Protein 6DHV (pdb70)

InterPro domains:
  IPR000120 Amidase [PTHR11895] (124-597)
  IPR020556 Amidase, conserved site [PS00571] (279-310)
  IPR023631 Amidase signature domain [PF01425] (170-581)
  IPR036928 Amidase signature (AS) superfamily [G3DSA:3.90.1300.10] (131-592)
  IPR036928 Amidase signature (AS) superfamily [SSF75304] (126-596)

GO terms:
  GO:0005789 endoplasmic reticulum membrane (C, EXP)
  GO:0017064 fatty acid amide hydrolase activity (F, EXP)
  GO:0005886 plasma membrane (C, IDA)
  GO:0000325 plant-type vacuole (C, HDA)
  GO:0005783 endoplasmic reticulum (C, HDA)
  GO:0005794 Golgi apparatus (C, HDA)
  GO:0042742 defense response to bacterium (P, IMP)
  GO:0009536 plastid (C, HDA)
  GO:0070291 N-acylethanolamine metabolic process (P, IMP)
  GO:0047412 N-(long-chain-acyl)ethanolamine deacylase activity (F, IMP)

Radius of gyration: 32.44 Å; Cα contacts (8 Å, |Δi|>4): 2747; chains: 2; bounding box: 83×67×99 Å

Secondary structure (DSSP, 8-state):
--EE--STT--GGG-----PPP----EEHHHHHHHHHHHTSTTHHHHHHHHHHHHTTHHHHHHSEE--SPP-SS--PPPPPPPSSEEEPPTT--HHHHHHHHHTTSPPP-TT-------HHHHHHHHHTTSS-HHHHHHHHHHHHHHHTTTSTTS-SEEE--HHHHHHHHHHHHHHHHTT--SSTTTT-EEEEETTB--TTS---TT-SSHHHHS---S--HHHHHHHHTT-EEEEEEP-SGGG--SS---TTT---EETTEEEEE--SSSHHHHHHHHTTSSSEEEEEESSSTTHHHHHHHTSEEEEPPTTSB---SBTTTT-SS-EEEEEESSHHHHHHHHHHH-B--HHHHHHH-PPPPEEE-TT-SS-SHHHHT-EEEE-HHHHT-SS-HHHHHHHHHHHHHHHHHH-PEEEE-----HHHHHHHHHHHHHHHHHHHHHHHHHTTGGGGS-HHHHHHHHHHTT-BHHHHHHHHHHHHHHHHHHHHHHHH-SEEEEES-SS--PBPPGGGGTT-EE-HHHHHHHTTTTHHHHHH---EEEEEEEE-TTS-EEEEEEEESTT-HHHHHHHHHHHHHHS---PPPSS------/--SSSEE--STT--GGGPPPPP-------EEHHHHHHHHHHHTSTTHHHHHHHHHHHHTTHHHHHHSEE--SPP-SS--PPPPPPPSSEEE--TT--HHHHHHHHHTTSPPP-GGG------HHHHHHHHHTTSS-HHHHHHHHHHHHHHHTTTSTTS-SEEE--HHHHHHHHHHHHHHHHTT--SSTTTT-EEEEETTB--TTS---TT-SSHHHH----S--HHHHHHHHTT-EEEEEEP-SGGG--SS---TTT---EETTEEEEE--SSSHHHHHHHHTTSSSEEEEEESSSTTHHHHHHTT-EEEEPPTTSB---SBTTTT-SS-EEEEEESSHHHHHHHHHHH-B--HHHHHHH-PPPPEEE--S-SSSHHHHHT-EEEE-HHHHH--SSHHHHHHHHHHHHHHHHHH-PEEEE-----HHHHHHHHHHHHHHHHHHHHHHHHHTTGGGGS-HHHHHHHHHHHH-BHHHHHHHHHHHHHHHHHHHHHHHH-SEEEEES-SS-PPBPPGGGTTT-EE-HHHHHHHTTTTHHHHHS---EEEEEEEE-TTS-EEEEEEEESTT-HHHHHHHHHHHHHHS---PPPSS------

Solvent-accessible surface area: 41518 Å² total; per-residue (Å²): 215,19,78,106,48,113,5,92,135,50,83,88,104,76,36,156,44,124,70,143,40,63,164,43,95,80,39,23,4,124,62,0,65,95,41,0,73,72,9,63,25,134,90,78,1,63,109,42,4,76,132,58,14,146,100,55,14,19,36,101,7,11,71,41,15,32,30,48,13,57,14,7,7,39,3,38,10,56,108,50,109,112,41,138,61,28,42,128,3,31,43,121,67,48,19,60,76,6,2,94,31,0,54,154,2,7,64,172,50,94,71,88,142,74,84,71,14,38,65,0,30,2,10,6,84,7,8,106,38,184,127,30,34,0,41,87,0,0,96,67,1,15,57,21,0,112,126,105,18,19,46,126,97,99,43,1,6,0,19,117,38,62,26,120,24,1,55,128,20,0,78,33,0,12,137,54,28,138,120,58,81,42,56,7,10,0,0,0,1,4,0,0,0,0,1,7,0,9,0,62,76,9,35,0,9,0,0,0,67,1,3,80,96,31,56,74,24,134,146,29,0,21,0,0,57,40,0,76,50,0,4,4,2,2,0,0,0,0,0,0,5,3,18,17,20,16,12,9,0,7,3,41,50,46,16,2,0,49,0,2,27,26,56,118,32,3,0,0,0,1,0,0,0,0,0,0,0,1,0,0,12,0,5,9,0,0,0,0,8,0,4,7,0,8,0,0,0,0,0,2,1,0,6,1,1,0,0,0,0,0,6,7,5,3,21,25,60,11,2,43,22,63,16,5,2,1,10,3,0,0,0,0,0,12,5,1,15,0,0,0,0,0,0,0,0,0,2,11,20,24,85,49,22,74,177,48,15,81,17,54,62,2,18,0,5,90,25,77,48,158,136,26,37,102,20,19,14,73,23,84,0,0,21,6,41,110,6,0,73,39,25,74,40,75,20,2,12,80,67,0,42,78,4,0,119,60,1,38,113,92,44,49,5,141,55,39,102,18,31,2,4,35,19,35,31,4,73,6,0,9,43,0,0,19,0,2,18,22,4,17,65,10,10,6,14,8,92,16,53,36,25,78,101,5,12,53,27,1,19,15,24,0,12,42,12,92,32,1,9,0,7,1,0,7,6,0,0,11,1,0,35,2,0,1,57,9,1,38,78,16,7,150,88,0,14,0,2,0,0,0,0,6,0,38,18,1,13,72,13,34,110,58,0,66,143,17,1,12,17,30,50,86,18,32,17,15,0,48,37,2,0,5,1,0,0,0,0,0,0,0,0,0,0,0,11,4,20,30,24,182,126,24,5,1,3,2,0,4,0,4,0,27,3,14,7,1,2,23,0,0,11,0,0,23,10,0,46,126,46,17,83,36,86,102,118,2,73,51,32,31,67,1,27,142,156,70,186,181,29,47,69,44,110,6,85,133,50,83,81,110,88,39,177,57,122,77,50,51,50,176,46,103,75,45,28,6,131,60,0,70,98,40,0,82,70,8,64,27,140,92,83,1,64,105,38,3,72,120,53,13,142,67,26,13,12,38,86,7,13,71,47,14,28,30,44,17,62,15,6,6,37,2,41,33,72,120,53,150,106,38,134,63,23,39,110,2,30,44,124,65,46,20,69,73,6,2,105,31,0,60,149,5,8,56,174,61,85,59,73,148,88,94,111,13,43,62,0,30,14,11,6,84,10,4,98,54,134,128,24,33,0,41,107,3,0,110,107,1,11,57,6,0,98,123,102,14,18,43,92,96,99,40,1,6,1,16,110,38,61,25,114,26,1,39,126,24,0,87,40,0,15,144,56,14,119,120,58,86,42,56,15,12,0,0,0,0,4,0,0,0,0,0,8,0,8,0,62,77,7,28,0,9,0,0,0,67,1,3,78,98,27,56,80,24,140,155,34,0,20,0,0,58,41,0,76,52,0,5,5,1,2,0,0,0,0,0,0,4,3,18,18,22,17,8,10,0,7,4,38,52,46,16,2,0,51,0,1,15,22,56,117,35,4,0,0,0,1,0,0,0,0,0,0,0,0,0,0,11,0,5,10,0,0,0,0,7,0,5,3,0,7,0,0,0,0,0,3,1,0,3,2,1,0,0,0,0,0,5,6,5,4,22,22,64,12,2,42,23,62,14,4,2,1,10,3,0,0,0,0,0,14,5,2,16,1,0,0,0,0,0,0,0,0,2,10,15,24,100,45,19,71,74,45,18,111,15,54,62,1,14,0,5,90,23,97,42,132,103,22,23,110,27,24,15,78,15,83,0,0,21,13,45,144,6,0,71,42,23,75,35,74,33,2,12,82,67,0,43,69,4,2,132,68,0,41,132,90,38,50,5,132,53,34,111,17,27,2,3,36,32,18,32,5,43,6,0,4,41,0,0,21,0,1,18,26,3,15,66,10,10,5,15,7,95,41,52,40,25,77,103,6,12,48,27,0,19,15,22,0,12,40,11,92,31,1,9,0,8,1,0,7,5,0,0,12,0,0,36,2,0,1,57,10,1,36,64,12,9,152,88,0,6,0,2,0,1,0,0,7,0,26,17,1,20,72,8,34,113,83,0,67,163,11,3,12,18,32,57,76,26,37,12,16,0,44,22,3,0,9,2,0,0,0,0,0,0,0,0,0,0,1,12,4,19,42,20,183,128,20,6,2,3,3,0,4,0,4,0,46,3,17,7,1,2,25,0,0,10,0,0,23,8,0,44,106,43,15,81,32,88,67,106,0,70,49,27,31,62,0,38,143

Nearest PDB structures (foldseek):
  6dhv-assembly1_A  TM=1.002E+00  e=0.000E+00  Arabidopsis thaliana
  8eww-assembly2_B  TM=9.978E-01  e=0.000E+00  Arabidopsis thaliana
  6dii-assembly6_K  TM=9.986E-01  e=0.000E+00  Arabidopsis thaliana
  8ey9-assembly3_C  TM=9.989E-01  e=0.000E+00  Arabidopsis thaliana
  2df4-assembly1_A  TM=8.694E-01  e=1.254E-34  Staphylococcus aureus

Organism: Arabidopsis thaliana (NCBI:txid3702)

Foldseek 3Di:
DAAEDEFVPDDQVPFDDDQDFLDDDWDFDPRLVVVLVLLPDPPSNLVVLVVSCVRLCLCNLLPRYHFPFFFDLFFAADDDDDAPAWFFDDQPDALLVLLVVLVQLAADDDPPVCVPFQALLVVLVCLLVVVDALLQLLVVLVVVCVVVVLCADAAHLAVWFDSVLLNVLRVVLRVCSVVPHQLHSQASFEEEEALQFADPPDFRQQLFPPVCVPDGHDDGWLLNVLSVSNNHGYGHHGQFDRNFLDFFQQRLPGHRHAQLQGRQFTLTAGSRSQLRCQLQNSGFKYKDKQQLCRFQLSCQQNFWKKKDAFVQFFARGRGLQPPARFMDMAMIGRDLSRRLSSCSRGTHGDPVCCVVRVFDGAIAHNQSAVVDDQSLQPFEEEEQPVLQCSFDDVQQSVLQVVLVVVSCVPRNYHYHYDDQHDLVLLVSLSLLRRLQVSCVVCVVVVVVPCLVSDFSSVSVSSSSNVSQDPSSNRSSSSVLVSNLVRVVVVCVPGFKYKHWQFRDHTGGDDPSCNNGHMDDSSRVCRSSSPRRCCRSNRWMKMWHWRFAGPVRGTTTMMITGGHSVPNSRSSNSSVSCVVGPDDDRRNNHDDRSD/DVPDFAEDEFPPDDQVPFDDDDQQQDDDWDFDPRLVVVLCLLPDPPSNLVVLVVNCVRSCLCNLLPRYHFPFAFDLFFAADDDDDAPAWAFDDQPDALLVLLVVLVQLAADDDCPVCVPFAALLNVLCCLQVVVDALLQLLVVLVVVCVVVVLCADAAHLAVWFDSVLQNVLRVVLRVCSVVPHQQHSQASFEEEEALQFADPPDFRQQLFDPVCVPDPHPDGFLLNVLSVSNNHGYGHHGQFDRLFLDFFQFRQPGHRHAQLQGRQFTLTAGRRSQQRCQLQNSGFKYKDKPQLCRFPLSLQQNFWKKKAAFVQFFARGRGLCPPARQMDMAMIGRALSRRLSSCSRGTHGDPVCCVPRVFDGAIAHRNNPVVVLQSVLPFEEEEAPVLQCLFPDNLQSVLLVVLVVCSCVVRNYHYDYGGQHDLVLLVSLSLLRRLQVSCVSCVVVVVVPCLVSDFSSVSVSSSSNVSQDPSSNRSSSSVLVSNLVRVVVVCVVGFKYKHWQFRDHTGGDDVSCNNGHMDDVVRRCRSSSPRRCCRSNRWMKMWHWRFAGPVRGTTTMMITGGHSVSNSRSSNSNVSCVVGPDDDRRNNHDDRSD

Structure (mmCIF, N/CA/C/O backbone):
data_6DHV
#
_entry.id   6DHV
#
_cell.length_a   72.083
_cell.length_b   79.660
_cell.length_c   132.592
_cell.angle_alpha   90.00
_cell.angle_beta   104.44
_cell.angle_gamma   90.00
#
_symmetry.space_group_name_H-M   'P 1 21 1'
#
loop_
_entity.id
_entity.type
_entity.pdbx_description
1 polymer 'Fatty acid amide hydrolase'
2 water water
#
loop_
_atom_site.group_PDB
_atom_site.id
_atom_site.type_symbol
_atom_site.label_atom_id
_atom_site.label_alt_id
_atom_site.label_comp_id
_atom_site.label_asym_id
_atom_site.label_entity_id
_atom_site.label_seq_id
_atom_site.pdbx_PDB_ins_code
_atom_site.Cartn_x
_atom_site.Cartn_y
_atom_site.Cartn_z
_atom_site.occupancy
_atom_site.B_iso_or_equiv
_atom_site.auth_seq_id
_atom_site.auth_comp_id
_atom_site.auth_asym_id
_atom_site.auth_atom_id
_atom_site.pdbx_PDB_model_num
ATOM 1 N N . TYR A 1 4 ? 78.900 57.300 17.931 1.00 69.81 4 TYR A N 1
ATOM 2 C CA . TYR A 1 4 ? 77.618 57.950 17.672 1.00 70.96 4 TYR A CA 1
ATOM 3 C C . TYR A 1 4 ? 76.660 57.744 18.847 1.00 63.82 4 TYR A C 1
ATOM 4 O O . TYR A 1 4 ? 76.166 58.716 19.418 1.00 53.67 4 TYR A O 1
ATOM 13 N N . GLN A 1 5 ? 76.408 56.486 19.211 1.00 67.99 5 GLN A N 1
ATOM 14 C CA . GLN A 1 5 ? 75.629 56.164 20.400 1.00 70.00 5 GLN A CA 1
ATOM 15 C C . GLN A 1 5 ? 76.092 54.812 20.922 1.00 68.53 5 GLN A C 1
ATOM 16 O O . GLN A 1 5 ? 76.619 53.991 20.167 1.00 74.62 5 GLN A O 1
ATOM 22 N N . VAL A 1 6 ? 75.901 54.591 22.223 1.00 64.32 6 VAL A N 1
ATOM 23 C CA . VAL A 1 6 ? 76.280 53.345 22.880 1.00 65.39 6 VAL A CA 1
ATOM 24 C C . VAL A 1 6 ? 75.024 52.667 23.418 1.00 61.45 6 VAL A C 1
ATOM 25 O O . VAL A 1 6 ? 73.978 53.298 23.590 1.00 58.97 6 VAL A O 1
ATOM 29 N N . MET A 1 7 ? 75.131 51.356 23.669 1.00 60.27 7 MET A N 1
ATOM 30 C CA . MET A 1 7 ? 74.008 50.547 24.146 1.00 59.49 7 MET A CA 1
ATOM 31 C C . MET A 1 7 ? 74.466 49.625 25.272 1.00 59.99 7 MET A C 1
ATOM 32 O O . MET A 1 7 ? 75.653 49.298 25.381 1.00 58.94 7 MET A O 1
ATOM 37 N N . LYS A 1 8 ? 73.502 49.172 26.085 1.00 59.20 8 LYS A N 1
ATOM 38 C CA . LYS A 1 8 ? 73.753 48.332 27.263 1.00 56.85 8 LYS A CA 1
ATOM 39 C C . LYS A 1 8 ? 72.721 47.198 27.307 1.00 64.04 8 LYS A C 1
ATOM 40 O O . LYS A 1 8 ? 71.930 47.034 26.371 1.00 68.24 8 LYS A O 1
ATOM 46 N N . ARG A 1 9 ? 72.745 46.407 28.412 1.00 61.08 9 ARG A N 1
ATOM 47 C CA . ARG A 1 9 ? 71.656 45.527 28.879 1.00 56.51 9 ARG A CA 1
ATOM 48 C C . ARG A 1 9 ? 72.160 44.883 30.177 1.00 69.51 9 ARG A C 1
ATOM 49 O O . ARG A 1 9 ? 73.340 44.540 30.267 1.00 62.74 9 ARG A O 1
ATOM 57 N N . ALA A 1 10 ? 71.282 44.638 31.164 1.00 53.25 10 ALA A N 1
ATOM 58 C CA . ALA A 1 10 ? 71.766 44.430 32.535 1.00 49.81 10 ALA A CA 1
ATOM 59 C C . ALA A 1 10 ? 71.763 42.922 32.775 1.00 53.88 10 ALA A C 1
ATOM 60 O O . ALA A 1 10 ? 72.768 42.357 33.222 1.00 49.06 10 ALA A O 1
ATOM 62 N N . SER A 1 11 ? 70.639 42.254 32.522 1.00 51.40 11 SER A N 1
ATOM 63 C CA . SER A 1 11 ? 70.530 40.835 32.838 1.00 56.32 11 SER A CA 1
ATOM 64 C C . SER A 1 11 ? 71.469 39.955 32.015 1.00 57.23 11 SER A C 1
ATOM 65 O O . SER A 1 11 ? 71.645 38.783 32.360 1.00 55.55 11 SER A O 1
ATOM 68 N N . GLU A 1 12 ? 72.086 40.480 30.957 1.00 58.87 12 GLU A N 1
ATOM 69 C CA . GLU A 1 12 ? 72.990 39.706 30.115 1.00 56.30 12 GLU A CA 1
ATOM 70 C C . GLU A 1 12 ? 74.446 40.124 30.269 1.00 57.21 12 GLU A C 1
ATOM 71 O O . GLU A 1 12 ? 75.307 39.619 29.540 1.00 62.39 12 GLU A O 1
ATOM 77 N N . VAL A 1 13 ? 74.744 41.033 31.197 1.00 60.44 13 VAL A N 1
ATOM 78 C CA . VAL A 1 13 ? 76.108 41.522 31.358 1.00 54.78 13 VAL A CA 1
ATOM 79 C C . VAL A 1 13 ? 76.995 40.409 31.893 1.00 55.00 13 VAL A C 1
ATOM 80 O O . VAL A 1 13 ? 76.629 39.697 32.837 1.00 53.29 13 VAL A O 1
ATOM 84 N N . ASP A 1 14 ? 78.166 40.252 31.281 1.00 61.20 14 ASP A N 1
ATOM 85 C CA . ASP A 1 14 ? 79.183 39.321 31.754 1.00 64.26 14 ASP A CA 1
ATOM 86 C C . ASP A 1 14 ? 79.868 39.932 32.973 1.00 56.73 14 ASP A C 1
ATOM 87 O O . ASP A 1 14 ? 80.633 40.895 32.844 1.00 56.36 14 ASP A O 1
ATOM 92 N N . LEU A 1 15 ? 79.596 39.376 34.159 1.00 51.54 15 LEU A N 1
ATOM 93 C CA . LEU A 1 15 ? 80.133 39.946 35.392 1.00 56.83 15 LEU A CA 1
ATOM 94 C C . LEU A 1 15 ? 81.645 39.810 35.483 1.00 65.77 15 LEU A C 1
ATOM 95 O O . LEU A 1 15 ? 82.283 40.589 36.199 1.00 68.69 15 LEU A O 1
ATOM 100 N N . SER A 1 16 ? 82.233 38.846 34.773 1.00 65.02 16 SER A N 1
ATOM 101 C CA . SER A 1 16 ? 83.683 38.700 34.774 1.00 71.20 16 SER A CA 1
ATOM 102 C C . SER A 1 16 ? 84.372 39.784 33.958 1.00 65.57 16 SER A C 1
ATOM 103 O O . SER A 1 16 ? 85.585 39.970 34.097 1.00 74.52 16 SER A O 1
ATOM 106 N N . THR A 1 17 ? 83.632 40.505 33.117 1.00 61.69 17 THR A N 1
ATOM 107 C CA . THR A 1 17 ? 84.195 41.576 32.308 1.00 65.63 17 THR A CA 1
ATOM 108 C C . THR A 1 17 ? 84.013 42.955 32.928 1.00 67.96 17 THR A C 1
ATOM 109 O O . THR A 1 17 ? 84.521 43.935 32.373 1.00 63.63 17 THR A O 1
ATOM 113 N N . VAL A 1 18 ? 83.297 43.056 34.050 1.00 60.28 18 VAL A N 1
ATOM 114 C CA . VAL A 1 18 ? 83.047 44.349 34.678 1.00 56.11 18 VAL A CA 1
ATOM 115 C C . VAL A 1 18 ? 84.345 44.896 35.257 1.00 57.37 18 VAL A C 1
ATOM 116 O O . VAL A 1 18 ? 85.064 44.200 35.987 1.00 56.05 18 VAL A O 1
ATOM 120 N N . LYS A 1 19 ? 84.646 46.149 34.939 1.00 56.69 19 LYS A N 1
ATOM 121 C CA . LYS A 1 19 ? 85.863 46.810 35.384 1.00 58.81 19 LYS A CA 1
ATOM 122 C C . LYS A 1 19 ? 85.529 47.898 36.395 1.00 55.96 19 LYS A C 1
ATOM 123 O O . LYS A 1 19 ? 84.505 48.577 36.276 1.00 56.56 19 LYS A O 1
ATOM 129 N N . TYR A 1 20 ? 86.394 48.063 37.391 1.00 53.05 20 TYR A N 1
ATOM 130 C CA . TYR A 1 20 ? 86.207 49.121 38.374 1.00 51.16 20 TYR A CA 1
ATOM 131 C C . TYR A 1 20 ? 86.637 50.459 37.782 1.00 54.35 20 TYR A C 1
ATOM 132 O O . TYR A 1 20 ? 87.758 50.592 37.288 1.00 57.46 20 TYR A O 1
ATOM 141 N N . LYS A 1 21 ? 85.748 51.451 37.829 1.00 51.01 21 LYS A N 1
ATOM 142 C CA . LYS A 1 21 ? 86.013 52.769 37.253 1.00 51.34 21 LYS A CA 1
ATOM 143 C C . LYS A 1 21 ? 86.479 53.713 38.359 1.00 60.96 21 LYS A C 1
ATOM 144 O O . LYS A 1 21 ? 85.676 54.158 39.184 1.00 54.13 21 LYS A O 1
ATOM 150 N N . ALA A 1 22 ? 87.773 54.043 38.356 1.00 59.36 22 ALA A N 1
ATOM 151 C CA . ALA A 1 22 ? 88.400 54.712 39.488 1.00 61.15 22 ALA A CA 1
ATOM 152 C C . ALA A 1 22 ? 88.573 56.218 39.318 1.00 71.32 22 ALA A C 1
ATOM 153 O O . ALA A 1 22 ? 88.945 56.887 40.289 1.00 77.07 22 ALA A O 1
ATOM 155 N N . GLU A 1 23 ? 88.320 56.771 38.131 1.00 65.24 23 GLU A N 1
ATOM 156 C CA . GLU A 1 23 ? 88.600 58.185 37.902 1.00 88.02 23 GLU A CA 1
ATOM 157 C C . GLU A 1 23 ? 87.721 59.069 38.783 1.00 88.31 23 GLU A C 1
ATOM 158 O O . GLU A 1 23 ? 86.502 58.890 38.852 1.00 75.54 23 GLU A O 1
ATOM 164 N N . THR A 1 24 ? 88.353 60.026 39.460 1.00 91.72 24 THR A N 1
ATOM 165 C CA . THR A 1 24 ? 87.639 60.962 40.314 1.00 100.28 24 THR A CA 1
ATOM 166 C C . THR A 1 24 ? 87.066 62.111 39.492 1.00 109.27 24 THR A C 1
ATOM 167 O O . THR A 1 24 ? 87.648 62.539 38.490 1.00 106.49 24 THR A O 1
ATOM 171 N N . MET A 1 25 ? 85.938 62.629 39.930 1.00 106.09 25 MET A N 1
ATOM 172 C CA . MET A 1 25 ? 85.363 63.757 39.248 1.00 106.02 25 MET A CA 1
ATOM 173 C C . MET A 1 25 ? 86.352 64.847 39.579 1.00 103.77 25 MET A C 1
ATOM 174 O O . MET A 1 25 ? 86.702 65.009 40.736 1.00 108.68 25 MET A O 1
ATOM 179 N N . LYS A 1 26 ? 86.825 65.583 38.590 1.00 100.11 26 LYS A N 1
ATOM 180 C CA . LYS A 1 26 ? 87.794 66.624 38.874 1.00 102.68 26 LYS A CA 1
ATOM 181 C C . LYS A 1 26 ? 87.312 68.034 38.565 1.00 101.61 26 LYS A C 1
ATOM 182 O O . LYS A 1 26 ? 86.772 68.318 37.506 1.00 91.02 26 LYS A O 1
ATOM 188 N N . ALA A 1 27 ? 87.525 68.906 39.535 1.00 100.54 27 ALA A N 1
ATOM 189 C CA . ALA A 1 27 ? 87.140 70.285 39.438 1.00 90.44 27 ALA A CA 1
ATOM 190 C C . ALA A 1 27 ? 88.002 71.066 40.396 1.00 98.69 27 ALA A C 1
ATOM 191 O O . ALA A 1 27 ? 88.567 70.529 41.331 1.00 104.41 27 ALA A O 1
ATOM 193 N N . PRO A 1 28 ? 88.109 72.348 40.154 1.00 97.15 28 PRO A N 1
ATOM 194 C CA . PRO A 1 28 ? 88.924 73.212 41.015 1.00 89.79 28 PRO A CA 1
ATOM 195 C C . PRO A 1 28 ? 88.208 73.559 42.312 1.00 72.32 28 PRO A C 1
ATOM 196 O O . PRO A 1 28 ? 86.985 73.718 42.355 1.00 69.39 28 PRO A O 1
ATOM 200 N N . HIS A 1 29 ? 88.994 73.656 43.381 1.00 70.09 29 HIS A N 1
ATOM 201 C CA . HIS A 1 29 ? 88.481 74.025 44.695 1.00 72.04 29 HIS A CA 1
ATOM 202 C C . HIS A 1 29 ? 88.364 75.543 44.774 1.00 68.09 29 HIS A C 1
ATOM 203 O O . HIS A 1 29 ? 89.347 76.254 44.545 1.00 75.65 29 HIS A O 1
ATOM 210 N N . LEU A 1 30 ? 87.169 76.041 45.087 1.00 68.26 30 LEU A N 1
ATOM 211 C CA . LEU A 1 30 ? 86.917 77.475 45.132 1.00 70.21 30 LEU A CA 1
ATOM 212 C C . LEU A 1 30 ? 86.319 77.858 46.475 1.00 71.35 30 LEU A C 1
ATOM 213 O O . LEU A 1 30 ? 85.428 77.173 46.986 1.00 82.38 30 LEU A O 1
ATOM 218 N N . THR A 1 31 ? 86.814 78.954 47.041 1.00 69.28 31 THR A N 1
ATOM 219 C CA . THR A 1 31 ? 86.306 79.494 48.291 1.00 66.29 31 THR A CA 1
ATOM 220 C C . THR A 1 31 ? 86.136 80.999 48.146 1.00 64.90 31 THR A C 1
ATOM 221 O O . THR A 1 31 ? 86.681 81.619 47.229 1.00 65.96 31 THR A O 1
ATOM 225 N N . GLY A 1 32 ? 85.359 81.578 49.057 1.00 62.60 32 GLY A N 1
ATOM 226 C CA . GLY A 1 32 ? 85.355 83.029 49.203 1.00 71.85 32 GLY A CA 1
ATOM 227 C C . GLY A 1 32 ? 84.891 83.764 47.959 1.00 76.37 32 GLY A C 1
ATOM 228 O O . GLY A 1 32 ? 83.863 83.436 47.357 1.00 77.64 32 GLY A O 1
ATOM 229 N N . LEU A 1 33 ? 85.665 84.781 47.567 1.00 78.63 33 LEU A N 1
ATOM 230 C CA . LEU A 1 33 ? 85.252 85.662 46.477 1.00 70.26 33 LEU A CA 1
ATOM 231 C C . LEU A 1 33 ? 85.250 84.933 45.140 1.00 68.47 33 LEU A C 1
ATOM 232 O O . LEU A 1 33 ? 84.365 85.159 44.306 1.00 68.32 33 LEU A O 1
ATOM 237 N N . SER A 1 34 ? 86.248 84.079 44.904 1.00 71.96 34 SER A N 1
ATOM 238 C CA . SER A 1 34 ? 86.277 83.317 43.662 1.00 72.57 34 SER A CA 1
ATOM 239 C C . SER A 1 34 ? 85.066 82.398 43.563 1.00 73.77 34 SER A C 1
ATOM 240 O O . SER A 1 34 ? 84.514 82.198 42.475 1.00 68.89 34 SER A O 1
ATOM 243 N N . PHE A 1 35 ? 84.626 81.848 44.698 1.00 71.66 35 PHE A N 1
ATOM 244 C CA . PHE A 1 35 ? 83.431 81.010 44.707 1.00 70.14 35 PHE A CA 1
ATOM 245 C C . PHE A 1 35 ? 82.188 81.820 44.363 1.00 66.91 35 PHE A C 1
ATOM 246 O O . PHE A 1 35 ? 81.354 81.379 43.564 1.00 69.34 35 PHE A O 1
ATOM 254 N N . LYS A 1 36 ? 82.051 83.011 44.957 1.00 66.37 36 LYS A N 1
ATOM 255 C CA . LYS A 1 36 ? 80.866 83.829 44.716 1.00 67.55 36 LYS A CA 1
ATOM 256 C C . LYS A 1 36 ? 80.791 84.282 43.264 1.00 65.57 36 LYS A C 1
ATOM 257 O O . LYS A 1 36 ? 79.708 84.288 42.666 1.00 70.29 36 LYS A O 1
ATOM 263 N N . LEU A 1 37 ? 81.930 84.653 42.677 1.00 66.48 37 LEU A N 1
ATOM 264 C CA . LEU A 1 37 ? 81.943 85.022 41.265 1.00 70.71 37 LEU A CA 1
ATOM 265 C C . LEU A 1 37 ? 81.547 83.844 40.387 1.00 66.83 37 LEU A C 1
ATOM 266 O O . LEU A 1 37 ? 80.837 84.014 39.388 1.00 62.56 37 LEU A O 1
ATOM 271 N N . PHE A 1 38 ? 82.004 82.641 40.743 1.00 75.49 38 PHE A N 1
ATOM 272 C CA . PHE A 1 38 ? 81.662 81.454 39.970 1.00 67.12 38 PHE A CA 1
ATOM 273 C C . PHE A 1 38 ? 80.163 81.191 40.007 1.00 61.22 38 PHE A C 1
ATOM 274 O O . PHE A 1 38 ? 79.566 80.811 38.992 1.00 67.47 38 PHE A O 1
ATOM 282 N N . VAL A 1 39 ? 79.534 81.400 41.167 1.00 56.40 39 VAL A N 1
ATOM 283 C CA . VAL A 1 39 ? 78.091 81.204 41.267 1.00 61.71 39 VAL A CA 1
ATOM 284 C C . VAL A 1 39 ? 77.356 82.251 40.441 1.00 67.86 39 VAL A C 1
ATOM 285 O O . VAL A 1 39 ? 76.366 81.946 39.764 1.00 64.52 39 VAL A O 1
ATOM 289 N N . ASN A 1 40 ? 77.834 83.498 40.474 1.00 72.73 40 ASN A N 1
ATOM 290 C CA . ASN A 1 40 ? 77.237 84.545 39.651 1.00 64.71 40 ASN A CA 1
ATOM 291 C C . ASN A 1 40 ? 77.361 84.218 38.169 1.00 58.57 40 ASN A C 1
ATOM 292 O O . ASN A 1 40 ? 76.457 84.522 37.382 1.00 54.64 40 ASN A O 1
ATOM 297 N N . LEU A 1 41 ? 78.480 83.610 37.766 1.00 64.33 41 LEU A N 1
ATOM 298 C CA . LEU A 1 41 ? 78.598 83.116 36.397 1.00 65.58 41 LEU A CA 1
ATOM 299 C C . LEU A 1 41 ? 77.597 81.997 36.127 1.00 68.02 41 LEU A C 1
ATOM 300 O O . LEU A 1 41 ? 76.951 81.980 35.073 1.00 65.49 41 LEU A O 1
ATOM 305 N N . LEU A 1 42 ? 77.454 81.055 37.067 1.00 64.66 42 LEU A N 1
ATOM 306 C CA . LEU A 1 42 ? 76.516 79.952 36.872 1.00 66.44 42 LEU A CA 1
ATOM 307 C C . LEU A 1 42 ? 75.089 80.460 36.735 1.00 63.57 42 LEU A C 1
ATOM 308 O O . LEU A 1 42 ? 74.294 79.901 35.970 1.00 62.93 42 LEU A O 1
ATOM 313 N N . GLU A 1 43 ? 74.743 81.511 37.470 1.00 60.98 43 GLU A N 1
ATOM 314 C CA . GLU A 1 43 ? 73.401 82.068 37.421 1.00 58.03 43 GLU A CA 1
ATOM 315 C C . GLU A 1 43 ? 73.242 83.126 36.339 1.00 66.13 43 GLU A C 1
ATOM 316 O O . GLU A 1 43 ? 72.152 83.691 36.203 1.00 69.90 43 GLU A O 1
ATOM 322 N N . ALA A 1 44 ? 74.290 83.401 35.567 1.00 72.05 44 ALA A N 1
ATOM 323 C CA . ALA A 1 44 ? 74.188 84.390 34.504 1.00 74.68 44 ALA A CA 1
ATOM 324 C C . ALA A 1 44 ? 73.286 83.865 33.389 1.00 73.46 44 ALA A C 1
ATOM 325 O O . ALA A 1 44 ? 73.314 82.668 33.079 1.00 66.80 44 ALA A O 1
ATOM 327 N N . PRO A 1 45 ? 72.481 84.735 32.769 1.00 75.75 45 PRO A N 1
ATOM 328 C CA . PRO A 1 45 ? 71.458 84.254 31.818 1.00 78.37 45 PRO A CA 1
ATOM 329 C C . PRO A 1 45 ? 71.972 83.352 30.703 1.00 80.94 45 PRO A C 1
ATOM 330 O O . PRO A 1 45 ? 71.369 82.303 30.445 1.00 99.15 45 PRO A O 1
ATOM 334 N N . LEU A 1 46 ? 73.066 83.718 30.034 1.00 74.72 46 LEU A N 1
ATOM 335 C CA . LEU A 1 46 ? 73.532 82.956 28.879 1.00 81.33 46 LEU A CA 1
ATOM 336 C C . LEU A 1 46 ? 74.701 82.039 29.222 1.00 77.67 46 LEU A C 1
ATOM 337 O O . LEU A 1 46 ? 74.633 80.828 28.988 1.00 78.74 46 LEU A O 1
ATOM 342 N N . ILE A 1 47 ? 75.779 82.593 29.781 1.00 77.88 47 ILE A N 1
ATOM 343 C CA . ILE A 1 47 ? 76.985 81.803 29.985 1.00 75.57 47 ILE A CA 1
ATOM 344 C C . ILE A 1 47 ? 76.811 80.766 31.084 1.00 68.94 47 ILE A C 1
ATOM 345 O O . ILE A 1 47 ? 77.587 79.806 31.145 1.00 64.16 47 ILE A O 1
ATOM 350 N N . GLY A 1 48 ? 75.812 80.931 31.955 1.00 69.12 48 GLY A N 1
ATOM 351 C CA . GLY A 1 48 ? 75.622 79.975 33.034 1.00 67.16 48 GLY A CA 1
ATOM 352 C C . GLY A 1 48 ? 75.293 78.586 32.527 1.00 70.54 48 GLY A C 1
ATOM 353 O O . GLY A 1 48 ? 75.891 77.595 32.954 1.00 71.13 48 GLY A O 1
ATOM 354 N N . SER A 1 49 ? 74.406 78.504 31.558 1.00 64.94 49 SER A N 1
ATOM 355 C CA . SER A 1 49 ? 74.047 77.234 30.982 1.00 73.65 49 SER A CA 1
ATOM 356 C C . SER A 1 49 ? 75.180 76.671 30.202 1.00 76.50 49 SER A C 1
ATOM 357 O O . SER A 1 49 ? 75.336 75.477 30.116 1.00 67.27 49 SER A O 1
ATOM 360 N N . LEU A 1 50 ? 75.979 77.541 29.622 1.00 72.07 50 LEU A N 1
ATOM 361 C CA . LEU A 1 50 ? 77.104 77.087 28.854 1.00 72.47 50 LEU A CA 1
ATOM 362 C C . LEU A 1 50 ? 78.069 76.378 29.767 1.00 66.69 50 LEU A C 1
ATOM 363 O O . LEU A 1 50 ? 78.564 75.329 29.436 1.00 68.13 50 LEU A O 1
ATOM 368 N N . ILE A 1 51 ? 78.330 76.950 30.921 1.00 62.77 51 ILE A N 1
ATOM 369 C CA . ILE A 1 51 ? 79.239 76.334 31.845 1.00 64.24 51 ILE A CA 1
ATOM 370 C C . ILE A 1 51 ? 78.722 74.983 32.312 1.00 73.88 51 ILE A C 1
ATOM 371 O O . ILE A 1 51 ? 79.408 73.980 32.219 1.00 61.75 51 ILE A O 1
ATOM 376 N N . VAL A 1 52 ? 77.499 74.961 32.816 1.00 71.80 52 VAL A N 1
ATOM 377 C CA . VAL A 1 52 ? 76.913 73.720 33.317 1.00 63.64 52 VAL A CA 1
ATOM 378 C C . VAL A 1 52 ? 76.964 72.635 32.249 1.00 60.71 52 VAL A C 1
ATOM 379 O O . VAL A 1 52 ? 77.320 71.485 32.528 1.00 54.09 52 VAL A O 1
ATOM 383 N N . ASP A 1 53 ? 76.615 72.982 31.008 1.00 53.81 53 ASP A N 1
ATOM 384 C CA . ASP A 1 53 ? 76.667 72.004 29.926 1.00 64.37 53 ASP A CA 1
ATOM 385 C C . ASP A 1 53 ? 78.084 71.489 29.711 1.00 71.41 53 ASP A C 1
ATOM 386 O O . ASP A 1 53 ? 78.281 70.312 29.385 1.00 73.03 53 ASP A O 1
ATOM 391 N N . TYR A 1 54 ? 79.088 72.351 29.891 1.00 69.44 54 TYR A N 1
ATOM 392 C CA . TYR A 1 54 ? 80.468 71.889 29.785 1.00 70.49 54 TYR A CA 1
ATOM 393 C C . TYR A 1 54 ?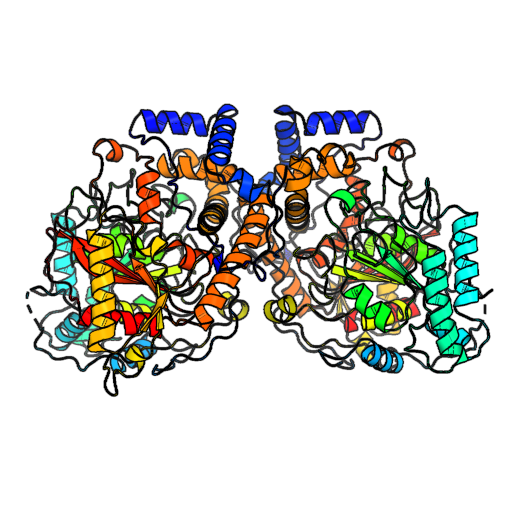 80.837 70.987 30.956 1.00 65.38 54 TYR A C 1
ATOM 394 O O . TYR A 1 54 ? 81.542 69.987 30.777 1.00 62.47 54 TYR A O 1
ATOM 403 N N . LEU A 1 55 ? 80.377 71.330 32.163 1.00 61.87 55 LEU A N 1
ATOM 404 C CA . LEU A 1 55 ? 80.651 70.486 33.323 1.00 65.50 55 LEU A CA 1
ATOM 405 C C . LEU A 1 55 ? 80.029 69.105 33.160 1.00 64.91 55 LEU A C 1
ATOM 406 O O . LEU A 1 55 ? 80.670 68.089 33.449 1.00 70.83 55 LEU A O 1
ATOM 411 N N . LYS A 1 56 ? 78.781 69.048 32.688 1.00 68.81 56 LYS A N 1
ATOM 412 C CA . LYS A 1 56 ? 78.117 67.760 32.517 1.00 66.74 56 LYS A CA 1
ATOM 413 C C . LYS A 1 56 ? 78.719 66.965 31.365 1.00 67.65 56 LYS A C 1
ATOM 414 O O . LYS A 1 56 ? 78.743 65.730 31.413 1.00 70.46 56 LYS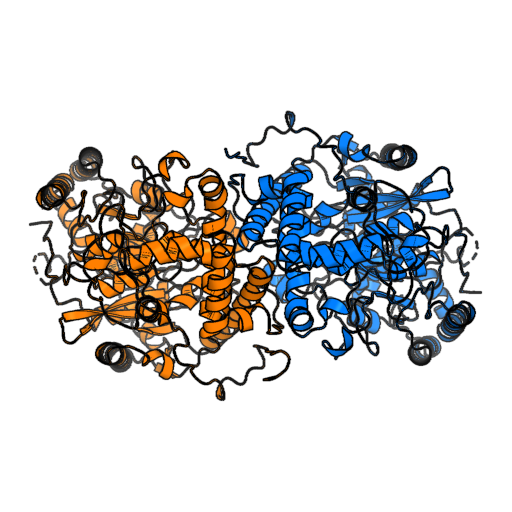 A O 1
ATOM 420 N N . LYS A 1 57 ? 79.206 67.645 30.327 1.00 69.00 57 LYS A N 1
ATOM 421 C CA . LYS A 1 57 ? 79.869 66.931 29.242 1.00 66.21 57 LYS A CA 1
ATOM 422 C C . LYS A 1 57 ? 81.229 66.405 29.676 1.00 71.50 57 LYS A C 1
ATOM 423 O O . LYS A 1 57 ? 81.675 65.362 29.186 1.00 80.01 57 LYS A O 1
ATOM 429 N N . ASP A 1 58 ? 81.893 67.099 30.603 1.00 65.78 58 ASP A N 1
ATOM 430 C CA . ASP A 1 58 ? 83.233 66.699 31.015 1.00 71.00 58 ASP A CA 1
ATOM 431 C C . ASP A 1 58 ? 83.212 65.544 32.010 1.00 72.63 58 ASP A C 1
ATOM 432 O O . ASP A 1 58 ? 84.117 64.702 31.989 1.00 71.57 58 ASP A O 1
ATOM 437 N N . ASN A 1 59 ? 82.206 65.478 32.883 1.00 65.34 59 ASN A N 1
ATOM 438 C CA . ASN A 1 59 ? 82.146 64.425 33.888 1.00 62.99 59 ASN A CA 1
ATOM 439 C C . ASN A 1 59 ? 81.372 63.197 33.417 1.00 63.68 59 ASN A C 1
ATOM 440 O O . ASN A 1 59 ? 81.138 62.285 34.215 1.00 60.14 59 ASN A O 1
ATOM 445 N N . GLY A 1 60 ? 80.963 63.158 32.151 1.00 57.97 60 GLY A N 1
ATOM 446 C CA . GLY A 1 60 ? 80.323 61.991 31.584 1.00 58.83 60 GLY A CA 1
ATOM 447 C C . GLY A 1 60 ? 78.825 61.909 31.772 1.00 63.45 60 GLY A C 1
ATOM 448 O O . GLY A 1 60 ? 78.214 60.935 31.312 1.00 63.02 60 GLY A O 1
ATOM 449 N N . MET A 1 61 ? 78.206 62.894 32.424 1.00 56.30 61 MET A N 1
ATOM 450 C CA . MET A 1 61 ? 76.773 62.808 32.677 1.00 62.33 61 MET A CA 1
ATOM 451 C C . MET A 1 61 ? 75.961 62.959 31.398 1.00 59.55 61 MET A C 1
ATOM 452 O O . MET A 1 61 ? 74.885 62.363 31.278 1.00 56.48 61 MET A O 1
ATOM 457 N N . THR A 1 62 ? 76.454 63.739 30.435 1.00 61.95 62 THR A N 1
ATOM 458 C CA . THR A 1 62 ? 75.720 63.905 29.186 1.00 56.30 62 THR A CA 1
ATOM 459 C C . THR A 1 62 ? 75.736 62.623 28.365 1.00 58.95 62 THR A C 1
ATOM 460 O O . THR A 1 62 ? 74.712 62.239 27.789 1.00 54.40 62 THR A O 1
ATOM 464 N N . LYS A 1 63 ? 76.888 61.950 28.300 1.00 50.09 63 LYS A N 1
ATOM 465 C CA . LYS A 1 63 ? 76.957 60.657 27.627 1.00 54.83 63 LYS A CA 1
ATOM 466 C C . LYS A 1 63 ? 75.965 59.668 28.228 1.00 50.98 63 LYS A C 1
ATOM 467 O O . LYS A 1 63 ? 75.274 58.947 27.497 1.00 49.49 63 LYS A O 1
ATOM 473 N N . ILE A 1 64 ? 75.877 59.628 29.559 1.00 52.27 64 ILE A N 1
ATOM 474 C CA . ILE A 1 64 ? 75.018 58.660 30.236 1.00 50.77 64 ILE A CA 1
ATOM 475 C C . ILE A 1 64 ? 73.546 58.997 30.020 1.00 45.23 64 ILE A C 1
ATOM 476 O O . ILE A 1 64 ? 72.729 58.118 29.725 1.00 49.46 64 ILE A O 1
ATOM 481 N N . PHE A 1 65 ? 73.184 60.274 30.147 1.00 50.68 65 PHE A N 1
ATOM 482 C CA . PHE A 1 65 ? 71.776 60.645 30.101 1.00 51.48 65 PHE A CA 1
ATOM 483 C C . PHE A 1 65 ? 71.243 60.773 28.680 1.00 53.35 65 PHE A C 1
ATOM 484 O O . PHE A 1 65 ? 70.044 60.570 28.460 1.00 60.41 65 PHE A O 1
ATOM 492 N N . ARG A 1 66 ? 72.096 61.103 27.705 1.00 50.75 66 ARG A N 1
ATOM 493 C CA . ARG A 1 66 ? 71.606 61.506 26.393 1.00 49.88 66 ARG A CA 1
ATOM 494 C C . ARG A 1 66 ? 72.269 60.828 25.202 1.00 51.43 66 ARG A C 1
ATOM 495 O O . ARG A 1 66 ? 71.761 60.968 24.085 1.00 59.24 66 ARG A O 1
ATOM 503 N N . ASN A 1 67 ? 73.368 60.099 25.386 1.00 47.52 67 ASN A N 1
ATOM 504 C CA . ASN A 1 67 ? 74.044 59.462 24.260 1.00 55.74 67 ASN A CA 1
ATOM 505 C C . ASN A 1 67 ? 74.049 57.944 24.377 1.00 55.16 67 ASN A C 1
ATOM 506 O O . ASN A 1 67 ? 74.812 57.276 23.674 1.00 57.21 67 ASN A O 1
ATOM 511 N N . THR A 1 68 ? 73.211 57.382 25.243 1.00 52.09 68 THR A N 1
ATOM 512 C CA . THR A 1 68 ? 73.265 55.959 25.543 1.00 50.58 68 THR A CA 1
ATOM 513 C C . THR A 1 68 ? 71.871 55.354 25.488 1.00 52.06 68 THR A C 1
ATOM 514 O O . THR A 1 68 ? 70.945 55.854 26.135 1.00 49.44 68 THR A O 1
ATOM 518 N N . VAL A 1 69 ? 71.726 54.277 24.722 1.00 55.36 69 VAL A N 1
ATOM 519 C CA . VAL A 1 69 ? 70.470 53.540 24.677 1.00 50.74 69 VAL A CA 1
ATOM 520 C C . VAL A 1 69 ? 70.411 52.620 25.890 1.00 49.75 69 VAL A C 1
ATOM 521 O O . VAL A 1 69 ? 71.315 51.806 26.113 1.00 51.36 69 VAL A O 1
ATOM 525 N N . ILE A 1 70 ? 69.357 52.757 26.680 1.00 51.37 70 ILE A N 1
ATOM 526 C CA . ILE A 1 70 ? 69.160 51.994 27.909 1.00 46.36 70 ILE A CA 1
ATOM 527 C C . ILE A 1 70 ? 67.932 51.111 27.716 1.00 40.17 70 ILE A C 1
ATOM 528 O O . ILE A 1 70 ? 66.821 51.634 27.567 1.00 41.22 70 ILE A O 1
ATOM 533 N N . PRO A 1 71 ? 68.075 49.781 27.717 1.00 43.59 71 PRO A N 1
ATOM 534 C CA . PRO A 1 71 ? 66.921 48.917 27.412 1.00 41.79 71 PRO A CA 1
ATOM 535 C C . PRO A 1 71 ? 65.965 48.685 28.575 1.00 43.19 71 PRO A C 1
ATOM 536 O O . PRO A 1 71 ? 64.823 48.268 28.333 1.00 45.89 71 PRO A O 1
ATOM 540 N N . GLU A 1 72 ? 66.379 48.926 29.816 1.00 44.53 72 GLU A N 1
ATOM 541 C CA . GLU A 1 72 ? 65.495 48.700 30.951 1.00 41.93 72 GLU A CA 1
ATOM 542 C C . GLU A 1 72 ? 64.404 49.765 31.021 1.00 42.19 72 GLU A C 1
ATOM 543 O O . GLU A 1 72 ? 64.608 50.923 30.651 1.00 40.71 72 GLU A O 1
ATOM 549 N N . GLU A 1 73 ? 63.228 49.355 31.508 1.00 39.66 73 GLU A N 1
ATOM 550 C CA . GLU A 1 73 ? 62.164 50.287 31.840 1.00 42.81 73 GLU A CA 1
ATOM 551 C C . GLU A 1 73 ? 62.491 51.020 33.141 1.00 34.31 73 GLU A C 1
ATOM 552 O O . GLU A 1 73 ? 63.222 50.495 33.987 1.00 34.94 73 GLU A O 1
ATOM 558 N N . PRO A 1 74 ? 61.976 52.240 33.317 1.00 35.32 74 PRO A N 1
ATOM 559 C CA . PRO A 1 74 ? 62.286 53.005 34.533 1.00 37.20 74 PRO A CA 1
ATOM 560 C C . PRO A 1 74 ? 61.787 52.316 35.795 1.00 36.94 74 PRO A C 1
ATOM 561 O O . PRO A 1 74 ? 60.777 51.611 35.790 1.00 39.11 74 PRO A O 1
ATOM 565 N N . MET A 1 75 ? 62.530 52.520 36.881 1.00 33.69 75 MET A N 1
ATOM 566 C CA . MET A 1 75 ? 62.125 52.147 38.236 1.00 36.37 75 MET A CA 1
ATOM 567 C C . MET A 1 75 ? 62.078 53.446 39.031 1.00 37.15 75 MET A C 1
ATOM 568 O O . MET A 1 75 ? 63.123 53.952 39.448 1.00 35.31 75 MET A O 1
ATOM 573 N N . PHE A 1 76 ? 60.871 53.987 39.239 1.00 35.22 76 PHE A N 1
ATOM 574 C CA . PHE A 1 76 ? 60.742 55.335 39.792 1.00 34.08 76 PHE A CA 1
ATOM 575 C C . PHE A 1 76 ? 60.979 55.376 41.296 1.00 33.43 76 PHE A C 1
ATOM 576 O O . PHE A 1 76 ? 61.389 56.412 41.823 1.00 32.90 76 PHE A O 1
ATOM 584 N N . ARG A 1 77 ? 60.721 54.279 41.993 1.00 33.68 77 ARG A N 1
ATOM 585 C CA . ARG A 1 77 ? 61.013 54.121 43.410 1.00 32.99 77 ARG A CA 1
ATOM 586 C C . ARG A 1 77 ? 61.526 52.706 43.599 1.00 33.26 77 ARG A C 1
ATOM 587 O O . ARG A 1 77 ? 61.238 51.828 42.780 1.00 33.24 77 ARG A O 1
ATOM 595 N N . PRO A 1 78 ? 62.282 52.448 44.665 1.00 33.57 78 PRO A N 1
ATOM 596 C CA . PRO A 1 78 ? 62.769 51.079 44.900 1.00 33.87 78 PRO A CA 1
ATOM 597 C C . PRO A 1 78 ? 61.624 50.076 44.895 1.00 35.32 78 PRO A C 1
ATOM 598 O O . PRO A 1 78 ? 60.627 50.240 45.598 1.00 37.79 78 PRO A O 1
ATOM 602 N N . GLU A 1 79 ? 61.760 49.042 44.069 1.00 38.73 79 GLU A N 1
ATOM 603 C CA . GLU A 1 79 ? 60.771 47.973 43.959 1.00 37.86 79 GLU A CA 1
ATOM 604 C C . GLU A 1 79 ? 61.431 46.695 44.460 1.00 38.13 79 GLU A C 1
ATOM 605 O O . GLU A 1 79 ? 62.360 46.181 43.827 1.00 37.04 79 GLU A O 1
ATOM 611 N N . PHE A 1 80 ? 60.966 46.207 45.609 1.00 34.95 80 PHE A N 1
ATOM 612 C CA . PHE A 1 80 ? 61.549 45.086 46.324 1.00 37.87 80 PHE A CA 1
ATOM 613 C C . PHE A 1 80 ? 60.725 43.832 46.089 1.00 35.98 80 PHE A C 1
ATOM 614 O O . PHE A 1 80 ? 59.520 43.824 46.381 1.00 36.43 80 PHE A O 1
ATOM 622 N N . PRO A 1 81 ? 61.315 42.756 45.593 1.00 40.96 81 PRO A N 1
ATOM 623 C CA . PRO A 1 81 ? 60.615 41.470 45.598 1.00 39.24 81 PRO A CA 1
ATOM 624 C C . PRO A 1 81 ? 60.501 40.952 47.022 1.00 39.30 81 PRO A C 1
ATOM 625 O O . PRO A 1 81 ? 61.132 41.462 47.951 1.00 39.92 81 PRO A O 1
ATOM 629 N N . SER A 1 82 ? 59.664 39.929 47.192 1.00 42.41 82 SER A N 1
ATOM 630 C CA . SER A 1 82 ? 59.550 39.287 48.494 1.00 49.02 82 SER A CA 1
ATOM 631 C C . SER A 1 82 ? 60.898 38.717 48.909 1.00 50.64 82 SER A C 1
ATOM 632 O O . SER A 1 82 ? 61.580 38.063 48.117 1.00 50.49 82 SER A O 1
ATOM 635 N N . GLN A 1 83 ? 61.288 38.988 50.148 1.00 51.44 83 GLN A N 1
ATOM 636 C CA . GLN A 1 83 ? 62.562 38.543 50.688 1.00 52.93 83 GLN A CA 1
ATOM 637 C C . GLN A 1 83 ? 62.360 37.301 51.547 1.00 54.44 83 GLN A C 1
ATOM 638 O O . GLN A 1 83 ? 61.321 37.134 52.189 1.00 59.15 83 GLN A O 1
ATOM 644 N N . GLU A 1 84 ? 63.361 36.429 51.549 1.00 55.13 84 GLU A N 1
ATOM 645 C CA . GLU A 1 84 ? 63.347 35.308 52.475 1.00 59.81 84 GLU A CA 1
ATOM 646 C C . GLU A 1 84 ? 63.406 35.836 53.906 1.00 61.04 84 GLU A C 1
ATOM 647 O O . GLU A 1 84 ? 64.150 36.785 54.189 1.00 63.78 84 GLU A O 1
ATOM 653 N N . PRO A 1 85 ? 62.628 35.269 54.827 1.00 68.87 85 PRO A N 1
ATOM 654 C CA . PRO A 1 85 ? 62.595 35.809 56.191 1.00 58.56 85 PRO A CA 1
ATOM 655 C C . PRO A 1 85 ? 63.962 35.739 56.854 1.00 53.09 85 PRO A C 1
ATOM 656 O O . PRO A 1 85 ? 64.756 34.830 56.599 1.00 54.90 85 PRO A O 1
ATOM 660 N N . GLU A 1 86 ? 64.241 36.734 57.696 1.00 50.05 86 GLU A N 1
ATOM 661 C CA . GLU A 1 86 ? 65.513 36.789 58.398 1.00 52.44 86 GLU A CA 1
ATOM 662 C C . GLU A 1 86 ? 65.627 35.636 59.384 1.00 54.24 86 GLU A C 1
ATOM 663 O O . GLU A 1 86 ? 64.637 35.022 59.788 1.00 56.30 86 GLU A O 1
ATOM 669 N N . HIS A 1 87 ? 66.861 35.353 59.782 1.00 54.14 87 HIS A N 1
ATOM 670 C CA . HIS A 1 87 ? 67.156 34.224 60.651 1.00 65.74 87 HIS A CA 1
ATOM 671 C C . HIS A 1 87 ? 67.392 34.716 62.072 1.00 62.42 87 HIS A C 1
ATOM 672 O O . HIS A 1 87 ? 68.114 35.696 62.283 1.00 62.78 87 HIS A O 1
ATOM 679 N N . ASP A 1 88 ? 66.761 34.047 63.037 1.00 57.67 88 ASP A N 1
ATOM 680 C CA . ASP A 1 88 ? 67.008 34.282 64.460 1.00 60.57 88 ASP A CA 1
ATOM 681 C C . ASP A 1 88 ? 66.689 35.726 64.854 1.00 56.12 88 ASP A C 1
ATOM 682 O O . ASP A 1 88 ? 67.502 36.423 65.465 1.00 55.76 88 ASP A O 1
ATOM 687 N N . VAL A 1 89 ? 65.482 36.173 64.503 1.00 64.04 89 VAL A N 1
ATOM 688 C CA . VAL A 1 89 ? 65.006 37.507 64.840 1.00 54.12 89 VAL A CA 1
ATOM 689 C C . VAL A 1 89 ? 63.662 37.388 65.547 1.00 55.41 89 VAL A C 1
ATOM 690 O O . VAL A 1 89 ? 63.032 36.330 65.566 1.00 56.66 89 VAL A O 1
ATOM 694 N N . VAL A 1 90 ? 63.237 38.498 66.144 1.00 54.24 90 VAL A N 1
ATOM 695 C CA . VAL A 1 90 ? 61.939 38.607 66.797 1.00 48.75 90 VAL A CA 1
ATOM 696 C C . VAL A 1 90 ? 61.027 39.398 65.874 1.00 50.53 90 VAL A C 1
ATOM 697 O O . VAL A 1 90 ? 61.363 40.519 65.472 1.00 46.89 90 VAL A O 1
ATOM 701 N N . ILE A 1 91 ? 59.881 38.822 65.527 1.00 48.78 91 ILE A N 1
ATOM 702 C CA . ILE A 1 91 ? 58.928 39.496 64.652 1.00 47.26 91 ILE A CA 1
ATOM 703 C C . ILE A 1 91 ? 58.042 40.399 65.501 1.00 48.77 91 ILE A C 1
ATOM 704 O O . ILE A 1 91 ? 57.429 39.948 66.473 1.00 53.06 91 ILE A O 1
ATOM 709 N N . VAL A 1 92 ? 57.981 41.680 65.140 1.00 50.86 92 VAL A N 1
ATOM 710 C CA . VAL A 1 92 ? 57.163 42.671 65.831 1.00 45.06 92 VAL A CA 1
ATOM 711 C C . VAL A 1 92 ? 55.897 42.901 65.019 1.00 45.64 92 VAL A C 1
ATOM 712 O O . VAL A 1 92 ? 55.926 42.881 63.781 1.00 48.60 92 VAL A O 1
ATOM 716 N N . GLY A 1 93 ? 54.780 43.116 65.707 1.00 48.85 93 GLY A N 1
ATOM 717 C CA . GLY A 1 93 ? 53.561 43.481 65.009 1.00 59.91 93 GLY A CA 1
ATOM 718 C C . GLY A 1 93 ? 53.749 44.713 64.143 1.00 67.61 93 GLY A C 1
ATOM 719 O O . GLY A 1 93 ? 54.557 45.597 64.435 1.00 59.36 93 GLY A O 1
ATOM 720 N N . GLU A 1 94 ? 52.988 44.766 63.052 1.00 65.83 94 GLU A N 1
ATOM 721 C CA . GLU A 1 94 ? 53.096 45.886 62.128 1.00 57.03 94 GLU A CA 1
ATOM 722 C C . GLU A 1 94 ? 52.418 47.144 62.661 1.00 60.50 94 GLU A C 1
ATOM 723 O O . GLU A 1 94 ? 52.830 48.258 62.320 1.00 74.52 94 GLU A O 1
ATOM 729 N N . ASP A 1 95 ? 51.400 47.002 63.501 1.00 54.15 95 ASP A N 1
ATOM 730 C CA . ASP A 1 95 ? 50.642 48.143 63.997 1.00 58.83 95 ASP A CA 1
ATOM 731 C C . ASP A 1 95 ? 50.742 48.258 65.516 1.00 56.77 95 ASP A C 1
ATOM 732 O O . ASP A 1 95 ? 49.768 48.576 66.197 1.00 52.85 95 ASP A O 1
ATOM 737 N N . GLU A 1 96 ? 51.922 48.000 66.068 1.00 47.31 96 GLU A N 1
ATOM 738 C CA . GLU A 1 96 ? 52.132 48.172 67.496 1.00 44.85 96 GLU A CA 1
ATOM 739 C C . GLU A 1 96 ? 52.552 49.608 67.801 1.00 47.70 96 GLU A C 1
ATOM 740 O O . GLU A 1 96 ? 53.044 50.337 66.935 1.00 50.43 96 GLU A O 1
ATOM 746 N N . SER A 1 97 ? 52.345 50.011 69.050 1.00 47.52 97 SER A N 1
ATOM 747 C CA . SER A 1 97 ? 52.736 51.349 69.457 1.00 46.93 97 SER A CA 1
ATOM 748 C C . SER A 1 97 ? 54.230 51.393 69.755 1.00 42.75 97 SER A C 1
ATOM 749 O O . SER A 1 97 ? 54.844 50.367 70.056 1.00 47.26 97 SER A O 1
ATOM 752 N N . PRO A 1 98 ? 54.843 52.575 69.655 1.00 42.50 98 PRO A N 1
ATOM 753 C CA . PRO A 1 98 ? 56.258 52.692 70.040 1.00 42.35 98 PRO A CA 1
ATOM 754 C C . PRO A 1 98 ? 56.530 52.242 71.466 1.00 48.81 98 PRO A C 1
ATOM 755 O O . PRO A 1 98 ? 57.583 51.648 71.733 1.00 49.34 98 PRO A O 1
ATOM 759 N N . ILE A 1 99 ? 55.600 52.506 72.389 1.00 47.84 99 ILE A N 1
ATOM 760 C CA . ILE A 1 99 ? 55.751 52.034 73.763 1.00 47.51 99 ILE A CA 1
ATOM 761 C C . ILE A 1 99 ? 55.846 50.513 73.791 1.00 48.25 99 ILE A C 1
ATOM 762 O O . ILE A 1 99 ? 56.735 49.940 74.433 1.00 46.10 99 ILE A O 1
ATOM 767 N N . ASP A 1 100 ? 54.941 49.834 73.082 1.00 51.17 100 ASP A N 1
ATOM 768 C CA . ASP A 1 100 ? 54.959 48.374 73.085 1.00 45.14 100 ASP A CA 1
ATOM 769 C C . ASP A 1 100 ? 56.193 47.824 72.381 1.00 41.26 100 ASP A C 1
ATOM 770 O O . ASP A 1 100 ? 56.729 46.790 72.793 1.00 44.13 100 ASP A O 1
ATOM 775 N N . ARG A 1 101 ? 56.669 48.500 71.332 1.00 44.39 101 ARG A N 1
ATOM 776 C CA . ARG A 1 101 ? 57.869 48.031 70.651 1.00 41.93 101 ARG A CA 1
ATOM 777 C C . ARG A 1 101 ? 59.103 48.180 71.527 1.00 43.24 101 ARG A C 1
ATOM 778 O O . ARG A 1 101 ? 60.023 47.359 71.443 1.00 50.91 101 ARG A O 1
ATOM 786 N N . LEU A 1 102 ? 59.144 49.216 72.367 1.00 43.18 102 LEU A N 1
ATOM 787 C CA . LEU A 1 102 ? 60.275 49.385 73.273 1.00 43.21 102 LEU A CA 1
ATOM 788 C C . LEU A 1 102 ? 60.311 48.289 74.330 1.00 42.39 102 LEU A C 1
ATOM 789 O O . LEU A 1 102 ? 61.395 47.862 74.737 1.00 44.56 102 LEU A O 1
ATOM 794 N N . GLU A 1 103 ? 59.143 47.825 74.786 1.00 44.25 103 GLU A N 1
ATOM 795 C CA . GLU A 1 103 ? 59.107 46.698 75.713 1.00 48.84 103 GLU A CA 1
ATOM 796 C C . GLU A 1 103 ? 59.694 45.444 75.079 1.00 50.12 103 GLU A C 1
ATOM 797 O O . GLU A 1 103 ? 60.458 44.715 75.721 1.00 47.13 103 GLU A O 1
ATOM 803 N N . THR A 1 104 ? 59.345 45.177 73.818 1.00 51.33 104 THR A N 1
ATOM 804 C CA . THR A 1 104 ? 59.920 44.042 73.104 1.00 46.55 104 THR A CA 1
ATOM 805 C C . THR A 1 104 ? 61.401 44.251 72.813 1.00 47.81 104 THR A C 1
ATOM 806 O O . THR A 1 104 ? 62.180 43.290 72.849 1.00 50.35 104 THR A O 1
ATOM 810 N N . ALA A 1 105 ? 61.809 45.493 72.533 1.00 42.65 105 ALA A N 1
ATOM 811 C CA . ALA A 1 105 ? 63.216 45.764 72.250 1.00 42.11 105 ALA A CA 1
ATOM 812 C C . ALA A 1 105 ? 64.100 45.472 73.461 1.00 48.62 105 ALA A C 1
ATOM 813 O O . ALA A 1 105 ? 65.227 44.984 73.308 1.00 46.13 105 ALA A O 1
ATOM 815 N N . LEU A 1 106 ? 63.610 45.759 74.673 1.00 46.48 106 LEU A N 1
ATOM 816 C CA . LEU A 1 106 ? 64.394 45.470 75.873 1.00 49.27 106 LEU A CA 1
ATOM 817 C C . LEU A 1 106 ? 64.641 43.976 76.039 1.00 49.53 106 LEU A C 1
ATOM 818 O O . LEU A 1 106 ? 65.700 43.575 76.537 1.00 48.74 106 LEU A O 1
ATOM 823 N N . LYS A 1 107 ? 63.679 43.139 75.635 1.00 52.03 107 LYS A N 1
ATOM 824 C CA . LYS A 1 107 ? 63.837 41.691 75.730 1.00 45.09 107 LYS A CA 1
ATOM 825 C C . LYS A 1 107 ? 64.874 41.152 74.758 1.00 47.69 107 LYS A C 1
ATOM 826 O O . LYS A 1 107 ? 65.293 39.998 74.900 1.00 55.76 107 LYS A O 1
ATOM 832 N N . CYS A 1 108 ? 65.297 41.950 73.785 1.00 46.44 108 CYS A N 1
ATOM 833 C CA . CYS A 1 108 ? 66.282 41.521 72.806 1.00 46.02 108 CYS A CA 1
ATOM 834 C C . CYS A 1 108 ? 67.709 41.868 73.213 1.00 50.64 108 CYS A C 1
ATOM 835 O O . CYS A 1 108 ? 68.650 41.496 72.504 1.00 51.30 108 CYS A O 1
ATOM 838 N N . LEU A 1 109 ? 67.894 42.549 74.338 1.00 50.41 109 LEU A N 1
ATOM 839 C CA . LEU A 1 109 ? 69.181 43.027 74.812 1.00 50.97 109 LEU A CA 1
ATOM 840 C C . LEU A 1 109 ? 69.708 42.144 75.937 1.00 53.42 109 LEU A C 1
ATOM 841 O O . LEU A 1 109 ? 68.927 41.532 76.671 1.00 52.24 109 LEU A O 1
ATOM 846 N N . PRO A 1 110 ? 71.028 42.058 76.102 1.00 55.47 110 PRO A N 1
ATOM 847 C CA . PRO A 1 110 ? 71.569 41.386 77.287 1.00 58.45 110 PRO A CA 1
ATOM 848 C C . PRO A 1 110 ? 71.106 42.080 78.557 1.00 59.37 110 PRO A C 1
ATOM 849 O O . PRO A 1 110 ? 70.881 43.293 78.581 1.00 58.37 110 PRO A O 1
ATOM 853 N N . GLN A 1 111 ? 70.949 41.284 79.615 1.00 59.12 111 GLN A N 1
ATOM 854 C CA . GLN A 1 111 ? 70.471 41.796 80.892 1.00 66.33 111 GLN A CA 1
ATOM 855 C C . GLN A 1 111 ? 71.315 42.982 81.344 1.00 58.79 111 GLN A C 1
ATOM 856 O O . GLN A 1 111 ? 72.545 42.963 81.250 1.00 57.21 111 GLN A O 1
ATOM 862 N N . TYR A 1 112 ? 70.645 44.028 81.819 1.00 53.91 112 TYR A N 1
ATOM 863 C CA . TYR A 1 112 ? 71.361 45.215 82.264 1.00 64.83 112 TYR A CA 1
ATOM 864 C C . TYR A 1 112 ? 72.112 44.916 83.554 1.00 68.81 112 TYR A C 1
ATOM 865 O O . TYR A 1 112 ? 71.535 44.405 84.520 1.00 60.84 112 TYR A O 1
ATOM 874 N N . ASP A 1 113 ? 73.403 45.224 83.566 1.00 70.42 113 ASP A N 1
ATOM 875 C CA . ASP A 1 113 ? 74.241 44.977 84.732 1.00 81.46 113 ASP A CA 1
ATOM 876 C C . ASP A 1 113 ? 74.655 46.306 85.342 1.00 80.84 113 ASP A C 1
ATOM 877 O O . ASP A 1 113 ? 75.505 47.006 84.768 1.00 80.40 113 ASP A O 1
ATOM 882 N N . PRO A 1 114 ? 74.088 46.704 86.482 1.00 79.20 114 PRO A N 1
ATOM 883 C CA . PRO A 1 114 ? 74.526 47.949 87.132 1.00 85.27 114 PRO A CA 1
ATOM 884 C C . PRO A 1 114 ? 75.975 47.901 87.599 1.00 94.88 114 PRO A C 1
ATOM 885 O O . PRO A 1 114 ? 76.261 48.048 88.791 1.00 97.19 114 PRO A O 1
ATOM 889 N N . SER A 1 115 ? 76.893 47.676 86.660 1.00 96.81 115 SER A N 1
ATOM 890 C CA . SER A 1 115 ? 78.317 47.832 86.896 1.00 94.83 115 SER A CA 1
ATOM 891 C C . SER A 1 115 ? 78.939 48.873 85.980 1.00 105.68 115 SER A C 1
ATOM 892 O O . SER A 1 115 ? 80.104 49.236 86.181 1.00 112.06 115 SER A O 1
ATOM 895 N N . ARG A 1 116 ? 78.199 49.354 84.982 1.00 86.01 116 ARG A N 1
ATOM 896 C CA . ARG A 1 116 ? 78.627 50.453 84.129 1.00 101.46 116 ARG A CA 1
ATOM 897 C C . ARG A 1 116 ? 78.153 51.806 84.646 1.00 94.60 116 ARG A C 1
ATOM 898 O O . ARG A 1 116 ? 78.477 52.834 84.042 1.00 114.91 116 ARG A O 1
ATOM 906 N N . SER A 1 117 ? 77.395 51.830 85.741 1.00 104.65 117 SER A N 1
ATOM 907 C CA . SER A 1 117 ? 76.942 53.079 86.347 1.00 98.20 117 SER A CA 1
ATOM 908 C C . SER A 1 117 ? 77.018 52.994 87.867 1.00 93.99 117 SER A C 1
ATOM 909 O O . SER A 1 117 ? 78.104 53.026 88.446 1.00 93.55 117 SER A O 1
ATOM 912 N N . PHE A 1 126 ? 87.338 54.429 78.874 1.00 79.79 126 PHE A N 1
ATOM 913 C CA . PHE A 1 126 ? 86.277 55.302 78.416 1.00 80.00 126 PHE A CA 1
ATOM 914 C C . PHE A 1 126 ? 85.148 54.551 77.742 1.00 66.97 126 PHE A C 1
ATOM 915 O O . PHE A 1 126 ? 85.371 53.605 77.025 1.00 60.27 126 PHE A O 1
ATOM 923 N N . ARG A 1 127 ? 83.938 55.027 77.984 1.00 69.88 127 ARG A N 1
ATOM 924 C CA . ARG A 1 127 ? 82.747 54.447 77.428 1.00 66.54 127 ARG A CA 1
ATOM 925 C C . ARG A 1 127 ? 81.640 55.473 77.478 1.00 66.39 127 ARG A C 1
ATOM 926 O O . ARG A 1 127 ? 81.467 56.129 78.474 1.00 63.72 127 ARG A O 1
ATOM 934 N N . TYR A 1 128 ? 80.890 55.597 76.396 1.00 65.78 128 TYR A N 1
ATOM 935 C CA . TYR A 1 128 ? 79.790 56.516 76.343 1.00 59.35 128 TYR A CA 1
ATOM 936 C C . TYR A 1 128 ? 78.703 55.981 77.233 1.00 61.30 128 TYR A C 1
ATOM 937 O O . TYR A 1 128 ? 78.622 54.807 77.451 1.00 63.50 128 TYR A O 1
ATOM 946 N N . TRP A 1 129 ? 77.854 56.856 77.736 1.00 52.98 129 TRP A N 1
ATOM 947 C CA . TRP A 1 129 ? 76.747 56.444 78.554 1.00 56.87 129 TRP A CA 1
ATOM 948 C C . TRP A 1 129 ? 75.686 55.917 77.612 1.00 62.72 129 TRP A C 1
ATOM 949 O O . TRP A 1 129 ? 75.552 56.395 76.510 1.00 60.63 129 TRP A O 1
ATOM 960 N N . LYS A 1 130 ? 74.924 54.942 78.061 1.00 55.64 130 LYS A N 1
ATOM 961 C CA . LYS A 1 130 ? 73.867 54.351 77.257 1.00 52.42 130 LYS A CA 1
ATOM 962 C C . LYS A 1 130 ? 72.506 54.841 77.736 1.00 56.86 130 LYS A C 1
ATOM 963 O O . LYS A 1 130 ? 72.368 55.412 78.823 1.00 55.30 130 LYS A O 1
ATOM 969 N N . ILE A 1 131 ? 71.491 54.602 76.901 1.00 50.06 131 ILE A N 1
ATOM 970 C CA . ILE A 1 131 ? 70.123 54.972 77.257 1.00 53.80 131 ILE A CA 1
ATOM 971 C C . ILE A 1 131 ? 69.680 54.236 78.515 1.00 55.79 131 ILE A C 1
ATOM 972 O O . ILE A 1 131 ? 69.038 54.819 79.397 1.00 60.73 131 ILE A O 1
ATOM 977 N N . ARG A 1 132 ? 70.026 52.949 78.629 1.00 57.76 132 ARG A N 1
ATOM 978 C CA . ARG A 1 132 ? 69.654 52.186 79.816 1.00 53.76 132 ARG A CA 1
ATOM 979 C C . ARG A 1 132 ? 70.398 52.649 81.065 1.00 55.23 132 ARG A C 1
ATOM 980 O O . ARG A 1 132 ? 69.892 52.455 82.176 1.00 53.79 132 ARG A O 1
ATOM 988 N N . ASP A 1 133 ? 71.583 53.252 80.914 1.00 54.09 133 ASP A N 1
ATOM 989 C CA . ASP A 1 133 ? 72.242 53.874 82.060 1.00 59.94 133 ASP A CA 1
ATOM 990 C C . ASP A 1 133 ? 71.419 55.044 82.593 1.00 62.07 133 ASP A C 1
ATOM 991 O O . ASP A 1 133 ? 71.202 55.161 83.804 1.00 67.33 133 ASP A O 1
ATOM 996 N N . TYR A 1 134 ? 70.943 55.917 81.698 1.00 57.10 134 TYR A N 1
ATOM 997 C CA . TYR A 1 134 ? 70.051 57.000 82.112 1.00 55.84 134 TYR A CA 1
ATOM 998 C C . TYR A 1 134 ? 68.772 56.448 82.731 1.00 61.90 134 TYR A C 1
ATOM 999 O O . TYR A 1 134 ? 68.330 56.909 83.790 1.00 60.95 134 TYR A O 1
ATOM 1008 N N . ALA A 1 135 ? 68.155 55.464 82.068 1.00 59.33 135 ALA A N 1
ATOM 1009 C CA . ALA A 1 135 ? 66.882 54.931 82.539 1.00 59.19 135 ALA A CA 1
ATOM 1010 C C . ALA A 1 135 ? 67.014 54.322 83.928 1.00 56.90 135 ALA A C 1
ATOM 1011 O O . ALA A 1 135 ? 66.100 54.436 84.753 1.00 59.96 135 ALA A O 1
ATOM 1013 N N . TYR A 1 136 ? 68.145 53.673 84.207 1.00 53.31 136 TYR A N 1
ATOM 1014 C CA . TYR A 1 136 ? 68.350 53.098 85.532 1.00 63.18 136 TYR A CA 1
ATOM 1015 C C . TYR A 1 136 ? 68.601 54.187 86.565 1.00 62.52 136 TYR A C 1
ATOM 1016 O O . TYR A 1 136 ? 68.156 54.078 87.714 1.00 60.83 136 TYR A O 1
ATOM 1025 N N . ALA A 1 137 ? 69.307 55.250 86.171 1.00 62.96 137 ALA A N 1
ATOM 1026 C CA . ALA A 1 137 ? 69.566 56.348 87.095 1.00 62.04 137 ALA A CA 1
ATOM 1027 C C . ALA A 1 137 ? 68.278 57.071 87.465 1.00 63.59 137 ALA A C 1
ATOM 1028 O O . ALA A 1 137 ? 68.088 57.461 88.624 1.00 73.03 137 ALA A O 1
ATOM 1030 N N . TYR A 1 138 ? 67.380 57.254 86.495 1.00 60.20 138 TYR A N 1
ATOM 1031 C CA . TYR A 1 138 ? 66.094 57.878 86.789 1.00 65.92 138 TYR A CA 1
ATOM 1032 C C . TYR A 1 138 ? 65.265 57.012 87.730 1.00 64.82 138 TYR A C 1
ATOM 1033 O O . TYR A 1 138 ? 64.608 57.525 88.643 1.00 72.99 138 TYR A O 1
ATOM 1042 N N . ARG A 1 139 ? 65.282 55.694 87.519 1.00 61.01 139 ARG A N 1
ATOM 1043 C CA . ARG A 1 139 ? 64.464 54.792 88.318 1.00 67.27 139 ARG A CA 1
ATOM 1044 C C . ARG A 1 139 ? 65.094 54.446 89.660 1.00 68.69 139 ARG A C 1
ATOM 1045 O O . ARG A 1 139 ? 64.369 54.053 90.579 1.00 66.51 139 ARG A O 1
ATOM 1053 N N . SER A 1 140 ? 66.412 54.573 89.797 1.00 63.64 140 SER A N 1
ATOM 1054 C CA . SER A 1 140 ? 67.085 54.390 91.077 1.00 76.25 140 SER A CA 1
ATOM 1055 C C . SER A 1 140 ? 67.219 55.694 91.852 1.00 82.21 140 SER A C 1
ATOM 1056 O O . SER A 1 140 ? 67.992 55.751 92.813 1.00 83.12 140 SER A O 1
ATOM 1059 N N . LYS A 1 141 ? 66.485 56.733 91.446 1.00 76.84 141 LYS A N 1
ATOM 1060 C CA . LYS A 1 141 ? 66.582 58.099 91.961 1.00 75.09 141 LYS A CA 1
ATOM 1061 C C . LYS A 1 141 ? 68.025 58.550 92.178 1.00 66.36 141 LYS A C 1
ATOM 1062 O O . LYS A 1 141 ? 68.290 59.426 93.007 1.00 68.94 141 LYS A O 1
ATOM 1068 N N . LEU A 1 142 ? 68.966 57.979 91.419 1.00 71.65 142 LEU A N 1
ATOM 1069 C CA . LEU A 1 142 ? 70.337 58.479 91.451 1.00 69.92 142 LEU A CA 1
ATOM 1070 C C . LEU A 1 142 ? 70.427 59.873 90.845 1.00 77.20 142 LEU A C 1
ATOM 1071 O O . LEU A 1 142 ? 71.250 60.686 91.279 1.00 72.46 142 LEU A O 1
ATOM 1076 N N . THR A 1 143 ? 69.595 60.162 89.849 1.00 77.50 143 THR A N 1
ATOM 1077 C CA . THR A 1 143 ? 69.442 61.507 89.309 1.00 74.33 143 THR A CA 1
ATOM 1078 C C . THR A 1 143 ? 68.005 61.648 88.820 1.00 73.81 143 THR A C 1
ATOM 1079 O O . THR A 1 143 ? 67.175 60.754 89.013 1.00 64.14 143 THR A O 1
ATOM 1083 N N . THR A 1 144 ? 67.711 62.774 88.179 1.00 66.98 144 THR A N 1
ATOM 1084 C CA . THR A 1 144 ? 66.381 63.061 87.669 1.00 67.89 144 THR A CA 1
ATOM 1085 C C . THR A 1 144 ? 66.507 63.696 86.291 1.00 71.00 144 THR A C 1
ATOM 1086 O O . THR A 1 144 ? 67.540 64.302 85.980 1.00 67.81 144 THR A O 1
ATOM 1090 N N . PRO A 1 145 ? 65.496 63.538 85.428 1.00 72.67 145 PRO A N 1
ATOM 1091 C CA . PRO A 1 145 ? 65.564 64.191 84.109 1.00 71.41 145 PRO A CA 1
ATOM 1092 C C . PRO A 1 145 ? 65.694 65.701 84.192 1.00 69.34 145 PRO A C 1
ATOM 1093 O O . PRO A 1 145 ? 66.328 66.311 83.321 1.00 65.39 145 PRO A O 1
ATOM 1097 N N . LEU A 1 146 ? 65.116 66.324 85.220 1.00 67.27 146 LEU A N 1
ATOM 1098 C CA . LEU A 1 146 ? 65.229 67.771 85.365 1.00 73.82 146 LEU A CA 1
ATOM 1099 C C . LEU A 1 146 ? 66.675 68.187 85.607 1.00 65.73 146 LEU A C 1
ATOM 1100 O O . LEU A 1 146 ? 67.149 69.172 85.030 1.00 72.81 146 LEU A O 1
ATOM 1105 N N . GLN A 1 147 ? 67.397 67.434 86.442 1.00 67.19 147 GLN A N 1
ATOM 1106 C CA . GLN A 1 147 ? 68.792 67.763 86.724 1.00 76.01 147 GLN A CA 1
ATOM 1107 C C . GLN A 1 147 ? 69.663 67.572 85.490 1.00 76.27 147 GLN A C 1
ATOM 1108 O O . GLN A 1 147 ? 70.533 68.403 85.202 1.00 80.66 147 GLN A O 1
ATOM 1114 N N . VAL A 1 148 ? 69.449 66.481 84.754 1.00 83.72 148 VAL A N 1
ATOM 1115 C CA . VAL A 1 148 ? 70.177 66.271 83.507 1.00 73.14 148 VAL A CA 1
ATOM 1116 C C . VAL A 1 148 ? 69.897 67.409 82.533 1.00 60.85 148 VAL A C 1
ATOM 1117 O O . VAL A 1 148 ? 70.804 67.905 81.853 1.00 63.17 148 VAL A O 1
ATOM 1121 N N . ALA A 1 149 ? 68.641 67.852 82.462 1.00 60.98 149 ALA A N 1
ATOM 1122 C CA . ALA A 1 149 ? 68.297 68.968 81.589 1.00 62.31 149 ALA A CA 1
ATOM 1123 C C . ALA A 1 149 ? 69.041 70.234 81.998 1.00 71.61 149 ALA A C 1
ATOM 1124 O O . ALA A 1 149 ? 69.634 70.914 81.153 1.00 77.02 149 ALA A O 1
ATOM 1126 N N . LYS A 1 150 ? 69.028 70.562 83.297 1.00 68.62 150 LYS A N 1
ATOM 1127 C CA . LYS A 1 150 ? 69.770 71.730 83.770 1.00 69.66 150 LYS A CA 1
ATOM 1128 C C . LYS A 1 150 ? 71.240 71.630 83.395 1.00 61.18 150 LYS A C 1
ATOM 1129 O O . LYS A 1 150 ? 71.860 72.627 83.004 1.00 69.82 150 LYS A O 1
ATOM 1135 N N . ARG A 1 151 ? 71.816 70.431 83.508 1.00 61.97 151 ARG A N 1
ATOM 1136 C CA . ARG A 1 151 ? 73.226 70.255 83.182 1.00 62.71 151 ARG A CA 1
ATOM 1137 C C . ARG A 1 151 ? 73.472 70.452 81.693 1.00 69.78 151 ARG A C 1
ATOM 1138 O O . ARG A 1 151 ? 74.457 71.091 81.301 1.00 71.34 151 ARG A O 1
ATOM 1146 N N . ILE A 1 152 ? 72.585 69.917 80.851 1.00 66.47 152 ILE A N 1
ATOM 1147 C CA . ILE A 1 152 ? 72.721 70.102 79.409 1.00 64.36 152 ILE A CA 1
ATOM 1148 C C . ILE A 1 152 ? 72.513 71.565 79.038 1.00 58.67 152 ILE A C 1
ATOM 1149 O O . ILE A 1 152 ? 73.289 72.143 78.267 1.00 58.44 152 ILE A O 1
ATOM 1154 N N . ILE A 1 153 ? 71.462 72.185 79.586 1.00 57.14 153 ILE A N 1
ATOM 1155 C CA . ILE A 1 153 ? 71.187 73.595 79.317 1.00 68.04 153 ILE A CA 1
ATOM 1156 C C . ILE A 1 153 ? 72.367 74.461 79.739 1.00 78.04 153 ILE A C 1
ATOM 1157 O O . ILE A 1 153 ? 72.720 75.432 79.057 1.00 85.09 153 ILE A O 1
ATOM 1162 N N . SER A 1 154 ? 72.999 74.121 80.864 1.00 76.39 154 SER A N 1
ATOM 1163 C CA . SER A 1 154 ? 74.151 74.889 81.328 1.00 75.48 154 SER A CA 1
ATOM 1164 C C . SER A 1 154 ? 75.299 74.823 80.329 1.00 68.60 154 SER A C 1
ATOM 1165 O O . SER A 1 154 ? 75.937 75.841 80.034 1.00 76.16 154 SER A O 1
ATOM 1168 N N . ILE A 1 155 ? 75.570 73.632 79.793 1.00 69.02 155 ILE A N 1
ATOM 1169 C CA . ILE A 1 155 ? 76.692 73.459 78.876 1.00 69.36 155 ILE A CA 1
ATOM 1170 C C . ILE A 1 155 ? 76.439 74.187 77.560 1.00 71.10 155 ILE A C 1
ATOM 1171 O O . ILE A 1 155 ? 77.353 74.791 76.984 1.00 65.18 155 ILE A O 1
ATOM 1176 N N . ILE A 1 156 ? 75.204 74.132 77.054 1.00 69.47 156 ILE A N 1
ATOM 1177 C CA . ILE A 1 156 ? 74.874 74.821 75.808 1.00 70.10 156 ILE A CA 1
ATOM 1178 C C . ILE A 1 156 ? 75.051 76.326 75.972 1.00 72.84 156 ILE A C 1
ATOM 1179 O O . ILE A 1 156 ? 75.698 76.988 75.152 1.00 74.71 156 ILE A O 1
ATOM 1184 N N . GLU A 1 157 ? 74.476 76.888 77.037 1.00 70.77 157 GLU A N 1
ATOM 1185 C CA . GLU A 1 157 ? 74.583 78.325 77.255 1.00 72.41 157 GLU A CA 1
ATOM 1186 C C . GLU A 1 157 ? 76.022 78.752 77.516 1.00 64.44 157 GLU A C 1
ATOM 1187 O O . GLU A 1 157 ? 76.431 79.835 77.085 1.00 68.59 157 GLU A O 1
ATOM 1193 N N . GLU A 1 158 ? 76.805 77.916 78.203 1.00 74.00 158 GLU A N 1
ATOM 1194 C CA . GLU A 1 158 ? 78.173 78.298 78.548 1.00 73.05 158 GLU A CA 1
ATOM 1195 C C . GLU A 1 158 ? 79.068 78.364 77.316 1.00 76.29 158 GLU A C 1
ATOM 1196 O O . GLU A 1 158 ? 79.874 79.291 77.176 1.00 81.33 158 GLU A O 1
ATOM 1202 N N . PHE A 1 159 ? 78.948 77.391 76.415 1.00 82.80 159 PHE A N 1
ATOM 1203 C CA . PHE A 1 159 ? 79.812 77.314 75.246 1.00 77.59 159 PHE A CA 1
ATOM 1204 C C . PHE A 1 159 ? 79.172 77.875 73.985 1.00 71.38 159 PHE A C 1
ATOM 1205 O O . PHE A 1 159 ? 79.805 77.852 72.927 1.00 67.49 159 PHE A O 1
ATOM 1213 N N . GLY A 1 160 ? 77.945 78.379 74.068 1.00 67.83 160 GLY A N 1
ATOM 1214 C CA . GLY A 1 160 ? 77.281 78.916 72.890 1.00 80.15 160 GLY A CA 1
ATOM 1215 C C . GLY A 1 160 ? 77.014 77.893 71.807 1.00 80.25 160 GLY A C 1
ATOM 1216 O O . GLY A 1 160 ? 77.183 78.196 70.618 1.00 77.38 160 GLY A O 1
ATOM 1217 N N . TYR A 1 161 ? 76.600 76.681 72.189 1.00 76.62 161 TYR A N 1
ATOM 1218 C CA . TYR A 1 161 ? 76.303 75.639 71.211 1.00 76.80 161 TYR A CA 1
ATOM 1219 C C . TYR A 1 161 ? 74.991 75.872 70.476 1.00 79.64 161 TYR A C 1
ATOM 1220 O O . TYR A 1 161 ? 74.679 75.116 69.549 1.00 74.68 161 TYR A O 1
ATOM 1229 N N . ASP A 1 162 ? 74.215 76.883 70.869 1.00 70.53 162 ASP A N 1
ATOM 1230 C CA . ASP A 1 162 ? 73.018 77.280 70.141 1.00 67.20 162 ASP A CA 1
ATOM 1231 C C . ASP A 1 162 ? 73.206 78.618 69.438 1.00 63.20 162 ASP A C 1
ATOM 1232 O O . ASP A 1 162 ? 72.225 79.249 69.035 1.00 66.06 162 ASP A O 1
ATOM 1237 N N . LYS A 1 163 ? 74.446 79.060 69.284 1.00 63.12 163 LYS A N 1
ATOM 1238 C CA . LYS A 1 163 ? 74.772 80.359 68.722 1.00 70.27 163 LYS A CA 1
ATOM 1239 C C . LYS A 1 163 ? 75.942 80.197 67.766 1.00 62.25 163 LYS A C 1
ATOM 1240 O O . LYS A 1 163 ? 76.694 79.220 67.856 1.00 61.00 163 LYS A O 1
ATOM 1246 N N . PRO A 1 164 ? 76.126 81.146 66.834 1.00 64.89 164 PRO A N 1
ATOM 1247 C CA . PRO A 1 164 ? 77.337 81.177 66.007 1.00 69.39 164 PRO A CA 1
ATOM 1248 C C . PRO A 1 164 ? 78.585 81.360 66.866 1.00 68.65 164 PRO A C 1
ATOM 1249 O O . PRO A 1 164 ? 78.468 81.846 67.994 1.00 62.38 164 PRO A O 1
ATOM 1253 N N . PRO A 1 165 ? 79.770 81.001 66.342 1.00 65.88 165 PRO A N 1
ATOM 1254 C CA . PRO A 1 165 ? 80.042 80.520 64.983 1.00 65.62 165 PRO A CA 1
ATOM 1255 C C . PRO A 1 165 ? 80.151 78.997 64.821 1.00 62.47 165 PRO A C 1
ATOM 1256 O O . PRO A 1 165 ? 80.400 78.537 63.704 1.00 60.29 165 PRO A O 1
ATOM 1260 N N . THR A 1 166 ? 79.996 78.227 65.901 1.00 64.06 166 THR A N 1
ATOM 1261 C CA . THR A 1 166 ? 80.140 76.769 65.849 1.00 60.93 166 THR A CA 1
ATOM 1262 C C . THR A 1 166 ? 79.028 76.100 66.652 1.00 51.37 166 THR A C 1
ATOM 1263 O O . THR A 1 166 ? 79.286 75.382 67.623 1.00 62.49 166 THR A O 1
ATOM 1267 N N . PRO A 1 167 ? 77.775 76.288 66.254 1.00 58.11 167 PRO A N 1
ATOM 1268 C CA . PRO A 1 167 ? 76.672 75.736 67.044 1.00 59.95 167 PRO A CA 1
ATOM 1269 C C . PRO A 1 167 ? 76.439 74.259 66.764 1.00 55.89 167 PRO A C 1
ATOM 1270 O O . PRO A 1 167 ? 76.693 73.759 65.667 1.00 56.19 167 PRO A O 1
ATOM 1274 N N . PHE A 1 168 ? 75.977 73.553 67.802 1.00 50.23 168 PHE A N 1
ATOM 1275 C CA . PHE A 1 168 ? 75.328 72.259 67.605 1.00 52.40 168 PHE A CA 1
ATOM 1276 C C . PHE A 1 168 ? 73.883 72.445 67.162 1.00 56.93 168 PHE A C 1
ATOM 1277 O O . PHE A 1 168 ? 73.415 71.771 66.236 1.00 55.16 168 PHE A O 1
ATOM 1285 N N . LEU A 1 169 ? 73.171 73.356 67.819 1.00 52.83 169 LEU A N 1
ATOM 1286 C CA . LEU A 1 169 ? 71.758 73.598 67.584 1.00 50.38 169 LEU A CA 1
ATOM 1287 C C . LEU A 1 169 ? 71.569 74.959 66.930 1.00 63.28 169 LEU A C 1
ATOM 1288 O O . LEU A 1 169 ? 72.265 75.921 67.263 1.00 64.89 169 LEU A O 1
ATOM 1293 N N . ILE A 1 170 ? 70.629 75.031 65.992 1.00 59.33 170 ILE A N 1
ATOM 1294 C CA . ILE A 1 170 ? 70.228 76.290 65.384 1.00 52.93 170 ILE A CA 1
ATOM 1295 C C . ILE A 1 170 ? 68.819 76.686 65.779 1.00 60.57 170 ILE A C 1
ATOM 1296 O O . ILE A 1 170 ? 68.312 77.711 65.299 1.00 65.96 170 ILE A O 1
ATOM 1301 N N . ARG A 1 171 ? 68.167 75.900 66.635 1.00 57.05 171 ARG A N 1
ATOM 1302 C CA . ARG A 1 171 ? 66.936 76.308 67.303 1.00 57.37 171 ARG A CA 1
ATOM 1303 C C . ARG A 1 171 ? 66.934 75.666 68.681 1.00 63.49 171 ARG A C 1
ATOM 1304 O O . ARG A 1 171 ? 67.093 74.446 68.791 1.00 56.63 171 ARG A O 1
ATOM 1312 N N . PHE A 1 172 ? 66.770 76.476 69.725 1.00 54.32 172 PHE A N 1
ATOM 1313 C CA . PHE A 1 172 ? 66.850 75.976 71.092 1.00 63.02 172 PHE A CA 1
ATOM 1314 C C . PHE A 1 172 ? 65.981 76.831 72.003 1.00 66.07 172 PHE A C 1
ATOM 1315 O O . PHE A 1 172 ? 66.094 78.060 71.998 1.00 76.41 172 PHE A O 1
ATOM 1323 N N . ASP A 1 173 ? 65.119 76.173 72.777 1.00 70.45 173 ASP A N 1
ATOM 1324 C CA . ASP A 1 173 ? 64.243 76.829 73.747 1.00 70.58 173 ASP A CA 1
ATOM 1325 C C . ASP A 1 173 ? 64.456 76.125 75.082 1.00 70.93 173 ASP A C 1
ATOM 1326 O O . ASP A 1 173 ? 63.904 75.046 75.316 1.00 68.19 173 ASP A O 1
ATOM 1331 N N . ALA A 1 174 ? 65.263 76.736 75.952 1.00 73.75 174 ALA A N 1
ATOM 1332 C CA . ALA A 1 174 ? 65.579 76.111 77.232 1.00 68.93 174 ALA A CA 1
ATOM 1333 C C . ALA A 1 174 ? 64.335 75.907 78.089 1.00 70.90 174 ALA A C 1
ATOM 1334 O O . ALA A 1 174 ? 64.247 74.918 78.825 1.00 74.41 174 ALA A O 1
ATOM 1336 N N . ASN A 1 175 ? 63.365 76.824 78.013 1.00 73.59 175 ASN A N 1
ATOM 1337 C CA . ASN A 1 175 ? 62.145 76.665 78.798 1.00 82.10 175 ASN A CA 1
ATOM 1338 C C . ASN A 1 175 ? 61.359 75.441 78.349 1.00 75.74 175 ASN A C 1
ATOM 1339 O O . ASN A 1 175 ? 60.816 74.703 79.180 1.00 73.38 175 ASN A O 1
ATOM 1344 N N . GLU A 1 176 ? 61.289 75.209 77.037 1.00 78.49 176 GLU A N 1
ATOM 1345 C CA . GLU A 1 176 ? 60.617 74.015 76.539 1.00 79.14 176 GLU A CA 1
ATOM 1346 C C . GLU A 1 176 ? 61.283 72.753 77.070 1.00 71.29 176 GLU A C 1
ATOM 1347 O O . GLU A 1 176 ? 60.601 71.820 77.508 1.00 63.93 176 GLU A O 1
ATOM 1353 N N . VAL A 1 177 ? 62.618 72.714 77.057 1.00 64.86 177 VAL A N 1
ATOM 1354 C CA . VAL A 1 177 ? 63.339 71.545 77.556 1.00 62.79 177 VAL A CA 1
ATOM 1355 C C . VAL A 1 177 ? 63.048 71.333 79.037 1.00 73.39 177 VAL A C 1
ATOM 1356 O O . VAL A 1 177 ? 62.794 70.208 79.483 1.00 63.10 177 VAL A O 1
ATOM 1360 N N . ILE A 1 178 ? 63.084 72.416 79.820 1.00 68.16 178 ILE A N 1
ATOM 1361 C CA . ILE A 1 178 ? 62.758 72.327 81.243 1.00 64.32 178 ILE A CA 1
ATOM 1362 C C . ILE A 1 178 ? 61.329 71.835 81.428 1.00 60.22 178 ILE A C 1
ATOM 1363 O O . ILE A 1 178 ? 61.048 71.013 82.309 1.00 67.22 178 ILE A O 1
ATOM 1368 N N . LYS A 1 179 ? 60.409 72.321 80.592 1.00 64.33 179 LYS A N 1
ATOM 1369 C CA . LYS A 1 179 ? 59.007 71.935 80.713 1.00 67.37 179 LYS A CA 1
ATOM 1370 C C . LYS A 1 179 ? 58.830 70.427 80.553 1.00 65.80 179 LYS A C 1
ATOM 1371 O O . LYS A 1 179 ? 58.179 69.778 81.380 1.00 71.71 179 LYS A O 1
ATOM 1377 N N . GLN A 1 180 ? 59.406 69.851 79.492 1.00 73.66 180 GLN A N 1
ATOM 1378 C CA . GLN A 1 180 ? 59.297 68.409 79.277 1.00 69.14 180 GLN A CA 1
ATOM 1379 C C . GLN A 1 180 ? 60.003 67.627 80.376 1.00 57.16 180 GLN A C 1
ATOM 1380 O O . GLN A 1 180 ? 59.466 66.634 80.883 1.00 63.58 180 GLN A O 1
ATOM 1386 N N . ALA A 1 181 ? 61.217 68.050 80.743 1.00 54.83 181 ALA A N 1
ATOM 1387 C CA . ALA A 1 181 ? 61.984 67.344 81.765 1.00 66.14 181 ALA A CA 1
ATOM 1388 C C . ALA A 1 181 ? 61.271 67.339 83.110 1.00 77.58 181 ALA A C 1
ATOM 1389 O O . ALA A 1 181 ? 61.401 66.378 83.875 1.00 87.11 181 ALA A O 1
ATOM 1391 N N . GLU A 1 182 ? 60.518 68.397 83.418 1.00 74.32 182 GLU A N 1
ATOM 1392 C CA . GLU A 1 182 ? 59.752 68.411 84.661 1.00 83.30 182 GLU A CA 1
ATOM 1393 C C . GLU A 1 182 ? 58.597 67.418 84.603 1.00 76.70 182 GLU A C 1
ATOM 1394 O O . GLU A 1 182 ? 58.299 66.748 85.599 1.00 71.47 182 GLU A O 1
ATOM 1400 N N . ALA A 1 183 ? 57.936 67.307 83.448 1.00 79.64 183 ALA A N 1
ATOM 1401 C CA . ALA A 1 183 ? 56.859 66.334 83.309 1.00 73.19 183 ALA A CA 1
ATOM 1402 C C . ALA A 1 183 ? 57.396 64.913 83.396 1.00 73.59 183 ALA A C 1
ATOM 1403 O O . ALA A 1 183 ? 56.750 64.032 83.975 1.00 72.80 183 ALA A O 1
ATOM 1405 N N . SER A 1 184 ? 58.581 64.674 82.829 1.00 66.83 184 SER A N 1
ATOM 1406 C CA . SER A 1 184 ? 59.211 63.365 82.956 1.00 73.44 184 SER A CA 1
ATOM 1407 C C . SER A 1 184 ? 59.621 63.092 84.396 1.00 77.25 184 SER A C 1
ATOM 1408 O O . SER A 1 184 ? 59.409 61.988 84.910 1.00 80.37 184 SER A O 1
ATOM 1411 N N . THR A 1 185 ? 60.215 64.086 85.059 1.00 85.40 185 THR A N 1
ATOM 1412 C CA . THR A 1 185 ? 60.575 63.939 86.464 1.00 79.41 185 THR A CA 1
ATOM 1413 C C . THR A 1 185 ? 59.351 63.632 87.317 1.00 77.54 185 THR A C 1
ATOM 1414 O O . THR A 1 185 ? 59.403 62.774 88.208 1.00 74.21 185 THR A O 1
ATOM 1418 N N . ARG A 1 186 ? 58.236 64.314 87.049 1.00 71.10 186 ARG A N 1
ATOM 1419 C CA . ARG A 1 186 ? 57.016 64.068 87.810 1.00 78.87 186 ARG A CA 1
ATOM 1420 C C . ARG A 1 186 ? 56.536 62.631 87.631 1.00 84.74 186 ARG A C 1
ATOM 1421 O O . ARG A 1 186 ? 56.029 62.016 88.576 1.00 96.88 186 ARG A O 1
ATOM 1429 N N . ARG A 1 187 ? 56.705 62.071 86.430 1.00 90.95 187 ARG A N 1
ATOM 1430 C CA . ARG A 1 187 ? 56.286 60.692 86.201 1.00 83.32 187 ARG A CA 1
ATOM 1431 C C . ARG A 1 187 ? 57.200 59.704 86.919 1.00 72.46 187 ARG A C 1
ATOM 1432 O O . ARG A 1 187 ? 56.736 58.668 87.409 1.00 78.59 187 ARG A O 1
ATOM 1440 N N . PHE A 1 188 ? 58.499 60.004 86.993 1.00 63.47 188 PHE A N 1
ATOM 1441 C CA . PHE A 1 188 ? 59.400 59.155 87.767 1.00 67.30 188 PHE A CA 1
ATOM 1442 C C . PHE A 1 188 ? 59.123 59.273 89.261 1.00 82.13 188 PHE A C 1
ATOM 1443 O O . PHE A 1 188 ? 59.198 58.278 89.991 1.00 75.37 188 PHE A O 1
ATOM 1451 N N . GLU A 1 189 ? 58.805 60.483 89.734 1.00 85.48 189 GLU A N 1
ATOM 1452 C CA . GLU A 1 189 ? 58.444 60.658 91.137 1.00 87.68 189 GLU A CA 1
ATOM 1453 C C . GLU A 1 189 ? 57.158 59.912 91.470 1.00 81.27 189 GLU A C 1
ATOM 1454 O O . GLU A 1 189 ? 57.046 59.290 92.533 1.00 87.95 189 GLU A O 1
ATOM 1460 N N . GLN A 1 190 ? 56.175 59.965 90.573 1.00 81.75 190 GLN A N 1
ATOM 1461 C CA . GLN A 1 190 ? 54.942 59.208 90.741 1.00 85.31 190 GLN A CA 1
ATOM 1462 C C . GLN A 1 190 ? 55.121 57.717 90.475 1.00 78.38 190 GLN A C 1
ATOM 1463 O O . GLN A 1 190 ? 54.195 56.943 90.742 1.00 72.67 190 GLN A O 1
ATOM 1469 N N . GLY A 1 191 ? 56.272 57.298 89.952 1.00 77.17 191 GLY A N 1
ATOM 1470 C CA . GLY A 1 191 ? 56.543 55.886 89.764 1.00 84.43 191 GLY A CA 1
ATOM 1471 C C . GLY A 1 191 ? 55.928 55.251 88.537 1.00 86.98 191 GLY A C 1
ATOM 1472 O O . GLY A 1 191 ? 55.724 54.033 88.523 1.00 86.45 191 GLY A O 1
ATOM 1473 N N . ASN A 1 192 ? 55.627 56.030 87.501 1.00 78.25 192 ASN A N 1
ATOM 1474 C CA . ASN A 1 192 ? 55.066 55.499 86.259 1.00 82.93 192 ASN A CA 1
ATOM 1475 C C . ASN A 1 192 ? 55.746 56.156 85.066 1.00 66.32 192 ASN A C 1
ATOM 1476 O O . ASN A 1 192 ? 55.171 57.021 84.394 1.00 59.48 192 ASN A O 1
ATOM 1481 N N . PRO A 1 193 ? 56.982 55.763 84.767 1.00 64.18 193 PRO A N 1
ATOM 1482 C CA . PRO A 1 193 ? 57.605 56.212 83.520 1.00 68.53 193 PRO A CA 1
ATOM 1483 C C . PRO A 1 193 ? 56.930 55.567 82.322 1.00 63.99 193 PRO A C 1
ATOM 1484 O O . PRO A 1 193 ? 56.453 54.432 82.387 1.00 63.93 193 PRO A O 1
ATOM 1488 N N . ILE A 1 194 ? 56.894 56.309 81.215 1.00 61.29 194 ILE A N 1
ATOM 1489 C CA . ILE A 1 194 ? 56.197 55.826 80.028 1.00 57.91 194 ILE A CA 1
ATOM 1490 C C . ILE A 1 194 ? 56.931 54.637 79.422 1.00 52.07 194 ILE A C 1
ATOM 1491 O O . ILE A 1 194 ? 56.305 53.656 78.997 1.00 54.69 194 ILE A O 1
ATOM 1496 N N . SER A 1 195 ? 58.259 54.697 79.384 1.00 51.61 195 SER A N 1
ATOM 1497 C CA . SER A 1 195 ? 59.083 53.692 78.720 1.00 52.53 195 SER A CA 1
ATOM 1498 C C . SER A 1 195 ? 60.543 53.961 79.068 1.00 52.63 195 SER A C 1
ATOM 1499 O O . SER A 1 195 ? 60.870 54.924 79.770 1.00 52.90 195 SER A O 1
ATOM 1502 N N . VAL A 1 196 ? 61.425 53.107 78.540 1.00 46.95 196 VAL A N 1
ATOM 1503 C CA . VAL A 1 196 ? 62.862 53.284 78.712 1.00 47.22 196 VAL A CA 1
ATOM 1504 C C . VAL A 1 196 ? 63.355 54.590 78.096 1.00 49.41 196 VAL A C 1
ATOM 1505 O O . VAL A 1 196 ? 64.455 55.052 78.421 1.00 53.26 196 VAL A O 1
ATOM 1509 N N . LEU A 1 197 ? 62.570 55.203 77.211 1.00 49.13 197 LEU A N 1
ATOM 1510 C CA . LEU A 1 197 ? 62.950 56.479 76.619 1.00 50.40 197 LEU A CA 1
ATOM 1511 C C . LEU A 1 197 ? 62.410 57.677 77.390 1.00 54.92 197 LEU A C 1
ATOM 1512 O O . LEU A 1 197 ? 62.690 58.818 77.005 1.00 54.90 197 LEU A O 1
ATOM 1517 N N . ASP A 1 198 ? 61.644 57.457 78.456 1.00 54.83 198 ASP A N 1
ATOM 1518 C CA . ASP A 1 198 ? 61.151 58.572 79.251 1.00 60.90 198 ASP A CA 1
ATOM 1519 C C . ASP A 1 198 ? 62.331 59.283 79.896 1.00 55.52 198 ASP A C 1
ATOM 1520 O O . ASP A 1 198 ? 63.086 58.678 80.661 1.00 54.63 198 ASP A O 1
ATOM 1525 N N . GLY A 1 199 ? 62.507 60.561 79.563 1.00 57.01 199 GLY A N 1
ATOM 1526 C CA . GLY A 1 199 ? 63.616 61.334 80.076 1.00 57.25 199 GLY A CA 1
ATOM 1527 C C . GLY A 1 199 ? 64.865 61.322 79.221 1.00 56.02 199 GLY A C 1
ATOM 1528 O O . GLY A 1 199 ? 65.825 62.032 79.549 1.00 55.85 199 GLY A O 1
ATOM 1529 N N . ILE A 1 200 ? 64.887 60.547 78.145 1.00 57.16 200 ILE A N 1
ATOM 1530 C CA . ILE A 1 200 ? 66.037 60.503 77.248 1.00 49.40 200 ILE A CA 1
ATOM 1531 C C . ILE A 1 200 ? 65.994 61.707 76.317 1.00 50.10 200 ILE A C 1
ATOM 1532 O O . ILE A 1 200 ? 64.944 62.039 75.753 1.00 55.99 200 ILE A O 1
ATOM 1537 N N . PHE A 1 201 ? 67.141 62.360 76.142 1.00 51.81 201 PHE A N 1
ATOM 1538 C CA . PHE A 1 201 ? 67.227 63.583 75.353 1.00 54.15 201 PHE A CA 1
ATOM 1539 C C . PHE A 1 201 ? 67.601 63.259 73.911 1.00 49.63 201 PHE A C 1
ATOM 1540 O O . PHE A 1 201 ? 68.605 62.584 73.660 1.00 47.54 201 PHE A O 1
ATOM 1548 N N . VAL A 1 202 ? 66.795 63.743 72.966 1.00 52.33 202 VAL A N 1
ATOM 1549 C CA . VAL A 1 202 ? 66.990 63.463 71.547 1.00 53.05 202 VAL A CA 1
ATOM 1550 C C . VAL A 1 202 ? 67.005 64.780 70.774 1.00 46.85 202 VAL A C 1
ATOM 1551 O O . VAL A 1 202 ? 66.121 65.627 70.956 1.00 43.60 202 VAL A O 1
ATOM 1555 N N . THR A 1 203 ? 68.001 64.944 69.908 1.00 42.56 203 THR A N 1
ATOM 1556 C CA . THR A 1 203 ? 68.131 66.126 69.066 1.00 50.73 203 THR A CA 1
ATOM 1557 C C . THR A 1 203 ? 67.582 65.838 67.670 1.00 50.66 203 THR A C 1
ATOM 1558 O O . THR A 1 203 ? 67.795 64.754 67.122 1.00 44.58 203 THR A O 1
ATOM 1562 N N . ILE A 1 204 ? 66.880 66.814 67.094 1.00 46.86 204 ILE A N 1
ATOM 1563 C CA . ILE A 1 204 ? 66.165 66.642 65.834 1.00 43.43 204 ILE A CA 1
ATOM 1564 C C . ILE A 1 204 ? 66.817 67.504 64.760 1.00 47.50 204 ILE A C 1
ATOM 1565 O O . ILE A 1 204 ? 66.952 68.721 64.932 1.00 52.79 204 ILE A O 1
ATOM 1570 N N . LYS A 1 205 ? 67.201 66.881 63.645 1.00 44.93 205 LYS A N 1
ATOM 1571 C CA . LYS A 1 205 ? 67.769 67.631 62.528 1.00 43.60 205 LYS A CA 1
ATOM 1572 C C . LYS A 1 205 ? 66.771 68.671 62.009 1.00 42.02 205 LYS A C 1
ATOM 1573 O O . LYS A 1 205 ? 65.555 68.470 62.041 1.00 40.36 205 LYS A O 1
ATOM 1579 N N . ASP A 1 206 ? 67.293 69.787 61.506 1.00 40.34 206 ASP A N 1
ATOM 1580 C CA . ASP A 1 206 ? 66.439 70.925 61.163 1.00 43.75 206 ASP A CA 1
ATOM 1581 C C . ASP A 1 206 ? 65.660 70.734 59.856 1.00 49.62 206 ASP A C 1
ATOM 1582 O O . ASP A 1 206 ? 65.013 71.683 59.398 1.00 45.32 206 ASP A O 1
ATOM 1587 N N . ASP A 1 207 ? 65.674 69.550 59.240 1.00 49.08 207 ASP A N 1
ATOM 1588 C CA . ASP A 1 207 ? 64.743 69.279 58.152 1.00 44.06 207 ASP A CA 1
ATOM 1589 C C . ASP A 1 207 ? 63.586 68.389 58.587 1.00 39.25 207 ASP A C 1
ATOM 1590 O O . ASP A 1 207 ? 62.812 67.938 57.739 1.00 39.53 207 ASP A O 1
ATOM 1595 N N . ILE A 1 208 ? 63.445 68.148 59.889 1.00 39.92 208 ILE A N 1
ATOM 1596 C CA . ILE A 1 208 ? 62.362 67.359 60.456 1.00 38.94 208 ILE A CA 1
ATOM 1597 C C . ILE A 1 208 ? 61.544 68.252 61.376 1.00 41.54 208 ILE A C 1
ATOM 1598 O O . ILE A 1 208 ? 62.104 69.029 62.158 1.00 44.52 208 ILE A O 1
ATOM 1603 N N . ASP A 1 209 ? 60.220 68.143 61.283 1.00 42.63 209 ASP A N 1
ATOM 1604 C CA . ASP A 1 209 ? 59.339 69.023 62.039 1.00 44.56 209 ASP A CA 1
ATOM 1605 C C . ASP A 1 209 ? 59.270 68.585 63.494 1.00 50.89 209 ASP A C 1
ATOM 1606 O O . ASP A 1 209 ? 59.076 67.401 63.790 1.00 48.89 209 ASP A O 1
ATOM 1611 N N . CYS A 1 210 ? 59.424 69.549 64.401 1.00 46.59 210 CYS A N 1
ATOM 1612 C CA . CYS A 1 210 ? 59.409 69.270 65.834 1.00 48.30 210 CYS A CA 1
ATOM 1613 C C . CYS A 1 210 ? 58.866 70.499 66.545 1.00 53.71 210 CYS A C 1
ATOM 1614 O O . CYS A 1 210 ? 59.559 71.518 66.631 1.00 50.59 210 CYS A O 1
ATOM 1617 N N . LEU A 1 211 ? 57.638 70.406 67.043 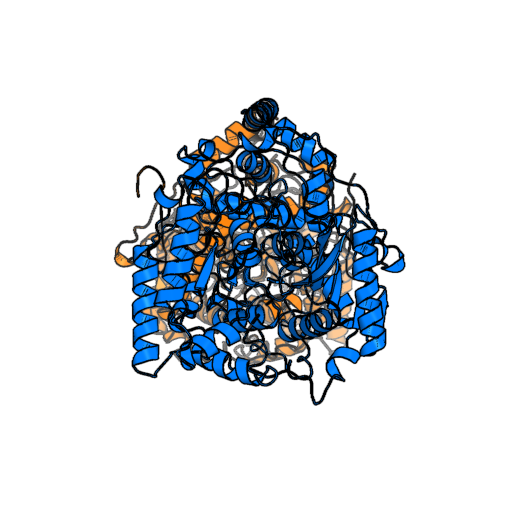1.00 50.91 211 LEU A N 1
ATOM 1618 C CA . LEU A 1 211 ? 57.043 71.495 67.816 1.00 57.04 211 LEU A CA 1
ATOM 1619 C C . LEU A 1 211 ? 57.856 71.736 69.083 1.00 57.62 211 LEU A C 1
ATOM 1620 O O . LEU A 1 211 ? 58.416 70.794 69.638 1.00 59.26 211 LEU A O 1
ATOM 1625 N N . PRO A 1 212 ? 57.924 72.998 69.546 1.00 59.31 212 PRO A N 1
ATOM 1626 C CA . PRO A 1 212 ? 57.298 74.182 68.946 1.00 60.72 212 PRO A CA 1
ATOM 1627 C C . PRO A 1 212 ? 58.202 74.921 67.965 1.00 52.81 212 PRO A C 1
ATOM 1628 O O . PRO A 1 212 ? 57.929 76.080 67.643 1.00 69.46 212 PRO A O 1
ATOM 1632 N N . HIS A 1 213 ? 59.258 74.259 67.500 1.00 51.73 213 HIS A N 1
ATOM 1633 C CA . HIS A 1 213 ? 60.274 74.922 66.700 1.00 52.25 213 HIS A CA 1
ATOM 1634 C C . HIS A 1 213 ? 59.837 75.046 65.241 1.00 47.62 213 HIS A C 1
ATOM 1635 O O . HIS A 1 213 ? 59.087 74.208 64.735 1.00 52.93 213 HIS A O 1
ATOM 1642 N N . PRO A 1 214 ? 60.281 76.093 64.553 1.00 54.24 214 PRO A N 1
ATOM 1643 C CA . PRO A 1 214 ? 60.147 76.134 63.095 1.00 58.64 214 PRO A CA 1
ATOM 1644 C C . PRO A 1 214 ? 61.161 75.205 62.437 1.00 49.91 214 PRO A C 1
ATOM 1645 O O . PRO A 1 214 ? 62.127 74.753 63.049 1.00 53.58 214 PRO A O 1
ATOM 1649 N N . THR A 1 215 ? 60.927 74.934 61.158 1.00 48.56 215 THR A N 1
ATOM 1650 C CA . THR A 1 215 ? 61.817 74.107 60.357 1.00 46.78 215 THR A CA 1
ATOM 1651 C C . THR A 1 215 ? 62.407 74.947 59.236 1.00 42.66 215 THR A C 1
ATOM 1652 O O . THR A 1 215 ? 61.674 75.423 58.362 1.00 53.66 215 THR A O 1
ATOM 1656 N N . ASN A 1 216 ? 63.733 75.112 59.253 1.00 42.64 216 ASN A N 1
ATOM 1657 C CA . ASN A 1 216 ? 64.432 75.910 58.256 1.00 46.92 216 ASN A CA 1
ATOM 1658 C C . ASN A 1 216 ? 65.335 75.105 57.331 1.00 44.24 216 ASN A C 1
ATOM 1659 O O . ASN A 1 216 ? 65.790 75.649 56.318 1.00 43.08 216 ASN A O 1
ATOM 1664 N N . GLY A 1 217 ? 65.607 73.842 57.642 1.00 48.79 217 GLY A N 1
ATOM 1665 C CA . GLY A 1 217 ? 66.519 73.060 56.824 1.00 43.82 217 GLY A CA 1
ATOM 1666 C C . GLY A 1 217 ? 67.908 73.649 56.734 1.00 45.05 217 GLY A C 1
ATOM 1667 O O . GLY A 1 217 ? 68.612 73.429 55.741 1.00 42.58 217 GLY A O 1
ATOM 1668 N N . GLY A 1 218 ? 68.323 74.402 57.744 1.00 44.84 218 GLY A N 1
ATOM 1669 C CA . GLY A 1 218 ? 69.605 75.066 57.695 1.00 47.67 218 GLY A CA 1
ATOM 1670 C C . GLY A 1 218 ? 69.623 76.378 56.943 1.00 47.17 218 GLY A C 1
ATOM 1671 O O . GLY A 1 218 ? 70.691 76.992 56.839 1.00 50.42 218 GLY A O 1
ATOM 1672 N N . THR A 1 219 ? 68.489 76.822 56.404 1.00 49.11 219 THR A N 1
ATOM 1673 C CA . THR A 1 219 ? 68.376 78.139 55.794 1.00 49.37 219 THR A CA 1
ATOM 1674 C C . THR A 1 219 ? 68.025 79.183 56.851 1.00 51.55 219 THR A C 1
ATOM 1675 O O . THR A 1 219 ? 67.768 78.867 58.014 1.00 51.98 219 THR A O 1
ATOM 1679 N N . THR A 1 220 ? 68.009 80.448 56.427 1.00 48.98 220 THR A N 1
ATOM 1680 C CA . THR A 1 220 ? 67.552 81.536 57.281 1.00 52.19 220 THR A CA 1
ATOM 1681 C C . THR A 1 220 ? 66.072 81.846 57.104 1.00 51.02 220 THR A C 1
ATOM 1682 O O . THR A 1 220 ? 65.471 82.462 57.991 1.00 54.11 220 THR A O 1
ATOM 1686 N N . TRP A 1 221 ? 65.464 81.403 56.003 1.00 54.92 221 TRP A N 1
ATOM 1687 C CA . TRP A 1 221 ? 64.202 81.964 55.543 1.00 56.80 221 TRP A CA 1
ATOM 1688 C C . TRP A 1 221 ? 63.072 80.962 55.338 1.00 56.17 221 TRP A C 1
ATOM 1689 O O . TRP A 1 221 ? 61.922 81.396 55.199 1.00 58.37 221 TRP A O 1
ATOM 1700 N N . LEU A 1 222 ? 63.348 79.653 55.299 1.00 51.22 222 LEU A N 1
ATOM 1701 C CA . LEU A 1 222 ? 62.309 78.697 54.920 1.00 48.29 222 LEU A CA 1
ATOM 1702 C C . LEU A 1 222 ? 61.076 78.811 55.811 1.00 48.79 222 LEU A C 1
ATOM 1703 O O . LEU A 1 222 ? 59.949 78.665 55.323 1.00 47.87 222 LEU A O 1
ATOM 1708 N N . HIS A 1 223 ? 61.267 79.113 57.102 1.00 49.80 223 HIS A N 1
ATOM 1709 C CA . HIS A 1 223 ? 60.138 79.309 58.012 1.00 49.03 223 HIS A CA 1
ATOM 1710 C C . HIS A 1 223 ? 59.153 80.358 57.499 1.00 53.42 223 HIS A C 1
ATOM 1711 O O . HIS A 1 223 ? 57.964 80.303 57.834 1.00 53.81 223 HIS A O 1
ATOM 1718 N N . GLU A 1 224 ? 59.623 81.324 56.700 1.00 55.68 224 GLU A N 1
ATOM 1719 C CA . GLU A 1 224 ? 58.724 82.350 56.176 1.00 61.25 224 GLU A CA 1
ATOM 1720 C C . GLU A 1 224 ? 57.670 81.758 55.247 1.00 57.67 224 GLU A C 1
ATOM 1721 O O . GLU A 1 224 ? 56.556 82.288 55.153 1.00 55.84 224 GLU A O 1
ATOM 1727 N N . ASP A 1 225 ? 58.001 80.666 54.554 1.00 56.81 225 ASP A N 1
ATOM 1728 C CA . ASP A 1 225 ? 57.133 80.101 53.532 1.00 49.76 225 ASP A CA 1
ATOM 1729 C C . ASP A 1 225 ? 56.514 78.764 53.910 1.00 55.88 225 ASP A C 1
ATOM 1730 O O . ASP A 1 225 ? 55.476 78.404 53.347 1.00 51.94 225 ASP A O 1
ATOM 1735 N N . ARG A 1 226 ? 57.117 78.019 54.830 1.00 51.27 226 ARG A N 1
ATOM 1736 C CA . ARG A 1 226 ? 56.598 76.719 55.240 1.00 49.06 226 ARG A CA 1
ATOM 1737 C C . ARG A 1 226 ? 56.544 76.686 56.760 1.00 44.63 226 ARG A C 1
ATOM 1738 O O . ARG A 1 226 ? 57.588 76.629 57.418 1.00 47.56 226 ARG A O 1
ATOM 1746 N N . SER A 1 227 ? 55.336 76.731 57.310 1.00 46.61 227 SER A N 1
ATOM 1747 C CA . SER A 1 227 ? 55.144 76.702 58.750 1.00 53.46 227 SER A CA 1
ATOM 1748 C C . SER A 1 227 ? 55.055 75.260 59.246 1.00 55.83 227 SER A C 1
ATOM 1749 O O . SER A 1 227 ? 54.930 74.315 58.467 1.00 56.12 227 SER A O 1
ATOM 1752 N N . VAL A 1 228 ? 55.124 75.099 60.565 1.00 54.91 228 VAL A N 1
ATOM 1753 C CA . VAL A 1 228 ? 55.077 73.791 61.212 1.00 54.77 228 VAL A CA 1
ATOM 1754 C C . VAL A 1 228 ? 53.858 73.768 62.121 1.00 59.35 228 VAL A C 1
ATOM 1755 O O . VAL A 1 228 ? 53.850 74.414 63.177 1.00 64.99 228 VAL A O 1
ATOM 1759 N N . GLU A 1 229 ? 52.835 73.018 61.722 1.00 57.37 229 GLU A N 1
ATOM 1760 C CA . GLU A 1 229 ? 51.592 72.947 62.480 1.00 66.17 229 GLU A CA 1
ATOM 1761 C C . GLU A 1 229 ? 51.560 71.784 63.463 1.00 60.70 229 GLU A C 1
ATOM 1762 O O . GLU A 1 229 ? 50.914 71.892 64.512 1.00 56.52 229 GLU A O 1
ATOM 1768 N N . LYS A 1 230 ? 52.237 70.678 63.155 1.00 69.68 230 LYS A N 1
ATOM 1769 C CA . LYS A 1 230 ? 52.210 69.506 64.020 1.00 59.01 230 LYS A CA 1
ATOM 1770 C C . LYS A 1 230 ? 53.565 68.813 63.990 1.00 49.95 230 LYS A C 1
ATOM 1771 O O . LYS A 1 230 ? 54.412 69.081 63.133 1.00 48.01 230 LYS A O 1
ATOM 1777 N N . ASP A 1 231 ? 53.761 67.914 64.951 1.00 52.57 231 ASP A N 1
ATOM 1778 C CA . ASP A 1 231 ? 54.971 67.110 64.984 1.00 52.29 231 ASP A CA 1
ATOM 1779 C C . ASP A 1 231 ? 55.063 66.233 63.741 1.00 47.34 231 ASP A C 1
ATOM 1780 O O . ASP A 1 231 ? 54.054 65.793 63.184 1.00 43.66 231 ASP A O 1
ATOM 1785 N N . SER A 1 232 ? 56.291 65.981 63.306 1.00 48.31 232 SER A N 1
ATOM 1786 C CA . SER A 1 232 ? 56.518 64.924 62.337 1.00 48.05 232 SER A CA 1
ATOM 1787 C C . SER A 1 232 ? 56.143 63.573 62.951 1.00 46.46 232 SER A C 1
ATOM 1788 O O . SER A 1 232 ? 56.005 63.433 64.168 1.00 42.85 232 SER A O 1
ATOM 1791 N N . ALA A 1 233 ? 55.976 62.565 62.093 1.00 44.65 233 ALA A N 1
ATOM 1792 C CA . ALA A 1 233 ? 55.622 61.238 62.594 1.00 39.34 233 ALA A CA 1
ATOM 1793 C C . ALA A 1 233 ? 56.696 60.690 63.531 1.00 36.99 233 ALA A C 1
ATOM 1794 O O . ALA A 1 233 ? 56.375 60.073 64.553 1.00 38.12 233 ALA A O 1
ATOM 1796 N N . VAL A 1 234 ? 57.976 60.911 63.210 1.00 35.67 234 VAL A N 1
ATOM 1797 C CA . VAL A 1 234 ? 59.050 60.381 64.051 1.00 36.52 234 VAL A CA 1
ATOM 1798 C C . VAL A 1 234 ? 59.069 61.073 65.410 1.00 42.95 234 VAL A C 1
ATOM 1799 O O . VAL A 1 234 ? 59.240 60.423 66.448 1.00 41.19 234 VAL A O 1
ATOM 1803 N N . VAL A 1 235 ? 58.897 62.397 65.433 1.00 39.59 235 VAL A N 1
ATOM 1804 C CA . VAL A 1 235 ? 58.884 63.117 66.705 1.00 40.80 235 VAL A CA 1
ATOM 1805 C C . VAL A 1 235 ? 57.651 62.746 67.517 1.00 39.54 235 VAL A C 1
ATOM 1806 O O . VAL A 1 235 ? 57.725 62.566 68.739 1.00 51.03 235 VAL A O 1
ATOM 1810 N N . SER A 1 236 ? 56.500 62.621 66.855 1.00 41.82 236 SER A N 1
ATOM 1811 C CA . SER A 1 236 ? 55.282 62.250 67.568 1.00 42.29 236 SER A CA 1
ATOM 1812 C C . SER A 1 236 ? 55.431 60.892 68.249 1.00 46.35 236 SER A C 1
ATOM 1813 O O . SER A 1 236 ? 54.917 60.686 69.356 1.00 50.44 236 SER A O 1
ATOM 1816 N N . LYS A 1 237 ? 56.153 59.961 67.612 1.00 43.59 237 LYS A N 1
ATOM 1817 C CA . LYS A 1 237 ? 56.388 58.656 68.223 1.00 47.68 237 LYS A CA 1
ATOM 1818 C C . LYS A 1 237 ? 57.355 58.755 69.397 1.00 46.40 237 LYS A C 1
ATOM 1819 O O . LYS A 1 237 ? 57.136 58.129 70.444 1.00 44.28 237 LYS A O 1
ATOM 1825 N N . LEU A 1 238 ? 58.433 59.532 69.245 1.00 42.46 238 LEU A N 1
ATOM 1826 C CA . LEU A 1 238 ? 59.359 59.731 70.358 1.00 48.16 238 LEU A CA 1
ATOM 1827 C C . LEU A 1 238 ? 58.671 60.417 71.533 1.00 49.34 238 LEU A C 1
ATOM 1828 O O . LEU A 1 238 ? 58.838 60.005 72.687 1.00 56.53 238 LEU A O 1
ATOM 1833 N N . ARG A 1 239 ? 57.892 61.465 71.256 1.00 42.31 239 ARG A N 1
ATOM 1834 C CA . ARG A 1 239 ? 57.208 62.189 72.320 1.00 53.02 239 ARG A CA 1
ATOM 1835 C C . ARG A 1 239 ? 56.227 61.294 73.068 1.00 54.02 239 ARG A C 1
ATOM 1836 O O . ARG A 1 239 ? 56.025 61.468 74.276 1.00 57.59 239 ARG A O 1
ATOM 1844 N N . SER A 1 240 ? 55.616 60.328 72.376 1.00 53.26 240 SER A N 1
ATOM 1845 C CA . SER A 1 240 ? 54.703 59.398 73.033 1.00 51.12 240 SER A CA 1
ATOM 1846 C C . SER A 1 240 ? 55.427 58.453 73.986 1.00 47.42 240 SER A C 1
ATOM 1847 O O . SER A 1 240 ? 54.791 57.895 74.887 1.00 49.48 240 SER A O 1
ATOM 1850 N N . CYS A 1 241 ? 56.733 58.260 73.808 1.00 47.70 241 CYS A N 1
ATOM 1851 C CA . CYS A 1 241 ? 57.536 57.427 74.692 1.00 49.62 241 CYS A CA 1
ATOM 1852 C C . CYS A 1 241 ? 58.078 58.179 75.898 1.00 58.82 241 CYS A C 1
ATOM 1853 O O . CYS A 1 241 ? 58.688 57.556 76.775 1.00 53.23 241 CYS A O 1
ATOM 1856 N N . GLY A 1 242 ? 57.880 59.492 75.965 1.00 53.00 242 GLY A N 1
ATOM 1857 C CA . GLY A 1 242 ? 58.432 60.286 77.039 1.00 55.53 242 GLY A CA 1
ATOM 1858 C C . GLY A 1 242 ? 59.799 60.866 76.765 1.00 54.18 242 GLY A C 1
ATOM 1859 O O . GLY A 1 242 ? 60.409 61.431 77.682 1.00 62.86 242 GLY A O 1
ATOM 1860 N N . ALA A 1 243 ? 60.304 60.741 75.538 1.00 56.13 243 ALA A N 1
ATOM 1861 C CA . ALA A 1 243 ? 61.591 61.324 75.194 1.00 54.25 243 ALA A CA 1
ATOM 1862 C C . ALA A 1 243 ? 61.512 62.848 75.222 1.00 54.22 243 ALA A C 1
ATOM 1863 O O . ALA A 1 243 ? 60.453 63.445 75.016 1.00 51.67 243 ALA A O 1
ATOM 1865 N N . ILE A 1 244 ? 62.651 63.477 75.487 1.00 52.08 244 ILE A N 1
ATOM 1866 C CA . ILE A 1 244 ? 62.751 64.926 75.590 1.00 54.57 244 ILE A CA 1
ATOM 1867 C C . ILE A 1 244 ? 63.432 65.445 74.331 1.00 50.70 244 ILE A C 1
ATOM 1868 O O . ILE A 1 244 ? 64.603 65.136 74.075 1.00 48.43 244 ILE A O 1
ATOM 1873 N N . LEU A 1 245 ? 62.696 66.235 73.551 1.00 55.13 245 LEU A N 1
ATOM 1874 C CA . LEU A 1 245 ? 63.220 66.829 72.327 1.00 58.29 245 LEU A CA 1
ATOM 1875 C C . LEU A 1 245 ? 64.051 68.059 72.680 1.00 57.43 245 LEU A C 1
ATOM 1876 O O . LEU A 1 245 ? 63.526 69.041 73.217 1.00 55.10 245 LEU A O 1
ATOM 1881 N N . LEU A 1 246 ? 65.350 68.002 72.375 1.00 50.19 246 LEU A N 1
ATOM 1882 C CA . LEU A 1 246 ? 66.278 69.020 72.853 1.00 49.02 246 LEU A CA 1
ATOM 1883 C C . LEU A 1 246 ? 66.237 70.280 71.995 1.00 59.62 246 LEU A C 1
ATOM 1884 O O . LEU A 1 246 ? 66.346 71.394 72.520 1.00 60.16 246 LEU A O 1
ATOM 1889 N N . GLY A 1 247 ? 66.083 70.131 70.688 1.00 56.86 247 GLY A N 1
ATOM 1890 C CA . GLY A 1 247 ? 66.069 71.272 69.798 1.00 53.39 247 GLY A CA 1
ATOM 1891 C C . GLY A 1 247 ? 66.383 70.835 68.380 1.00 56.99 247 GLY A C 1
ATOM 1892 O O . GLY A 1 247 ? 66.490 69.643 68.087 1.00 51.94 247 GLY A O 1
ATOM 1893 N N . LYS A 1 248 ? 66.526 71.832 67.507 1.00 54.44 248 LYS A N 1
ATOM 1894 C CA . LYS A 1 248 ? 66.808 71.581 66.098 1.00 51.85 248 LYS A CA 1
ATOM 1895 C C . LYS A 1 248 ? 68.309 71.659 65.852 1.00 50.11 248 LYS A C 1
ATOM 1896 O O . LYS A 1 248 ? 68.953 72.652 66.204 1.00 57.01 248 LYS A O 1
ATOM 1902 N N . ALA A 1 249 ? 68.856 70.613 65.239 1.00 49.31 249 ALA A N 1
ATOM 1903 C CA . ALA A 1 249 ? 70.290 70.512 65.021 1.00 46.53 249 ALA A CA 1
ATOM 1904 C C . ALA A 1 249 ? 70.704 71.244 63.753 1.00 52.13 249 ALA A C 1
ATOM 1905 O O . ALA A 1 249 ? 69.956 71.304 62.772 1.00 43.73 249 ALA A O 1
ATOM 1907 N N . ASN A 1 250 ? 71.917 71.794 63.784 1.00 53.62 250 ASN A N 1
ATOM 1908 C CA . ASN A 1 250 ? 72.529 72.387 62.605 1.00 49.66 250 ASN A CA 1
ATOM 1909 C C . ASN A 1 250 ? 72.710 71.324 61.523 1.00 50.27 250 ASN A C 1
ATOM 1910 O O . ASN A 1 250 ? 72.772 70.123 61.797 1.00 48.57 250 ASN A O 1
ATOM 1915 N N . MET A 1 251 ? 72.798 71.779 60.276 1.00 47.52 251 MET A N 1
ATOM 1916 C CA . MET A 1 251 ? 72.926 70.865 59.151 1.00 48.39 251 MET A CA 1
ATOM 1917 C C . MET A 1 251 ? 73.484 71.621 57.956 1.00 48.15 251 MET A C 1
ATOM 1918 O O . MET A 1 251 ? 73.395 72.849 57.876 1.00 51.84 251 MET A O 1
ATOM 1923 N N . HIS A 1 252 ? 74.070 70.866 57.032 1.00 46.30 252 HIS A N 1
ATOM 1924 C CA . HIS A 1 252 ? 74.393 71.412 55.724 1.00 47.26 252 HIS A CA 1
ATOM 1925 C C . HIS A 1 252 ? 73.095 71.797 55.028 1.00 51.05 252 HIS A C 1
ATOM 1926 O O . HIS A 1 252 ? 72.134 71.022 55.018 1.00 50.16 252 HIS A O 1
ATOM 1933 N N . GLU A 1 253 ? 73.068 72.999 54.457 1.00 47.07 253 GLU A N 1
ATOM 1934 C CA . GLU A 1 253 ? 71.822 73.634 54.039 1.00 48.13 253 GLU A CA 1
ATOM 1935 C C . GLU A 1 253 ? 70.995 72.738 53.128 1.00 40.86 253 GLU A C 1
ATOM 1936 O O . GLU A 1 253 ? 71.463 72.305 52.068 1.00 43.57 253 GLU A O 1
ATOM 1942 N N . LEU A 1 254 ? 69.759 72.467 53.552 1.00 40.46 254 LEU A N 1
ATOM 1943 C CA . LEU A 1 254 ? 68.776 71.701 52.789 1.00 45.49 254 LEU A CA 1
ATOM 1944 C C . LEU A 1 254 ? 69.299 70.329 52.375 1.00 40.38 254 LEU A C 1
ATOM 1945 O O . LEU A 1 254 ? 68.818 69.747 51.397 1.00 37.69 254 LEU A O 1
ATOM 1950 N N . GLY A 1 255 ? 70.275 69.800 53.107 1.00 45.50 255 GLY A N 1
ATOM 1951 C CA . GLY A 1 255 ? 70.812 68.494 52.795 1.00 42.25 255 GLY A CA 1
ATOM 1952 C C . GLY A 1 255 ? 71.687 68.440 51.565 1.00 46.81 255 GLY A C 1
ATOM 1953 O O . GLY A 1 255 ? 72.076 67.344 51.151 1.00 44.87 255 GLY A O 1
ATOM 1954 N N . MET A 1 256 ? 72.019 69.584 50.974 1.00 45.23 256 MET A N 1
ATOM 1955 C CA . MET A 1 256 ? 72.768 69.619 49.717 1.00 43.86 256 MET A CA 1
ATOM 1956 C C . MET A 1 256 ? 74.274 69.734 49.950 1.00 47.47 256 MET A C 1
ATOM 1957 O O . MET A 1 256 ? 74.948 70.582 49.370 1.00 53.95 256 MET A O 1
ATOM 1962 N N . GLY A 1 257 ? 74.815 68.865 50.791 1.00 48.54 257 GLY A N 1
ATOM 1963 C CA . GLY A 1 257 ? 76.239 68.876 51.071 1.00 44.86 257 GLY A CA 1
ATOM 1964 C C . GLY A 1 257 ? 76.585 67.735 52.003 1.00 48.61 257 GLY A C 1
ATOM 1965 O O . GLY A 1 257 ? 75.730 67.218 52.731 1.00 45.28 257 GLY A O 1
ATOM 1966 N N . THR A 1 258 ? 77.865 67.350 51.968 1.00 40.38 258 THR A N 1
ATOM 1967 C CA . THR A 1 258 ? 78.349 66.220 52.757 1.00 44.71 258 THR A CA 1
ATOM 1968 C C . THR A 1 258 ? 79.422 66.599 53.770 1.00 48.31 258 THR A C 1
ATOM 1969 O O . THR A 1 258 ? 79.976 65.708 54.421 1.00 46.51 258 THR A O 1
ATOM 1973 N N . THR A 1 259 ? 79.728 67.887 53.933 1.00 51.11 259 THR A N 1
ATOM 1974 C CA . THR A 1 259 ? 80.723 68.322 54.908 1.00 47.53 259 THR A CA 1
ATOM 1975 C C . THR A 1 259 ? 80.116 68.892 56.184 1.00 47.59 259 THR A C 1
ATOM 1976 O O . THR A 1 259 ? 80.669 68.686 57.266 1.00 44.97 259 THR A O 1
ATOM 1980 N N . GLY A 1 260 ? 79.006 69.624 56.086 1.00 46.82 260 GLY A N 1
ATOM 1981 C CA . GLY A 1 260 ? 78.451 70.345 57.214 1.00 47.58 260 GLY A CA 1
ATOM 1982 C C . GLY A 1 260 ? 78.691 71.836 57.172 1.00 49.42 260 GLY A C 1
ATOM 1983 O O . GLY A 1 260 ? 78.271 72.548 58.095 1.00 48.42 260 GLY A O 1
ATOM 1984 N N . ASN A 1 261 ? 79.365 72.322 56.137 1.00 48.48 261 ASN A N 1
ATOM 1985 C CA . ASN A 1 261 ? 79.584 73.749 55.968 1.00 52.33 261 ASN A CA 1
ATOM 1986 C C . ASN A 1 261 ? 78.247 74.472 55.918 1.00 55.17 261 ASN A C 1
ATOM 1987 O O . ASN A 1 261 ? 77.380 74.138 55.102 1.00 54.50 261 ASN A O 1
ATOM 1992 N N . ASN A 1 262 ? 78.072 75.448 56.808 1.00 53.39 262 ASN A N 1
ATOM 1993 C CA . ASN A 1 262 ? 76.860 76.264 56.831 1.00 52.62 262 ASN A CA 1
ATOM 1994 C C . ASN A 1 262 ? 77.263 77.726 56.970 1.00 54.76 262 ASN A C 1
ATOM 1995 O O . ASN A 1 262 ? 77.754 78.140 58.024 1.00 62.87 262 ASN A O 1
ATOM 2000 N N . SER A 1 263 ? 77.041 78.509 55.913 1.00 60.86 263 SER A N 1
ATOM 2001 C CA . SER A 1 263 ? 77.372 79.932 55.942 1.00 57.08 263 SER A CA 1
ATOM 2002 C C . SER A 1 263 ? 76.423 80.739 56.818 1.00 60.51 263 SER A C 1
ATOM 2003 O O . SER A 1 263 ? 76.798 81.816 57.288 1.00 62.36 263 SER A O 1
ATOM 2006 N N . ASN A 1 264 ? 75.204 80.251 57.041 1.00 55.51 264 ASN A N 1
ATOM 2007 C CA . ASN A 1 264 ? 74.198 81.043 57.741 1.00 58.62 264 ASN A CA 1
ATOM 2008 C C . ASN A 1 264 ? 74.396 81.009 59.254 1.00 53.17 264 ASN A C 1
ATOM 2009 O O . ASN A 1 264 ? 74.334 82.050 59.916 1.00 64.97 264 ASN A O 1
ATOM 2014 N N . TYR A 1 265 ? 74.626 79.826 59.824 1.00 51.61 265 TYR A N 1
ATOM 2015 C CA . TYR A 1 265 ? 74.715 79.676 61.271 1.00 53.61 265 TYR A CA 1
ATOM 2016 C C . TYR A 1 265 ? 76.126 79.392 61.764 1.00 54.63 265 TYR A C 1
ATOM 2017 O O . TYR A 1 265 ? 76.368 79.455 62.976 1.00 55.02 265 TYR A O 1
ATOM 2026 N N . GLY A 1 266 ? 77.057 79.120 60.870 1.00 52.28 266 GLY A N 1
ATOM 2027 C CA . GLY A 1 266 ? 78.360 78.637 61.265 1.00 60.09 266 GLY A CA 1
ATOM 2028 C C . GLY A 1 266 ? 78.450 77.132 61.118 1.00 52.84 266 GLY A C 1
ATOM 2029 O O . GLY A 1 266 ? 77.445 76.413 61.147 1.00 56.78 266 GLY A O 1
ATOM 2030 N N . THR A 1 267 ? 79.672 76.645 60.939 1.00 53.56 267 THR A N 1
ATOM 2031 C CA . THR A 1 267 ? 79.903 75.234 60.675 1.00 54.76 267 THR A CA 1
ATOM 2032 C C . THR A 1 267 ? 80.109 74.502 61.995 1.00 59.26 267 THR A C 1
ATOM 2033 O O . THR A 1 267 ? 80.981 74.875 62.787 1.00 60.68 267 THR A O 1
ATOM 2037 N N . THR A 1 268 ? 79.296 73.476 62.234 1.00 58.61 268 THR A N 1
ATOM 2038 C CA . THR A 1 268 ? 79.489 72.618 63.395 1.00 55.40 268 THR A CA 1
ATOM 2039 C C . THR A 1 268 ? 80.835 71.911 63.292 1.00 55.53 268 THR A C 1
ATOM 2040 O O . THR A 1 268 ? 81.259 71.504 62.207 1.00 55.33 268 THR A O 1
ATOM 2044 N N . ARG A 1 269 ? 81.514 71.773 64.425 1.00 54.79 269 ARG A N 1
ATOM 2045 C CA . ARG A 1 269 ? 82.867 71.240 64.445 1.00 53.28 269 ARG A CA 1
ATOM 2046 C C . ARG A 1 269 ? 82.884 69.801 64.952 1.00 49.19 269 ARG A C 1
ATOM 2047 O O . ARG A 1 269 ? 82.041 69.386 65.755 1.00 48.89 269 ARG A O 1
ATOM 2055 N N . ASN A 1 270 ? 83.846 69.039 64.456 1.00 52.73 270 ASN A N 1
ATOM 2056 C CA . ASN A 1 270 ? 83.974 67.635 64.834 1.00 55.94 270 ASN A CA 1
ATOM 2057 C C . ASN A 1 270 ? 84.479 67.549 66.267 1.00 60.25 270 ASN A C 1
ATOM 2058 O O . ASN A 1 270 ? 85.541 68.106 66.569 1.00 60.80 270 ASN A O 1
ATOM 2063 N N . PRO A 1 271 ? 83.762 66.886 67.178 1.00 57.97 271 PRO A N 1
ATOM 2064 C CA . PRO A 1 271 ? 84.241 66.802 68.569 1.00 61.37 271 PRO A CA 1
ATOM 2065 C C . PRO A 1 271 ? 85.612 66.156 68.717 1.00 58.87 271 PRO A C 1
ATOM 2066 O O . PRO A 1 271 ? 86.301 66.435 69.706 1.00 62.97 271 PRO A O 1
ATOM 2070 N N . HIS A 1 272 ? 86.031 65.305 67.774 1.00 52.27 272 HIS A N 1
ATOM 2071 C CA . HIS A 1 272 ? 87.364 64.716 67.836 1.00 59.17 272 HIS A CA 1
ATOM 2072 C C . HIS A 1 272 ? 88.460 65.696 67.435 1.00 72.50 272 HIS A C 1
ATOM 2073 O O . HIS A 1 272 ? 89.623 65.486 67.798 1.00 71.97 272 HIS A O 1
ATOM 2080 N N . ASP A 1 273 ? 88.115 66.755 66.704 1.00 63.91 273 ASP A N 1
ATOM 2081 C CA . ASP A 1 273 ? 89.063 67.775 66.272 1.00 65.65 273 ASP A CA 1
ATOM 2082 C C . ASP A 1 273 ? 88.285 68.977 65.746 1.00 69.04 273 ASP A C 1
ATOM 2083 O O . ASP A 1 273 ? 87.824 68.964 64.598 1.00 78.82 273 ASP A O 1
ATOM 2088 N N . PRO A 1 274 ? 88.118 70.031 66.551 1.00 76.05 274 PRO A N 1
ATOM 2089 C CA . PRO A 1 274 ? 87.225 71.136 66.156 1.00 69.51 274 PRO A CA 1
ATOM 2090 C C . PRO A 1 274 ? 87.675 71.921 64.925 1.00 61.42 274 PRO A C 1
ATOM 2091 O O . PRO A 1 274 ? 86.928 72.804 64.482 1.00 66.91 274 PRO A O 1
ATOM 2095 N N . LYS A 1 275 ? 88.853 71.652 64.366 1.00 61.30 275 LYS A N 1
ATOM 2096 C CA . LYS A 1 275 ? 89.240 72.274 63.106 1.00 64.61 275 LYS A CA 1
ATOM 2097 C C . LYS A 1 275 ? 88.801 71.466 61.888 1.00 63.68 275 LYS A C 1
ATOM 2098 O O . LYS A 1 275 ? 89.067 71.884 60.755 1.00 61.23 275 LYS A O 1
ATOM 2104 N N . ARG A 1 276 ? 88.125 70.336 62.084 1.00 70.81 276 ARG A N 1
ATOM 2105 C CA . ARG A 1 276 ? 87.742 69.455 60.991 1.00 66.05 276 ARG A CA 1
ATOM 2106 C C . ARG A 1 276 ? 86.224 69.396 60.858 1.00 55.11 276 ARG A C 1
ATOM 2107 O O . ARG A 1 276 ? 85.477 69.674 61.802 1.00 51.13 276 ARG A O 1
ATOM 2115 N N . TYR A 1 277 ? 85.775 69.037 59.660 1.00 58.96 277 TYR A N 1
ATOM 2116 C CA . TYR A 1 277 ? 84.350 68.902 59.405 1.00 55.08 277 TYR A CA 1
ATOM 2117 C C . TYR A 1 277 ? 83.769 67.721 60.175 1.00 55.53 277 TYR A C 1
ATOM 2118 O O . TYR A 1 277 ? 84.463 66.752 60.494 1.00 48.28 277 TYR A O 1
ATOM 2127 N N . THR A 1 278 ? 82.471 67.813 60.471 1.00 55.29 278 THR A N 1
ATOM 2128 C CA . THR A 1 278 ? 81.750 66.701 61.073 1.00 49.74 278 THR A CA 1
ATOM 2129 C C . THR A 1 278 ? 81.303 65.674 60.048 1.00 49.89 278 THR A C 1
ATOM 2130 O O . THR A 1 278 ? 80.999 64.537 60.424 1.00 47.64 278 THR A O 1
ATOM 2134 N N . GLY A 1 279 ? 81.260 66.042 58.779 1.00 54.90 279 GLY A N 1
ATOM 2135 C CA . GLY A 1 279 ? 80.492 65.271 57.816 1.00 49.81 279 GLY A CA 1
ATOM 2136 C C . GLY A 1 279 ? 79.060 65.758 57.733 1.00 47.56 279 GLY A C 1
ATOM 2137 O O . GLY A 1 279 ? 78.512 66.340 58.672 1.00 45.86 279 GLY A O 1
ATOM 2138 N N . GLY A 1 280 ? 78.443 65.523 56.577 1.00 46.41 280 GLY A N 1
ATOM 2139 C CA . GLY A 1 280 ? 77.113 66.039 56.317 1.00 47.43 280 GLY A CA 1
ATOM 2140 C C . GLY A 1 280 ? 76.173 65.068 55.628 1.00 37.25 280 GLY A C 1
ATOM 2141 O O . GLY A 1 280 ? 76.596 64.015 55.159 1.00 36.71 280 GLY A O 1
ATOM 2142 N N . SER A 1 281 ? 74.896 65.433 55.553 1.00 39.56 281 SER A N 1
ATOM 2143 C CA . SER A 1 281 ? 74.446 66.755 55.992 1.00 41.96 281 SER A CA 1
ATOM 2144 C C . SER A 1 281 ? 73.990 66.831 57.456 1.00 48.49 281 SER A C 1
ATOM 2145 O O . SER A 1 281 ? 73.728 67.922 57.956 1.00 47.76 281 SER A O 1
ATOM 2148 N N . SER A 1 282 ? 73.895 65.691 58.147 1.00 44.55 282 SER A N 1
ATOM 2149 C CA . SER A 1 282 ? 73.452 65.673 59.545 1.00 46.67 282 SER A CA 1
ATOM 2150 C C . SER A 1 282 ? 74.602 66.047 60.486 1.00 48.78 282 SER A C 1
ATOM 2151 O O . SER A 1 282 ? 74.979 65.303 61.390 1.00 42.40 282 SER A O 1
ATOM 2154 N N . SER A 1 283 ? 75.137 67.251 60.271 1.00 42.82 283 SER A N 1
ATOM 2155 C CA . SER A 1 283 ? 76.333 67.697 60.980 1.00 46.77 283 SER A CA 1
ATOM 2156 C C . SER A 1 283 ? 76.074 67.888 62.473 1.00 43.88 283 SER A C 1
ATOM 2157 O O . SER A 1 283 ? 76.757 67.294 63.313 1.00 52.66 283 SER A O 1
ATOM 2160 N N . GLY A 1 284 ? 75.109 68.745 62.823 1.00 45.85 284 GLY A N 1
ATOM 2161 C CA . GLY A 1 284 ? 74.833 68.998 64.230 1.00 48.67 284 GLY A CA 1
ATOM 2162 C C . GLY A 1 284 ? 74.334 67.767 64.967 1.00 53.77 284 GLY A C 1
ATOM 2163 O O . GLY A 1 284 ? 74.689 67.542 66.127 1.00 53.28 284 GLY A O 1
ATOM 2164 N N . SER A 1 285 ? 73.506 66.956 64.307 1.00 55.41 285 SER A N 1
ATOM 2165 C CA . SER A 1 285 ? 72.979 65.757 64.950 1.00 48.11 285 SER A CA 1
ATOM 2166 C C . SER A 1 285 ? 74.106 64.829 65.389 1.00 44.42 285 SER A C 1
ATOM 2167 O O . SER A 1 285 ? 74.116 64.341 66.526 1.00 43.91 285 SER A O 1
ATOM 2170 N N . ALA A 1 286 ? 75.083 64.597 64.507 1.00 42.62 286 ALA A N 1
ATOM 2171 C CA . ALA A 1 286 ? 76.167 63.672 64.827 1.00 45.18 286 ALA A CA 1
ATOM 2172 C C . ALA A 1 286 ? 77.090 64.246 65.891 1.00 55.64 286 ALA A C 1
ATOM 2173 O O . ALA A 1 286 ? 77.573 63.517 66.768 1.00 52.98 286 ALA A O 1
ATOM 2175 N N . ALA A 1 287 ? 77.354 65.548 65.825 1.00 46.77 287 ALA A N 1
ATOM 2176 C CA . ALA A 1 287 ? 78.309 66.153 66.744 1.00 47.91 287 ALA A CA 1
ATOM 2177 C C . ALA A 1 287 ? 77.788 66.152 68.174 1.00 48.75 287 ALA A C 1
ATOM 2178 O O . ALA A 1 287 ? 78.543 65.875 69.113 1.00 49.79 287 ALA A O 1
ATOM 2180 N N . ILE A 1 288 ? 76.530 66.476 68.349 1.00 53.69 288 ILE A N 1
ATOM 2181 C CA . ILE A 1 288 ? 75.969 66.544 69.662 1.00 47.32 288 ILE A CA 1
ATOM 2182 C C . ILE A 1 288 ? 75.911 65.200 70.352 1.00 53.90 288 ILE A C 1
ATOM 2183 O O . ILE A 1 288 ? 75.908 65.130 71.555 1.00 51.05 288 ILE A O 1
ATOM 2188 N N . VAL A 1 289 ? 75.874 64.132 69.576 1.00 54.84 289 VAL A N 1
ATOM 2189 C CA . VAL A 1 289 ? 75.860 62.808 70.143 1.00 50.66 289 VAL A CA 1
ATOM 2190 C C . VAL A 1 289 ? 77.298 62.404 70.431 1.00 48.00 289 VAL A C 1
ATOM 2191 O O . VAL A 1 289 ? 77.580 61.806 71.436 1.00 52.34 289 VAL A O 1
ATOM 2195 N N . ALA A 1 290 ? 78.202 62.733 69.534 1.00 45.18 290 ALA A N 1
ATOM 2196 C CA . ALA A 1 290 ? 79.584 62.392 69.724 1.00 48.68 290 ALA A CA 1
ATOM 2197 C C . ALA A 1 290 ? 80.164 63.103 70.937 1.00 59.71 290 ALA A C 1
ATOM 2198 O O . ALA A 1 290 ? 81.026 62.572 71.589 1.00 63.35 290 ALA A O 1
ATOM 2200 N N . ALA A 1 291 ? 79.674 64.300 71.231 1.00 54.44 291 ALA A N 1
ATOM 2201 C CA . ALA A 1 291 ? 80.112 65.048 72.402 1.00 58.65 291 ALA A CA 1
ATOM 2202 C C . ALA A 1 291 ? 79.455 64.569 73.689 1.00 59.70 291 ALA A C 1
ATOM 2203 O O . ALA A 1 291 ? 79.847 65.026 74.768 1.00 66.33 291 ALA A O 1
ATOM 2205 N N . GLY A 1 292 ? 78.466 63.679 73.603 1.00 59.88 292 GLY A N 1
ATOM 2206 C CA . GLY A 1 292 ? 77.824 63.135 74.782 1.00 52.81 292 GLY A CA 1
ATOM 2207 C C . GLY A 1 292 ? 76.746 63.994 75.400 1.00 59.17 292 GLY A C 1
ATOM 2208 O O . GLY A 1 292 ? 76.232 63.634 76.466 1.00 63.45 292 GLY A O 1
ATOM 2209 N N . LEU A 1 293 ? 76.381 65.116 74.767 1.00 59.01 293 LEU A N 1
ATOM 2210 C CA . LEU A 1 293 ? 75.374 66.002 75.347 1.00 54.30 293 LEU A CA 1
ATOM 2211 C C . LEU A 1 293 ? 74.017 65.317 75.443 1.00 57.19 293 LEU A C 1
ATOM 2212 O O . LEU A 1 293 ? 73.327 65.432 76.462 1.00 74.05 293 LEU A O 1
ATOM 2217 N N . CYS A 1 294 ? 73.615 64.599 74.397 1.00 61.57 294 CYS A N 1
ATOM 2218 C CA . CYS A 1 294 ? 72.353 63.878 74.409 1.00 62.36 294 CYS A CA 1
ATOM 2219 C C . CYS A 1 294 ? 72.575 62.456 73.914 1.00 54.25 294 CYS A C 1
ATOM 2220 O O . CYS A 1 294 ? 73.584 62.148 73.274 1.00 53.33 294 CYS A O 1
ATOM 2223 N N . SER A 1 295 ? 71.652 61.589 74.267 1.00 51.21 295 SER A N 1
ATOM 2224 C CA . SER A 1 295 ? 71.738 60.187 73.930 1.00 57.26 295 SER A CA 1
ATOM 2225 C C . SER A 1 295 ? 71.678 59.896 72.436 1.00 52.25 295 SER A C 1
ATOM 2226 O O . SER A 1 295 ? 72.440 59.118 71.932 1.00 46.91 295 SER A O 1
ATOM 2229 N N . ALA A 1 296 ? 70.765 60.539 71.742 1.00 50.34 296 ALA A N 1
ATOM 2230 C CA . ALA A 1 296 ? 70.619 60.310 70.331 1.00 57.18 296 ALA A CA 1
ATOM 2231 C C . ALA A 1 296 ? 70.094 61.492 69.582 1.00 48.92 296 ALA A C 1
ATOM 2232 O O . ALA A 1 296 ? 69.731 62.488 70.152 1.00 49.84 296 ALA A O 1
ATOM 2234 N N . ALA A 1 297 ? 70.041 61.327 68.281 1.00 47.84 297 ALA A N 1
ATOM 2235 C CA . ALA A 1 297 ? 69.535 62.320 67.385 1.00 48.22 297 ALA A CA 1
ATOM 2236 C C . ALA A 1 297 ? 68.923 61.656 66.172 1.00 47.06 297 ALA A C 1
ATOM 2237 O O . ALA A 1 297 ? 69.233 60.535 65.840 1.00 42.74 297 ALA A O 1
ATOM 2239 N N . LEU A 1 298 ? 68.046 62.384 65.520 1.00 47.02 298 LEU A N 1
ATOM 2240 C CA . LEU A 1 298 ? 67.441 61.953 64.270 1.00 47.04 298 LEU A CA 1
ATOM 2241 C C . LEU A 1 298 ? 68.018 62.765 63.121 1.00 47.45 298 LEU A C 1
ATOM 2242 O O . LEU A 1 298 ? 68.286 63.966 63.260 1.00 46.67 298 LEU A O 1
ATOM 2247 N N . GLY A 1 299 ? 68.210 62.095 61.989 1.00 44.27 299 GLY A N 1
ATOM 2248 C CA . GLY A 1 299 ? 68.698 62.749 60.798 1.00 39.81 299 GLY A CA 1
ATOM 2249 C C . GLY A 1 299 ? 68.042 62.152 59.570 1.00 41.66 299 GLY A C 1
ATOM 2250 O O . GLY A 1 299 ? 67.461 61.065 59.608 1.00 43.82 299 GLY A O 1
ATOM 2251 N N . THR A 1 300 ? 68.136 62.892 58.479 1.00 43.72 300 THR A N 1
ATOM 2252 C CA . THR A 1 300 ? 67.751 62.398 57.172 1.00 37.62 300 THR A CA 1
ATOM 2253 C C . THR A 1 300 ? 68.990 61.890 56.446 1.00 39.58 300 THR A C 1
ATOM 2254 O O . THR A 1 300 ? 70.098 62.390 56.650 1.00 37.79 300 THR A O 1
ATOM 2258 N N . ASP A 1 301 ? 68.826 60.895 55.598 1.00 38.07 301 ASP A N 1
ATOM 2259 C CA . ASP A 1 301 ? 69.916 60.341 54.830 1.00 38.64 301 ASP A CA 1
ATOM 2260 C C . ASP A 1 301 ? 69.422 60.181 53.416 1.00 36.20 301 ASP A C 1
ATOM 2261 O O . ASP A 1 301 ? 68.593 59.362 53.142 1.00 38.54 301 ASP A O 1
ATOM 2266 N N . GLY A 1 302 ? 69.935 60.999 52.525 1.00 35.99 302 GLY A N 1
ATOM 2267 C CA . GLY A 1 302 ? 69.524 60.958 51.153 1.00 37.13 302 GLY A CA 1
ATOM 2268 C C . GLY A 1 302 ? 70.656 60.617 50.247 1.00 33.79 302 GLY A C 1
ATOM 2269 O O . GLY A 1 302 ? 70.475 60.057 49.210 1.00 35.03 302 GLY A O 1
ATOM 2270 N N . GLY A 1 303 ? 71.839 60.988 50.687 1.00 36.97 303 GLY A N 1
ATOM 2271 C CA . GLY A 1 303 ? 73.058 60.742 49.972 1.00 37.58 303 GLY A CA 1
ATOM 2272 C C . GLY A 1 303 ? 74.130 60.330 50.938 1.00 42.38 303 GLY A C 1
ATOM 2273 O O . GLY A 1 303 ? 75.275 60.612 50.756 1.00 45.25 303 GLY A O 1
ATOM 2274 N N . GLY A 1 304 ? 73.722 59.648 51.981 1.00 36.95 304 GLY A N 1
ATOM 2275 C CA . GLY A 1 304 ? 74.620 59.199 52.999 1.00 39.30 304 GLY A CA 1
ATOM 2276 C C . GLY A 1 304 ? 74.627 60.177 54.146 1.00 44.01 304 GLY A C 1
ATOM 2277 O O . GLY A 1 304 ? 75.458 60.100 54.987 1.00 45.66 304 GLY A O 1
ATOM 2278 N N . SER A 1 305 ? 73.674 61.085 54.166 1.00 39.85 305 SER A N 1
ATOM 2279 C CA . SER A 1 305 ? 73.601 62.120 55.174 1.00 41.76 305 SER A CA 1
ATOM 2280 C C . SER A 1 305 ? 73.522 61.710 56.656 1.00 39.23 305 SER A C 1
ATOM 2281 O O . SER A 1 305 ? 73.570 62.549 57.506 1.00 37.92 305 SER A O 1
ATOM 2284 N N . VAL A 1 306 ? 73.415 60.428 56.961 1.00 36.94 306 VAL A N 1
ATOM 2285 C CA . VAL A 1 306 ? 73.406 59.971 58.345 1.00 37.41 306 VAL A CA 1
ATOM 2286 C C . VAL A 1 306 ? 74.695 59.205 58.589 1.00 41.55 306 VAL A C 1
ATOM 2287 O O . VAL A 1 306 ? 75.375 59.393 59.550 1.00 41.15 306 VAL A O 1
ATOM 2291 N N . ARG A 1 307 ? 75.000 58.325 57.675 1.00 40.90 307 ARG A N 1
ATOM 2292 C CA . ARG A 1 307 ? 76.176 57.522 57.788 1.00 42.19 307 ARG A CA 1
ATOM 2293 C C . ARG A 1 307 ? 77.495 58.278 57.689 1.00 48.95 307 ARG A C 1
ATOM 2294 O O . ARG A 1 307 ? 78.408 57.983 58.402 1.00 47.01 307 ARG A O 1
ATOM 2302 N N . ILE A 1 308 ? 77.589 59.228 56.786 1.00 40.03 308 ILE A N 1
ATOM 2303 C CA . ILE A 1 308 ? 78.825 59.993 56.637 1.00 42.92 308 ILE A CA 1
ATOM 2304 C C . ILE A 1 308 ? 79.219 60.719 57.923 1.00 44.70 308 ILE A C 1
ATOM 2305 O O . ILE A 1 308 ? 80.345 60.511 58.405 1.00 40.07 308 ILE A O 1
ATOM 2310 N N . PRO A 1 309 ? 78.374 61.580 58.520 1.00 43.59 309 PRO A N 1
ATOM 2311 C CA . PRO A 1 309 ? 78.799 62.239 59.767 1.00 43.15 309 PRO A CA 1
ATOM 2312 C C . PRO A 1 309 ? 78.942 61.271 60.925 1.00 51.41 309 PRO A C 1
ATOM 2313 O O . PRO A 1 309 ? 79.771 61.497 61.815 1.00 47.17 309 PRO A O 1
ATOM 2317 N N . SER A 1 310 ? 78.169 60.187 60.939 1.00 52.47 310 SER A N 1
ATOM 2318 C CA . SER A 1 310 ? 78.361 59.181 61.976 1.00 47.30 310 SER A CA 1
ATOM 2319 C C . SER A 1 310 ? 79.757 58.585 61.899 1.00 45.44 310 SER A C 1
ATOM 2320 O O . SER A 1 310 ? 80.431 58.436 62.922 1.00 41.53 310 SER A O 1
ATOM 2323 N N . ALA A 1 311 ? 80.213 58.257 60.688 1.00 42.94 311 ALA A N 1
ATOM 2324 C CA . ALA A 1 311 ? 81.540 57.676 60.518 1.00 43.48 311 ALA A CA 1
ATOM 2325 C C . ALA A 1 311 ? 82.631 58.661 60.920 1.00 52.26 311 ALA A C 1
ATOM 2326 O O . ALA A 1 311 ? 83.565 58.306 61.649 1.00 56.31 311 ALA A O 1
ATOM 2328 N N . LEU A 1 312 ? 82.533 59.908 60.451 1.00 49.47 312 LEU A N 1
ATOM 2329 C CA . LEU A 1 312 ? 83.591 60.878 60.714 1.00 48.29 312 LEU A CA 1
ATOM 2330 C C . LEU A 1 312 ? 83.644 61.278 62.183 1.00 47.30 312 LEU A C 1
ATOM 2331 O O . LEU A 1 312 ? 84.721 61.611 62.689 1.00 48.45 312 LEU A O 1
ATOM 2336 N N . CYS A 1 313 ? 82.510 61.251 62.880 1.00 47.70 313 CYS A N 1
ATOM 2337 C CA . CYS A 1 313 ? 82.459 61.615 64.291 1.00 43.90 313 CYS A CA 1
ATOM 2338 C C . CYS A 1 313 ? 82.558 60.407 65.222 1.00 47.83 313 CYS A C 1
ATOM 2339 O O . CYS A 1 313 ? 82.523 60.579 66.444 1.00 46.40 313 CYS A O 1
ATOM 2342 N N . GLY A 1 314 ? 82.692 59.198 64.682 1.00 46.69 314 GLY A N 1
ATOM 2343 C CA . GLY A 1 314 ? 82.890 58.020 65.515 1.00 47.59 314 GLY A CA 1
ATOM 2344 C C . GLY A 1 314 ? 81.682 57.563 66.305 1.00 48.65 314 GLY A C 1
ATOM 2345 O O . GLY A 1 314 ? 81.817 57.207 67.484 1.00 54.76 314 GLY A O 1
ATOM 2346 N N . ILE A 1 315 ? 80.502 57.554 65.686 1.00 50.34 315 ILE A N 1
ATOM 2347 C CA . ILE A 1 315 ? 79.283 57.078 66.318 1.00 47.76 315 ILE A CA 1
ATOM 2348 C C . ILE A 1 315 ? 78.544 56.174 65.334 1.00 47.71 315 ILE A C 1
ATOM 2349 O O . ILE A 1 315 ? 78.982 55.958 64.202 1.00 39.23 315 ILE A O 1
ATOM 2354 N N . THR A 1 316 ? 77.402 55.656 65.780 1.00 46.54 316 THR A N 1
ATOM 2355 C CA . THR A 1 316 ? 76.599 54.725 64.998 1.00 46.40 316 THR A CA 1
ATOM 2356 C C . THR A 1 316 ? 75.471 55.480 64.310 1.00 40.75 316 THR A C 1
ATOM 2357 O O . THR A 1 316 ? 74.748 56.249 64.953 1.00 43.89 316 THR A O 1
ATOM 2361 N N . GLY A 1 317 ? 75.337 55.276 63.003 1.00 44.63 317 GLY A N 1
ATOM 2362 C CA . GLY A 1 317 ? 74.266 55.887 62.247 1.00 45.04 317 GLY A CA 1
ATOM 2363 C C . GLY A 1 317 ? 73.561 54.851 61.401 1.00 40.86 317 GLY A C 1
ATOM 2364 O O . GLY A 1 317 ? 74.200 54.162 60.598 1.00 37.07 317 GLY A O 1
ATOM 2365 N N . LEU A 1 318 ? 72.269 54.734 61.590 1.00 41.56 318 LEU A N 1
ATOM 2366 C CA . LEU A 1 318 ? 71.511 53.755 60.878 1.00 41.89 318 LEU A CA 1
ATOM 2367 C C . LEU A 1 318 ? 70.610 54.309 59.818 1.00 42.12 318 LEU A C 1
ATOM 2368 O O . LEU A 1 318 ? 69.729 55.071 60.103 1.00 38.43 318 LEU A O 1
ATOM 2373 N N . LYS A 1 319 ? 70.861 53.894 58.596 1.00 39.09 319 LYS A N 1
ATOM 2374 C CA . LYS A 1 319 ? 70.037 54.244 57.445 1.00 35.72 319 LYS A CA 1
ATOM 2375 C C . LYS A 1 319 ? 69.082 53.075 57.207 1.00 38.20 319 LYS A C 1
ATOM 2376 O O . LYS A 1 319 ? 69.512 51.986 56.807 1.00 36.19 319 LYS A O 1
ATOM 2382 N N . THR A 1 320 ? 67.812 53.277 57.473 1.00 35.43 320 THR A N 1
ATOM 2383 C CA . THR A 1 320 ? 66.838 52.234 57.305 1.00 33.96 320 THR A CA 1
ATOM 2384 C C . THR A 1 320 ? 66.337 52.042 55.880 1.00 34.72 320 THR A C 1
ATOM 2385 O O . THR A 1 320 ? 66.570 52.850 55.030 1.00 33.49 320 THR A O 1
ATOM 2389 N N . THR A 1 321 ? 65.649 50.947 55.644 1.00 34.99 321 THR A N 1
ATOM 2390 C CA . THR A 1 321 ? 65.075 50.704 54.324 1.00 34.40 321 THR A CA 1
ATOM 2391 C C . THR A 1 321 ? 64.143 51.848 53.937 1.00 32.34 321 THR A C 1
ATOM 2392 O O . THR A 1 321 ? 63.427 52.398 54.779 1.00 30.55 321 THR A O 1
ATOM 2396 N N . TYR A 1 322 ? 64.174 52.214 52.656 1.00 29.51 322 TYR A N 1
ATOM 2397 C CA . TYR A 1 322 ? 63.248 53.201 52.118 1.00 30.88 322 TYR A CA 1
ATOM 2398 C C . TYR A 1 322 ? 61.818 52.880 52.528 1.00 37.91 322 TYR A C 1
ATOM 2399 O O . TYR A 1 322 ? 61.339 51.759 52.330 1.00 35.13 322 TYR A O 1
ATOM 2408 N N . GLY A 1 323 ? 61.146 53.868 53.126 1.00 32.28 323 GLY A N 1
ATOM 2409 C CA . GLY A 1 323 ? 59.762 53.728 53.544 1.00 30.61 323 GLY A CA 1
ATOM 2410 C C . GLY A 1 323 ? 59.533 52.993 54.849 1.00 30.25 323 GLY A C 1
ATOM 2411 O O . GLY A 1 323 ? 58.382 52.925 55.306 1.00 33.95 323 GLY A O 1
ATOM 2412 N N . ARG A 1 324 ? 60.575 52.431 55.463 1.00 35.38 324 ARG A N 1
ATOM 2413 C CA . ARG A 1 324 ? 60.402 51.746 56.744 1.00 31.88 324 ARG A CA 1
ATOM 2414 C C . ARG A 1 324 ? 59.880 52.695 57.814 1.00 32.36 324 ARG A C 1
ATOM 2415 O O . ARG A 1 324 ? 59.025 52.324 58.628 1.00 32.36 324 ARG A O 1
ATOM 2423 N N . THR A 1 325 ? 60.387 53.925 57.831 1.00 33.83 325 THR A N 1
ATOM 2424 C CA . THR A 1 325 ? 60.067 54.902 58.864 1.00 32.74 325 THR A CA 1
ATOM 2425 C C . THR A 1 325 ? 59.381 56.091 58.210 1.00 32.88 325 THR A C 1
ATOM 2426 O O . THR A 1 325 ? 59.963 56.746 57.337 1.00 34.15 325 THR A O 1
ATOM 2430 N N . ASP A 1 326 ? 58.144 56.351 58.630 1.00 33.64 326 ASP A N 1
ATOM 2431 C CA . ASP A 1 326 ? 57.331 57.435 58.097 1.00 35.53 326 ASP A CA 1
ATOM 2432 C C . ASP A 1 326 ? 58.080 58.760 58.167 1.00 40.82 326 ASP A C 1
ATOM 2433 O O . ASP A 1 326 ? 58.601 59.139 59.218 1.00 38.02 326 ASP A O 1
ATOM 2438 N N . MET A 1 327 ? 58.141 59.456 57.031 1.00 37.98 327 MET A N 1
ATOM 2439 C CA . MET A 1 327 ? 58.835 60.732 56.925 1.00 40.34 327 MET A CA 1
ATOM 2440 C C . MET A 1 327 ? 57.883 61.918 56.916 1.00 40.63 327 MET A C 1
ATOM 2441 O O . MET A 1 327 ? 58.324 63.049 56.678 1.00 40.00 327 MET A O 1
ATOM 2446 N N . THR A 1 328 ? 56.593 61.684 57.142 1.00 38.70 328 THR A N 1
ATOM 2447 C CA . THR A 1 328 ? 55.629 62.772 57.149 1.00 39.76 328 THR A CA 1
ATOM 2448 C C . THR A 1 328 ? 56.065 63.827 58.151 1.00 42.22 328 THR A C 1
ATOM 2449 O O . THR A 1 328 ? 56.420 63.511 59.291 1.00 43.57 328 THR A O 1
ATOM 2453 N N . GLY A 1 329 ? 56.074 65.080 57.704 1.00 40.18 329 GLY A N 1
ATOM 2454 C CA . GLY A 1 329 ? 56.533 66.176 58.532 1.00 42.95 329 GLY A CA 1
ATOM 2455 C C . GLY A 1 329 ? 58.019 66.431 58.396 1.00 44.28 329 GLY A C 1
ATOM 2456 O O . GLY A 1 329 ? 58.692 66.716 59.390 1.00 48.70 329 GLY A O 1
ATOM 2457 N N . SER A 1 330 ? 58.548 66.324 57.176 1.00 43.82 330 SER A N 1
ATOM 2458 C CA . SER A 1 330 ? 59.954 66.611 56.920 1.00 41.68 330 SER A CA 1
ATOM 2459 C C . SER A 1 330 ? 60.097 67.216 55.531 1.00 40.23 330 SER A C 1
ATOM 2460 O O . SER A 1 330 ? 59.198 67.117 54.693 1.00 47.73 330 SER A O 1
ATOM 2463 N N . LEU A 1 331 ? 61.252 67.841 55.290 1.00 39.87 331 LEU A N 1
ATOM 2464 C CA . LEU A 1 331 ? 61.474 68.515 54.017 1.00 47.70 331 LEU A CA 1
ATOM 2465 C C . LEU A 1 331 ? 61.671 67.541 52.857 1.00 48.70 331 LEU A C 1
ATOM 2466 O O . LEU A 1 331 ? 61.545 67.951 51.700 1.00 46.06 331 LEU A O 1
ATOM 2471 N N . CYS A 1 332 ? 61.955 66.267 53.125 1.00 46.02 332 CYS A N 1
ATOM 2472 C CA . CYS A 1 332 ? 62.195 65.305 52.056 1.00 48.47 332 CYS A CA 1
ATOM 2473 C C . CYS A 1 332 ? 61.081 64.274 51.919 1.00 43.45 332 CYS A C 1
ATOM 2474 O O . CYS A 1 332 ? 61.267 63.262 51.227 1.00 38.89 332 CYS A O 1
ATOM 2477 N N . GLU A 1 333 ? 59.924 64.511 52.537 1.00 41.26 333 GLU A N 1
ATOM 2478 C CA . GLU A 1 333 ? 58.784 63.632 52.321 1.00 40.34 333 GLU A CA 1
ATOM 2479 C C . GLU A 1 333 ? 58.395 63.636 50.848 1.00 37.98 333 GLU A C 1
ATOM 2480 O O . GLU A 1 333 ? 58.410 64.673 50.180 1.00 40.84 333 GLU A O 1
ATOM 2486 N N . GLY A 1 334 ? 58.075 62.461 50.332 1.00 36.41 334 GLY A N 1
ATOM 2487 C CA . GLY A 1 334 ? 57.796 62.326 48.924 1.00 39.24 334 GLY A CA 1
ATOM 2488 C C . GLY A 1 334 ? 59.008 62.036 48.069 1.00 38.09 334 GLY A C 1
ATOM 2489 O O . GLY A 1 334 ? 58.844 61.689 46.896 1.00 41.93 334 GLY A O 1
ATOM 2490 N N . GLY A 1 335 ? 60.215 62.163 48.616 1.00 36.90 335 GLY A N 1
ATOM 2491 C CA . GLY A 1 335 ? 61.411 61.841 47.866 1.00 39.01 335 GLY A CA 1
ATOM 2492 C C . GLY A 1 335 ? 61.535 60.347 47.643 1.00 37.15 335 GLY A C 1
ATOM 2493 O O . GLY A 1 335 ? 60.844 59.531 48.253 1.00 36.25 335 GLY A O 1
ATOM 2494 N N . THR A 1 336 ? 62.442 59.977 46.743 1.00 32.37 336 THR A N 1
ATOM 2495 C CA . THR A 1 336 ? 62.626 58.572 46.394 1.00 34.54 336 THR A CA 1
ATOM 2496 C C . THR A 1 336 ? 63.958 57.997 46.854 1.00 35.09 336 THR A C 1
ATOM 2497 O O . THR A 1 336 ? 64.241 56.832 46.561 1.00 32.97 336 THR A O 1
ATOM 2501 N N . VAL A 1 337 ? 64.789 58.760 47.565 1.00 31.15 337 VAL A N 1
ATOM 2502 C CA . VAL A 1 337 ? 66.071 58.200 47.988 1.00 33.72 337 VAL A CA 1
ATOM 2503 C C . VAL A 1 337 ? 66.313 58.383 49.482 1.00 36.01 337 VAL A C 1
ATOM 2504 O O . VAL A 1 337 ? 67.262 57.811 50.030 1.00 32.23 337 VAL A O 1
ATOM 2508 N N . GLU A 1 338 ? 65.466 59.169 50.150 1.00 33.07 338 GLU A N 1
ATOM 2509 C CA . GLU A 1 338 ? 65.735 59.617 51.512 1.00 34.19 338 GLU A CA 1
ATOM 2510 C C . GLU A 1 338 ? 65.058 58.728 52.549 1.00 30.38 338 GLU A C 1
ATOM 2511 O O . GLU A 1 338 ? 64.037 58.087 52.286 1.00 33.59 338 GLU A O 1
ATOM 2517 N N . ILE A 1 339 ? 65.635 58.712 53.750 1.00 30.89 339 ILE A N 1
ATOM 2518 C CA . ILE A 1 339 ? 64.998 58.145 54.929 1.00 32.55 339 ILE A CA 1
ATOM 2519 C C . ILE A 1 339 ? 65.272 59.081 56.100 1.00 33.36 339 ILE A C 1
ATOM 2520 O O . ILE A 1 339 ? 66.104 59.983 56.017 1.00 34.77 339 ILE A O 1
ATOM 2525 N N . ILE A 1 340 ? 64.558 58.850 57.199 1.00 35.14 340 ILE A N 1
ATOM 2526 C CA . ILE A 1 340 ? 64.891 59.412 58.506 1.00 35.52 340 ILE A CA 1
ATOM 2527 C C . ILE A 1 340 ? 65.395 58.276 59.387 1.00 40.16 340 ILE A C 1
ATOM 2528 O O . ILE A 1 340 ? 64.685 57.284 59.593 1.00 35.27 340 ILE A O 1
ATOM 2533 N N . GLY A 1 341 ? 66.607 58.434 59.925 1.00 37.62 341 GLY A N 1
ATOM 2534 C CA . GLY A 1 341 ? 67.228 57.432 60.763 1.00 39.79 341 GLY A CA 1
ATOM 2535 C C . GLY A 1 341 ? 67.905 58.000 61.999 1.00 41.21 341 GLY A C 1
ATOM 2536 O O . GLY A 1 341 ? 68.125 59.213 62.125 1.00 39.74 341 GLY A O 1
ATOM 2537 N N . PRO A 1 342 ? 68.252 57.125 62.940 1.00 41.36 342 PRO A N 1
ATOM 2538 C CA . PRO A 1 342 ? 68.856 57.570 64.199 1.00 45.40 342 PRO A CA 1
ATOM 2539 C C . PRO A 1 342 ? 70.377 57.594 64.166 1.00 40.69 342 PRO A C 1
ATOM 2540 O O . PRO A 1 342 ? 71.030 56.867 63.416 1.00 42.41 342 PRO A O 1
ATOM 2544 N N . LEU A 1 343 ? 70.931 58.456 65.016 1.00 38.95 343 LEU A N 1
ATOM 2545 C CA . LEU A 1 343 ? 72.358 58.514 65.308 1.00 40.30 343 LEU A CA 1
ATOM 2546 C C . LEU A 1 343 ? 72.529 58.381 66.816 1.00 43.68 343 LEU A C 1
ATOM 2547 O O . LEU A 1 343 ? 71.821 59.041 67.582 1.00 45.58 343 LEU A O 1
ATOM 2552 N N . ALA A 1 344 ? 73.458 57.532 67.241 1.00 44.30 344 ALA A N 1
ATOM 2553 C CA . ALA A 1 344 ? 73.658 57.287 68.661 1.00 50.95 344 ALA A CA 1
ATOM 2554 C C . ALA A 1 344 ? 75.106 56.884 68.883 1.00 48.60 344 ALA A C 1
ATOM 2555 O O . ALA A 1 344 ? 75.826 56.549 67.941 1.00 42.78 344 ALA A O 1
ATOM 2557 N N . SER A 1 345 ? 75.526 56.921 70.150 1.00 43.06 345 SER A N 1
ATOM 2558 C CA . SER A 1 345 ? 76.883 56.576 70.551 1.00 46.42 345 SER A CA 1
ATOM 2559 C C . SER A 1 345 ? 77.068 55.086 70.847 1.00 45.34 345 SER A C 1
ATOM 2560 O O . SER A 1 345 ? 78.132 54.695 71.338 1.00 53.58 345 SER A O 1
ATOM 2563 N N . SER A 1 346 ? 76.065 54.254 70.576 1.00 47.30 346 SER A N 1
ATOM 2564 C CA . SER A 1 346 ? 76.214 52.806 70.712 1.00 49.22 346 SER A CA 1
ATOM 2565 C C . SER A 1 346 ? 75.167 52.121 69.848 1.00 46.48 346 SER A C 1
ATOM 2566 O O . SER A 1 346 ? 74.148 52.716 69.487 1.00 49.28 346 SER A O 1
ATOM 2569 N N . LEU A 1 347 ? 75.437 50.853 69.515 1.00 50.59 347 LEU A N 1
ATOM 2570 C CA . LEU A 1 347 ? 74.470 50.068 68.754 1.00 40.56 347 LEU A CA 1
ATOM 2571 C C . LEU A 1 347 ? 73.165 49.915 69.526 1.00 46.80 347 LEU A C 1
ATOM 2572 O O . LEU A 1 347 ? 72.074 50.054 68.958 1.00 42.20 347 LEU A O 1
ATOM 2577 N N . GLU A 1 348 ? 73.264 49.636 70.825 1.00 41.81 348 GLU A N 1
ATOM 2578 C CA . GLU A 1 348 ? 72.078 49.443 71.651 1.00 47.09 348 GLU A CA 1
ATOM 2579 C C . GLU A 1 348 ? 71.174 50.670 71.630 1.00 45.01 348 GLU A C 1
ATOM 2580 O O . GLU A 1 348 ? 69.952 50.544 71.480 1.00 45.63 348 GLU A O 1
ATOM 2586 N N . ASP A 1 349 ? 71.756 51.865 71.777 1.00 46.76 349 ASP A N 1
ATOM 2587 C CA . ASP A 1 349 ? 70.964 53.095 71.743 1.00 43.93 349 ASP A CA 1
ATOM 2588 C C . ASP A 1 349 ? 70.319 53.313 70.378 1.00 36.93 349 ASP A C 1
ATOM 2589 O O . ASP A 1 349 ? 69.143 53.690 70.295 1.00 39.31 349 ASP A O 1
ATOM 2594 N N . ALA A 1 350 ? 71.070 53.101 69.295 1.00 37.78 350 ALA A N 1
ATOM 2595 C CA . ALA A 1 350 ? 70.492 53.264 67.964 1.00 39.30 350 ALA A CA 1
ATOM 2596 C C . ALA A 1 350 ? 69.363 52.267 67.731 1.00 41.64 350 ALA A C 1
ATOM 2597 O O . ALA A 1 350 ? 68.357 52.594 67.088 1.00 40.18 350 ALA A O 1
ATOM 2599 N N . PHE A 1 351 ? 69.507 51.048 68.256 1.00 43.87 351 PHE A N 1
ATOM 2600 C CA . PHE A 1 351 ? 68.445 50.056 68.129 1.00 37.35 351 PHE A CA 1
ATOM 2601 C C . PHE A 1 351 ? 67.184 50.497 68.868 1.00 40.44 351 PHE A C 1
ATOM 2602 O O . PHE A 1 351 ? 66.069 50.356 68.350 1.00 37.08 351 PHE A O 1
ATOM 2610 N N . LEU A 1 352 ? 67.340 51.062 70.066 1.00 39.08 352 LEU A N 1
ATOM 2611 C CA . LEU A 1 352 ? 66.170 51.477 70.833 1.00 41.79 352 LEU A CA 1
ATOM 2612 C C . LEU A 1 352 ? 65.444 52.641 70.163 1.00 41.37 352 LEU A C 1
ATOM 2613 O O . LEU A 1 352 ? 64.207 52.687 70.162 1.00 42.10 352 LEU A O 1
ATOM 2618 N N . VAL A 1 353 ? 66.187 53.595 69.597 1.00 40.03 353 VAL A N 1
ATOM 2619 C CA . VAL A 1 353 ? 65.536 54.712 68.919 1.00 46.38 353 VAL A CA 1
ATOM 2620 C C . VAL A 1 353 ? 64.826 54.224 67.660 1.00 39.76 353 VAL A C 1
ATOM 2621 O O . VAL A 1 353 ? 63.700 54.646 67.364 1.00 42.71 353 VAL A O 1
ATOM 2625 N N . TYR A 1 354 ? 65.456 53.303 66.921 1.00 41.56 354 TYR A N 1
ATOM 2626 C CA . TYR A 1 354 ? 64.797 52.676 65.777 1.00 42.40 354 TYR A CA 1
ATOM 2627 C C . TYR A 1 354 ? 63.474 52.028 66.180 1.00 40.13 354 TYR A C 1
ATOM 2628 O O . TYR A 1 354 ? 62.455 52.211 65.502 1.00 42.95 354 TYR A O 1
ATOM 2637 N N . ALA A 1 355 ? 63.465 51.277 67.286 1.00 41.55 355 ALA A N 1
ATOM 2638 C CA . ALA A 1 355 ? 62.226 50.662 67.758 1.00 42.54 355 ALA A CA 1
ATOM 2639 C C . ALA A 1 355 ? 61.128 51.690 67.975 1.00 40.46 355 ALA A C 1
ATOM 2640 O O . ALA A 1 355 ? 59.951 51.406 67.720 1.00 39.06 355 ALA A O 1
ATOM 2642 N N . ALA A 1 356 ? 61.490 52.882 68.455 1.00 42.98 356 ALA A N 1
ATOM 2643 C CA . ALA A 1 356 ? 60.505 53.921 68.727 1.00 44.12 356 ALA A CA 1
ATOM 2644 C C . ALA A 1 356 ? 59.961 54.558 67.451 1.00 35.73 356 ALA A C 1
ATOM 2645 O O . ALA A 1 356 ? 58.750 54.785 67.342 1.00 41.30 356 ALA A O 1
ATOM 2647 N N . ILE A 1 357 ? 60.826 54.866 66.478 1.00 37.23 357 ILE A N 1
ATOM 2648 C CA . ILE A 1 357 ? 60.401 55.714 65.365 1.00 39.07 357 ILE A CA 1
ATOM 2649 C C . ILE A 1 357 ? 59.909 54.942 64.151 1.00 42.44 357 ILE A C 1
ATOM 2650 O O . ILE A 1 357 ? 59.273 55.541 63.269 1.00 42.40 357 ILE A O 1
ATOM 2655 N N . LEU A 1 358 ? 60.167 53.640 64.073 1.00 40.55 358 LEU A N 1
ATOM 2656 C CA . LEU A 1 358 ? 59.856 52.904 62.860 1.00 37.95 358 LEU A CA 1
ATOM 2657 C C . LEU A 1 358 ? 58.348 52.891 62.617 1.00 36.73 358 LEU A C 1
ATOM 2658 O O . LEU A 1 358 ? 57.537 53.202 63.492 1.00 35.67 358 LEU A O 1
ATOM 2663 N N . GLY A 1 359 ? 57.977 52.521 61.399 1.00 36.41 359 GLY A N 1
ATOM 2664 C CA . GLY A 1 359 ? 56.571 52.439 61.062 1.00 36.92 359 GLY A CA 1
ATOM 2665 C C . GLY A 1 359 ? 56.250 53.261 59.839 1.00 35.89 359 GLY A C 1
ATOM 2666 O O . GLY A 1 359 ? 56.403 54.487 59.849 1.00 41.07 359 GLY A O 1
ATOM 2667 N N . SER A 1 360 ? 55.809 52.588 58.780 1.00 38.72 360 SER A N 1
ATOM 2668 C CA . SER A 1 360 ? 55.576 53.221 57.493 1.00 36.52 360 SER A CA 1
ATOM 2669 C C . SER A 1 360 ? 54.352 54.127 57.545 1.00 38.49 360 SER A C 1
ATOM 2670 O O . SER A 1 360 ? 53.428 53.933 58.342 1.00 33.77 360 SER A O 1
ATOM 2673 N N . SER A 1 361 ? 54.354 55.132 56.670 1.00 34.36 361 SER A N 1
ATOM 2674 C CA . SER A 1 361 ? 53.122 55.837 56.362 1.00 36.84 361 SER A CA 1
ATOM 2675 C C . SER A 1 361 ? 52.127 54.875 55.724 1.00 43.96 361 SER A C 1
ATOM 2676 O O . SER A 1 361 ? 52.489 53.809 55.218 1.00 35.74 361 SER A O 1
ATOM 2679 N N . SER A 1 362 ? 50.853 55.276 55.748 1.00 46.33 362 SER A N 1
ATOM 2680 C CA . SER A 1 362 ? 49.800 54.446 55.172 1.00 44.45 362 SER A CA 1
ATOM 2681 C C . SER A 1 362 ? 50.015 54.228 53.677 1.00 40.44 362 SER A C 1
ATOM 2682 O O . SER A 1 362 ? 49.894 53.098 53.183 1.00 39.06 362 SER A O 1
ATOM 2685 N N . ALA A 1 363 ? 50.343 55.295 52.941 1.00 39.80 363 ALA A N 1
ATOM 2686 C CA . ALA A 1 363 ? 50.610 55.155 51.510 1.00 41.66 363 ALA A CA 1
ATOM 2687 C C . ALA A 1 363 ? 51.792 54.222 51.238 1.00 39.61 363 ALA A C 1
ATOM 2688 O O . ALA A 1 363 ? 51.724 53.380 50.334 1.00 41.61 363 ALA A O 1
ATOM 2690 N N . ASP A 1 364 ? 52.891 54.360 51.999 1.00 39.25 364 ASP A N 1
ATOM 2691 C CA . ASP A 1 364 ? 54.046 53.484 51.788 1.00 39.16 364 ASP A CA 1
ATOM 2692 C C . ASP A 1 364 ? 53.728 52.035 52.142 1.00 41.18 364 ASP A C 1
ATOM 2693 O O . ASP A 1 364 ? 54.278 51.113 51.530 1.00 38.32 364 ASP A O 1
ATOM 2698 N N . ARG A 1 365 ? 52.858 51.816 53.128 1.00 38.94 365 ARG A N 1
ATOM 2699 C CA . ARG A 1 365 ? 52.499 50.452 53.500 1.00 42.03 365 ARG A CA 1
ATOM 2700 C C . ARG A 1 365 ? 51.869 49.707 52.324 1.00 39.33 365 ARG A C 1
ATOM 2701 O O . ARG A 1 365 ? 52.206 48.549 52.062 1.00 43.21 365 ARG A O 1
ATOM 2709 N N . TYR A 1 366 ? 50.963 50.357 51.593 1.00 46.95 366 TYR A N 1
ATOM 2710 C CA . TYR A 1 366 ? 50.334 49.699 50.452 1.00 48.47 366 TYR A CA 1
ATOM 2711 C C . TYR A 1 366 ? 51.254 49.660 49.236 1.00 40.27 366 TYR A C 1
ATOM 2712 O O . TYR A 1 366 ? 51.293 48.652 48.520 1.00 42.03 366 TYR A O 1
ATOM 2721 N N . ASN A 1 367 ? 51.989 50.745 48.981 1.00 35.08 367 ASN A N 1
ATOM 2722 C CA . ASN A 1 367 ? 52.815 50.825 47.776 1.00 43.05 367 ASN A CA 1
ATOM 2723 C C . ASN A 1 367 ? 54.057 49.948 47.872 1.00 40.02 367 ASN A C 1
ATOM 2724 O O . ASN A 1 367 ? 54.425 49.283 46.896 1.00 39.25 367 ASN A O 1
ATOM 2729 N N . LEU A 1 368 ? 54.733 49.952 49.025 1.00 38.26 368 LEU A N 1
ATOM 2730 C CA . LEU A 1 368 ? 56.016 49.274 49.161 1.00 37.28 368 LEU A CA 1
ATOM 2731 C C . LEU A 1 368 ? 55.906 47.879 49.760 1.00 38.88 368 LEU A C 1
ATOM 2732 O O . LEU A 1 368 ? 56.836 47.081 49.602 1.00 45.02 368 LEU A O 1
ATOM 2737 N N . LYS A 1 369 ? 54.808 47.575 50.445 1.00 40.99 369 LYS A N 1
ATOM 2738 C CA . LYS A 1 369 ? 54.554 46.252 51.005 1.00 50.37 369 LYS A CA 1
ATOM 2739 C C . LYS A 1 369 ? 55.712 45.748 51.871 1.00 45.08 369 LYS A C 1
ATOM 2740 O O . LYS A 1 369 ? 56.325 44.723 51.557 1.00 48.66 369 LYS A O 1
ATOM 2746 N N . PRO A 1 370 ? 56.032 46.436 52.960 1.00 45.48 370 PRO A N 1
ATOM 2747 C CA . PRO A 1 370 ? 57.128 45.963 53.808 1.00 43.83 370 PRO A CA 1
ATOM 2748 C C . PRO A 1 370 ? 56.725 44.706 54.561 1.00 46.16 370 PRO A C 1
ATOM 2749 O O . PRO A 1 370 ? 55.557 44.504 54.905 1.00 46.23 370 PRO A O 1
ATOM 2753 N N . SER A 1 371 ? 57.704 43.838 54.792 1.00 39.65 371 SER A N 1
ATOM 2754 C CA . SER A 1 371 ? 57.502 42.777 55.763 1.00 42.91 371 SER A CA 1
ATOM 2755 C C . SER A 1 371 ? 57.444 43.379 57.168 1.00 43.05 371 SER A C 1
ATOM 2756 O O . SER A 1 371 ? 57.994 44.456 57.410 1.00 41.43 371 SER A O 1
ATOM 2759 N N . PRO A 1 372 ? 56.762 42.720 58.101 1.00 45.11 372 PRO A N 1
ATOM 2760 C CA . PRO A 1 372 ? 56.640 43.265 59.463 1.00 48.52 372 PRO A CA 1
ATOM 2761 C C . PRO A 1 372 ? 58.005 43.500 60.081 1.00 40.93 372 PRO A C 1
ATOM 2762 O O . PRO A 1 372 ? 58.929 42.694 59.888 1.00 41.56 372 PRO A O 1
ATOM 2766 N N . PRO A 1 373 ? 58.181 44.602 60.810 1.00 43.45 373 PRO A N 1
ATOM 2767 C CA . PRO A 1 373 ? 59.490 44.884 61.409 1.00 41.21 373 PRO A CA 1
ATOM 2768 C C . PRO A 1 373 ? 59.945 43.755 62.320 1.00 42.19 373 PRO A C 1
ATOM 2769 O O . PRO A 1 373 ? 59.140 43.083 62.973 1.00 46.49 373 PRO A O 1
ATOM 2773 N N . CYS A 1 374 ? 61.260 43.547 62.337 1.00 40.61 374 CYS A N 1
ATOM 2774 C CA . CYS A 1 374 ? 61.899 42.497 63.112 1.00 43.99 374 CYS A CA 1
ATOM 2775 C C . CYS A 1 374 ? 63.015 43.084 63.957 1.00 43.55 374 CYS A C 1
ATOM 2776 O O . CYS A 1 374 ? 63.696 44.027 63.542 1.00 42.47 374 CYS A O 1
ATOM 2779 N N . PHE A 1 375 ? 63.204 42.507 65.149 1.00 45.29 375 PHE A N 1
ATOM 2780 C CA . PHE A 1 375 ? 64.285 42.918 66.028 1.00 45.53 375 PHE A CA 1
ATOM 2781 C C . PHE A 1 375 ? 65.343 41.827 66.121 1.00 47.99 375 PHE A C 1
ATOM 2782 O O . PHE A 1 375 ? 65.004 40.640 66.182 1.00 46.73 375 PHE A O 1
ATOM 2790 N N . PRO A 1 376 ? 66.621 42.192 66.144 1.00 48.77 376 PRO A N 1
ATOM 2791 C CA . PRO A 1 376 ? 67.667 41.191 66.352 1.00 47.39 376 PRO A CA 1
ATOM 2792 C C . PRO A 1 376 ? 67.745 40.768 67.808 1.00 47.23 376 PRO A C 1
ATOM 2793 O O . PRO A 1 376 ? 67.424 41.528 68.724 1.00 48.27 376 PRO A O 1
ATOM 2797 N N . LYS A 1 377 ? 68.175 39.526 68.011 1.00 53.53 377 LYS A N 1
ATOM 2798 C CA . LYS A 1 377 ? 68.447 39.010 69.350 1.00 56.98 377 LYS A CA 1
ATOM 2799 C C . LYS A 1 377 ? 69.902 39.328 69.676 1.00 53.53 377 LYS A C 1
ATOM 2800 O O . LYS A 1 377 ? 70.815 38.596 69.286 1.00 46.94 377 LYS A O 1
ATOM 2806 N N . LEU A 1 378 ? 70.122 40.438 70.381 1.00 49.93 378 LEU A N 1
ATOM 2807 C CA . LEU A 1 378 ? 71.479 40.857 70.706 1.00 56.28 378 LEU A CA 1
ATOM 2808 C C . LEU A 1 378 ? 72.039 40.137 71.924 1.00 59.12 378 LEU A C 1
ATOM 2809 O O . LEU A 1 378 ? 73.261 40.115 72.101 1.00 68.50 378 LEU A O 1
ATOM 2814 N N . LEU A 1 379 ? 71.179 39.539 72.757 1.00 57.01 379 LEU A N 1
ATOM 2815 C CA . LEU A 1 379 ? 71.665 38.762 73.894 1.00 74.44 379 LEU A CA 1
ATOM 2816 C C . LEU A 1 379 ? 72.453 37.534 73.447 1.00 81.36 379 LEU A C 1
ATOM 2817 O O . LEU A 1 379 ? 73.185 36.955 74.258 1.00 81.19 379 LEU A O 1
ATOM 2822 N N . SER A 1 380 ? 72.313 37.134 72.177 1.00 71.35 380 SER A N 1
ATOM 2823 C CA . SER A 1 380 ? 73.258 36.256 71.475 1.00 89.56 380 SER A CA 1
ATOM 2824 C C . SER A 1 380 ? 73.616 35.012 72.289 1.00 99.63 380 SER A C 1
ATOM 2825 O O . SER A 1 380 ? 74.786 34.675 72.486 1.00 116.95 380 SER A O 1
ATOM 2828 N N . HIS A 1 381 ? 72.580 34.327 72.759 1.00 92.76 381 HIS A N 1
ATOM 2829 C CA . HIS A 1 381 ? 72.700 33.041 73.433 1.00 97.16 381 HIS A CA 1
ATOM 2830 C C . HIS A 1 381 ? 71.273 32.530 73.597 1.00 93.02 381 HIS A C 1
ATOM 2831 O O . HIS A 1 381 ? 70.553 33.030 74.460 1.00 93.91 381 HIS A O 1
ATOM 2838 N N . ASN A 1 382 ? 70.830 31.560 72.790 1.00 103.77 382 ASN A N 1
ATOM 2839 C CA . ASN A 1 382 ? 71.630 30.779 71.836 1.00 98.02 382 ASN A CA 1
ATOM 2840 C C . ASN A 1 382 ? 72.268 31.577 70.699 1.00 105.91 382 ASN A C 1
ATOM 2841 O O . ASN A 1 382 ? 71.584 32.215 69.897 1.00 120.57 382 ASN A O 1
ATOM 2846 N N . GLY A 1 383 ? 73.595 31.517 70.648 1.00 99.17 383 GLY A N 1
ATOM 2847 C CA . GLY A 1 383 ? 74.376 32.207 69.640 1.00 112.29 383 GLY A CA 1
ATOM 2848 C C . GLY A 1 383 ? 75.844 31.833 69.734 1.00 122.71 383 GLY A C 1
ATOM 2849 O O . GLY A 1 383 ? 76.259 31.168 70.685 1.00 119.65 383 GLY A O 1
ATOM 2850 N N . SER A 1 384 ? 76.634 32.262 68.754 1.00 122.66 384 SER A N 1
ATOM 2851 C CA . SER A 1 384 ? 76.126 33.084 67.662 1.00 115.36 384 SER A CA 1
ATOM 2852 C C . SER A 1 384 ? 76.198 32.340 66.331 1.00 104.90 384 SER A C 1
ATOM 2853 O O . SER A 1 384 ? 77.000 32.677 65.458 1.00 90.99 384 SER A O 1
ATOM 2856 N N . ASN A 1 385 ? 75.353 31.315 66.192 1.00 122.38 385 ASN A N 1
ATOM 2857 C CA . ASN A 1 385 ? 75.264 30.592 64.928 1.00 105.94 385 ASN A CA 1
ATOM 2858 C C . ASN A 1 385 ? 74.702 31.471 63.820 1.00 90.26 385 ASN A C 1
ATOM 2859 O O . ASN A 1 385 ? 75.019 31.263 62.644 1.00 81.60 385 ASN A O 1
ATOM 2864 N N . ALA A 1 386 ? 73.873 32.454 64.175 1.00 93.27 386 ALA A N 1
ATOM 2865 C CA . ALA A 1 386 ? 73.258 33.310 63.166 1.00 85.37 386 ALA A CA 1
ATOM 2866 C C . ALA A 1 386 ? 74.287 34.227 62.519 1.00 77.83 386 ALA A C 1
ATOM 2867 O O . ALA A 1 386 ? 74.307 34.387 61.294 1.00 75.87 386 ALA A O 1
ATOM 2869 N N . ILE A 1 387 ? 75.146 34.848 63.330 1.00 77.04 387 ILE A N 1
ATOM 2870 C CA . ILE A 1 387 ? 76.159 35.746 62.783 1.00 68.23 387 ILE A CA 1
ATOM 2871 C C . ILE A 1 387 ? 77.133 34.974 61.903 1.00 58.71 387 ILE A C 1
ATOM 2872 O O . ILE A 1 387 ? 77.465 35.405 60.794 1.00 53.75 387 ILE A O 1
ATOM 2877 N N . GLY A 1 388 ? 77.583 33.807 62.372 1.00 62.51 388 GLY A N 1
ATOM 2878 C CA . GLY A 1 388 ? 78.596 33.062 61.643 1.00 63.98 388 GLY A CA 1
ATOM 2879 C C . GLY A 1 388 ? 78.125 32.549 60.298 1.00 59.83 388 GLY A C 1
ATOM 2880 O O . GLY A 1 388 ? 78.930 32.374 59.381 1.00 57.33 388 GLY A O 1
ATOM 2881 N N . SER A 1 389 ? 76.824 32.302 60.154 1.00 67.61 389 SER A N 1
ATOM 2882 C CA . SER A 1 389 ? 76.291 31.842 58.880 1.00 65.08 389 SER A CA 1
ATOM 2883 C C . SER A 1 389 ? 76.150 32.961 57.857 1.00 53.78 389 SER A C 1
ATOM 2884 O O . SER A 1 389 ? 75.865 32.671 56.691 1.00 48.00 389 SER A O 1
ATOM 2887 N N . LEU A 1 390 ? 76.341 34.217 58.258 1.00 51.61 390 LEU A N 1
ATOM 2888 C CA . LEU A 1 390 ? 76.193 35.333 57.333 1.00 50.94 390 LEU A CA 1
ATOM 2889 C C . LEU A 1 390 ? 77.334 35.351 56.323 1.00 47.65 390 LEU A C 1
ATOM 2890 O O . LEU A 1 390 ? 78.493 35.103 56.665 1.00 50.65 390 LEU A O 1
ATOM 2895 N N . ARG A 1 391 ? 76.999 35.646 55.070 1.00 43.53 391 ARG A N 1
ATOM 2896 C CA . ARG A 1 391 ? 77.984 35.788 54.005 1.00 41.77 391 ARG A CA 1
ATOM 2897 C C . ARG A 1 391 ? 78.207 37.271 53.732 1.00 46.46 391 ARG A C 1
ATOM 2898 O O . ARG A 1 391 ? 77.248 38.014 53.494 1.00 41.99 391 ARG A O 1
ATOM 2906 N N . LEU A 1 392 ? 79.464 37.700 53.773 1.00 40.91 392 LEU A N 1
ATOM 2907 C CA . LEU A 1 392 ? 79.819 39.115 53.678 1.00 42.55 392 LEU A CA 1
ATOM 2908 C C . LEU A 1 392 ? 80.410 39.381 52.297 1.00 44.99 392 LEU A C 1
ATOM 2909 O O . LEU A 1 392 ? 81.502 38.895 51.980 1.00 51.27 392 LEU A O 1
ATOM 2914 N N . GLY A 1 393 ? 79.695 40.162 51.487 1.00 48.45 393 GLY A N 1
ATOM 2915 C CA . GLY A 1 393 ? 80.160 40.470 50.142 1.00 46.54 393 GLY A CA 1
ATOM 2916 C C . GLY A 1 393 ? 81.165 41.611 50.134 1.00 46.28 393 GLY A C 1
ATOM 2917 O O . GLY A 1 393 ? 80.905 42.690 50.674 1.00 48.25 393 GLY A O 1
ATOM 2918 N N . LYS A 1 394 ? 82.310 41.379 49.499 1.00 46.95 394 LYS A N 1
ATOM 2919 C CA . LYS A 1 394 ? 83.375 42.371 49.427 1.00 44.47 394 LYS A CA 1
ATOM 2920 C C . LYS A 1 394 ? 83.761 42.587 47.971 1.00 44.89 394 LYS A C 1
ATOM 2921 O O . LYS A 1 394 ? 84.145 41.639 47.278 1.00 48.89 394 LYS A O 1
ATOM 2927 N N . TYR A 1 395 ? 83.649 43.829 47.512 1.00 48.47 395 TYR A N 1
ATOM 2928 C CA . TYR A 1 395 ? 84.162 44.251 46.211 1.00 50.91 395 TYR A CA 1
ATOM 2929 C C . TYR A 1 395 ? 85.522 44.891 46.477 1.00 53.76 395 TYR A C 1
ATOM 2930 O O . TYR A 1 395 ? 85.606 46.070 46.830 1.00 56.12 395 TYR A O 1
ATOM 2939 N N . THR A 1 396 ? 86.587 44.105 46.294 1.00 55.77 396 THR A N 1
ATOM 2940 C CA . THR A 1 396 ? 87.904 44.477 46.812 1.00 55.60 396 THR A CA 1
ATOM 2941 C C . THR A 1 396 ? 88.427 45.757 46.173 1.00 45.63 396 THR A C 1
ATOM 2942 O O . THR A 1 396 ? 88.917 46.655 46.869 1.00 48.81 396 THR A O 1
ATOM 2946 N N . LYS A 1 397 ? 88.335 45.863 44.845 1.00 47.41 397 LYS A N 1
ATOM 2947 C CA . LYS A 1 397 ? 88.818 47.071 44.179 1.00 51.49 397 LYS A CA 1
ATOM 2948 C C . LYS A 1 397 ? 88.048 48.303 44.641 1.00 53.36 397 LYS A C 1
ATOM 2949 O O . LYS A 1 397 ? 88.618 49.393 44.761 1.00 51.53 397 LYS A O 1
ATOM 2955 N N . TRP A 1 398 ? 86.750 48.145 44.905 1.00 59.82 398 TRP A N 1
ATOM 2956 C CA . TRP A 1 398 ? 85.954 49.229 45.474 1.00 46.70 398 TRP A CA 1
ATOM 2957 C C . TRP A 1 398 ? 86.315 49.454 46.937 1.00 41.81 398 TRP A C 1
ATOM 2958 O O . TRP A 1 398 ? 86.560 50.589 47.363 1.00 45.08 398 TRP A O 1
ATOM 2969 N N . PHE A 1 399 ? 86.354 48.367 47.714 1.00 45.26 399 PHE A N 1
ATOM 2970 C CA . PHE A 1 399 ? 86.676 48.416 49.139 1.00 46.23 399 PHE A CA 1
ATOM 2971 C C . PHE A 1 399 ? 87.969 49.179 49.413 1.00 52.88 399 PHE A C 1
ATOM 2972 O O . PHE A 1 399 ? 88.055 49.942 50.383 1.00 53.04 399 PHE A O 1
ATOM 2980 N N . ASN A 1 400 ? 88.989 48.977 48.578 1.00 53.90 400 ASN A N 1
ATOM 2981 C CA . ASN A 1 400 ? 90.302 49.567 48.802 1.00 58.76 400 ASN A CA 1
ATOM 2982 C C . ASN A 1 400 ? 90.461 50.953 48.188 1.00 64.17 400 ASN A C 1
ATOM 2983 O O . ASN A 1 400 ? 91.468 51.617 48.459 1.00 61.70 400 ASN A O 1
ATOM 2988 N N . ASP A 1 401 ? 89.506 51.410 47.377 1.00 52.53 401 ASP A N 1
ATOM 2989 C CA . ASP A 1 401 ? 89.618 52.739 46.783 1.00 51.08 401 ASP A CA 1
ATOM 2990 C C . ASP A 1 401 ? 89.367 53.813 47.835 1.00 51.62 401 ASP A C 1
ATOM 2991 O O . ASP A 1 401 ? 88.309 54.447 47.846 1.00 54.61 401 ASP A O 1
ATOM 2996 N N . VAL A 1 402 ? 90.340 54.027 48.718 1.00 51.33 402 VAL A N 1
ATOM 2997 C CA . VAL A 1 402 ? 90.248 55.029 49.769 1.00 52.75 402 VAL A CA 1
ATOM 2998 C C . VAL A 1 402 ? 91.511 55.879 49.737 1.00 60.35 402 VAL A C 1
ATOM 2999 O O . VAL A 1 402 ? 92.542 55.487 49.186 1.00 60.55 402 VAL A O 1
ATOM 3003 N N . SER A 1 403 ? 91.438 57.033 50.349 1.00 59.49 403 SER A N 1
ATOM 3004 C CA . SER A 1 403 ? 92.538 57.951 50.367 1.00 68.86 403 SER A CA 1
ATOM 3005 C C . SER A 1 403 ? 93.703 57.524 51.235 1.00 77.06 403 SER A C 1
ATOM 3006 O O . SER A 1 403 ? 94.817 57.857 50.939 1.00 71.67 403 SER A O 1
ATOM 3009 N N . SER A 1 404 ? 93.431 56.795 52.301 1.00 65.80 404 SER A N 1
ATOM 3010 C CA . SER A 1 404 ? 94.461 56.337 53.207 1.00 65.44 404 SER A CA 1
ATOM 3011 C C . SER A 1 404 ? 94.309 54.858 53.503 1.00 66.63 404 SER A C 1
ATOM 3012 O O . SER A 1 404 ? 93.231 54.400 53.769 1.00 67.53 404 SER A O 1
ATOM 3015 N N . SER A 1 405 ? 95.397 54.114 53.467 1.00 68.11 405 SER A N 1
ATOM 3016 C CA . SER A 1 405 ? 95.330 52.698 53.742 1.00 66.42 405 SER A CA 1
ATOM 3017 C C . SER A 1 405 ? 94.896 52.415 55.159 1.00 60.51 405 SER A C 1
ATOM 3018 O O . SER A 1 405 ? 94.477 51.330 55.455 1.00 64.34 405 SER A O 1
ATOM 3021 N N . ASP A 1 406 ? 94.970 53.381 56.046 1.00 56.11 406 ASP A N 1
ATOM 3022 C CA . ASP A 1 406 ? 94.471 53.104 57.392 1.00 62.03 406 ASP A CA 1
ATOM 3023 C C . ASP A 1 406 ? 93.009 52.675 57.371 1.00 66.19 406 ASP A C 1
ATOM 3024 O O . ASP A 1 406 ? 92.588 51.864 58.204 1.00 67.42 406 ASP A O 1
ATOM 3029 N N . ILE A 1 407 ? 92.225 53.210 56.436 1.00 68.09 407 ILE A N 1
ATOM 3030 C CA . ILE A 1 407 ? 90.792 52.936 56.407 1.00 57.35 407 ILE A CA 1
ATOM 3031 C C . ILE A 1 407 ? 90.530 51.510 55.934 1.00 51.17 407 ILE A C 1
ATOM 3032 O O . ILE A 1 407 ? 89.785 50.755 56.567 1.00 57.81 407 ILE A O 1
ATOM 3037 N N . SER A 1 408 ? 91.136 51.120 54.809 1.00 51.26 408 SER A N 1
ATOM 3038 C CA . SER A 1 408 ? 90.955 49.761 54.312 1.00 56.61 408 SER A CA 1
ATOM 3039 C C . SER A 1 408 ? 91.586 48.734 55.244 1.00 61.88 408 SER A C 1
ATOM 3040 O O . SER A 1 408 ? 91.044 47.635 55.402 1.00 60.70 408 SER A O 1
ATOM 3043 N N . ASP A 1 409 ? 92.722 49.071 55.866 1.00 65.84 409 ASP A N 1
ATOM 3044 C CA . ASP A 1 409 ? 93.324 48.184 56.861 1.00 62.99 409 ASP A CA 1
ATOM 3045 C C . ASP A 1 409 ? 92.373 47.935 58.027 1.00 60.86 409 ASP A C 1
ATOM 3046 O O . ASP A 1 409 ? 92.128 46.785 58.412 1.00 61.03 409 ASP A O 1
ATOM 3051 N N . LYS A 1 410 ? 91.829 49.010 58.606 1.00 52.78 410 LYS A N 1
ATOM 3052 C CA . LYS A 1 410 ? 90.992 48.875 59.795 1.00 66.55 410 LYS A CA 1
ATOM 3053 C C . LYS A 1 410 ? 89.721 48.092 59.493 1.00 65.15 410 LYS A C 1
ATOM 3054 O O . LYS A 1 410 ? 89.275 47.277 60.311 1.00 53.23 410 LYS A O 1
ATOM 3060 N N . CYS A 1 411 ? 89.123 48.324 58.324 1.00 58.74 411 CYS A N 1
ATOM 3061 C CA . CYS A 1 411 ? 87.917 47.595 57.956 1.00 62.30 411 CYS A CA 1
ATOM 3062 C C . CYS A 1 411 ? 88.214 46.150 57.566 1.00 60.24 411 CYS A C 1
ATOM 3063 O O . CYS A 1 411 ? 87.396 45.266 57.835 1.00 57.67 411 CYS A O 1
ATOM 3066 N N . GLU A 1 412 ? 89.368 45.884 56.946 1.00 52.32 412 GLU A N 1
ATOM 3067 C CA . GLU A 1 412 ? 89.755 44.502 56.673 1.00 60.24 412 GLU A CA 1
ATOM 3068 C C . GLU A 1 412 ? 89.996 43.726 57.963 1.00 57.93 412 GLU A C 1
ATOM 3069 O O . GLU A 1 412 ? 89.690 42.530 58.040 1.00 58.83 412 GLU A O 1
ATOM 3075 N N . ASP A 1 413 ? 90.563 44.384 58.980 1.00 55.60 413 ASP A N 1
ATOM 3076 C CA . ASP A 1 413 ? 90.787 43.722 60.262 1.00 62.75 413 ASP A CA 1
ATOM 3077 C C . ASP A 1 413 ? 89.474 43.269 60.882 1.00 60.45 413 ASP A C 1
ATOM 3078 O O . ASP A 1 413 ? 89.409 42.204 61.510 1.00 62.12 413 ASP A O 1
ATOM 3083 N N . ILE A 1 414 ? 88.417 44.069 60.717 1.00 62.96 414 ILE A N 1
ATOM 3084 C CA . ILE A 1 414 ? 87.115 43.717 61.272 1.00 62.40 414 ILE A CA 1
ATOM 3085 C C . ILE A 1 414 ? 86.559 42.474 60.587 1.00 55.59 414 ILE A C 1
ATOM 3086 O O . ILE A 1 414 ? 85.996 41.590 61.246 1.00 58.04 414 ILE A O 1
ATOM 3091 N N . LEU A 1 415 ? 86.707 42.380 59.261 1.00 53.45 415 LEU A N 1
ATOM 3092 C CA . LEU A 1 415 ? 86.272 41.175 58.558 1.00 57.48 415 LEU A CA 1
ATOM 3093 C C . LEU A 1 415 ? 87.006 39.941 59.071 1.00 66.28 415 LEU A C 1
ATOM 3094 O O . LEU A 1 415 ? 86.391 38.892 59.293 1.00 65.25 415 LEU A O 1
ATOM 3099 N N . LYS A 1 416 ? 88.324 40.051 59.271 1.00 65.74 416 LYS A N 1
ATOM 3100 C CA . LYS A 1 416 ? 89.091 38.937 59.823 1.00 69.04 416 LYS A CA 1
ATOM 3101 C C . LYS A 1 416 ? 88.612 38.570 61.224 1.00 61.31 416 LYS A C 1
ATOM 3102 O O . LYS A 1 416 ? 88.459 37.385 61.547 1.00 64.28 416 LYS A O 1
ATOM 3108 N N . LEU A 1 417 ? 88.376 39.575 62.071 1.00 54.22 417 LEU A N 1
ATOM 3109 C CA . LEU A 1 417 ? 87.862 39.315 63.413 1.00 59.15 417 LEU A CA 1
ATOM 3110 C C . LEU A 1 417 ? 86.506 38.616 63.371 1.00 66.24 417 LEU A C 1
ATOM 3111 O O . LEU A 1 417 ? 86.223 37.751 64.209 1.00 74.74 417 LEU A O 1
ATOM 3116 N N . LEU A 1 418 ? 85.651 38.977 62.408 1.00 64.24 418 LEU A N 1
ATOM 3117 C CA . LEU A 1 418 ? 84.353 38.315 62.282 1.00 64.41 418 LEU A CA 1
ATOM 3118 C C . LEU A 1 418 ? 84.508 36.871 61.818 1.00 53.72 418 LEU A C 1
ATOM 3119 O O . LEU A 1 418 ? 83.800 35.979 62.300 1.00 55.59 418 LEU A O 1
ATOM 3124 N N . SER A 1 419 ? 85.422 36.624 60.876 1.00 50.36 419 SER A N 1
ATOM 3125 C CA . SER A 1 419 ? 85.707 35.256 60.454 1.00 59.37 419 SER A CA 1
ATOM 3126 C C . SER A 1 419 ? 86.286 34.431 61.598 1.00 72.64 419 SER A C 1
ATOM 3127 O O . SER A 1 419 ? 85.897 33.273 61.792 1.00 71.74 419 SER A O 1
ATOM 3130 N N . ASN A 1 420 ? 87.209 35.014 62.372 1.00 63.89 420 ASN A N 1
ATOM 3131 C CA . ASN A 1 420 ? 87.877 34.275 63.441 1.00 65.09 420 ASN A CA 1
ATOM 3132 C C . ASN A 1 420 ? 86.912 33.913 64.563 1.00 65.28 420 ASN A C 1
ATOM 3133 O O . ASN A 1 420 ? 86.845 32.755 64.990 1.00 75.60 420 ASN A O 1
ATOM 3138 N N . ASN A 1 421 ? 86.163 34.895 65.059 1.00 61.99 421 ASN A N 1
ATOM 3139 C CA . ASN A 1 421 ? 85.351 34.709 66.253 1.00 63.20 421 ASN A CA 1
ATOM 3140 C C . ASN A 1 421 ? 83.986 34.095 65.980 1.00 63.50 421 ASN A C 1
ATOM 3141 O O . ASN A 1 421 ? 83.415 33.478 66.885 1.00 66.48 421 ASN A O 1
ATOM 3146 N N . HIS A 1 422 ? 83.448 34.241 64.768 1.00 69.81 422 HIS A N 1
ATOM 3147 C CA . HIS A 1 422 ? 82.118 33.737 64.465 1.00 61.81 422 HIS A CA 1
ATOM 3148 C C . HIS A 1 422 ? 82.067 32.757 63.302 1.00 55.48 422 HIS A C 1
ATOM 3149 O O . HIS A 1 422 ? 81.126 31.961 63.237 1.00 58.58 422 HIS A O 1
ATOM 3156 N N . GLY A 1 423 ? 83.034 32.787 62.396 1.00 57.01 423 GLY A N 1
ATOM 3157 C CA . GLY A 1 423 ? 83.014 31.948 61.218 1.00 55.74 423 GLY A CA 1
ATOM 3158 C C . GLY A 1 423 ? 82.420 32.572 59.970 1.00 62.36 423 GLY A C 1
ATOM 3159 O O . GLY A 1 423 ? 82.108 31.835 59.027 1.00 56.59 423 GLY A O 1
ATOM 3160 N N . CYS A 1 424 ? 82.256 33.895 59.933 1.00 60.65 424 CYS A N 1
ATOM 3161 C CA . CYS A 1 424 ? 81.691 34.552 58.759 1.00 56.27 424 CYS A CA 1
ATOM 3162 C C . CYS A 1 424 ? 82.567 34.322 57.537 1.00 53.21 424 CYS A C 1
ATOM 3163 O O . CYS A 1 424 ? 83.795 34.394 57.610 1.00 68.37 424 CYS A O 1
ATOM 3166 N N . LYS A 1 425 ? 81.927 34.056 56.404 1.00 53.11 425 LYS A N 1
ATOM 3167 C CA . LYS A 1 425 ? 82.620 33.864 55.138 1.00 58.95 425 LYS A CA 1
ATOM 3168 C C . LYS A 1 425 ? 82.572 35.156 54.334 1.00 59.47 425 LYS A C 1
ATOM 3169 O O . LYS A 1 425 ? 81.494 35.719 54.127 1.00 53.36 425 LYS A O 1
ATOM 3175 N N . VAL A 1 426 ? 83.735 35.625 53.893 1.00 57.68 426 VAL A N 1
ATOM 3176 C CA . VAL A 1 426 ? 83.832 36.807 53.042 1.00 60.33 426 VAL A CA 1
ATOM 3177 C C . VAL A 1 426 ? 83.813 36.352 51.589 1.00 49.09 426 VAL A C 1
ATOM 3178 O O . VAL A 1 426 ? 84.635 35.528 51.179 1.00 54.62 426 VAL A O 1
ATOM 3182 N N . VAL A 1 427 ? 82.881 36.885 50.808 1.00 54.53 427 VAL A N 1
ATOM 3183 C CA . VAL A 1 427 ? 82.687 36.484 49.420 1.00 48.75 427 VAL A CA 1
ATOM 3184 C C . VAL A 1 427 ? 83.038 37.661 48.524 1.00 57.08 427 VAL A C 1
ATOM 3185 O O . VAL A 1 427 ? 82.518 38.768 48.711 1.00 52.75 427 VAL A O 1
ATOM 3189 N N . GLU A 1 428 ? 83.918 37.420 47.555 1.00 52.78 428 GLU A N 1
ATOM 3190 C CA . GLU A 1 428 ? 84.257 38.439 46.573 1.00 50.37 428 GLU A CA 1
ATOM 3191 C C . GLU A 1 428 ? 83.080 38.662 45.633 1.00 54.07 428 GLU A C 1
ATOM 3192 O O . GLU A 1 428 ? 82.531 37.708 45.073 1.00 50.98 428 GLU A O 1
ATOM 3198 N N . ILE A 1 429 ? 82.678 39.923 45.477 1.00 51.66 429 ILE A N 1
ATOM 3199 C CA . ILE A 1 429 ? 81.569 40.296 44.613 1.00 47.89 429 ILE A CA 1
ATOM 3200 C C . ILE A 1 429 ? 82.039 41.409 43.688 1.00 49.71 429 ILE A C 1
ATOM 3201 O O . ILE A 1 429 ? 83.114 41.984 43.864 1.00 52.64 429 ILE A O 1
ATOM 3206 N N . VAL A 1 430 ? 81.206 41.714 42.695 1.00 54.16 430 VAL A N 1
ATOM 3207 C CA . VAL A 1 430 ? 81.438 42.826 41.784 1.00 47.24 430 VAL A CA 1
ATOM 3208 C C . VAL A 1 430 ? 80.155 43.638 41.696 1.00 48.39 430 VAL A C 1
ATOM 3209 O O . VAL A 1 430 ? 79.060 43.073 41.594 1.00 46.68 430 VAL A O 1
ATOM 3213 N N . VAL A 1 431 ? 80.289 44.958 41.773 1.00 51.04 431 VAL A N 1
ATOM 3214 C CA . VAL A 1 431 ? 79.153 45.864 41.662 1.00 45.85 431 VAL A CA 1
ATOM 3215 C C . VAL A 1 431 ? 79.326 46.692 40.393 1.00 43.93 431 VAL A C 1
ATOM 3216 O O . VAL A 1 431 ? 80.083 47.674 40.394 1.00 47.00 431 VAL A O 1
ATOM 3220 N N . PRO A 1 432 ? 78.650 46.346 39.302 1.00 42.41 432 PRO A N 1
ATOM 3221 C CA . PRO A 1 432 ? 78.832 47.089 38.052 1.00 44.77 432 PRO A CA 1
ATOM 3222 C C . PRO A 1 432 ? 78.192 48.469 38.103 1.00 48.60 432 PRO A C 1
ATOM 3223 O O . PRO A 1 432 ? 77.280 48.742 38.887 1.00 49.54 432 PRO A O 1
ATOM 3227 N N . GLU A 1 433 ? 78.704 49.350 37.241 1.00 43.70 433 GLU A N 1
ATOM 3228 C CA . GLU A 1 433 ? 78.051 50.617 36.909 1.00 44.29 433 GLU A CA 1
ATOM 3229 C C . GLU A 1 433 ? 77.893 51.522 38.133 1.00 42.57 433 GLU A C 1
ATOM 3230 O O . GLU A 1 433 ? 76.829 52.099 38.381 1.00 43.64 433 GLU A O 1
ATOM 3236 N N . LEU A 1 434 ? 78.978 51.645 38.908 1.00 46.46 434 LEU A N 1
ATOM 3237 C CA . LEU A 1 434 ? 79.005 52.623 39.992 1.00 46.80 434 LEU A CA 1
ATOM 3238 C C . LEU A 1 434 ? 78.955 54.045 39.457 1.00 45.47 434 LEU A C 1
ATOM 3239 O O . LEU A 1 434 ? 78.379 54.928 40.101 1.00 47.78 434 LEU A O 1
ATOM 3244 N N . GLU A 1 435 ? 79.553 54.286 38.290 1.00 48.39 435 GLU A N 1
ATOM 3245 C CA . GLU A 1 435 ? 79.492 55.611 37.681 1.00 54.80 435 GLU A CA 1
ATOM 3246 C C . GLU A 1 435 ? 78.060 55.987 37.325 1.00 48.84 435 GLU A C 1
ATOM 3247 O O . GLU A 1 435 ? 77.629 57.120 37.572 1.00 45.42 435 GLU A O 1
ATOM 3253 N N . GLU A 1 436 ? 77.308 55.049 36.736 1.00 45.09 436 GLU A N 1
ATOM 3254 C CA . GLU A 1 436 ? 75.906 55.309 36.428 1.00 43.26 436 GLU A CA 1
ATOM 3255 C C . GLU A 1 436 ? 75.093 55.522 37.696 1.00 40.94 436 GLU A C 1
ATOM 3256 O O . GLU A 1 436 ? 74.114 56.277 37.686 1.00 43.03 436 GLU A O 1
ATOM 3262 N N . MET A 1 437 ? 75.477 54.860 38.791 1.00 43.48 437 MET A N 1
ATOM 3263 C CA . MET A 1 437 ? 74.752 55.022 40.047 1.00 46.98 437 MET A CA 1
ATOM 3264 C C . MET A 1 437 ? 74.877 56.442 40.581 1.00 48.75 437 MET A C 1
ATOM 3265 O O . MET A 1 437 ? 73.891 57.025 41.041 1.00 41.30 437 MET A O 1
ATOM 3270 N N . ARG A 1 438 ? 76.082 57.011 40.536 1.00 44.72 438 ARG A N 1
ATOM 3271 C CA . ARG A 1 438 ? 76.263 58.373 41.024 1.00 50.51 438 ARG A CA 1
ATOM 3272 C C . ARG A 1 438 ? 75.466 59.360 40.183 1.00 35.41 438 ARG A C 1
ATOM 3273 O O . ARG A 1 438 ? 74.803 60.252 40.725 1.00 36.37 438 ARG A O 1
ATOM 3281 N N . ALA A 1 439 ? 75.495 59.192 38.855 1.00 38.03 439 ALA A N 1
ATOM 3282 C CA . ALA A 1 439 ? 74.718 60.054 37.969 1.00 43.03 439 ALA A CA 1
ATOM 3283 C C . ALA A 1 439 ? 73.220 59.915 38.227 1.00 46.28 439 ALA A C 1
ATOM 3284 O O . ALA A 1 439 ? 72.506 60.920 38.308 1.00 38.35 439 ALA A O 1
ATOM 3286 N N . ALA A 1 440 ? 72.719 58.678 38.348 1.00 39.18 440 ALA A N 1
ATOM 3287 C CA . ALA A 1 440 ? 71.301 58.480 38.646 1.00 38.55 440 ALA A CA 1
ATOM 3288 C C . ALA A 1 440 ? 70.907 59.058 40.004 1.00 35.35 440 ALA A C 1
ATOM 3289 O O . ALA A 1 440 ? 69.782 59.548 40.162 1.00 40.14 440 ALA A O 1
ATOM 3291 N N . HIS A 1 441 ? 71.800 58.988 40.994 1.00 34.78 441 HIS A N 1
ATOM 3292 C CA . HIS A 1 441 ? 71.467 59.476 42.329 1.00 34.95 441 HIS A CA 1
ATOM 3293 C C . HIS A 1 441 ? 71.359 61.001 42.379 1.00 35.62 441 HIS A C 1
ATOM 3294 O O . HIS A 1 441 ? 70.449 61.539 43.022 1.00 39.95 441 HIS A O 1
ATOM 3301 N N . VAL A 1 442 ? 72.284 61.720 41.739 1.00 37.91 442 VAL A N 1
ATOM 3302 C CA . VAL A 1 442 ? 72.296 63.178 41.879 1.00 39.44 442 VAL A CA 1
ATOM 3303 C C . VAL A 1 442 ? 71.010 63.785 41.323 1.00 38.70 442 VAL A C 1
ATOM 3304 O O . VAL A 1 442 ? 70.409 64.672 41.941 1.00 40.11 442 VAL A O 1
ATOM 3308 N N . ILE A 1 443 ? 70.546 63.300 40.172 1.00 38.53 443 ILE A N 1
ATOM 3309 C CA . ILE A 1 443 ? 69.318 63.845 39.610 1.00 37.58 443 ILE A CA 1
ATOM 3310 C C . ILE A 1 443 ? 68.099 63.332 40.373 1.00 37.20 443 ILE A C 1
ATOM 3311 O O . ILE A 1 443 ? 67.077 64.023 40.454 1.00 37.14 443 ILE A O 1
ATOM 3316 N N . SER A 1 444 ? 68.185 62.136 40.956 1.00 39.41 444 SER A N 1
ATOM 3317 C CA . SER A 1 444 ? 67.059 61.607 41.718 1.00 38.05 444 SER A CA 1
ATOM 3318 C C . SER A 1 444 ? 66.881 62.321 43.053 1.00 35.76 444 SER A C 1
ATOM 3319 O O . SER A 1 444 ? 65.748 62.491 43.507 1.00 34.90 444 SER A O 1
ATOM 3322 N N . ILE A 1 445 ? 67.969 62.720 43.707 1.00 36.05 445 ILE A N 1
ATOM 3323 C CA . ILE A 1 445 ? 67.809 63.495 44.934 1.00 36.35 445 ILE A CA 1
ATOM 3324 C C . ILE A 1 445 ? 67.580 64.975 44.630 1.00 39.11 445 ILE A C 1
ATOM 3325 O O . ILE A 1 445 ? 66.842 65.653 45.358 1.00 44.79 445 ILE A O 1
ATOM 3330 N N . GLY A 1 446 ? 68.176 65.501 43.556 1.00 36.01 446 GLY A N 1
ATOM 3331 C CA . GLY A 1 446 ? 68.124 66.936 43.322 1.00 40.70 446 GLY A CA 1
ATOM 3332 C C . GLY A 1 446 ? 66.820 67.435 42.740 1.00 39.30 446 GLY A C 1
ATOM 3333 O O . GLY A 1 446 ? 66.405 68.563 43.028 1.00 45.43 446 GLY A O 1
ATOM 3334 N N . SER A 1 447 ? 66.155 66.612 41.917 1.00 43.96 447 SER A N 1
ATOM 3335 C CA . SER A 1 447 ? 64.950 67.075 41.228 1.00 39.24 447 SER A CA 1
ATOM 3336 C C . SER A 1 447 ? 63.789 67.344 42.179 1.00 38.12 447 SER A C 1
ATOM 3337 O O . SER A 1 447 ? 63.155 68.408 42.056 1.00 37.86 447 SER A O 1
ATOM 3340 N N . PRO A 1 448 ? 63.432 66.452 43.112 1.00 36.53 448 PRO A N 1
ATOM 3341 C CA . PRO A 1 448 ? 62.369 66.817 44.061 1.00 38.69 448 PRO A CA 1
ATOM 3342 C C . PRO A 1 448 ? 62.789 67.894 45.044 1.00 37.69 448 PRO A C 1
ATOM 3343 O O . PRO A 1 448 ? 61.939 68.676 45.481 1.00 44.23 448 PRO A O 1
ATOM 3347 N N . THR A 1 449 ? 64.068 67.957 45.418 1.00 41.15 449 THR A N 1
ATOM 3348 C CA . THR A 1 449 ? 64.522 69.028 46.303 1.00 46.37 449 THR A CA 1
ATOM 3349 C C . THR A 1 449 ? 64.336 70.387 45.639 1.00 41.64 449 THR A C 1
ATOM 3350 O O . THR A 1 449 ? 63.760 71.309 46.229 1.00 45.48 449 THR A O 1
ATOM 3354 N N . LEU A 1 450 ? 64.814 70.522 44.398 1.00 39.11 450 LEU A N 1
ATOM 3355 C CA . LEU A 1 450 ? 64.627 71.765 43.655 1.00 40.91 450 LEU A CA 1
ATOM 3356 C C . LEU A 1 450 ? 63.151 72.032 43.392 1.00 44.22 450 LEU A C 1
ATOM 3357 O O . LEU A 1 450 ? 62.691 73.174 43.493 1.00 46.10 450 LEU A O 1
ATOM 3362 N N . SER A 1 451 ? 62.392 70.986 43.058 1.00 43.15 451 SER A N 1
ATOM 3363 C CA . SER A 1 451 ? 60.984 71.170 42.724 1.00 44.12 451 SER A CA 1
ATOM 3364 C C . SER A 1 451 ? 60.197 71.713 43.909 1.00 42.18 451 SER A C 1
ATOM 3365 O O . SER A 1 451 ? 59.343 72.589 43.744 1.00 42.51 451 SER A O 1
ATOM 3368 N N . SER A 1 452 ? 60.465 71.201 45.112 1.00 46.44 452 SER A N 1
ATOM 3369 C CA . SER A 1 452 ? 59.700 71.625 46.279 1.00 46.29 452 SER A CA 1
ATOM 3370 C C . SER A 1 452 ? 60.041 73.040 46.715 1.00 48.56 452 SER A C 1
ATOM 3371 O O . SER A 1 452 ? 59.260 73.650 47.451 1.00 51.34 452 SER A O 1
ATOM 3374 N N . LEU A 1 453 ? 61.178 73.578 46.272 1.00 43.34 453 LEU A N 1
ATOM 3375 C CA . LEU A 1 453 ? 61.591 74.934 46.605 1.00 47.63 453 LEU A CA 1
ATOM 3376 C C . LEU A 1 453 ? 61.427 75.920 45.461 1.00 48.87 453 LEU A C 1
ATOM 3377 O O . LEU A 1 453 ? 61.581 77.127 45.683 1.00 47.95 453 LEU A O 1
ATOM 3382 N N . THR A 1 454 ? 61.115 75.447 44.256 1.00 49.13 454 THR A N 1
ATOM 3383 C CA . THR A 1 454 ? 61.059 76.336 43.098 1.00 44.69 454 THR A CA 1
ATOM 3384 C C . THR A 1 454 ? 60.068 77.489 43.247 1.00 49.12 454 THR A C 1
ATOM 3385 O O . THR A 1 454 ? 60.427 78.615 42.863 1.00 44.62 454 THR A O 1
ATOM 3389 N N . PRO A 1 455 ? 58.848 77.309 43.776 1.00 43.29 455 PRO A N 1
ATOM 3390 C CA . PRO A 1 455 ? 57.962 78.480 43.930 1.00 47.12 455 PRO A CA 1
ATOM 3391 C C . PRO A 1 455 ? 58.550 79.568 44.812 1.00 55.25 455 PRO A C 1
ATOM 3392 O O . PRO A 1 455 ? 58.387 80.761 44.514 1.00 54.26 455 PRO A O 1
ATOM 3396 N N . TYR A 1 456 ? 59.235 79.186 45.895 1.00 52.56 456 TYR A N 1
ATOM 3397 C CA . TYR A 1 456 ? 59.868 80.175 46.763 1.00 54.84 456 TYR A CA 1
ATOM 3398 C C . TYR A 1 456 ? 61.041 80.848 46.062 1.00 61.83 456 TYR A C 1
ATOM 3399 O O . TYR A 1 456 ? 61.231 82.063 46.191 1.00 62.61 456 TYR A O 1
ATOM 3408 N N . CYS A 1 457 ? 61.834 80.077 45.310 1.00 54.12 457 CYS A N 1
ATOM 3409 C CA . CYS A 1 457 ? 63.003 80.644 44.640 1.00 55.74 457 CYS A CA 1
ATOM 3410 C C . CYS A 1 457 ? 62.597 81.522 43.463 1.00 59.76 457 CYS A C 1
ATOM 3411 O O . CYS A 1 457 ? 63.242 82.542 43.194 1.00 74.43 457 CYS A O 1
ATOM 3414 N N . GLU A 1 458 ? 61.541 81.138 42.740 1.00 56.20 458 GLU A N 1
ATOM 3415 C CA . GLU A 1 458 ? 61.038 81.990 41.666 1.00 55.25 458 GLU A CA 1
ATOM 3416 C C . GLU A 1 458 ? 60.452 83.286 42.211 1.00 55.57 458 GLU A C 1
ATOM 3417 O O . GLU A 1 458 ? 60.405 84.293 41.495 1.00 64.29 458 GLU A O 1
ATOM 3423 N N . ALA A 1 459 ? 60.003 83.283 43.464 1.00 57.66 459 ALA A N 1
ATOM 3424 C CA . ALA A 1 459 ? 59.447 84.466 44.104 1.00 58.87 459 ALA A CA 1
ATOM 3425 C C . ALA A 1 459 ? 60.516 85.364 44.710 1.00 67.25 459 ALA A C 1
ATOM 3426 O O . ALA A 1 459 ? 60.183 86.247 45.508 1.00 76.11 459 ALA A O 1
ATOM 3428 N N . GLY A 1 460 ? 61.785 85.149 44.367 1.00 59.93 460 GLY A N 1
ATOM 3429 C CA . GLY A 1 460 ? 62.865 86.031 44.765 1.00 63.52 460 GLY A CA 1
ATOM 3430 C C . GLY A 1 460 ? 63.772 85.502 45.856 1.00 68.36 460 GLY A C 1
ATOM 3431 O O . GLY A 1 460 ? 64.782 86.150 46.155 1.00 69.16 460 GLY A O 1
ATOM 3432 N N . LYS A 1 461 ? 63.464 84.348 46.450 1.00 65.72 461 LYS A N 1
ATOM 3433 C CA . LYS A 1 461 ? 64.202 83.841 47.602 1.00 61.82 461 LYS A CA 1
ATOM 3434 C C . LYS A 1 461 ? 65.432 83.024 47.225 1.00 54.35 461 LYS A C 1
ATOM 3435 O O . LYS A 1 461 ? 66.103 82.498 48.121 1.00 56.70 461 LYS A O 1
ATOM 3441 N N . ASN A 1 462 ? 65.748 82.902 45.930 1.00 53.00 462 ASN A N 1
ATOM 3442 C CA . ASN A 1 462 ? 66.897 82.093 45.532 1.00 53.80 462 ASN A CA 1
ATOM 3443 C C . ASN A 1 462 ? 68.213 82.713 45.983 1.00 58.01 462 ASN A C 1
ATOM 3444 O O . ASN A 1 462 ? 69.146 81.986 46.337 1.00 62.42 462 ASN A O 1
ATOM 3449 N N . SER A 1 463 ? 68.309 84.046 45.982 1.00 60.48 463 SER A N 1
ATOM 3450 C CA . SER A 1 463 ? 69.532 84.706 46.426 1.00 64.19 463 SER A CA 1
ATOM 3451 C C . SER A 1 463 ? 69.774 84.544 47.924 1.00 55.13 463 SER A C 1
ATOM 3452 O O . SER A 1 463 ? 70.914 84.705 48.375 1.00 59.82 463 SER A O 1
ATOM 3455 N N . LYS A 1 464 ? 68.733 84.225 48.701 1.00 61.81 464 LYS A N 1
ATOM 3456 C CA . LYS A 1 464 ? 68.900 83.996 50.133 1.00 54.70 464 LYS A CA 1
ATOM 3457 C C . LYS A 1 464 ? 69.605 82.681 50.437 1.00 56.69 464 LYS A C 1
ATOM 3458 O O . LYS A 1 464 ? 70.112 82.509 51.549 1.00 57.38 464 LYS A O 1
ATOM 3464 N N . LEU A 1 465 ? 69.641 81.751 49.487 1.00 60.46 465 LEU A N 1
ATOM 3465 C CA . LEU A 1 465 ? 70.328 80.486 49.696 1.00 59.75 465 LEU A CA 1
ATOM 3466 C C . LEU A 1 465 ? 71.841 80.690 49.670 1.00 58.19 465 LEU A C 1
ATOM 3467 O O . LEU A 1 465 ? 72.353 81.675 49.130 1.00 55.53 465 LEU A O 1
ATOM 3472 N N . SER A 1 466 ? 72.560 79.738 50.260 1.00 52.25 466 SER A N 1
ATOM 3473 C CA . SER A 1 466 ? 74.013 79.806 50.261 1.00 48.74 466 SER A CA 1
ATOM 3474 C C . SER A 1 466 ? 74.560 79.566 48.858 1.00 50.03 466 SER A C 1
ATOM 3475 O O . SER A 1 466 ? 73.874 79.054 47.968 1.00 52.60 466 SER A O 1
ATOM 3478 N N . TYR A 1 467 ? 75.823 79.947 48.668 1.00 54.51 467 TYR A N 1
ATOM 3479 C CA . TYR A 1 467 ? 76.443 79.777 47.360 1.00 56.51 467 TYR A CA 1
ATOM 3480 C C . TYR A 1 467 ? 76.672 78.309 47.039 1.00 53.55 467 TYR A C 1
ATOM 3481 O O . TYR A 1 467 ? 76.720 77.937 45.861 1.00 47.87 467 TYR A O 1
ATOM 3490 N N . ASP A 1 468 ? 76.817 77.471 48.069 1.00 54.83 468 ASP A N 1
ATOM 3491 C CA . ASP A 1 468 ? 76.921 76.030 47.865 1.00 55.05 468 ASP A CA 1
ATOM 3492 C C . ASP A 1 468 ? 75.630 75.475 47.276 1.00 50.42 468 ASP A C 1
ATOM 3493 O O . ASP A 1 468 ? 75.639 74.822 46.224 1.00 47.99 468 ASP A O 1
ATOM 3498 N N . THR A 1 469 ? 74.504 75.726 47.950 1.00 45.27 469 THR A N 1
ATOM 3499 C CA . THR A 1 469 ? 73.204 75.320 47.425 1.00 48.80 469 THR A CA 1
ATOM 3500 C C . THR A 1 469 ? 72.957 75.890 46.032 1.00 50.88 469 THR A C 1
ATOM 3501 O O . THR A 1 469 ? 72.477 75.183 45.138 1.00 47.20 469 THR A O 1
ATOM 3505 N N . ARG A 1 470 ? 73.273 77.169 45.828 1.00 45.58 470 ARG A N 1
ATOM 3506 C CA . ARG A 1 470 ? 73.012 77.793 44.535 1.00 46.08 470 ARG A CA 1
ATOM 3507 C C . ARG A 1 470 ? 73.839 77.163 43.420 1.00 46.06 470 ARG A C 1
ATOM 3508 O O . ARG A 1 470 ? 73.388 77.118 42.269 1.00 45.90 470 ARG A O 1
ATOM 3516 N N . THR A 1 471 ? 75.047 76.685 43.728 1.00 46.05 471 THR A N 1
ATOM 3517 C CA . THR A 1 471 ? 75.807 75.928 42.739 1.00 51.05 471 THR A CA 1
ATOM 3518 C C . THR A 1 471 ? 75.073 74.645 42.358 1.00 48.37 471 THR A C 1
ATOM 3519 O O . THR A 1 471 ? 74.918 74.327 41.172 1.00 48.60 471 THR A O 1
ATOM 3523 N N . SER A 1 472 ? 74.598 73.900 43.358 1.00 53.02 472 SER A N 1
ATOM 3524 C CA . SER A 1 472 ? 73.858 72.671 43.083 1.00 52.66 472 SER A CA 1
ATOM 3525 C C . SER A 1 472 ? 72.568 72.951 42.319 1.00 47.39 472 SER A C 1
ATOM 3526 O O . SER A 1 472 ? 72.243 72.246 41.358 1.00 48.02 472 SER A O 1
ATOM 3529 N N . PHE A 1 473 ? 71.814 73.973 42.732 1.00 52.55 473 PHE A N 1
ATOM 3530 C CA . PHE A 1 473 ? 70.549 74.259 42.062 1.00 50.72 473 PHE A CA 1
ATOM 3531 C C . PHE A 1 473 ? 70.754 74.694 40.617 1.00 51.43 473 PHE A C 1
ATOM 3532 O O . PHE A 1 473 ? 69.907 74.410 39.763 1.00 53.77 473 PHE A O 1
ATOM 3540 N N . ALA A 1 474 ? 71.857 75.384 40.321 1.00 48.64 474 ALA A N 1
ATOM 3541 C CA . ALA A 1 474 ? 72.157 75.708 38.930 1.00 54.68 474 ALA A CA 1
ATOM 3542 C C . ALA A 1 474 ? 72.385 74.440 38.117 1.00 49.79 474 ALA A C 1
ATOM 3543 O O . ALA A 1 474 ? 72.001 74.364 36.945 1.00 54.73 474 ALA A O 1
ATOM 3545 N N . ILE A 1 475 ? 73.004 73.431 38.728 1.00 50.99 475 ILE A N 1
ATOM 3546 C CA . ILE A 1 475 ? 73.185 72.159 38.043 1.00 51.30 475 ILE A CA 1
ATOM 3547 C C . ILE A 1 475 ? 71.854 71.427 37.911 1.00 46.27 475 ILE A C 1
ATOM 3548 O O . ILE A 1 475 ? 71.537 70.884 36.846 1.00 45.87 475 ILE A O 1
ATOM 3553 N N . PHE A 1 476 ? 71.053 71.405 38.985 1.00 45.84 476 PHE A N 1
ATOM 3554 C CA . PHE A 1 476 ? 69.777 70.690 38.954 1.00 49.05 476 PHE A CA 1
ATOM 3555 C C . PHE A 1 476 ? 68.835 71.283 37.913 1.00 48.13 476 PHE A C 1
ATOM 3556 O O . PHE A 1 476 ? 68.102 70.551 37.238 1.00 43.69 476 PHE A O 1
ATOM 3564 N N . ARG A 1 477 ? 68.850 72.608 37.761 1.00 46.88 477 ARG A N 1
ATOM 3565 C CA . ARG A 1 477 ? 67.996 73.261 36.778 1.00 44.69 477 ARG A CA 1
ATOM 3566 C C . ARG A 1 477 ? 68.327 72.857 35.345 1.00 44.97 477 ARG A C 1
ATOM 3567 O O . ARG A 1 477 ? 67.477 73.016 34.462 1.00 48.51 477 ARG A O 1
ATOM 3575 N N . SER A 1 478 ? 69.539 72.357 35.085 1.00 47.15 478 SER A N 1
ATOM 3576 C CA . SER A 1 478 ? 69.884 71.898 33.743 1.00 47.87 478 SER A CA 1
ATOM 3577 C C . SER A 1 478 ? 69.426 70.471 33.468 1.00 46.88 478 SER A C 1
ATOM 3578 O O . SER A 1 478 ? 69.459 70.042 32.309 1.00 46.96 478 SER A O 1
ATOM 3581 N N . PHE A 1 479 ? 69.018 69.730 34.494 1.00 46.34 479 PHE A N 1
ATOM 3582 C CA . PHE A 1 479 ? 68.502 68.383 34.293 1.00 47.11 479 PHE A CA 1
ATOM 3583 C C . PHE A 1 479 ? 67.119 68.435 33.653 1.00 40.84 479 PHE A C 1
ATOM 3584 O O . PHE A 1 479 ? 66.201 69.072 34.184 1.00 41.30 479 PHE A O 1
ATOM 3592 N N . SER A 1 480 ? 66.960 67.745 32.528 1.00 40.69 480 SER A N 1
ATOM 3593 C CA . SER A 1 480 ? 65.689 67.733 31.824 1.00 46.48 480 SER A CA 1
ATOM 3594 C C . SER A 1 480 ? 64.800 66.593 32.326 1.00 44.44 480 SER A C 1
ATOM 3595 O O . SER A 1 480 ? 65.247 65.675 33.020 1.00 39.19 480 SER A O 1
ATOM 3598 N N . ALA A 1 481 ? 63.517 66.658 31.955 1.00 41.22 481 ALA A N 1
ATOM 3599 C CA . ALA A 1 481 ? 62.583 65.599 32.325 1.00 37.95 481 ALA A CA 1
ATOM 3600 C C . ALA A 1 481 ? 62.958 64.275 31.663 1.00 38.73 481 ALA A C 1
ATOM 3601 O O . ALA A 1 481 ? 62.887 63.214 32.296 1.00 34.50 481 ALA A O 1
ATOM 3603 N N . SER A 1 482 ? 63.378 64.316 30.395 1.00 35.76 482 SER A N 1
ATOM 3604 C CA . SER A 1 482 ? 63.869 63.104 29.745 1.00 39.00 482 SER A CA 1
ATOM 3605 C C . SER A 1 482 ? 65.133 62.572 30.417 1.00 36.76 482 SER A C 1
ATOM 3606 O O . SER A 1 482 ? 65.302 61.351 30.513 1.00 38.45 482 SER A O 1
ATOM 3609 N N . ASP A 1 483 ? 66.029 63.452 30.889 1.00 37.14 483 ASP A N 1
ATOM 3610 C CA . ASP A 1 483 ? 67.135 62.982 31.728 1.00 37.14 483 ASP A CA 1
ATOM 3611 C C . ASP A 1 483 ? 66.622 62.196 32.932 1.00 35.67 483 ASP A C 1
ATOM 3612 O O . ASP A 1 483 ? 67.182 61.150 33.286 1.00 37.95 483 ASP A O 1
ATOM 3617 N N . TYR A 1 484 ? 65.561 62.691 33.582 1.00 38.21 484 TYR A N 1
ATOM 3618 C CA . TYR A 1 484 ? 65.042 62.013 34.767 1.00 34.79 484 TYR A CA 1
ATOM 3619 C C . TYR A 1 484 ? 64.577 60.600 34.433 1.00 33.26 484 TYR A C 1
ATOM 3620 O O . TYR A 1 484 ? 64.878 59.653 35.172 1.00 36.17 484 TYR A O 1
ATOM 3629 N N . ILE A 1 485 ? 63.844 60.446 33.325 1.00 37.38 485 ILE A N 1
ATOM 3630 C CA . ILE A 1 485 ? 63.400 59.126 32.885 1.00 36.25 485 ILE A CA 1
ATOM 3631 C C . ILE A 1 485 ? 64.594 58.196 32.711 1.00 39.56 485 ILE A C 1
ATOM 3632 O O . ILE A 1 485 ? 64.606 57.071 33.220 1.00 33.40 485 ILE A O 1
ATOM 3637 N N . ALA A 1 486 ? 65.620 58.656 31.991 1.00 40.82 486 ALA A N 1
ATOM 3638 C CA . ALA A 1 486 ? 66.774 57.801 31.733 1.00 39.25 486 ALA A CA 1
ATOM 3639 C C . ALA A 1 486 ? 67.431 57.358 33.035 1.00 38.38 486 ALA A C 1
ATOM 3640 O O . ALA A 1 486 ? 67.809 56.190 33.183 1.00 33.60 486 ALA A O 1
ATOM 3642 N N . ALA A 1 487 ? 67.548 58.272 34.001 1.00 38.48 487 ALA A N 1
ATOM 3643 C CA . ALA A 1 487 ? 68.132 57.922 35.290 1.00 34.98 487 ALA A CA 1
ATOM 3644 C C . ALA A 1 487 ? 67.312 56.871 36.030 1.00 33.68 487 ALA A C 1
ATOM 3645 O O . ALA A 1 487 ? 67.880 56.046 36.756 1.00 35.01 487 ALA A O 1
ATOM 3647 N N . GLN A 1 488 ? 65.984 56.869 35.864 1.00 38.12 488 GLN A N 1
ATOM 3648 C CA . GLN A 1 488 ? 65.182 55.837 36.517 1.00 34.60 488 GLN A CA 1
ATOM 3649 C C . GLN A 1 488 ? 65.363 54.482 35.846 1.00 32.79 488 GLN A C 1
ATOM 3650 O O . GLN A 1 488 ? 65.220 53.440 36.499 1.00 30.62 488 GLN A O 1
ATOM 3656 N N . CYS A 1 489 ? 65.672 54.474 34.549 1.00 33.75 489 CYS A N 1
ATOM 3657 C CA . CYS A 1 489 ? 66.039 53.231 33.884 1.00 35.85 489 CYS A CA 1
ATOM 3658 C C . CYS A 1 489 ? 67.367 52.699 34.413 1.00 38.43 489 CYS A C 1
ATOM 3659 O O . CYS A 1 489 ? 67.544 51.478 34.541 1.00 33.87 489 CYS A O 1
ATOM 3662 N N . LEU A 1 490 ? 68.294 53.596 34.760 1.00 38.94 490 LEU A N 1
ATOM 3663 C CA . LEU A 1 490 ? 69.539 53.169 35.387 1.00 39.07 490 LEU A CA 1
ATOM 3664 C C . LEU A 1 490 ? 69.298 52.618 36.787 1.00 36.00 490 LEU A C 1
ATOM 3665 O O . LEU A 1 490 ? 69.995 51.685 37.210 1.00 33.19 490 LEU A O 1
ATOM 3670 N N . ARG A 1 491 ? 68.320 53.174 37.513 1.00 38.55 491 ARG A N 1
ATOM 3671 C CA . ARG A 1 491 ? 67.991 52.644 38.833 1.00 38.40 491 ARG A CA 1
ATOM 3672 C C . ARG A 1 491 ? 67.587 51.177 38.750 1.00 36.23 491 ARG A C 1
ATOM 3673 O O . ARG A 1 491 ? 67.994 50.368 39.590 1.00 34.85 491 ARG A O 1
ATOM 3681 N N . ARG A 1 492 ? 66.782 50.815 37.746 1.00 35.28 492 ARG A N 1
ATOM 3682 C CA . ARG A 1 492 ? 66.381 49.418 37.593 1.00 35.76 492 ARG A CA 1
ATOM 3683 C C . ARG A 1 492 ? 67.585 48.520 37.333 1.00 34.95 492 ARG A C 1
ATOM 3684 O O . ARG A 1 492 ? 67.682 47.427 37.903 1.00 41.17 492 ARG A O 1
ATOM 3692 N N . ARG A 1 493 ? 68.505 48.956 36.465 1.00 38.28 493 ARG A N 1
ATOM 3693 C CA . ARG A 1 493 ? 69.733 48.198 36.229 1.00 38.71 493 ARG A CA 1
ATOM 3694 C C . ARG A 1 493 ? 70.464 47.912 37.534 1.00 36.18 493 ARG A C 1
ATOM 3695 O O . ARG A 1 493 ? 70.836 46.765 37.816 1.00 35.75 493 ARG A O 1
ATOM 3703 N N . LEU A 1 494 ? 70.680 48.950 38.345 1.00 37.98 494 LEU A N 1
ATOM 3704 C CA . LEU A 1 494 ? 71.443 48.778 39.576 1.00 36.09 494 LEU A CA 1
ATOM 3705 C C . LEU A 1 494 ? 70.684 47.957 40.609 1.00 35.66 494 LEU A C 1
ATOM 3706 O O . LEU A 1 494 ? 71.309 47.233 41.394 1.00 34.24 494 LEU A O 1
ATOM 3711 N N . MET A 1 495 ? 69.349 48.046 40.621 1.00 35.24 495 MET A N 1
ATOM 3712 C CA . MET A 1 495 ? 68.567 47.183 41.499 1.00 34.18 495 MET A CA 1
ATOM 3713 C C . MET A 1 495 ? 68.744 45.719 41.126 1.00 33.45 495 MET A C 1
ATOM 3714 O O . MET A 1 495 ? 68.894 44.862 42.004 1.00 32.84 495 MET A O 1
ATOM 3719 N N . GLU A 1 496 ? 68.725 45.411 39.827 1.00 33.34 496 GLU A N 1
ATOM 3720 C CA . GLU A 1 496 ? 68.895 44.025 39.406 1.00 40.10 496 GLU A CA 1
ATOM 3721 C C . GLU A 1 496 ? 70.269 43.495 39.793 1.00 43.64 496 GLU A C 1
ATOM 3722 O O . GLU A 1 496 ? 70.392 42.359 40.269 1.00 40.66 496 GLU A O 1
ATOM 3728 N N . TYR A 1 497 ? 71.313 44.302 39.592 1.00 41.78 497 TYR A N 1
ATOM 3729 C CA . TYR A 1 497 ? 72.660 43.881 39.969 1.00 39.30 497 TYR A CA 1
ATOM 3730 C C . TYR A 1 497 ? 72.732 43.561 41.455 1.00 37.75 497 TYR A C 1
ATOM 3731 O O . TYR A 1 497 ? 73.303 42.539 41.855 1.00 38.30 497 TYR A O 1
ATOM 3740 N N . HIS A 1 498 ? 72.149 44.428 42.290 1.00 36.21 498 HIS A N 1
ATOM 3741 C CA . HIS A 1 498 ? 72.269 44.251 43.735 1.00 37.17 498 HIS A CA 1
ATOM 3742 C C . HIS A 1 498 ? 71.402 43.100 44.233 1.00 36.61 498 HIS A C 1
ATOM 3743 O O . HIS A 1 498 ? 71.823 42.350 45.120 1.00 40.78 498 HIS A O 1
ATOM 3750 N N . LEU A 1 499 ? 70.202 42.930 43.669 1.00 38.79 499 LEU A N 1
ATOM 3751 C CA . LEU A 1 499 ? 69.364 41.793 44.051 1.00 41.45 499 LEU A CA 1
ATOM 3752 C C . LEU A 1 499 ? 70.026 40.464 43.697 1.00 42.34 499 LEU A C 1
ATOM 3753 O O . LEU A 1 499 ? 69.912 39.491 44.450 1.00 42.94 499 LEU A O 1
ATOM 3758 N N . ASN A 1 500 ? 70.723 40.403 42.558 1.00 39.29 500 ASN A N 1
ATOM 3759 C CA . ASN A 1 500 ? 71.498 39.210 42.223 1.00 45.65 500 ASN A CA 1
ATOM 3760 C C . ASN A 1 500 ? 72.633 38.973 43.217 1.00 38.35 500 ASN A C 1
ATOM 3761 O O . ASN A 1 500 ? 72.861 37.835 43.641 1.00 45.98 500 ASN A O 1
ATOM 3766 N N . ILE A 1 501 ? 73.361 40.026 43.592 1.00 40.43 501 ILE A N 1
ATOM 3767 C CA . ILE A 1 501 ? 74.384 39.899 44.630 1.00 38.62 501 ILE A CA 1
ATOM 3768 C C . ILE A 1 501 ? 73.774 39.368 45.923 1.00 40.98 501 ILE A C 1
ATOM 3769 O O . ILE A 1 501 ? 74.366 38.523 46.607 1.00 43.63 501 ILE A O 1
ATOM 3774 N N . PHE A 1 502 ? 72.577 39.847 46.278 1.00 41.95 502 PHE A N 1
ATOM 3775 C CA . PHE A 1 502 ? 71.929 39.412 47.511 1.00 44.94 502 PHE A CA 1
ATOM 3776 C C . PHE A 1 502 ? 71.359 37.998 47.426 1.00 41.89 502 PHE A C 1
ATOM 3777 O O . PHE A 1 502 ? 70.792 37.521 48.416 1.00 45.09 502 PHE A O 1
ATOM 3785 N N . LYS A 1 503 ? 71.487 37.327 46.280 1.00 42.68 503 LYS A N 1
ATOM 3786 C CA . LYS A 1 503 ? 71.263 35.887 46.218 1.00 48.19 503 LYS A CA 1
ATOM 3787 C C . LYS A 1 503 ? 72.439 35.104 46.788 1.00 50.24 503 LYS A C 1
ATOM 3788 O O . LYS A 1 503 ? 72.251 33.986 47.277 1.00 51.95 503 LYS A O 1
ATOM 3794 N N . ASP A 1 504 ? 73.649 35.660 46.721 1.00 52.04 504 ASP A N 1
ATOM 3795 C CA . ASP A 1 504 ? 74.854 34.963 47.157 1.00 53.23 504 ASP A CA 1
ATOM 3796 C C . ASP A 1 504 ? 75.367 35.422 48.513 1.00 54.38 504 ASP A C 1
ATOM 3797 O O . ASP A 1 504 ? 75.967 34.619 49.235 1.00 55.28 504 ASP A O 1
ATOM 3802 N N . VAL A 1 505 ? 75.164 36.690 48.875 1.00 47.95 505 VAL A N 1
ATOM 3803 C CA . VAL A 1 505 ? 75.638 37.216 50.146 1.00 43.67 505 VAL A CA 1
ATOM 3804 C C . VAL A 1 505 ? 74.461 37.816 50.907 1.00 36.65 505 VAL A C 1
ATOM 3805 O O . VAL A 1 505 ? 73.436 38.182 50.330 1.00 42.28 505 VAL A O 1
ATOM 3809 N N . ASP A 1 506 ? 74.627 37.926 52.225 1.00 37.14 506 ASP A N 1
ATOM 3810 C CA . ASP A 1 506 ? 73.590 38.518 53.061 1.00 38.85 506 ASP A CA 1
ATOM 3811 C C . ASP A 1 506 ? 73.771 40.014 53.265 1.00 44.08 506 ASP A C 1
ATOM 3812 O O . ASP A 1 506 ? 72.776 40.727 53.443 1.00 39.39 506 ASP A O 1
ATOM 3817 N N . VAL A 1 507 ? 75.014 40.506 53.260 1.00 35.77 507 VAL A N 1
ATOM 3818 C CA . VAL A 1 507 ? 75.302 41.930 53.385 1.00 39.18 507 VAL A CA 1
ATOM 3819 C C . VAL A 1 507 ? 76.465 42.282 52.469 1.00 41.27 507 VAL A C 1
ATOM 3820 O O . VAL A 1 507 ? 77.203 41.416 51.995 1.00 42.11 507 VAL A O 1
ATOM 3824 N N . ILE A 1 508 ? 76.630 43.583 52.247 1.00 41.27 508 ILE A N 1
ATOM 3825 C CA . ILE A 1 508 ? 77.729 44.144 51.477 1.00 41.70 508 ILE A CA 1
ATOM 3826 C C . ILE A 1 508 ? 78.509 45.051 52.420 1.00 43.40 508 ILE A C 1
ATOM 3827 O O . ILE A 1 508 ? 77.928 45.949 53.044 1.00 34.09 508 ILE A O 1
ATOM 3832 N N . VAL A 1 509 ? 79.808 44.799 52.557 1.00 41.41 509 VAL A N 1
ATOM 3833 C CA . VAL A 1 509 ? 80.636 45.478 53.548 1.00 40.02 509 VAL A CA 1
ATOM 3834 C C . VAL A 1 509 ? 81.645 46.361 52.830 1.00 36.98 509 VAL A C 1
ATOM 3835 O O . VAL A 1 509 ? 82.311 45.919 51.885 1.00 42.29 509 VAL A O 1
ATOM 3839 N N . THR A 1 510 ? 81.731 47.610 53.264 1.00 46.91 510 THR A N 1
ATOM 3840 C CA . THR A 1 510 ? 82.690 48.578 52.755 1.00 41.13 510 THR A CA 1
ATOM 3841 C C . THR A 1 510 ? 83.076 49.481 53.912 1.00 43.63 510 THR A C 1
ATOM 3842 O O . THR A 1 510 ? 82.416 49.482 54.960 1.00 42.51 510 THR A O 1
ATOM 3846 N N . PRO A 1 511 ? 84.133 50.275 53.757 1.00 42.58 511 PRO A N 1
ATOM 3847 C CA . PRO A 1 511 ? 84.274 51.451 54.621 1.00 49.78 511 PRO A CA 1
ATOM 3848 C C . PRO A 1 511 ? 83.092 52.379 54.395 1.00 44.50 511 PRO A C 1
ATOM 3849 O O . PRO A 1 511 ? 82.497 52.396 53.316 1.00 47.79 511 PRO A O 1
ATOM 3853 N N . THR A 1 512 ? 82.739 53.155 55.398 1.00 45.36 512 THR A N 1
ATOM 3854 C CA . THR A 1 512 ? 81.639 54.073 55.247 1.00 49.21 512 THR A CA 1
ATOM 3855 C C . THR A 1 512 ? 82.018 55.238 54.361 1.00 48.71 512 THR A C 1
ATOM 3856 O O . THR A 1 512 ? 81.235 55.679 53.569 1.00 48.36 512 THR A O 1
ATOM 3860 N N . THR A 1 513 ? 83.238 55.728 54.519 1.00 43.84 513 THR A N 1
ATOM 3861 C CA . THR A 1 513 ? 83.745 56.850 53.748 1.00 46.67 513 THR A CA 1
ATOM 3862 C C . THR A 1 513 ? 85.137 56.511 53.237 1.00 49.49 513 THR A C 1
ATOM 3863 O O . THR A 1 513 ? 85.840 55.669 53.798 1.00 56.14 513 THR A O 1
ATOM 3867 N N . GLY A 1 514 ? 85.526 57.182 52.157 1.00 49.05 514 GLY A N 1
ATOM 3868 C CA . GLY A 1 514 ? 86.845 57.027 51.583 1.00 53.31 514 GLY A CA 1
ATOM 3869 C C . GLY A 1 514 ? 87.921 57.891 52.196 1.00 56.11 514 GLY A C 1
ATOM 3870 O O . GLY A 1 514 ? 89.079 57.803 51.785 1.00 56.19 514 GLY A O 1
ATOM 3871 N N . MET A 1 515 ? 87.565 58.736 53.160 1.00 50.01 515 MET A N 1
ATOM 3872 C CA . MET A 1 515 ? 88.523 59.546 53.899 1.00 51.70 515 MET A CA 1
ATOM 3873 C C . MET A 1 515 ? 87.958 59.785 55.290 1.00 49.90 515 MET A C 1
ATOM 3874 O O . MET A 1 515 ? 86.752 59.652 55.521 1.00 59.12 515 MET A O 1
ATOM 3879 N N . THR A 1 516 ? 88.843 60.134 56.217 1.00 55.27 516 THR A N 1
ATOM 3880 C CA . THR A 1 516 ? 88.420 60.540 57.545 1.00 54.53 516 THR A CA 1
ATOM 3881 C C . THR A 1 516 ? 88.146 62.044 57.552 1.00 52.17 516 THR A C 1
ATOM 3882 O O . THR A 1 516 ? 88.219 62.720 56.522 1.00 52.83 516 THR A O 1
ATOM 3886 N N . ALA A 1 517 ? 87.825 62.571 58.729 1.00 51.50 517 ALA A N 1
ATOM 3887 C CA . ALA A 1 517 ? 87.318 63.931 58.851 1.00 57.30 517 ALA A CA 1
ATOM 3888 C C . ALA A 1 517 ? 88.307 64.930 58.261 1.00 62.43 517 ALA A C 1
ATOM 3889 O O . ALA A 1 517 ? 89.433 65.047 58.769 1.00 66.96 517 ALA A O 1
ATOM 3891 N N . PRO A 1 518 ? 87.949 65.645 57.198 1.00 59.53 518 PRO A N 1
ATOM 3892 C CA . PRO A 1 518 ? 88.882 66.605 56.604 1.00 67.21 518 PRO A CA 1
ATOM 3893 C C . PRO A 1 518 ? 88.898 67.927 57.355 1.00 62.64 518 PRO A C 1
ATOM 3894 O O . PRO A 1 518 ? 87.917 68.328 57.986 1.00 53.72 518 PRO A O 1
ATOM 3898 N N . VAL A 1 519 ? 90.039 68.613 57.269 1.00 72.78 519 VAL A N 1
ATOM 3899 C CA . VAL A 1 519 ? 90.165 69.922 57.897 1.00 70.76 519 VAL A CA 1
ATOM 3900 C C . VAL A 1 519 ? 89.325 70.938 57.134 1.00 62.22 519 VAL A C 1
ATOM 3901 O O . VAL A 1 519 ? 89.190 70.867 55.905 1.00 59.17 519 VAL A O 1
ATOM 3905 N N . ILE A 1 520 ? 88.742 71.882 57.865 1.00 58.52 520 ILE A N 1
ATOM 3906 C CA . ILE A 1 520 ? 87.967 72.959 57.254 1.00 65.15 520 ILE A CA 1
ATOM 3907 C C . ILE A 1 520 ? 88.932 74.010 56.723 1.00 73.53 520 ILE A C 1
ATOM 3908 O O . ILE A 1 520 ? 89.712 74.575 57.503 1.00 80.28 520 ILE A O 1
ATOM 3913 N N . PRO A 1 521 ? 88.937 74.291 55.425 1.00 76.14 521 PRO A N 1
ATOM 3914 C CA . PRO A 1 521 ? 89.708 75.429 54.922 1.00 82.90 521 PRO A CA 1
ATOM 3915 C C . PRO A 1 521 ? 89.182 76.721 55.518 1.00 80.08 521 PRO A C 1
ATOM 3916 O O . PRO A 1 521 ? 87.989 77.032 55.378 1.00 72.34 521 PRO A O 1
ATOM 3920 N N . PRO A 1 522 ? 90.028 77.483 56.216 1.00 91.90 522 PRO A N 1
ATOM 3921 C CA . PRO A 1 522 ? 89.539 78.713 56.864 1.00 87.69 522 PRO A CA 1
ATOM 3922 C C . PRO A 1 522 ? 88.793 79.650 55.926 1.00 70.50 522 PRO A C 1
ATOM 3923 O O . PRO A 1 522 ? 87.787 80.243 56.334 1.00 63.22 522 PRO A O 1
ATOM 3927 N N . ASP A 1 523 ? 89.243 79.783 54.674 1.00 68.11 523 ASP A N 1
ATOM 3928 C CA . ASP A 1 523 ? 88.559 80.647 53.716 1.00 74.83 523 ASP A CA 1
ATOM 3929 C C . ASP A 1 523 ? 87.181 80.116 53.323 1.00 80.65 523 ASP A C 1
ATOM 3930 O O . ASP A 1 523 ? 86.371 80.870 52.770 1.00 65.55 523 ASP A O 1
ATOM 3935 N N . ALA A 1 524 ? 86.886 78.847 53.600 1.00 80.59 524 ALA A N 1
ATOM 3936 C CA . ALA A 1 524 ? 85.589 78.288 53.244 1.00 71.41 524 ALA A CA 1
ATOM 3937 C C . ALA A 1 524 ? 84.492 78.636 54.242 1.00 66.66 524 ALA A C 1
ATOM 3938 O O . ALA A 1 524 ? 83.312 78.460 53.920 1.00 59.68 524 ALA A O 1
ATOM 3940 N N . LEU A 1 525 ? 84.843 79.125 55.435 1.00 64.40 525 LEU A N 1
ATOM 3941 C CA . LEU A 1 525 ? 83.834 79.456 56.436 1.00 67.66 525 LEU A CA 1
ATOM 3942 C C . LEU A 1 525 ? 83.011 80.680 56.061 1.00 75.19 525 LEU A C 1
ATOM 3943 O O . LEU A 1 525 ? 81.888 80.835 56.556 1.00 77.65 525 LEU A O 1
ATOM 3948 N N . LYS A 1 526 ? 83.537 81.544 55.192 1.00 69.74 526 LYS A N 1
ATOM 3949 C CA . LYS A 1 526 ? 82.894 82.829 54.937 1.00 81.23 526 LYS A CA 1
ATOM 3950 C C . LYS A 1 526 ? 81.613 82.661 54.127 1.00 69.15 526 LYS A C 1
ATOM 3951 O O . LYS A 1 526 ? 80.560 83.196 54.495 1.00 69.16 526 LYS A O 1
ATOM 3957 N N . ASN A 1 527 ? 81.675 81.914 53.023 1.00 63.55 527 ASN A N 1
ATOM 3958 C CA . ASN A 1 527 ? 80.493 81.715 52.192 1.00 73.74 527 ASN A CA 1
ATOM 3959 C C . ASN A 1 527 ? 80.569 80.372 51.472 1.00 61.22 527 ASN A C 1
ATOM 3960 O O . ASN A 1 527 ? 80.171 80.250 50.308 1.00 58.75 527 ASN A O 1
ATOM 3965 N N . GLY A 1 528 ? 81.070 79.352 52.159 1.00 62.38 528 GLY A N 1
ATOM 3966 C CA . GLY A 1 528 ? 81.064 78.017 51.614 1.00 53.73 528 GLY A CA 1
ATOM 3967 C C . GLY A 1 528 ? 82.193 77.764 50.634 1.00 62.28 528 GLY A C 1
ATOM 3968 O O . GLY A 1 528 ? 83.132 78.550 50.480 1.00 69.23 528 GLY A O 1
ATOM 3969 N N . GLU A 1 529 ? 82.080 76.628 49.951 1.00 62.67 529 GLU A N 1
ATOM 3970 C CA . GLU A 1 529 ? 83.119 76.178 49.037 1.00 57.76 529 GLU A CA 1
ATOM 3971 C C . GLU A 1 529 ? 82.521 75.182 48.056 1.00 66.94 529 GLU A C 1
ATOM 3972 O O . GLU A 1 529 ? 81.417 74.666 48.252 1.00 66.24 529 GLU A O 1
ATOM 3978 N N . THR A 1 530 ? 83.273 74.919 46.992 1.00 65.38 530 THR A N 1
ATOM 3979 C CA . THR A 1 530 ? 83.041 73.770 46.129 1.00 60.25 530 THR A CA 1
ATOM 3980 C C . THR A 1 530 ? 84.339 72.978 46.074 1.00 69.13 530 THR A C 1
ATOM 3981 O O . THR A 1 530 ? 85.387 73.515 45.699 1.00 65.23 530 THR A O 1
ATOM 3985 N N . ASN A 1 531 ? 84.274 71.710 46.483 1.00 67.71 531 ASN A N 1
ATOM 3986 C CA . ASN A 1 531 ? 85.462 70.869 46.600 1.00 66.58 531 ASN A CA 1
ATOM 3987 C C . ASN A 1 531 ? 85.015 69.438 46.284 1.00 71.26 531 ASN A C 1
ATOM 3988 O O . ASN A 1 531 ? 84.867 68.594 47.170 1.00 61.26 531 ASN A O 1
ATOM 3993 N N . ILE A 1 532 ? 84.808 69.180 44.988 1.00 68.48 532 ILE A N 1
ATOM 3994 C CA . ILE A 1 532 ? 84.191 67.933 44.542 1.00 72.57 532 ILE A CA 1
ATOM 3995 C C . ILE A 1 532 ? 85.044 66.731 44.931 1.00 73.99 532 ILE A C 1
ATOM 3996 O O . ILE A 1 532 ? 84.518 65.669 45.285 1.00 72.63 532 ILE A O 1
ATOM 4001 N N . GLN A 1 533 ? 86.370 66.876 44.881 1.00 72.22 533 GLN A N 1
ATOM 4002 C CA . GLN A 1 533 ? 87.244 65.759 45.231 1.00 76.98 533 GLN A CA 1
ATOM 4003 C C . GLN A 1 533 ? 87.015 65.292 46.666 1.00 70.39 533 GLN A C 1
ATOM 4004 O O . GLN A 1 533 ? 87.160 64.099 46.962 1.00 69.36 533 GLN A O 1
ATOM 4010 N N . VAL A 1 534 ? 86.654 66.209 47.565 1.00 72.91 534 VAL A N 1
ATOM 4011 C CA . VAL A 1 534 ? 86.342 65.828 48.938 1.00 66.02 534 VAL A CA 1
ATOM 4012 C C . VAL A 1 534 ? 84.957 65.198 49.019 1.00 67.71 534 VAL A C 1
ATOM 4013 O O . VAL A 1 534 ? 84.765 64.172 49.683 1.00 60.59 534 VAL A O 1
ATOM 4017 N N . THR A 1 535 ? 83.972 65.789 48.340 1.00 54.97 535 THR A N 1
ATOM 4018 C CA . THR A 1 535 ? 82.639 65.197 48.340 1.00 65.89 535 THR A CA 1
ATOM 4019 C C . THR A 1 535 ? 82.626 63.854 47.621 1.00 63.22 535 THR A C 1
ATOM 4020 O O . THR A 1 535 ? 81.787 63.000 47.926 1.00 72.47 535 THR A O 1
ATOM 4024 N N . THR A 1 536 ? 83.548 63.646 46.678 1.00 66.87 536 THR A N 1
ATOM 4025 C CA . THR A 1 536 ? 83.609 62.374 45.963 1.00 61.80 536 THR A CA 1
ATOM 4026 C C . THR A 1 536 ? 84.085 61.253 46.879 1.00 65.14 536 THR A C 1
ATOM 4027 O O . THR A 1 536 ? 83.506 60.161 46.895 1.00 70.09 536 THR A O 1
ATOM 4031 N N . ASP A 1 537 ? 85.142 61.505 47.654 1.00 60.72 537 ASP A N 1
ATOM 4032 C CA . ASP A 1 537 ? 85.610 60.490 48.590 1.00 62.19 537 ASP A CA 1
ATOM 4033 C C . ASP A 1 537 ? 84.573 60.199 49.669 1.00 55.75 537 ASP A C 1
ATOM 4034 O O . ASP A 1 537 ? 84.445 59.049 50.107 1.00 55.50 537 ASP A O 1
ATOM 4039 N N . LEU A 1 538 ? 83.818 61.215 50.096 1.00 46.44 538 LEU A N 1
ATOM 4040 C CA . LEU A 1 538 ? 82.871 61.020 51.193 1.00 51.38 538 LEU A CA 1
ATOM 4041 C C . LEU A 1 538 ? 81.646 60.214 50.771 1.00 50.82 538 LEU A C 1
ATOM 4042 O O . LEU A 1 538 ? 80.999 59.590 51.621 1.00 50.49 538 LEU A O 1
ATOM 4047 N N . MET A 1 539 ? 81.305 60.208 49.482 1.00 46.32 539 MET A N 1
ATOM 4048 C CA . MET A 1 539 ? 80.093 59.550 49.009 1.00 48.39 539 MET A CA 1
ATOM 4049 C C . MET A 1 539 ? 80.380 58.280 48.223 1.00 45.50 539 MET A C 1
ATOM 4050 O O . MET A 1 539 ? 79.485 57.767 47.551 1.00 48.24 539 MET A O 1
ATOM 4055 N N . ARG A 1 540 ? 81.603 57.758 48.295 1.00 43.31 540 ARG A N 1
ATOM 4056 C CA . ARG A 1 540 ? 81.992 56.663 47.416 1.00 47.54 540 ARG A CA 1
ATOM 4057 C C . ARG A 1 540 ? 81.205 55.386 47.696 1.00 43.00 540 ARG A C 1
ATOM 4058 O O . ARG A 1 540 ? 80.917 54.628 46.763 1.00 41.35 540 ARG A O 1
ATOM 4066 N N . PHE A 1 541 ? 80.812 55.142 48.950 1.00 38.00 541 PHE A N 1
ATOM 4067 C CA . PHE A 1 541 ? 80.219 53.860 49.322 1.00 41.54 541 PHE A CA 1
ATOM 4068 C C . PHE A 1 541 ? 78.746 53.922 49.708 1.00 39.32 541 PHE A C 1
ATOM 4069 O O . PHE A 1 541 ? 78.129 52.865 49.879 1.00 39.00 541 PHE A O 1
ATOM 4077 N N . VAL A 1 542 ? 78.159 55.113 49.851 1.00 37.39 542 VAL A N 1
ATOM 4078 C CA . VAL A 1 542 ? 76.854 55.236 50.497 1.00 40.45 542 VAL A CA 1
ATOM 4079 C C . VAL A 1 542 ? 75.682 55.265 49.521 1.00 35.21 542 VAL A C 1
ATOM 4080 O O . VAL A 1 542 ? 74.536 55.067 49.952 1.00 34.77 542 VAL A O 1
ATOM 4084 N N . LEU A 1 543 ? 75.927 55.480 48.225 1.00 38.87 543 LEU A N 1
ATOM 4085 C CA . LEU A 1 543 ? 74.836 55.874 47.335 1.00 39.65 543 LEU A CA 1
ATOM 4086 C C . LEU A 1 543 ? 73.859 54.739 47.032 1.00 34.86 543 LEU A C 1
ATOM 4087 O O . LEU A 1 543 ? 72.686 55.012 46.745 1.00 33.51 543 LEU A O 1
ATOM 4092 N N . ALA A 1 544 ? 74.295 53.475 47.073 1.00 37.84 544 ALA A N 1
ATOM 4093 C CA . ALA A 1 544 ? 73.372 52.393 46.725 1.00 35.00 544 ALA A CA 1
ATOM 4094 C C . ALA A 1 544 ? 72.222 52.297 47.719 1.00 32.99 544 ALA A C 1
ATOM 4095 O O . ALA A 1 544 ? 71.075 52.051 47.327 1.00 33.83 544 ALA A O 1
ATOM 4097 N N . ALA A 1 545 ? 72.501 52.493 49.012 1.00 31.21 545 ALA A N 1
ATOM 4098 C CA . ALA A 1 545 ? 71.426 52.433 49.998 1.00 34.71 545 ALA A CA 1
ATOM 4099 C C . ALA A 1 545 ? 70.347 53.474 49.719 1.00 37.72 545 ALA A C 1
ATOM 4100 O O . ALA A 1 545 ? 69.177 53.255 50.047 1.00 29.59 545 ALA A O 1
ATOM 4102 N N . ASN A 1 546 ? 70.711 54.600 49.105 1.00 36.18 546 ASN A N 1
ATOM 4103 C CA . ASN A 1 546 ? 69.755 55.659 48.796 1.00 34.77 546 ASN A CA 1
ATOM 4104 C C . ASN A 1 546 ? 69.060 55.445 47.454 1.00 38.68 546 ASN A C 1
ATOM 4105 O O . ASN A 1 546 ? 67.829 55.519 47.364 1.00 31.26 546 ASN A O 1
ATOM 4110 N N . LEU A 1 547 ? 69.824 55.199 46.393 1.00 34.26 547 LEU A N 1
ATOM 4111 C CA . LEU A 1 547 ? 69.190 55.027 45.090 1.00 33.79 547 LEU A CA 1
ATOM 4112 C C . LEU A 1 547 ? 68.330 53.770 45.054 1.00 34.24 547 LEU A C 1
ATOM 4113 O O . LEU A 1 547 ? 67.283 53.742 44.396 1.00 30.78 547 LEU A O 1
ATOM 4118 N N . LEU A 1 548 ? 68.730 52.732 45.776 1.00 31.27 548 LEU A N 1
ATOM 4119 C CA . LEU A 1 548 ? 68.038 51.458 45.695 1.00 31.92 548 LEU A CA 1
ATOM 4120 C C . LEU A 1 548 ? 67.242 51.115 46.945 1.00 32.35 548 LEU A C 1
ATOM 4121 O O . LEU A 1 548 ? 66.493 50.133 46.925 1.00 36.77 548 LEU A O 1
ATOM 4126 N N . GLY A 1 549 ? 67.396 51.869 48.031 1.00 33.09 549 GLY A N 1
ATOM 4127 C CA . GLY A 1 549 ? 66.515 51.741 49.174 1.00 35.69 549 GLY A CA 1
ATOM 4128 C C . GLY A 1 549 ? 66.942 50.776 50.267 1.00 35.09 549 GLY A C 1
ATOM 4129 O O . GLY A 1 549 ? 66.229 50.664 51.272 1.00 33.87 549 GLY A O 1
ATOM 4130 N N . PHE A 1 550 ? 68.078 50.095 50.116 1.00 35.93 550 PHE A N 1
ATOM 4131 C CA . PHE A 1 550 ? 68.519 49.108 51.098 1.00 35.00 550 PHE A CA 1
ATOM 4132 C C . PHE A 1 550 ? 68.841 49.770 52.437 1.00 33.75 550 PHE A C 1
ATOM 4133 O O . PHE A 1 550 ? 69.217 50.943 52.486 1.00 38.47 550 PHE A O 1
ATOM 4141 N N . PRO A 1 551 ? 68.725 49.032 53.538 1.00 35.97 551 PRO A N 1
ATOM 4142 C CA . PRO A 1 551 ? 69.219 49.541 54.822 1.00 34.59 551 PRO A CA 1
ATOM 4143 C C . PRO A 1 551 ? 70.734 49.437 54.909 1.00 38.92 551 PRO A C 1
ATOM 4144 O O . PRO A 1 551 ? 71.357 48.546 54.328 1.00 35.15 551 PRO A O 1
ATOM 4148 N N . ALA A 1 552 ? 71.330 50.377 55.640 1.00 34.79 552 ALA A N 1
ATOM 4149 C CA . ALA A 1 552 ? 72.772 50.368 55.839 1.00 36.04 552 ALA A CA 1
ATOM 4150 C C . ALA A 1 552 ? 73.089 51.064 57.149 1.00 40.68 552 ALA A C 1
ATOM 4151 O O . ALA A 1 552 ? 72.451 52.060 57.500 1.00 39.36 552 ALA A O 1
ATOM 4153 N N . ILE A 1 553 ? 74.099 50.563 57.826 1.00 37.19 553 ILE A N 1
ATOM 4154 C CA . ILE A 1 553 ? 74.563 51.124 59.067 1.00 38.85 553 ILE A CA 1
ATOM 4155 C C . ILE A 1 553 ? 76.053 51.428 59.025 1.00 40.56 553 ILE A C 1
ATOM 4156 O O . ILE A 1 553 ? 76.809 50.735 58.388 1.00 39.64 553 ILE A O 1
ATOM 4161 N N . SER A 1 554 ? 76.444 52.473 59.729 1.00 41.20 554 SER A N 1
ATOM 4162 C CA . SER A 1 554 ? 77.835 52.836 59.910 1.00 41.64 554 SER A CA 1
ATOM 4163 C C . SER A 1 554 ? 78.140 52.577 61.367 1.00 43.78 554 SER A C 1
ATOM 4164 O O . SER A 1 554 ? 77.506 53.100 62.223 1.00 44.62 554 SER A O 1
ATOM 4167 N N . VAL A 1 555 ? 79.125 51.752 61.625 1.00 47.60 555 VAL A N 1
ATOM 4168 C CA . VAL A 1 555 ? 79.518 51.375 62.976 1.00 48.63 555 VAL A CA 1
ATOM 4169 C C . VAL A 1 555 ? 80.989 51.727 63.145 1.00 45.04 555 VAL A C 1
ATOM 4170 O O . VAL A 1 555 ? 81.784 51.460 62.241 1.00 47.82 555 VAL A O 1
ATOM 4174 N N . PRO A 1 556 ? 81.387 52.361 64.250 1.00 43.08 556 PRO A N 1
ATOM 4175 C CA . PRO A 1 556 ? 82.799 52.719 64.423 1.00 51.04 556 PRO A CA 1
ATOM 4176 C C . PRO A 1 556 ? 83.663 51.481 64.591 1.00 48.76 556 PRO A C 1
ATOM 4177 O O . PRO A 1 556 ? 83.276 50.516 65.258 1.00 58.17 556 PRO A O 1
ATOM 4181 N N . VAL A 1 557 ? 84.851 51.521 63.985 1.00 44.52 557 VAL A N 1
ATOM 4182 C CA . VAL A 1 557 ? 85.745 50.363 64.005 1.00 56.85 557 VAL A CA 1
ATOM 4183 C C . VAL A 1 557 ? 87.189 50.752 64.309 1.00 61.00 557 VAL A C 1
ATOM 4184 O O . VAL A 1 557 ? 88.105 49.931 64.167 1.00 60.51 557 VAL A O 1
ATOM 4188 N N . GLY A 1 558 ? 87.410 51.987 64.734 1.00 59.57 558 GLY A N 1
ATOM 4189 C CA . GLY A 1 558 ? 88.722 52.368 65.202 1.00 61.27 558 GLY A CA 1
ATOM 4190 C C . GLY A 1 558 ? 89.061 53.773 64.749 1.00 63.04 558 GLY A C 1
ATOM 4191 O O . GLY A 1 558 ? 88.183 54.595 64.494 1.00 55.95 558 GLY A O 1
ATOM 4192 N N . TYR A 1 559 ? 90.368 54.014 64.619 1.00 71.21 559 TYR A N 1
ATOM 4193 C CA . TYR A 1 559 ? 90.909 55.339 64.358 1.00 66.85 559 TYR A CA 1
ATOM 4194 C C . TYR A 1 559 ? 92.127 55.214 63.458 1.00 63.19 559 TYR A C 1
ATOM 4195 O O . TYR A 1 559 ? 92.800 54.182 63.447 1.00 64.50 559 TYR A O 1
ATOM 4204 N N . ASP A 1 560 ? 92.401 56.271 62.698 1.00 55.01 560 ASP A N 1
ATOM 4205 C CA . ASP A 1 560 ? 93.529 56.279 61.780 1.00 61.61 560 ASP A CA 1
ATOM 4206 C C . ASP A 1 560 ? 94.771 56.794 62.508 1.00 67.62 560 ASP A C 1
ATOM 4207 O O . ASP A 1 560 ? 94.763 56.987 63.726 1.00 65.73 560 ASP A O 1
ATOM 4212 N N . LYS A 1 561 ? 95.845 57.024 61.787 1.00 62.35 561 LYS A N 1
ATOM 4213 C CA . LYS A 1 561 ? 97.077 57.481 62.398 1.00 69.83 561 LYS A CA 1
ATOM 4214 C C . LYS A 1 561 ? 96.969 58.743 63.219 1.00 69.33 561 LYS A C 1
ATOM 4215 O O . LYS A 1 561 ? 97.721 58.967 64.141 1.00 73.22 561 LYS A O 1
ATOM 4221 N N . GLU A 1 562 ? 96.019 59.572 62.882 1.00 67.78 562 GLU A N 1
ATOM 4222 C CA . GLU A 1 562 ? 95.855 60.842 63.575 1.00 60.36 562 GLU A CA 1
ATOM 4223 C C . GLU A 1 562 ? 94.732 60.802 64.604 1.00 64.94 562 GLU A C 1
ATOM 4224 O O . GLU A 1 562 ? 94.288 61.855 65.072 1.00 69.95 562 GLU A O 1
ATOM 4230 N N . GLY A 1 563 ? 94.269 59.609 64.970 1.00 68.06 563 GLY A N 1
ATOM 4231 C CA . GLY A 1 563 ? 93.219 59.497 65.961 1.00 65.50 563 GLY A CA 1
ATOM 4232 C C . GLY A 1 563 ? 91.839 59.835 65.458 1.00 63.93 563 GLY A C 1
ATOM 4233 O O . GLY A 1 563 ? 90.925 60.014 66.266 1.00 56.58 563 GLY A O 1
ATOM 4234 N N . LEU A 1 564 ? 91.652 59.930 64.095 1.00 62.37 564 LEU A N 1
ATOM 4235 C CA . LEU A 1 564 ? 90.341 60.248 63.541 1.00 64.54 564 LEU A CA 1
ATOM 4236 C C . LEU A 1 564 ? 89.524 58.973 63.330 1.00 58.26 564 LEU A C 1
ATOM 4237 O O . LEU A 1 564 ? 90.057 57.969 62.846 1.00 53.35 564 LEU A O 1
ATOM 4242 N N . PRO A 1 565 ? 88.239 59.000 63.683 1.00 52.57 565 PRO A N 1
ATOM 4243 C CA . PRO A 1 565 ? 87.426 57.779 63.631 1.00 54.17 565 PRO A CA 1
ATOM 4244 C C . PRO A 1 565 ? 87.231 57.253 62.217 1.00 51.69 565 PRO A C 1
ATOM 4245 O O . PRO A 1 565 ? 87.113 58.010 61.249 1.00 50.59 565 PRO A O 1
ATOM 4249 N N . ILE A 1 566 ? 87.185 55.925 62.120 1.00 48.55 566 ILE A N 1
ATOM 4250 C CA . ILE A 1 566 ? 86.925 55.208 60.879 1.00 52.84 566 ILE A CA 1
ATOM 4251 C C . ILE A 1 566 ? 85.628 54.432 61.044 1.00 50.52 566 ILE A C 1
ATOM 4252 O O . ILE A 1 566 ? 85.397 53.809 62.086 1.00 54.49 566 ILE A O 1
ATOM 4257 N N . GLY A 1 567 ? 84.789 54.464 60.015 1.00 52.71 567 GLY A N 1
ATOM 4258 C CA . GLY A 1 567 ? 83.511 53.782 60.030 1.00 50.01 567 GLY A CA 1
ATOM 4259 C C . GLY A 1 567 ? 83.478 52.634 59.040 1.00 45.04 567 GLY A C 1
ATOM 4260 O O . GLY A 1 567 ? 84.102 52.692 57.976 1.00 46.01 567 GLY A O 1
ATOM 4261 N N . LEU A 1 568 ? 82.749 51.582 59.405 1.00 46.00 568 LEU A N 1
ATOM 4262 C CA . LEU A 1 568 ? 82.455 50.461 58.526 1.00 46.94 568 LEU A CA 1
ATOM 4263 C C . LEU A 1 568 ? 80.967 50.452 58.198 1.00 38.29 568 LEU A C 1
ATOM 4264 O O . LEU A 1 568 ? 80.125 50.615 59.088 1.00 39.30 568 LEU A O 1
ATOM 4269 N N . GLN A 1 569 ? 80.643 50.244 56.924 1.00 42.18 569 GLN A N 1
ATOM 4270 C CA . GLN A 1 569 ? 79.262 50.198 56.472 1.00 43.52 569 GLN A CA 1
ATOM 4271 C C . GLN A 1 569 ? 78.841 48.761 56.198 1.00 41.42 569 GLN A C 1
ATOM 4272 O O . GLN A 1 569 ? 79.521 48.032 55.467 1.00 37.49 569 GLN A O 1
ATOM 4278 N N . ILE A 1 570 ? 77.715 48.368 56.782 1.00 40.63 570 ILE A N 1
ATOM 4279 C CA . ILE A 1 570 ? 77.063 47.099 56.508 1.00 40.57 570 ILE A CA 1
ATOM 4280 C C . ILE A 1 570 ? 75.734 47.408 55.835 1.00 35.41 570 ILE A C 1
ATOM 4281 O O . ILE A 1 570 ? 74.822 47.949 56.473 1.00 34.70 570 ILE A O 1
ATOM 4286 N N . MET A 1 571 ? 75.614 47.061 54.556 1.00 38.23 571 MET A N 1
ATOM 4287 C CA . MET A 1 571 ? 74.378 47.234 53.803 1.00 37.24 571 MET A CA 1
ATOM 4288 C C . MET A 1 571 ? 73.713 45.881 53.598 1.00 37.21 571 MET A C 1
ATOM 4289 O O . MET A 1 571 ? 74.348 44.943 53.107 1.00 38.82 571 MET A O 1
ATOM 4294 N N . GLY A 1 572 ? 72.434 45.789 53.958 1.00 36.30 572 GLY A N 1
ATOM 4295 C CA . GLY A 1 572 ? 71.731 44.528 53.889 1.00 39.15 572 GLY A CA 1
ATOM 4296 C C . GLY A 1 572 ? 70.562 44.507 52.928 1.00 38.82 572 GLY A C 1
ATOM 4297 O O . GLY A 1 572 ? 70.332 45.465 52.177 1.00 37.63 572 GLY A O 1
ATOM 4298 N N . ARG A 1 573 ? 69.815 43.406 52.958 1.00 35.87 573 ARG A N 1
ATOM 4299 C CA . ARG A 1 573 ? 68.680 43.201 52.081 1.00 39.84 573 ARG A CA 1
ATOM 4300 C C . ARG A 1 573 ? 67.538 44.146 52.443 1.00 35.46 573 ARG A C 1
ATOM 4301 O O . ARG A 1 573 ? 67.486 44.667 53.558 1.00 31.71 573 ARG A O 1
ATOM 4309 N N . PRO A 1 574 ? 66.597 44.362 51.522 1.00 38.91 574 PRO A N 1
ATOM 4310 C CA . PRO A 1 574 ? 65.396 45.139 51.858 1.00 37.87 574 PRO A CA 1
ATOM 4311 C C . PRO A 1 574 ? 64.719 44.619 53.117 1.00 37.14 574 PRO A C 1
ATOM 4312 O O . PRO A 1 574 ? 64.502 43.415 53.270 1.00 32.46 574 PRO A O 1
ATOM 4316 N N . TRP A 1 575 ? 64.394 45.545 54.027 1.00 34.86 575 TRP A N 1
ATOM 4317 C CA . TRP A 1 575 ? 63.679 45.291 55.280 1.00 38.18 575 TRP A CA 1
ATOM 4318 C C . TRP A 1 575 ? 64.499 44.482 56.280 1.00 33.75 575 TRP A C 1
ATOM 4319 O O . TRP A 1 575 ? 63.947 43.994 57.281 1.00 36.38 575 TRP A O 1
ATOM 4330 N N . ALA A 1 576 ? 65.799 44.331 56.057 1.00 31.47 576 ALA A N 1
ATOM 4331 C CA . ALA A 1 576 ? 66.644 43.520 56.938 1.00 33.56 576 ALA A CA 1
ATOM 4332 C C . ALA A 1 576 ? 67.438 44.378 57.924 1.00 39.62 576 ALA A C 1
ATOM 4333 O O . ALA A 1 576 ? 68.629 44.159 58.141 1.00 40.48 576 ALA A O 1
ATOM 4335 N N . GLU A 1 577 ? 66.790 45.365 58.553 1.00 40.27 577 GLU A N 1
ATOM 4336 C CA . GLU A 1 577 ? 67.468 46.136 59.592 1.00 39.80 577 GLU A CA 1
ATOM 4337 C C . GLU A 1 577 ? 67.960 45.238 60.725 1.00 43.58 577 GLU A C 1
ATOM 4338 O O . GLU A 1 577 ? 69.039 45.465 61.279 1.00 44.28 577 GLU A O 1
ATOM 4344 N N . ALA A 1 578 ? 67.184 44.214 61.085 1.00 40.76 578 ALA A N 1
ATOM 4345 C CA . ALA A 1 578 ? 67.586 43.339 62.186 1.00 40.37 578 ALA A CA 1
ATOM 4346 C C . ALA A 1 578 ? 68.903 42.636 61.882 1.00 41.02 578 ALA A C 1
ATOM 4347 O O . ALA A 1 578 ? 69.757 42.489 62.766 1.00 40.98 578 ALA A O 1
ATOM 4349 N N . THR A 1 579 ? 69.090 42.207 60.633 1.00 38.89 579 THR A N 1
ATOM 4350 C CA . THR A 1 579 ? 70.347 41.582 60.235 1.00 41.26 579 THR A CA 1
ATOM 4351 C C . THR A 1 579 ? 71.518 42.555 60.339 1.00 44.16 579 THR A C 1
ATOM 4352 O O . THR A 1 579 ? 72.559 42.219 60.914 1.00 44.02 579 THR A O 1
ATOM 4356 N N . VAL A 1 580 ? 71.373 43.769 59.793 1.00 47.42 580 VAL A N 1
ATOM 4357 C CA . VAL A 1 580 ? 72.499 44.699 59.827 1.00 41.27 580 VAL A CA 1
ATOM 4358 C C . VAL A 1 580 ? 72.760 45.178 61.251 1.00 36.44 580 VAL A C 1
ATOM 4359 O O . VAL A 1 580 ? 73.908 45.441 61.620 1.00 37.57 580 VAL A O 1
ATOM 4363 N N . LEU A 1 581 ? 71.719 45.275 62.080 1.00 34.31 581 LEU A N 1
ATOM 4364 C CA . LEU A 1 581 ? 71.917 45.678 63.470 1.00 38.98 581 LEU A CA 1
ATOM 4365 C C . LEU A 1 581 ? 72.663 44.605 64.254 1.00 46.79 581 LEU A C 1
ATOM 4366 O O . LEU A 1 581 ? 73.585 44.914 65.016 1.00 46.35 581 LEU A O 1
ATOM 4371 N N . GLY A 1 582 ? 72.276 43.340 64.080 1.00 45.29 582 GLY A N 1
ATOM 4372 C CA . GLY A 1 582 ? 72.942 42.269 64.802 1.00 41.73 582 GLY A CA 1
ATOM 4373 C C . GLY A 1 582 ? 74.392 42.103 64.396 1.00 42.71 582 GLY A C 1
ATOM 4374 O O . GLY A 1 582 ? 75.262 41.890 65.244 1.00 48.40 582 GLY A O 1
ATOM 4375 N N . LEU A 1 583 ? 74.678 42.192 63.096 1.00 44.42 583 LEU A N 1
ATOM 4376 C CA . LEU A 1 583 ? 76.068 42.092 62.663 1.00 42.64 583 LEU A CA 1
ATOM 4377 C C . LEU A 1 583 ? 76.878 43.283 63.155 1.00 51.63 583 LEU A C 1
ATOM 4378 O O . LEU A 1 583 ? 78.055 43.135 63.508 1.00 53.09 583 LEU A O 1
ATOM 4383 N N . ALA A 1 584 ? 76.260 44.467 63.208 1.00 47.28 584 ALA A N 1
ATOM 4384 C CA . ALA A 1 584 ? 76.948 45.637 63.744 1.00 50.45 584 ALA A CA 1
ATOM 4385 C C . ALA A 1 584 ? 77.228 45.476 65.236 1.00 49.93 584 ALA A C 1
ATOM 4386 O O . ALA A 1 584 ? 78.283 45.897 65.723 1.00 53.67 584 ALA A O 1
ATOM 4388 N N . ALA A 1 585 ? 76.296 44.867 65.976 1.00 53.24 585 ALA A N 1
ATOM 4389 C CA . ALA A 1 585 ? 76.529 44.606 67.395 1.00 51.66 585 ALA A CA 1
ATOM 4390 C C . ALA A 1 585 ? 77.695 43.652 67.605 1.00 51.48 585 ALA A C 1
ATOM 4391 O O . ALA A 1 585 ? 78.443 43.794 68.579 1.00 50.54 585 ALA A O 1
ATOM 4393 N N . ALA A 1 586 ? 77.859 42.669 66.714 1.00 46.48 586 ALA A N 1
ATOM 4394 C CA . ALA A 1 586 ? 79.020 41.786 66.788 1.00 50.49 586 ALA A CA 1
ATOM 4395 C C . ALA A 1 586 ? 80.306 42.540 66.472 1.00 57.39 586 ALA A C 1
ATOM 4396 O O . ALA A 1 586 ? 81.349 42.278 67.081 1.00 54.92 586 ALA A O 1
ATOM 4398 N N . VAL A 1 587 ? 80.255 43.474 65.518 1.00 50.72 587 VAL A N 1
ATOM 4399 C CA . VAL A 1 587 ? 81.413 44.319 65.238 1.00 47.83 587 VAL A CA 1
ATOM 4400 C C . VAL A 1 587 ? 81.729 45.204 66.439 1.00 51.29 587 VAL A C 1
ATOM 4401 O O . VAL A 1 587 ? 82.894 45.365 66.822 1.00 57.89 587 VAL A O 1
ATOM 4405 N N . GLU A 1 588 ? 80.698 45.787 67.059 1.00 49.31 588 GLU A N 1
ATOM 4406 C CA . GLU A 1 588 ? 80.918 46.641 68.221 1.00 49.16 588 GLU A CA 1
ATOM 4407 C C . GLU A 1 588 ? 81.534 45.862 69.377 1.00 59.83 588 GLU A C 1
ATOM 4408 O O . GLU A 1 588 ? 82.265 46.434 70.193 1.00 59.11 588 GLU A O 1
ATOM 4414 N N . GLU A 1 589 ? 81.257 44.558 69.454 1.00 52.18 589 GLU A N 1
ATOM 4415 C CA . GLU A 1 589 ? 81.888 43.710 70.460 1.00 56.63 589 GLU A CA 1
ATOM 4416 C C . GLU A 1 589 ? 83.387 43.582 70.211 1.00 60.24 589 GLU A C 1
ATOM 4417 O O . GLU A 1 589 ? 84.185 43.610 71.155 1.00 63.36 589 GLU A O 1
ATOM 4423 N N . LEU A 1 590 ? 83.787 43.446 68.948 1.00 54.84 590 LEU A N 1
ATOM 4424 C CA . LEU A 1 590 ? 85.182 43.249 68.580 1.00 54.59 590 LEU A CA 1
ATOM 4425 C C . LEU A 1 590 ? 85.963 44.551 68.430 1.00 60.39 590 LEU A C 1
ATOM 4426 O O . LEU A 1 590 ? 87.196 44.507 68.365 1.00 65.36 590 LEU A O 1
ATOM 4431 N N . ALA A 1 591 ? 85.290 45.701 68.368 1.00 61.05 591 ALA A N 1
ATOM 4432 C CA . ALA A 1 591 ? 85.961 46.992 68.190 1.00 60.81 591 ALA A CA 1
ATOM 4433 C C . ALA A 1 591 ? 85.185 48.069 68.936 1.00 61.98 591 ALA A C 1
ATOM 4434 O O . ALA A 1 591 ? 84.493 48.897 68.332 1.00 61.99 591 ALA A O 1
ATOM 4436 N N . PRO A 1 592 ? 85.281 48.088 70.263 1.00 64.02 592 PRO A N 1
ATOM 4437 C CA . PRO A 1 592 ? 84.557 49.105 71.031 1.00 64.61 592 PRO A CA 1
ATOM 4438 C C . PRO A 1 592 ? 85.187 50.474 70.845 1.00 63.83 592 PRO A C 1
ATOM 4439 O O . PRO A 1 592 ? 86.378 50.600 70.550 1.00 61.80 592 PRO A O 1
ATOM 4443 N N . VAL A 1 593 ? 84.369 51.509 71.010 1.00 60.91 593 VAL A N 1
ATOM 4444 C CA . VAL A 1 593 ? 84.866 52.879 70.945 1.00 70.56 593 VAL A CA 1
ATOM 4445 C C . VAL A 1 593 ? 85.604 53.181 72.245 1.00 74.55 593 VAL A C 1
ATOM 4446 O O . VAL A 1 593 ? 85.024 53.126 73.334 1.00 68.28 593 VAL A O 1
ATOM 4450 N N . THR A 1 594 ? 86.900 53.468 72.136 1.00 73.14 594 THR A N 1
ATOM 4451 C CA . THR A 1 594 ? 87.761 53.592 73.304 1.00 73.08 594 THR A CA 1
ATOM 4452 C C . THR A 1 594 ? 88.305 54.993 73.534 1.00 71.58 594 THR A C 1
ATOM 4453 O O . THR A 1 594 ? 88.622 55.334 74.676 1.00 82.67 594 THR A O 1
ATOM 4457 N N . LYS A 1 595 ? 88.430 55.811 72.491 1.00 68.28 595 LYS A N 1
ATOM 4458 C CA . LYS A 1 595 ? 88.994 57.146 72.633 1.00 64.07 595 LYS A CA 1
ATOM 4459 C C . LYS A 1 595 ? 87.907 58.135 73.033 1.00 62.16 595 LYS A C 1
ATOM 4460 O O . LYS A 1 595 ? 86.855 58.205 72.391 1.00 68.36 595 LYS A O 1
ATOM 4466 N N . LYS A 1 596 ? 88.163 58.884 74.096 1.00 60.53 596 LYS A N 1
ATOM 4467 C CA . LYS A 1 596 ? 87.281 59.981 74.468 1.00 58.24 596 LYS A CA 1
ATOM 4468 C C . LYS A 1 596 ? 87.540 61.169 73.547 1.00 66.10 596 LYS A C 1
ATOM 4469 O O . LYS A 1 596 ? 88.696 61.571 73.381 1.00 72.00 596 LYS A O 1
ATOM 4475 N N . PRO A 1 597 ? 86.509 61.734 72.917 1.00 73.64 597 PRO A N 1
ATOM 4476 C CA . PRO A 1 597 ? 86.738 62.851 71.994 1.00 72.56 597 PRO A CA 1
ATOM 4477 C C . PRO A 1 597 ? 87.275 64.062 72.736 1.00 64.54 597 PRO A C 1
ATOM 4478 O O . PRO A 1 597 ? 87.045 64.230 73.934 1.00 57.14 597 PRO A O 1
ATOM 4482 N N . ALA A 1 598 ? 88.011 64.905 72.006 1.00 60.43 598 ALA A N 1
ATOM 4483 C CA . ALA A 1 598 ? 88.562 66.115 72.610 1.00 63.80 598 ALA A CA 1
ATOM 4484 C C . ALA A 1 598 ? 87.459 66.990 73.193 1.00 64.48 598 ALA A C 1
ATOM 4485 O O . ALA A 1 598 ? 87.637 67.609 74.249 1.00 68.21 598 ALA A O 1
ATOM 4487 N N . ILE A 1 599 ? 86.315 67.055 72.522 1.00 64.81 599 ILE A N 1
ATOM 4488 C CA . ILE A 1 599 ? 85.137 67.747 73.027 1.00 58.43 599 ILE A CA 1
ATOM 4489 C C . ILE A 1 599 ? 84.162 66.678 73.504 1.00 61.14 599 ILE A C 1
ATOM 4490 O O . ILE A 1 599 ? 83.529 65.996 72.692 1.00 78.27 599 ILE A O 1
ATOM 4495 N N . PHE A 1 600 ? 84.046 66.518 74.822 1.00 60.30 600 PHE A N 1
ATOM 4496 C CA . PHE A 1 600 ? 83.122 65.555 75.402 1.00 57.41 600 PHE A CA 1
ATOM 4497 C C . PHE A 1 600 ? 82.620 66.088 76.734 1.00 60.73 600 PHE A C 1
ATOM 4498 O O . PHE A 1 600 ? 83.354 66.753 77.467 1.00 62.84 600 PHE A O 1
ATOM 4506 N N . TYR A 1 601 ? 81.364 65.777 77.049 1.00 65.61 601 TYR A N 1
ATOM 4507 C CA . TYR A 1 601 ? 80.744 66.217 78.293 1.00 62.33 601 TYR A CA 1
ATOM 4508 C C . TYR A 1 601 ? 80.150 65.018 79.015 1.00 70.88 601 TYR A C 1
ATOM 4509 O O . TYR A 1 601 ? 79.364 64.263 78.433 1.00 73.22 601 TYR A O 1
ATOM 4518 N N . ASP A 1 602 ? 80.534 64.843 80.282 1.00 72.94 602 ASP A N 1
ATOM 4519 C CA . ASP A 1 602 ? 80.086 63.703 81.080 1.00 72.17 602 ASP A CA 1
ATOM 4520 C C . ASP A 1 602 ? 78.859 64.123 81.884 1.00 71.77 602 ASP A C 1
ATOM 4521 O O . ASP A 1 602 ? 78.933 64.503 83.053 1.00 90.19 602 ASP A O 1
ATOM 4526 N N . ILE A 1 603 ? 77.704 64.002 81.264 1.00 69.42 603 ILE A N 1
ATOM 4527 C CA . ILE A 1 603 ? 76.484 64.308 81.960 1.00 76.01 603 ILE A CA 1
ATOM 4528 C C . ILE A 1 603 ? 76.351 63.127 82.893 1.00 82.88 603 ILE A C 1
ATOM 4529 O O . ILE A 1 603 ? 77.158 62.213 82.829 1.00 83.53 603 ILE A O 1
ATOM 4534 N N . LEU A 1 604 ? 75.360 63.129 83.764 1.00 82.92 604 LEU A N 1
ATOM 4535 C CA . LEU A 1 604 ? 75.191 62.032 84.711 1.00 92.14 604 LEU A CA 1
ATOM 4536 C C . LEU A 1 604 ? 76.219 62.073 85.839 1.00 101.29 604 LEU A C 1
ATOM 4537 O O . LEU A 1 604 ? 76.709 61.054 86.272 1.00 106.18 604 LEU A O 1
ATOM 4542 N N . ASN A 1 605 ? 76.547 63.266 86.310 1.00 105.03 605 ASN A N 1
ATOM 4543 C CA . ASN A 1 605 ? 77.518 63.429 87.388 1.00 106.58 605 ASN A CA 1
ATOM 4544 C C . ASN A 1 605 ? 77.321 64.753 88.122 1.00 111.47 605 ASN A C 1
ATOM 4545 O O . ASN A 1 605 ? 78.283 65.457 88.445 1.00 113.40 605 ASN A O 1
ATOM 4550 N N . MET B 1 1 ? 45.823 83.007 48.096 1.00 73.16 1 MET B N 1
ATOM 4551 C CA . MET B 1 1 ? 47.087 82.607 47.491 1.00 67.27 1 MET B CA 1
ATOM 4552 C C . MET B 1 1 ? 47.252 83.218 46.096 1.00 51.85 1 MET B C 1
ATOM 4553 O O . MET B 1 1 ? 48.302 83.085 45.469 1.00 47.74 1 MET B O 1
ATOM 4558 N N . GLY B 1 2 ? 46.230 83.922 45.622 1.00 57.27 2 GLY B N 1
ATOM 4559 C CA . GLY B 1 2 ? 46.296 84.545 44.312 1.00 61.06 2 GLY B CA 1
ATOM 4560 C C . GLY B 1 2 ? 47.451 85.505 44.070 1.00 72.38 2 GLY B C 1
ATOM 4561 O O . GLY B 1 2 ? 47.513 86.121 43.002 1.00 68.67 2 GLY B O 1
ATOM 4562 N N . LYS B 1 3 ? 48.384 85.633 45.025 1.00 79.90 3 LYS B N 1
ATOM 4563 C CA . LYS B 1 3 ? 49.460 86.618 44.924 1.00 67.07 3 LYS B CA 1
ATOM 4564 C C . LYS B 1 3 ? 50.848 85.990 44.739 1.00 65.30 3 LYS B C 1
ATOM 4565 O O . LYS B 1 3 ? 51.105 85.389 43.690 1.00 78.71 3 LYS B O 1
ATOM 4571 N N . TYR B 1 4 ? 51.742 86.108 45.732 1.00 51.73 4 TYR B N 1
ATOM 4572 C CA . TYR B 1 4 ? 53.180 85.977 45.465 1.00 56.98 4 TYR B CA 1
ATOM 4573 C C . TYR B 1 4 ? 53.531 84.606 44.895 1.00 60.65 4 TYR B C 1
ATOM 4574 O O . TYR B 1 4 ? 54.252 84.500 43.896 1.00 54.89 4 TYR B O 1
ATOM 4583 N N . GLN B 1 5 ? 53.062 83.546 45.539 1.00 60.40 5 GLN B N 1
ATOM 4584 C CA . GLN B 1 5 ? 53.047 82.219 44.953 1.00 58.48 5 GLN B CA 1
ATOM 4585 C C . GLN B 1 5 ? 51.683 81.612 45.236 1.00 57.30 5 GLN B C 1
ATOM 4586 O O . GLN B 1 5 ? 50.991 82.015 46.174 1.00 54.40 5 GLN B O 1
ATOM 4592 N N . VAL B 1 6 ? 51.289 80.658 44.400 1.00 55.33 6 VAL B N 1
ATOM 4593 C CA . VAL B 1 6 ? 49.996 79.995 44.517 1.00 58.00 6 VAL B CA 1
ATOM 4594 C C . VAL B 1 6 ? 50.184 78.708 45.312 1.00 51.68 6 VAL B C 1
ATOM 4595 O O . VAL B 1 6 ? 51.281 78.142 45.346 1.00 49.80 6 VAL B O 1
ATOM 4599 N N . MET B 1 7 ? 49.124 78.272 46.006 1.00 44.74 7 MET B N 1
ATOM 4600 C CA . MET B 1 7 ? 49.121 77.041 46.797 1.00 52.07 7 MET B CA 1
ATOM 4601 C C . MET B 1 7 ? 47.833 76.268 46.531 1.00 53.25 7 MET B C 1
ATOM 4602 O O . MET B 1 7 ? 46.837 76.836 46.079 1.00 53.22 7 MET B O 1
ATOM 4607 N N . LYS B 1 8 ? 47.850 74.964 46.845 1.00 59.47 8 LYS B N 1
ATOM 4608 C CA . LYS B 1 8 ? 46.700 74.079 46.646 1.00 52.88 8 LYS B CA 1
ATOM 4609 C C . LYS B 1 8 ? 46.561 73.126 47.833 1.00 58.85 8 LYS B C 1
ATOM 4610 O O . LYS B 1 8 ? 47.306 73.215 48.813 1.00 60.46 8 LYS B O 1
ATOM 4616 N N . ARG B 1 9 ? 45.571 72.222 47.734 1.00 63.02 9 ARG B N 1
ATOM 4617 C CA . ARG B 1 9 ? 45.494 70.911 48.393 1.00 52.14 9 ARG B CA 1
ATOM 4618 C C . ARG B 1 9 ? 44.326 70.172 47.735 1.00 71.06 9 ARG B C 1
ATOM 4619 O O . ARG B 1 9 ? 43.605 70.755 46.924 1.00 106.36 9 ARG B O 1
ATOM 4627 N N . ALA B 1 10 ? 44.157 68.876 48.055 1.00 57.02 10 ALA B N 1
ATOM 4628 C CA . ALA B 1 10 ? 43.204 68.052 47.307 1.00 57.03 10 ALA B CA 1
ATOM 4629 C C . ALA B 1 10 ? 42.134 67.392 48.164 1.00 50.71 10 ALA B C 1
ATOM 4630 O O . ALA B 1 10 ? 40.944 67.486 47.839 1.00 43.89 10 ALA B O 1
ATOM 4632 N N . SER B 1 11 ? 42.511 66.684 49.228 1.00 49.18 11 SER B N 1
ATOM 4633 C CA . SER B 1 11 ? 41.506 66.019 50.050 1.00 49.18 11 SER B CA 1
ATOM 4634 C C . SER B 1 11 ? 40.633 66.997 50.826 1.00 55.70 11 SER B C 1
ATOM 4635 O O . SER B 1 11 ? 39.627 66.574 51.405 1.00 57.69 11 SER B O 1
ATOM 4638 N N . GLU B 1 12 ? 40.985 68.282 50.852 1.00 56.41 12 GLU B N 1
ATOM 4639 C CA . GLU B 1 12 ? 40.222 69.290 51.572 1.00 59.37 12 GLU B CA 1
ATOM 4640 C C . GLU B 1 12 ? 39.471 70.236 50.646 1.00 67.16 12 GLU B C 1
ATOM 4641 O O . GLU B 1 12 ? 38.854 71.192 51.128 1.00 69.48 12 GLU B O 1
ATOM 4647 N N . VAL B 1 13 ? 39.508 69.999 49.335 1.00 59.69 13 VAL B N 1
ATOM 4648 C CA . VAL B 1 13 ? 38.851 70.896 48.393 1.00 54.74 13 VAL B CA 1
ATOM 4649 C C . VAL B 1 13 ? 37.343 70.733 48.493 1.00 58.56 13 VAL B C 1
ATOM 4650 O O . VAL B 1 13 ? 36.816 69.614 48.453 1.00 57.52 13 VAL B O 1
ATOM 4654 N N . ASP B 1 14 ? 36.639 71.854 48.627 1.00 60.16 14 ASP B N 1
ATOM 4655 C CA . ASP B 1 14 ? 35.181 71.838 48.609 1.00 62.78 14 ASP B CA 1
ATOM 4656 C C . ASP B 1 14 ? 34.715 71.611 47.176 1.00 52.05 14 ASP B C 1
ATOM 4657 O O . ASP B 1 14 ? 34.836 72.500 46.329 1.00 54.69 14 ASP B O 1
ATOM 4662 N N . LEU B 1 15 ? 34.194 70.417 46.892 1.00 56.99 15 LEU B N 1
ATOM 4663 C CA . LEU B 1 15 ? 33.822 70.092 45.519 1.00 56.66 15 LEU B CA 1
ATOM 4664 C C . LEU B 1 15 ? 32.688 70.965 44.993 1.00 62.36 15 LEU B C 1
ATOM 4665 O O . LEU B 1 15 ? 32.552 71.111 43.775 1.00 65.01 15 LEU B O 1
ATOM 4670 N N . SER B 1 16 ? 31.884 71.559 45.876 1.00 59.49 16 SER B N 1
ATOM 4671 C CA . SER B 1 16 ? 30.757 72.377 45.446 1.00 66.14 16 SER B CA 1
ATOM 4672 C C . SER B 1 16 ? 31.166 73.762 44.964 1.00 60.09 16 SER B C 1
ATOM 4673 O O . SER B 1 16 ? 30.337 74.459 44.370 1.00 74.07 16 SER B O 1
ATOM 4676 N N . THR B 1 17 ? 32.406 74.184 45.204 1.00 61.60 17 THR B N 1
ATOM 4677 C CA . THR B 1 17 ? 32.883 75.476 44.729 1.00 62.27 17 THR B CA 1
ATOM 4678 C C . THR B 1 17 ? 33.781 75.361 43.504 1.00 63.50 17 THR B C 1
ATOM 4679 O O . THR B 1 17 ? 34.276 76.383 43.018 1.00 56.64 17 THR B O 1
ATOM 4683 N N . VAL B 1 18 ? 33.996 74.152 42.990 1.00 53.50 18 VAL B N 1
ATOM 4684 C CA . VAL B 1 18 ? 34.862 73.970 41.830 1.00 56.95 18 VAL B CA 1
ATOM 4685 C C . VAL B 1 18 ? 34.145 74.482 40.589 1.00 50.88 18 VAL B C 1
ATOM 4686 O O . VAL B 1 18 ? 33.058 74.008 40.240 1.00 55.32 18 VAL B O 1
ATOM 4690 N N . LYS B 1 19 ? 34.753 75.450 39.913 1.00 52.38 19 LYS B N 1
ATOM 4691 C CA . LYS B 1 19 ? 34.180 76.043 38.715 1.00 61.76 19 LYS B CA 1
ATOM 4692 C C . LYS B 1 19 ? 34.859 75.474 37.478 1.00 58.42 19 LYS B C 1
ATOM 4693 O O . LYS B 1 19 ? 36.078 75.287 37.457 1.00 67.59 19 LYS B O 1
ATOM 4699 N N . TYR B 1 20 ? 34.063 75.192 36.452 1.00 62.08 20 TYR B N 1
ATOM 4700 C CA . TYR B 1 20 ? 34.610 74.689 35.200 1.00 62.59 20 TYR B CA 1
ATOM 4701 C C . TYR B 1 20 ? 35.314 75.812 34.454 1.00 68.74 20 TYR B C 1
ATOM 4702 O O . TYR B 1 20 ? 34.731 76.873 34.218 1.00 72.29 20 TYR B O 1
ATOM 4711 N N . LYS B 1 21 ? 36.569 75.577 34.084 1.00 67.61 21 LYS B N 1
ATOM 4712 C CA . LYS B 1 21 ? 37.354 76.571 33.364 1.00 70.50 21 LYS B CA 1
ATOM 4713 C C . LYS B 1 21 ? 37.341 76.304 31.862 1.00 69.71 21 LYS B C 1
ATOM 4714 O O . LYS B 1 21 ? 37.303 75.153 31.427 1.00 60.24 21 LYS B O 1
ATOM 4720 N N . ALA B 1 22 ? 37.372 77.375 31.076 1.00 65.57 22 ALA B N 1
ATOM 4721 C CA . ALA B 1 22 ? 37.364 77.259 29.622 1.00 79.15 22 ALA B CA 1
ATOM 4722 C C . ALA B 1 22 ? 38.752 76.921 29.089 1.00 84.63 22 ALA B C 1
ATOM 4723 O O . ALA B 1 22 ? 39.728 76.904 29.839 1.00 80.27 22 ALA B O 1
ATOM 4725 N N . GLU B 1 23 ? 38.833 76.654 27.790 1.00 78.95 23 GLU B N 1
ATOM 4726 C CA . GLU B 1 23 ? 40.101 76.317 27.155 1.00 86.33 23 GLU B CA 1
ATOM 4727 C C . GLU B 1 23 ? 41.061 77.501 27.175 1.00 84.84 23 GLU B C 1
ATOM 4728 O O . GLU B 1 23 ? 40.902 78.454 26.411 1.00 85.97 23 GLU B O 1
ATOM 4734 N N . THR B 1 24 ? 42.057 77.435 28.052 1.00 92.81 24 THR B N 1
ATOM 4735 C CA . THR B 1 24 ? 43.045 78.502 28.173 1.00 100.79 24 THR B CA 1
ATOM 4736 C C . THR B 1 24 ? 44.255 78.234 27.277 1.00 106.44 24 THR B C 1
ATOM 4737 O O . THR B 1 24 ? 45.401 78.490 27.656 1.00 104.57 24 THR B O 1
ATOM 4741 N N . MET B 1 25 ? 44.005 77.711 26.078 1.00 115.47 25 MET B N 1
ATOM 4742 C CA . MET B 1 25 ? 45.045 77.422 25.096 1.00 113.71 25 MET B CA 1
ATOM 4743 C C . MET B 1 25 ? 44.857 78.340 23.894 1.00 120.53 25 MET B C 1
ATOM 4744 O O . MET B 1 25 ? 43.805 78.313 23.245 1.00 117.14 25 MET B O 1
ATOM 4749 N N . LYS B 1 26 ? 45.880 79.141 23.597 1.00 118.92 26 LYS B N 1
ATOM 4750 C CA . LYS B 1 26 ? 45.853 80.102 22.500 1.00 119.79 26 LYS B CA 1
ATOM 4751 C C . LYS B 1 26 ? 47.117 79.945 21.667 1.00 116.66 26 LYS B C 1
ATOM 4752 O O . LYS B 1 26 ? 48.226 79.921 22.213 1.00 100.38 26 LYS B O 1
ATOM 4758 N N . ALA B 1 27 ? 46.949 79.839 20.353 1.00 118.09 27 ALA B N 1
ATOM 4759 C CA . ALA B 1 27 ? 48.060 79.628 19.432 1.00 111.20 27 ALA B CA 1
ATOM 4760 C C . ALA B 1 27 ? 47.557 79.854 18.008 1.00 109.97 27 ALA B C 1
ATOM 4761 O O . ALA B 1 27 ? 46.352 79.734 17.746 1.00 98.29 27 ALA B O 1
ATOM 4763 N N . PRO B 1 28 ? 48.449 80.058 17.053 1.00 110.23 28 PRO B N 1
ATOM 4764 C CA . PRO B 1 28 ? 48.008 80.236 15.670 1.00 100.17 28 PRO B CA 1
ATOM 4765 C C . PRO B 1 28 ? 48.256 78.996 14.832 1.00 87.72 28 PRO B C 1
ATOM 4766 O O . PRO B 1 28 ? 49.173 78.249 15.100 1.00 74.29 28 PRO B O 1
ATOM 4770 N N . HIS B 1 29 ? 47.442 78.787 13.816 1.00 85.76 29 HIS B N 1
ATOM 4771 C CA . HIS B 1 29 ? 47.592 77.626 12.967 1.00 78.56 29 HIS B CA 1
ATOM 4772 C C . HIS B 1 29 ? 48.622 77.864 11.894 1.00 75.48 29 HIS B C 1
ATOM 4773 O O . HIS B 1 29 ? 48.517 78.819 11.185 1.00 85.31 29 HIS B O 1
ATOM 4780 N N . LEU B 1 30 ? 49.610 76.996 11.762 1.00 76.74 30 LEU B N 1
ATOM 4781 C CA . LEU B 1 30 ? 50.627 77.183 10.753 1.00 68.89 30 LEU B CA 1
ATOM 4782 C C . LEU B 1 30 ? 50.791 75.980 9.893 1.00 78.72 30 LEU B C 1
ATOM 4783 O O . LEU B 1 30 ? 50.793 74.867 10.371 1.00 70.46 30 LEU B O 1
ATOM 4788 N N . THR B 1 31 ? 50.951 76.217 8.606 1.00 71.77 31 THR B N 1
ATOM 4789 C CA . THR B 1 31 ? 51.167 75.140 7.652 1.00 71.33 31 THR B CA 1
ATOM 4790 C C . THR B 1 31 ? 52.324 75.506 6.733 1.00 71.36 31 THR B C 1
ATOM 4791 O O . THR B 1 31 ? 52.751 76.661 6.667 1.00 71.74 31 THR B O 1
ATOM 4795 N N . GLY B 1 32 ? 52.831 74.496 6.030 1.00 69.91 32 GLY B N 1
ATOM 4796 C CA . GLY B 1 32 ? 53.815 74.688 4.980 1.00 78.50 32 GLY B CA 1
ATOM 4797 C C . GLY B 1 32 ? 55.061 75.469 5.345 1.00 78.87 32 GLY B C 1
ATOM 4798 O O . GLY B 1 32 ? 55.767 75.129 6.299 1.00 85.14 32 GLY B O 1
ATOM 4799 N N . LEU B 1 33 ? 55.336 76.528 4.577 1.00 82.49 33 LEU B N 1
ATOM 4800 C CA . LEU B 1 33 ? 56.575 77.280 4.743 1.00 83.02 33 LEU B CA 1
ATOM 4801 C C . LEU B 1 33 ? 56.584 78.082 6.039 1.00 74.07 33 LEU B C 1
ATOM 4802 O O . LEU B 1 33 ? 57.646 78.260 6.645 1.00 72.51 33 LEU B O 1
ATOM 4807 N N . SER B 1 34 ? 55.425 78.513 6.477 1.00 80.12 34 SER B N 1
ATOM 4808 C CA . SER B 1 34 ? 55.339 79.231 7.721 1.00 81.43 34 SER B CA 1
ATOM 4809 C C . SER B 1 34 ? 55.721 78.285 8.827 1.00 77.34 34 SER B C 1
ATOM 4810 O O . SER B 1 34 ? 56.446 78.639 9.723 1.00 63.02 34 SER B O 1
ATOM 4813 N N . PHE B 1 35 ? 55.221 77.057 8.738 1.00 78.28 35 PHE B N 1
ATOM 4814 C CA . PHE B 1 35 ? 55.510 76.033 9.733 1.00 70.70 35 PHE B CA 1
ATOM 4815 C C . PHE B 1 35 ? 57.006 75.745 9.816 1.00 69.32 35 PHE B C 1
ATOM 4816 O O . PHE B 1 35 ? 57.598 75.809 10.894 1.00 69.85 35 PHE B O 1
ATOM 4824 N N . LYS B 1 36 ? 57.614 75.428 8.677 1.00 68.76 36 LYS B N 1
ATOM 4825 C CA . LYS B 1 36 ? 59.036 75.134 8.642 1.00 73.92 36 LYS B CA 1
ATOM 4826 C C . LYS B 1 36 ? 59.877 76.220 9.287 1.00 74.00 36 LYS B C 1
ATOM 4827 O O . LYS B 1 36 ? 60.748 75.951 10.092 1.00 66.77 36 LYS B O 1
ATOM 4833 N N . LEU B 1 37 ? 59.621 77.456 8.914 1.00 67.85 37 LEU B N 1
ATOM 4834 C CA . LEU B 1 37 ? 60.374 78.567 9.487 1.00 75.82 37 LEU B CA 1
ATOM 4835 C C . LEU B 1 37 ? 60.192 78.634 10.997 1.00 64.64 37 LEU B C 1
ATOM 4836 O O . LEU B 1 37 ? 61.138 78.938 11.735 1.00 57.91 37 LEU B O 1
ATOM 4841 N N . PHE B 1 38 ? 58.977 78.351 11.474 1.00 69.67 38 PHE B N 1
ATOM 4842 C CA . PHE B 1 38 ? 58.710 78.387 12.907 1.00 66.26 38 PHE B CA 1
ATOM 4843 C C . PHE B 1 38 ? 59.481 77.296 13.642 1.00 59.42 38 PHE B C 1
ATOM 4844 O O . PHE B 1 38 ? 60.009 77.532 14.734 1.00 61.47 38 PHE B O 1
ATOM 4852 N N . VAL B 1 39 ? 59.563 76.099 13.057 1.00 62.90 39 VAL B N 1
ATOM 4853 C CA . VAL B 1 39 ? 60.337 75.025 13.672 1.00 64.44 39 VAL B CA 1
ATOM 4854 C C . VAL B 1 39 ? 61.821 75.380 13.694 1.00 72.74 39 VAL B C 1
ATOM 4855 O O . VAL B 1 39 ? 62.534 75.071 14.660 1.00 61.31 39 VAL B O 1
ATOM 4859 N N . ASN B 1 40 ? 62.310 76.033 12.631 1.00 70.37 40 ASN B N 1
ATOM 4860 C CA . ASN B 1 40 ? 63.710 76.450 12.593 1.00 63.81 40 ASN B CA 1
ATOM 4861 C C . ASN B 1 40 ? 63.998 77.503 13.655 1.00 58.62 40 ASN B C 1
ATOM 4862 O O . ASN B 1 40 ? 65.087 77.523 14.242 1.00 67.44 40 ASN B O 1
ATOM 4867 N N . LEU B 1 41 ? 63.034 78.392 13.912 1.00 59.38 41 LEU B N 1
ATOM 4868 C CA . LEU B 1 41 ? 63.161 79.319 15.033 1.00 69.13 41 LEU B CA 1
ATOM 4869 C C . LEU B 1 41 ? 63.174 78.577 16.365 1.00 69.58 41 LEU B C 1
ATOM 4870 O O . LEU B 1 41 ? 63.979 78.896 17.247 1.00 66.73 41 LEU B O 1
ATOM 4875 N N . LEU B 1 42 ? 62.284 77.589 16.529 1.00 73.26 42 LEU B N 1
ATOM 4876 C CA . LEU B 1 42 ? 62.221 76.833 17.779 1.00 67.60 42 LEU B CA 1
ATOM 4877 C C . LEU B 1 42 ? 63.503 76.059 18.041 1.00 61.99 42 LEU B C 1
ATOM 4878 O O . LEU B 1 42 ? 63.859 75.826 19.201 1.00 55.60 42 LEU B O 1
ATOM 4883 N N . GLU B 1 43 ? 64.187 75.624 16.988 1.00 61.13 43 GLU B N 1
ATOM 4884 C CA . GLU B 1 43 ? 65.434 74.889 17.129 1.00 62.60 43 GLU B CA 1
ATOM 4885 C C . GLU B 1 43 ? 66.654 75.795 17.060 1.00 70.06 43 GLU B C 1
ATOM 4886 O O . GLU B 1 43 ? 67.781 75.297 17.138 1.00 69.37 43 GLU B O 1
ATOM 4892 N N . ALA B 1 44 ? 66.454 77.102 16.916 1.00 72.21 44 ALA B N 1
ATOM 4893 C CA . ALA B 1 44 ? 67.573 78.028 16.894 1.00 73.98 44 ALA B CA 1
ATOM 4894 C C . ALA B 1 44 ? 68.225 78.084 18.273 1.00 69.85 44 ALA B C 1
ATOM 4895 O O . ALA B 1 44 ? 67.531 77.994 19.290 1.00 69.41 44 ALA B O 1
ATOM 4897 N N . PRO B 1 45 ? 69.553 78.235 18.337 1.00 71.21 45 PRO B N 1
ATOM 4898 C CA . PRO B 1 45 ? 70.255 78.103 19.629 1.00 76.05 45 PRO B CA 1
ATOM 4899 C C . PRO B 1 45 ? 69.717 78.971 20.759 1.00 78.34 45 PRO B C 1
ATOM 4900 O O . PRO B 1 45 ? 69.508 78.466 21.870 1.00 100.69 45 PRO B O 1
ATOM 4904 N N . LEU B 1 46 ? 69.492 80.260 20.520 1.00 78.38 46 LEU B N 1
ATOM 4905 C CA . LEU B 1 46 ? 69.050 81.170 21.574 1.00 77.95 46 LEU B CA 1
ATOM 4906 C C . LEU B 1 46 ? 67.574 81.528 21.503 1.00 75.28 46 LEU B C 1
ATOM 4907 O O . LEU B 1 46 ? 66.893 81.511 22.531 1.00 75.92 46 LEU B O 1
ATOM 4912 N N . ILE B 1 47 ? 67.063 81.868 20.319 1.00 71.02 47 ILE B N 1
ATOM 4913 C CA . ILE B 1 47 ? 65.675 82.307 20.209 1.00 76.51 47 ILE B CA 1
ATOM 4914 C C . ILE B 1 47 ? 64.707 81.158 20.478 1.00 67.56 47 ILE B C 1
ATOM 4915 O O . ILE B 1 47 ? 63.578 81.385 20.933 1.00 63.18 47 ILE B O 1
ATOM 4920 N N . GLY B 1 48 ? 65.118 79.919 20.202 1.00 66.38 48 GLY B N 1
ATOM 4921 C CA . GLY B 1 48 ? 64.213 78.794 20.388 1.00 66.24 48 GLY B CA 1
ATOM 4922 C C . GLY B 1 48 ? 63.748 78.649 21.823 1.00 67.32 48 GLY B C 1
ATOM 4923 O O . GLY B 1 48 ? 62.557 78.474 22.090 1.00 61.46 48 GLY B O 1
ATOM 4924 N N . SER B 1 49 ? 64.685 78.728 22.769 1.00 68.78 49 SER B N 1
ATOM 4925 C CA . SER B 1 49 ? 64.319 78.626 24.177 1.00 66.33 49 SER B CA 1
ATOM 4926 C C . SER B 1 49 ? 63.440 79.795 24.605 1.00 66.64 49 SER B C 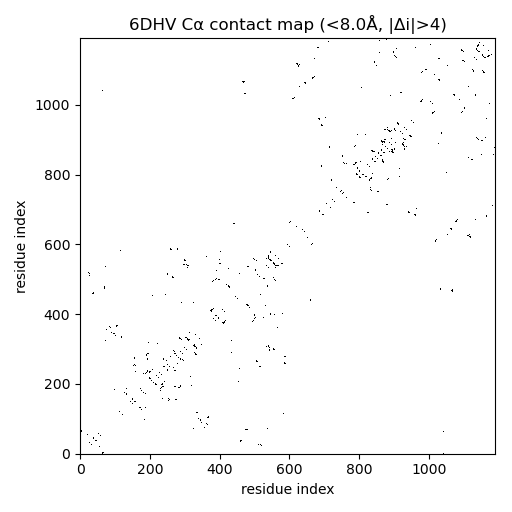1
ATOM 4927 O O . SER B 1 49 ? 62.540 79.631 25.437 1.00 67.39 49 SER B O 1
ATOM 4930 N N . LEU B 1 50 ? 63.685 80.983 24.044 1.00 62.87 50 LEU B N 1
ATOM 4931 C CA . LEU B 1 50 ? 62.877 82.150 24.386 1.00 64.07 50 LEU B CA 1
ATOM 4932 C C . LEU B 1 50 ? 61.437 81.983 23.921 1.00 58.71 50 LEU B C 1
ATOM 4933 O O . LEU B 1 50 ? 60.500 82.339 24.645 1.00 53.52 50 LEU B O 1
ATOM 4938 N N . ILE B 1 51 ? 61.241 81.450 22.713 1.00 55.41 51 ILE B N 1
ATOM 4939 C CA . ILE B 1 51 ? 59.889 81.226 22.211 1.00 60.02 51 ILE B CA 1
ATOM 4940 C C . ILE B 1 51 ? 59.163 80.184 23.059 1.00 62.75 51 ILE B C 1
ATOM 4941 O O . ILE B 1 51 ? 58.009 80.382 23.455 1.00 55.43 51 ILE B O 1
ATOM 4946 N N . VAL B 1 52 ? 59.825 79.058 23.350 1.00 61.81 52 VAL B N 1
ATOM 4947 C CA . VAL B 1 52 ? 59.176 77.998 24.123 1.00 59.04 52 VAL B CA 1
ATOM 4948 C C . VAL B 1 52 ? 58.822 78.496 25.519 1.00 55.40 52 VAL B C 1
ATOM 4949 O O . VAL B 1 52 ? 57.728 78.231 26.032 1.00 53.46 52 VAL B O 1
ATOM 4953 N N . ASP B 1 53 ? 59.735 79.235 26.151 1.00 53.69 53 ASP B N 1
ATOM 4954 C CA . ASP B 1 53 ? 59.445 79.779 27.473 1.00 61.88 53 ASP B CA 1
ATOM 4955 C C . ASP B 1 53 ? 58.270 80.750 27.437 1.00 63.76 53 ASP B C 1
ATOM 4956 O O . ASP B 1 53 ? 57.496 80.821 28.399 1.00 65.05 53 ASP B O 1
ATOM 4961 N N . TYR B 1 54 ? 58.080 81.428 26.324 1.00 67.56 54 TYR B N 1
ATOM 4962 C CA . TYR B 1 54 ? 56.957 82.330 26.206 1.00 63.91 54 TYR B CA 1
ATOM 4963 C C . TYR B 1 54 ? 55.678 81.513 26.026 1.00 57.83 54 TYR B C 1
ATOM 4964 O O . TYR B 1 54 ? 54.673 81.793 26.621 1.00 60.67 54 TYR B O 1
ATOM 4973 N N . LEU B 1 55 ? 55.732 80.491 25.203 1.00 57.25 55 LEU B N 1
ATOM 4974 C CA . LEU B 1 55 ? 54.557 79.650 24.993 1.00 60.36 55 LEU B CA 1
ATOM 4975 C C . LEU B 1 55 ? 54.110 78.985 26.290 1.00 58.22 55 LEU B C 1
ATOM 4976 O O . LEU B 1 55 ? 52.911 78.928 26.587 1.00 54.68 55 LEU B O 1
ATOM 4981 N N . LYS B 1 56 ? 55.062 78.468 27.073 1.00 57.58 56 LYS B N 1
ATOM 4982 C CA . LYS B 1 56 ? 54.710 77.846 28.346 1.00 58.39 56 LYS B CA 1
ATOM 4983 C C . LYS B 1 56 ? 54.230 78.876 29.363 1.00 61.23 56 LYS B C 1
ATOM 4984 O O . LYS B 1 56 ? 53.381 78.565 30.204 1.00 63.98 56 LYS B O 1
ATOM 4990 N N . LYS B 1 57 ? 54.762 80.101 29.310 1.00 56.75 57 LYS B N 1
ATOM 4991 C CA . LYS B 1 57 ? 54.238 81.155 30.173 1.00 61.78 57 LYS B CA 1
ATOM 4992 C C . LYS B 1 57 ? 52.820 81.542 29.777 1.00 64.35 57 LYS B C 1
ATOM 4993 O O . LYS B 1 57 ? 51.990 81.831 30.648 1.00 63.07 57 LYS B O 1
ATOM 4999 N N . ASP B 1 58 ? 52.521 81.535 28.475 1.00 59.97 58 ASP B N 1
ATOM 5000 C CA . ASP B 1 58 ? 51.229 82.007 27.985 1.00 62.45 58 ASP B CA 1
ATOM 5001 C C . ASP B 1 58 ? 50.110 80.988 28.185 1.00 61.64 58 ASP B C 1
ATOM 5002 O O . ASP B 1 58 ? 48.963 81.379 28.435 1.00 54.61 58 ASP B O 1
ATOM 5007 N N . ASN B 1 59 ? 50.400 79.693 28.065 1.00 57.32 59 ASN B N 1
ATOM 5008 C CA . ASN B 1 59 ? 49.375 78.676 28.271 1.00 53.92 59 ASN B CA 1
ATOM 5009 C C . ASN B 1 59 ? 49.235 78.256 29.732 1.00 48.67 59 ASN B C 1
ATOM 5010 O O . ASN B 1 59 ? 48.447 77.354 30.030 1.00 55.08 59 ASN B O 1
ATOM 5015 N N . GLY B 1 60 ? 49.972 78.881 30.644 1.00 49.92 60 GLY B N 1
ATOM 5016 C CA . GLY B 1 60 ? 49.807 78.622 32.059 1.00 55.47 60 GLY B CA 1
ATOM 5017 C C . GLY B 1 60 ? 50.609 77.469 32.614 1.00 52.67 60 GLY B C 1
ATOM 5018 O O . GLY B 1 60 ? 50.454 77.146 33.797 1.00 63.64 60 GLY B O 1
ATOM 5019 N N . MET B 1 61 ? 51.469 76.844 31.808 1.00 58.27 61 MET B N 1
ATOM 5020 C CA . MET B 1 61 ? 52.213 75.685 32.290 1.00 52.97 61 MET B CA 1
ATOM 5021 C C . MET B 1 61 ? 53.326 76.085 33.245 1.00 56.74 61 MET B C 1
ATOM 5022 O O . MET B 1 61 ? 53.646 75.333 34.171 1.00 49.86 61 MET B O 1
ATOM 5027 N N . THR B 1 62 ? 53.926 77.257 33.041 1.00 56.72 62 THR B N 1
ATOM 5028 C CA . THR B 1 62 ? 54.981 77.698 33.944 1.00 50.92 62 THR B CA 1
ATOM 5029 C C . THR B 1 62 ? 54.425 77.989 35.331 1.00 54.07 62 THR B C 1
ATOM 5030 O O . THR B 1 62 ? 55.038 77.618 36.340 1.00 48.75 62 THR B O 1
ATOM 5034 N N . LYS B 1 63 ? 53.259 78.639 35.398 1.00 50.37 63 LYS B N 1
ATOM 5035 C CA . LYS B 1 63 ? 52.608 78.856 36.686 1.00 49.10 63 LYS B CA 1
ATOM 5036 C C . LYS B 1 63 ? 52.354 77.535 37.409 1.00 47.04 63 LYS B C 1
ATOM 5037 O O . LYS B 1 63 ? 52.529 77.445 38.629 1.00 47.45 63 LYS B O 1
ATOM 5043 N N . ILE B 1 64 ? 51.955 76.497 36.670 1.00 45.84 64 ILE B N 1
ATOM 5044 C CA . ILE B 1 64 ? 51.584 75.225 37.288 1.00 48.19 64 ILE B CA 1
ATOM 5045 C C . ILE B 1 64 ? 52.825 74.461 37.735 1.00 45.71 64 ILE B C 1
ATOM 5046 O O . ILE B 1 64 ? 52.868 73.910 38.842 1.00 48.08 64 ILE B O 1
ATOM 5051 N N . PHE B 1 65 ? 53.858 74.430 36.893 1.00 45.28 65 PHE B N 1
ATOM 5052 C CA . PHE B 1 65 ? 55.032 73.623 37.192 1.00 45.69 65 PHE B CA 1
ATOM 5053 C C . PHE B 1 65 ? 55.986 74.303 38.163 1.00 51.91 65 PHE B C 1
ATOM 5054 O O . PHE B 1 65 ? 56.721 73.612 38.877 1.00 52.04 65 PHE B O 1
ATOM 5062 N N . ARG B 1 66 ? 56.011 75.637 38.209 1.00 48.21 66 ARG B N 1
ATOM 5063 C CA . ARG B 1 66 ? 57.083 76.323 38.915 1.00 48.17 66 ARG B CA 1
ATOM 5064 C C . ARG B 1 66 ? 56.641 77.423 39.869 1.00 49.75 66 ARG B C 1
ATOM 5065 O O . ARG B 1 66 ? 57.460 77.856 40.686 1.00 49.40 66 ARG B O 1
ATOM 5073 N N . ASN B 1 67 ? 55.396 77.889 39.808 1.00 48.33 67 ASN B N 1
ATOM 5074 C CA . ASN B 1 67 ? 54.957 78.970 40.685 1.00 49.84 67 ASN B CA 1
ATOM 5075 C C . ASN B 1 67 ? 53.864 78.523 41.647 1.00 49.86 67 ASN B C 1
ATOM 5076 O O . ASN B 1 67 ? 53.144 79.365 42.189 1.00 51.07 67 ASN B O 1
ATOM 5081 N N . THR B 1 68 ? 53.720 77.221 41.882 1.00 48.66 68 THR B N 1
ATOM 5082 C CA . THR B 1 68 ? 52.587 76.730 42.657 1.00 48.64 68 THR B CA 1
ATOM 5083 C C . THR B 1 68 ? 53.044 75.661 43.638 1.00 48.08 68 THR B C 1
ATOM 5084 O O . THR B 1 68 ? 53.612 74.642 43.233 1.00 46.88 68 THR B O 1
ATOM 5088 N N . VAL B 1 69 ? 52.779 75.885 44.921 1.00 49.02 69 VAL B N 1
ATOM 5089 C CA . VAL B 1 69 ? 53.101 74.900 45.951 1.00 48.64 69 VAL B CA 1
ATOM 5090 C C . VAL B 1 69 ? 52.077 73.772 45.888 1.00 47.69 69 VAL B C 1
ATOM 5091 O O . VAL B 1 69 ? 50.871 74.015 45.990 1.00 48.15 69 VAL B O 1
ATOM 5095 N N . ILE B 1 70 ? 52.559 72.539 45.729 1.00 46.47 70 ILE B N 1
ATOM 5096 C CA . ILE B 1 70 ? 51.712 71.349 45.621 1.00 45.53 70 ILE B CA 1
ATOM 5097 C C . ILE B 1 70 ? 51.982 70.435 46.813 1.00 45.46 70 ILE B C 1
ATOM 5098 O O . ILE B 1 70 ? 53.088 69.894 46.935 1.00 44.97 70 ILE B O 1
ATOM 5103 N N . PRO B 1 71 ? 51.008 70.218 47.702 1.00 45.98 71 PRO B N 1
ATOM 5104 C CA . PRO B 1 71 ? 51.300 69.473 48.936 1.00 46.13 71 PRO B CA 1
ATOM 5105 C C . PRO B 1 71 ? 51.335 67.962 48.782 1.00 44.93 71 PRO B C 1
ATOM 5106 O O . PRO B 1 71 ? 51.936 67.296 49.636 1.00 44.91 71 PRO B O 1
ATOM 5110 N N . GLU B 1 72 ? 50.721 67.396 47.745 1.00 44.02 72 GLU B N 1
ATOM 5111 C CA . GLU B 1 72 ? 50.721 65.947 47.592 1.00 43.00 72 GLU B CA 1
ATOM 5112 C C . GLU B 1 72 ? 52.103 65.435 47.201 1.00 42.24 72 GLU B C 1
ATOM 5113 O O . GLU B 1 72 ? 52.861 66.097 46.488 1.00 42.15 72 GLU B O 1
ATOM 5119 N N . GLU B 1 73 ? 52.420 64.233 47.675 1.00 41.77 73 GLU B N 1
ATOM 5120 C CA . GLU B 1 73 ? 53.602 63.534 47.220 1.00 41.00 73 GLU B CA 1
ATOM 5121 C C . GLU B 1 73 ? 53.391 63.024 45.794 1.00 40.02 73 GLU B C 1
ATOM 5122 O O . GLU B 1 73 ? 52.257 62.909 45.330 1.00 39.85 73 GLU B O 1
ATOM 5128 N N . PRO B 1 74 ? 54.471 62.743 45.066 1.00 39.44 74 PRO B N 1
ATOM 5129 C CA . PRO B 1 74 ? 54.314 62.307 43.675 1.00 38.61 74 PRO B CA 1
ATOM 5130 C C . PRO B 1 74 ? 53.689 60.928 43.565 1.00 38.00 74 PRO B C 1
ATOM 5131 O O . PRO B 1 74 ? 53.845 60.068 44.434 1.00 38.04 74 PRO B O 1
ATOM 5135 N N . MET B 1 75 ? 52.966 60.729 42.467 1.00 37.51 75 MET B N 1
ATOM 5136 C CA . MET B 1 75 ? 52.499 59.411 42.053 1.00 36.90 75 MET B CA 1
ATOM 5137 C C . MET B 1 75 ? 53.131 59.154 40.689 1.00 36.25 75 MET B C 1
ATOM 5138 O O . MET B 1 75 ? 52.704 59.737 39.684 1.00 36.11 75 MET B O 1
ATOM 5143 N N . PHE B 1 76 ? 54.159 58.298 40.648 1.00 35.92 76 PHE B N 1
ATOM 5144 C CA . PHE B 1 76 ? 54.942 58.152 39.422 1.00 35.47 76 PHE B CA 1
ATOM 5145 C C . PHE B 1 76 ? 54.260 57.263 38.391 1.00 34.93 76 PHE B C 1
ATOM 5146 O O . PHE B 1 76 ? 54.451 57.467 37.188 1.00 34.65 76 PHE B O 1
ATOM 5154 N N . ARG B 1 77 ? 53.484 56.286 38.830 1.00 34.86 77 ARG B N 1
ATOM 5155 C CA . ARG B 1 77 ? 52.653 55.445 37.985 1.00 34.49 77 ARG B CA 1
ATOM 5156 C C . ARG B 1 77 ? 51.288 55.332 38.647 1.00 34.76 77 ARG B C 1
ATOM 5157 O O . ARG B 1 77 ? 51.165 55.526 39.860 1.00 35.20 77 ARG B O 1
ATOM 5165 N N . PRO B 1 78 ? 50.241 55.038 37.880 1.00 34.58 78 PRO B N 1
ATOM 5166 C CA . PRO B 1 78 ? 48.921 54.839 38.500 1.00 34.91 78 PRO B CA 1
ATOM 5167 C C . PRO B 1 78 ? 48.977 53.841 39.649 1.00 35.15 78 PRO B C 1
ATOM 5168 O O . PRO B 1 78 ? 49.438 52.711 39.474 1.00 34.91 78 PRO B O 1
ATOM 5172 N N . GLU B 1 79 ? 48.544 54.262 40.835 1.00 35.71 79 GLU B N 1
ATOM 5173 C CA . GLU B 1 79 ? 48.540 53.410 42.020 1.00 36.06 79 GLU B CA 1
ATOM 5174 C C . GLU B 1 79 ? 47.085 53.147 42.393 1.00 36.49 79 GLU B C 1
ATOM 5175 O O . GLU B 1 79 ? 46.380 54.056 42.840 1.00 37.17 79 GLU B O 1
ATOM 5181 N N . PHE B 1 80 ? 46.635 51.905 42.194 1.00 39.06 80 PHE B N 1
ATOM 5182 C CA . PHE B 1 80 ? 45.234 51.544 42.384 1.00 39.36 80 PHE B CA 1
ATOM 5183 C C . PHE B 1 80 ? 45.030 50.845 43.717 1.00 38.14 80 PHE B C 1
ATOM 5184 O O . PHE B 1 80 ? 45.658 49.806 43.964 1.00 41.85 80 PHE B O 1
ATOM 5192 N N . PRO B 1 81 ? 44.137 51.323 44.575 1.00 40.69 81 PRO B N 1
ATOM 5193 C CA . PRO B 1 81 ? 43.717 50.515 45.727 1.00 45.50 81 PRO B CA 1
ATOM 5194 C C . PRO B 1 81 ? 42.922 49.302 45.268 1.00 45.87 81 PRO B C 1
ATOM 5195 O O . PRO B 1 81 ? 42.484 49.205 44.120 1.00 45.53 81 PRO B O 1
ATOM 5199 N N . SER B 1 82 ? 42.735 48.364 46.197 1.00 46.37 82 SER B N 1
ATOM 5200 C CA . SER B 1 82 ? 41.883 47.213 45.925 1.00 55.09 82 SER B CA 1
ATOM 5201 C C . SER B 1 82 ? 40.467 47.669 45.607 1.00 48.57 82 SER B C 1
ATOM 5202 O O . SER B 1 82 ? 39.888 48.482 46.331 1.00 45.77 82 SER B O 1
ATOM 5205 N N . GLN B 1 83 ? 39.913 47.140 44.520 1.00 51.02 83 GLN B N 1
ATOM 5206 C CA . GLN B 1 83 ? 38.584 47.507 44.056 1.00 53.83 83 GLN B CA 1
ATOM 5207 C C . GLN B 1 83 ? 37.554 46.470 44.493 1.00 56.61 83 GLN B C 1
ATOM 5208 O O . GLN B 1 83 ? 37.880 45.302 44.724 1.00 55.77 83 GLN B O 1
ATOM 5214 N N . GLU B 1 84 ? 36.305 46.912 44.607 1.00 56.92 84 GLU B N 1
ATOM 5215 C CA . GLU B 1 84 ? 35.208 45.975 44.806 1.00 68.55 84 GLU B CA 1
ATOM 5216 C C . GLU B 1 84 ? 35.043 45.113 43.556 1.00 60.09 84 GLU B C 1
ATOM 5217 O O . GLU B 1 84 ? 35.107 45.630 42.435 1.00 61.23 84 GLU B O 1
ATOM 5223 N N . PRO B 1 85 ? 34.836 43.806 43.710 1.00 61.25 85 PRO B N 1
ATOM 5224 C CA . PRO B 1 85 ? 34.687 42.945 42.530 1.00 60.20 85 PRO B CA 1
ATOM 5225 C C . PRO B 1 85 ? 33.473 43.348 41.704 1.00 58.02 85 PRO B C 1
ATOM 5226 O O . PRO B 1 85 ? 32.474 43.844 42.229 1.00 59.36 85 PRO B O 1
ATOM 5230 N N . GLU B 1 86 ? 33.576 43.146 40.391 1.00 54.67 86 GLU B N 1
ATOM 5231 C CA . GLU B 1 86 ? 32.509 43.562 39.492 1.00 54.47 86 GLU B CA 1
ATOM 5232 C C . GLU B 1 86 ? 31.285 42.668 39.648 1.00 60.74 86 GLU B C 1
ATOM 5233 O O . GLU B 1 86 ? 31.370 41.519 40.091 1.00 58.36 86 GLU B O 1
ATOM 5239 N N . HIS B 1 87 ? 30.134 43.211 39.253 1.00 54.97 87 HIS B N 1
ATOM 5240 C CA . HIS B 1 87 ? 28.859 42.514 39.359 1.00 70.24 87 HIS B CA 1
ATOM 5241 C C . HIS B 1 87 ? 28.559 41.760 38.070 1.00 66.78 87 HIS B C 1
ATOM 5242 O O . HIS B 1 87 ? 28.709 42.310 36.974 1.00 71.69 87 HIS B O 1
ATOM 5249 N N . ASP B 1 88 ? 28.142 40.500 38.209 1.00 71.88 88 ASP B N 1
ATOM 5250 C CA . ASP B 1 88 ? 27.589 39.719 37.101 1.00 72.77 88 ASP B CA 1
ATOM 5251 C C . ASP B 1 88 ? 28.602 39.545 35.967 1.00 61.27 88 ASP B C 1
ATOM 5252 O O . ASP B 1 88 ? 28.308 39.782 34.793 1.00 64.27 88 ASP B O 1
ATOM 5257 N N . VAL B 1 89 ? 29.812 39.120 36.329 1.00 64.43 89 VAL B N 1
ATOM 5258 C CA . VAL B 1 89 ? 30.869 38.859 35.363 1.00 57.42 89 VAL B CA 1
ATOM 5259 C C . VAL B 1 89 ? 31.404 37.453 35.594 1.00 57.74 89 VAL B C 1
ATOM 5260 O O . VAL B 1 89 ? 31.175 36.839 36.638 1.00 60.82 89 VAL B O 1
ATOM 5264 N N . VAL B 1 90 ? 32.125 36.945 34.599 1.00 49.38 90 VAL B N 1
ATOM 5265 C CA . VAL B 1 90 ? 32.761 35.636 34.676 1.00 54.87 90 VAL B CA 1
ATOM 5266 C C . VAL B 1 90 ? 34.257 35.849 34.853 1.00 56.62 90 VAL B C 1
ATOM 5267 O O . VAL B 1 90 ? 34.899 36.527 34.040 1.00 59.65 90 VAL B O 1
ATOM 5271 N N . ILE B 1 91 ? 34.808 35.273 35.917 1.00 53.09 91 ILE B N 1
ATOM 5272 C CA . ILE B 1 91 ? 36.227 35.409 36.220 1.00 57.08 91 ILE B CA 1
ATOM 5273 C C . ILE B 1 91 ? 37.012 34.442 35.347 1.00 52.61 91 ILE B C 1
ATOM 5274 O O . ILE B 1 91 ? 36.683 33.252 35.264 1.00 55.36 91 ILE B O 1
ATOM 5279 N N . VAL B 1 92 ? 38.051 34.945 34.693 1.00 52.72 92 VAL B N 1
ATOM 5280 C CA . VAL B 1 92 ? 38.937 34.109 33.897 1.00 54.84 92 VAL B CA 1
ATOM 5281 C C . VAL B 1 92 ? 40.285 34.041 34.601 1.00 57.51 92 VAL B C 1
ATOM 5282 O O . VAL B 1 92 ? 40.712 34.992 35.267 1.00 59.93 92 VAL B O 1
ATOM 5286 N N . GLY B 1 93 ? 40.938 32.887 34.480 1.00 62.04 93 GLY B N 1
ATOM 5287 C CA . GLY B 1 93 ? 42.197 32.681 35.172 1.00 75.65 93 GLY B CA 1
ATOM 5288 C C . GLY B 1 93 ? 43.249 33.694 34.761 1.00 78.20 93 GLY B C 1
ATOM 5289 O O . GLY B 1 93 ? 43.241 34.222 33.647 1.00 69.66 93 GLY B O 1
ATOM 5290 N N . GLU B 1 94 ? 44.170 33.962 35.690 1.00 79.31 94 GLU B N 1
ATOM 5291 C CA . GLU B 1 94 ? 45.218 34.943 35.435 1.00 75.13 94 GLU B CA 1
ATOM 5292 C C . GLU B 1 94 ? 46.272 34.407 34.474 1.00 70.53 94 GLU B C 1
ATOM 5293 O O . GLU B 1 94 ? 46.909 35.189 33.759 1.00 82.51 94 GLU B O 1
ATOM 5299 N N . ASP B 1 95 ? 46.460 33.092 34.424 1.00 60.93 95 ASP B N 1
ATOM 5300 C CA . ASP B 1 95 ? 47.498 32.487 33.599 1.00 77.34 95 ASP B CA 1
ATOM 5301 C C . ASP B 1 95 ? 46.906 31.507 32.593 1.00 78.02 95 ASP B C 1
ATOM 5302 O O . ASP B 1 95 ? 47.480 30.454 32.310 1.00 79.33 95 ASP B O 1
ATOM 5307 N N . GLU B 1 96 ? 45.752 31.845 32.033 1.00 68.33 96 GLU B N 1
ATOM 5308 C CA . GLU B 1 96 ? 45.174 31.050 30.963 1.00 66.93 96 GLU B CA 1
ATOM 5309 C C . GLU B 1 96 ? 45.743 31.486 29.617 1.00 59.11 96 GLU B C 1
ATOM 5310 O O . GLU B 1 96 ? 46.223 32.609 29.450 1.00 63.99 96 GLU B O 1
ATOM 5316 N N . SER B 1 97 ? 45.686 30.573 28.652 1.00 58.90 97 SER B N 1
ATOM 5317 C CA . SER B 1 97 ? 46.176 30.881 27.321 1.00 58.03 97 SER B CA 1
ATOM 5318 C C . SER B 1 97 ? 45.147 31.712 26.559 1.00 49.62 97 SER B C 1
ATOM 5319 O O . SER B 1 97 ? 43.954 31.677 26.872 1.00 54.13 97 SER B O 1
ATOM 5322 N N . PRO B 1 98 ? 45.586 32.482 25.561 1.00 50.20 98 PRO B N 1
ATOM 5323 C CA . PRO B 1 98 ? 44.615 33.218 24.738 1.00 56.07 98 PRO B CA 1
ATOM 5324 C C . PRO B 1 98 ? 43.581 32.318 24.091 1.00 57.58 98 PRO B C 1
ATOM 5325 O O . PRO B 1 98 ? 42.419 32.724 23.952 1.00 58.78 98 PRO B O 1
ATOM 5329 N N . ILE B 1 99 ? 43.969 31.100 23.705 1.00 54.57 99 ILE B N 1
ATOM 5330 C CA . ILE B 1 99 ? 43.011 30.142 23.154 1.00 58.83 99 ILE B CA 1
ATOM 5331 C C . ILE B 1 99 ? 41.941 29.802 24.183 1.00 53.91 99 ILE B C 1
ATOM 5332 O O . ILE B 1 99 ? 40.748 29.735 23.861 1.00 59.95 99 ILE B O 1
ATOM 5337 N N . ASP B 1 100 ? 42.347 29.580 25.436 1.00 57.93 100 ASP B N 1
ATOM 5338 C CA . ASP B 1 100 ? 41.382 29.229 26.473 1.00 61.24 100 ASP B CA 1
ATOM 5339 C C . ASP B 1 100 ? 40.467 30.404 26.804 1.00 59.53 100 ASP B C 1
ATOM 5340 O O . ASP B 1 100 ? 39.269 30.217 27.040 1.00 55.68 100 ASP B O 1
ATOM 5345 N N . ARG B 1 101 ? 41.007 31.623 26.820 1.00 60.71 101 ARG B N 1
ATOM 5346 C CA . ARG B 1 101 ? 40.169 32.781 27.115 1.00 50.31 101 ARG B CA 1
ATOM 5347 C C . ARG B 1 101 ? 39.140 33.032 26.018 1.00 55.93 101 ARG B C 1
ATOM 5348 O O . ARG B 1 101 ? 38.021 33.467 26.312 1.00 59.13 101 ARG B O 1
ATOM 5356 N N . LEU B 1 102 ? 39.494 32.776 24.755 1.00 52.71 102 LEU B N 1
ATOM 5357 C CA . LEU B 1 102 ? 38.527 32.939 23.673 1.00 54.35 102 LEU B CA 1
ATOM 5358 C C . LEU B 1 102 ? 37.352 31.982 23.828 1.00 55.48 102 LEU B C 1
ATOM 5359 O O . LEU B 1 102 ? 36.203 32.345 23.546 1.00 52.50 102 LEU B O 1
ATOM 5364 N N . GLU B 1 103 ? 37.619 30.748 24.264 1.00 53.13 103 GLU B N 1
ATOM 5365 C CA . GLU B 1 103 ? 36.528 29.802 24.481 1.00 60.95 103 GLU B CA 1
ATOM 5366 C C . GLU B 1 103 ? 35.608 30.284 25.595 1.00 58.62 103 GLU B C 1
ATOM 5367 O O . GLU B 1 103 ? 34.384 30.137 25.507 1.00 63.46 103 GLU B O 1
ATOM 5373 N N . THR B 1 104 ? 36.180 30.878 26.647 1.00 60.34 104 THR B N 1
ATOM 5374 C CA . THR B 1 104 ? 35.358 31.473 27.695 1.00 57.54 104 THR B CA 1
ATOM 5375 C C . THR B 1 104 ? 34.600 32.691 27.184 1.00 61.69 104 THR B C 1
ATOM 5376 O O . THR B 1 104 ? 33.455 32.924 27.590 1.00 63.69 104 THR B O 1
ATOM 5380 N N . ALA B 1 105 ? 35.208 33.466 26.282 1.00 56.30 105 ALA B N 1
ATOM 5381 C CA . ALA B 1 105 ? 34.544 34.660 25.765 1.00 56.90 105 ALA B CA 1
ATOM 5382 C C . ALA B 1 105 ? 33.318 34.300 24.931 1.00 63.18 105 ALA B C 1
ATOM 5383 O O . ALA B 1 105 ? 32.289 34.985 25.003 1.00 58.58 105 ALA B O 1
ATOM 5385 N N . LEU B 1 106 ? 33.404 33.226 24.140 1.00 58.15 106 LEU B N 1
ATOM 5386 C CA . LEU B 1 106 ? 32.264 32.815 23.325 1.00 58.80 106 LEU B CA 1
ATOM 5387 C C . LEU B 1 106 ? 31.055 32.476 24.190 1.00 54.47 106 LEU B C 1
ATOM 5388 O O . LEU B 1 106 ? 29.913 32.755 23.809 1.00 61.48 106 LEU B O 1
ATOM 5393 N N . LYS B 1 107 ? 31.285 31.882 25.365 1.00 60.26 107 LYS B N 1
ATOM 5394 C CA . LYS B 1 107 ? 30.185 31.539 26.259 1.00 58.61 107 LYS B CA 1
ATOM 5395 C C . LYS B 1 107 ? 29.514 32.761 26.867 1.00 56.24 107 LYS B C 1
ATOM 5396 O O . LYS B 1 107 ? 28.431 32.628 27.446 1.00 66.25 107 LYS B O 1
ATOM 5402 N N . CYS B 1 108 ? 30.127 33.937 26.756 1.00 59.91 108 CYS B N 1
ATOM 5403 C CA . CYS B 1 108 ? 29.542 35.172 27.253 1.00 61.63 108 CYS B CA 1
ATOM 5404 C C . CYS B 1 108 ? 28.679 35.881 26.218 1.00 60.85 108 CYS B C 1
ATOM 5405 O O . CYS B 1 108 ? 28.025 36.874 26.555 1.00 62.06 108 CYS B O 1
ATOM 5408 N N . LEU B 1 109 ? 28.663 35.403 24.976 1.00 65.12 109 LEU B N 1
ATOM 5409 C CA . LEU B 1 109 ? 27.952 36.033 23.878 1.00 67.61 109 LEU B CA 1
ATOM 5410 C C . LEU B 1 109 ? 26.615 35.346 23.635 1.00 72.74 109 LEU B C 1
ATOM 5411 O O . LEU B 1 109 ? 26.461 34.155 23.925 1.00 73.67 109 LEU B O 1
ATOM 5416 N N . PRO B 1 110 ? 25.627 36.072 23.111 1.00 67.40 110 PRO B N 1
ATOM 5417 C CA . PRO B 1 110 ? 24.390 35.414 22.682 1.00 77.13 110 PRO B CA 1
ATOM 5418 C C . PRO B 1 110 ? 24.673 34.433 21.555 1.00 87.02 110 PRO B C 1
ATOM 5419 O O . PRO B 1 110 ? 25.628 34.593 20.791 1.00 96.92 110 PRO B O 1
ATOM 5423 N N . GLN B 1 111 ? 23.836 33.400 21.470 1.00 92.14 111 GLN B N 1
ATOM 5424 C CA . GLN B 1 111 ? 24.034 32.353 20.475 1.00 94.41 111 GLN B CA 1
ATOM 5425 C C . GLN B 1 111 ? 24.096 32.942 19.072 1.00 90.79 111 GLN B C 1
ATOM 5426 O O . GLN B 1 111 ? 23.347 33.862 18.729 1.00 72.50 111 GLN B O 1
ATOM 5432 N N . TYR B 1 112 ? 25.007 32.411 18.260 1.00 83.64 112 TYR B N 1
ATOM 5433 C CA . TYR B 1 112 ? 25.186 32.930 16.913 1.00 89.31 112 TYR B CA 1
ATOM 5434 C C . TYR B 1 112 ? 23.992 32.559 16.043 1.00 94.63 112 TYR B C 1
ATOM 5435 O O . TYR B 1 112 ? 23.615 31.386 15.953 1.00 97.41 112 TYR B O 1
ATOM 5444 N N . ASP B 1 113 ? 23.401 33.561 15.401 1.00 97.46 113 ASP B N 1
ATOM 5445 C CA . ASP B 1 113 ? 22.213 33.363 14.581 1.00 108.21 113 ASP B CA 1
ATOM 5446 C C . ASP B 1 113 ? 22.543 33.638 13.121 1.00 110.14 113 ASP B C 1
ATOM 5447 O O . ASP B 1 113 ? 22.732 34.805 12.744 1.00 102.92 113 ASP B O 1
ATOM 5452 N N . PRO B 1 114 ? 22.618 32.613 12.263 1.00 113.47 114 PRO B N 1
ATOM 5453 C CA . PRO B 1 114 ? 22.969 32.848 10.854 1.00 116.70 114 PRO B CA 1
ATOM 5454 C C . PRO B 1 114 ? 21.859 33.508 10.047 1.00 118.96 114 PRO B C 1
ATOM 5455 O O . PRO B 1 114 ? 21.883 33.470 8.813 1.00 117.78 114 PRO B O 1
ATOM 5459 N N . SER B 1 115 ? 20.879 34.111 10.725 1.00 116.03 115 SER B N 1
ATOM 5460 C CA . SER B 1 115 ? 19.817 34.820 10.021 1.00 120.90 115 SER B CA 1
ATOM 5461 C C . SER B 1 115 ? 20.294 36.144 9.440 1.00 133.03 115 SER B C 1
ATOM 5462 O O . SER B 1 115 ? 19.612 36.710 8.578 1.00 146.55 115 SER B O 1
ATOM 5465 N N . ARG B 1 116 ? 21.441 36.650 9.889 1.00 137.78 116 ARG B N 1
ATOM 5466 C CA . ARG B 1 116 ? 22.019 37.875 9.352 1.00 135.70 116 ARG B CA 1
ATOM 5467 C C . ARG B 1 116 ? 22.927 37.627 8.155 1.00 129.63 116 ARG B C 1
ATOM 5468 O O . ARG B 1 116 ? 23.457 38.589 7.589 1.00 108.40 116 ARG B O 1
ATOM 5476 N N . SER B 1 117 ? 23.114 36.373 7.755 1.00 135.50 117 SER B N 1
ATOM 5477 C CA . SER B 1 117 ? 23.949 36.049 6.605 1.00 123.59 117 SER B CA 1
ATOM 5478 C C . SER B 1 117 ? 23.188 35.173 5.612 1.00 126.50 117 SER B C 1
ATOM 5479 O O . SER B 1 117 ? 22.116 35.545 5.131 1.00 123.14 117 SER B O 1
ATOM 5482 N N . PHE B 1 126 ? 22.381 48.227 6.521 1.00 85.14 126 PHE B N 1
ATOM 5483 C CA . PHE B 1 126 ? 23.820 48.015 6.552 1.00 88.43 126 PHE B CA 1
ATOM 5484 C C . PHE B 1 126 ? 24.262 47.551 7.924 1.00 83.57 126 PHE B C 1
ATOM 5485 O O . PHE B 1 126 ? 23.655 47.873 8.918 1.00 82.55 126 PHE B O 1
ATOM 5493 N N . ARG B 1 127 ? 25.351 46.813 7.953 1.00 74.69 127 ARG B N 1
ATOM 5494 C CA . ARG B 1 127 ? 25.893 46.346 9.191 1.00 77.09 127 ARG B CA 1
ATOM 5495 C C . ARG B 1 127 ? 27.238 45.742 8.882 1.00 73.06 127 ARG B C 1
ATOM 5496 O O . ARG B 1 127 ? 27.365 45.016 7.927 1.00 74.39 127 ARG B O 1
ATOM 5504 N N . TYR B 1 128 ? 28.242 46.052 9.690 1.00 78.11 128 TYR B N 1
ATOM 5505 C CA . TYR B 1 128 ? 29.566 45.524 9.472 1.00 73.76 128 TYR B CA 1
ATOM 5506 C C . TYR B 1 128 ? 29.497 44.066 9.712 1.00 66.38 128 TYR B C 1
ATOM 5507 O O . TYR B 1 128 ? 28.606 43.604 10.354 1.00 72.07 128 TYR B O 1
ATOM 5516 N N . TRP B 1 129 ? 30.465 43.342 9.213 1.00 56.25 129 TRP B N 1
ATOM 5517 C CA . TRP B 1 129 ? 30.522 41.934 9.432 1.00 59.30 129 TRP B CA 1
ATOM 5518 C C . TRP B 1 129 ? 31.142 41.730 10.799 1.00 67.28 129 TRP B C 1
ATOM 5519 O O . TRP B 1 129 ? 31.804 42.610 11.299 1.00 63.56 129 TRP B O 1
ATOM 5530 N N . LYS B 1 130 ? 30.926 40.573 11.408 1.00 67.35 130 LYS B N 1
ATOM 5531 C CA . LYS B 1 130 ? 31.480 40.296 12.716 1.00 59.96 130 LYS B CA 1
ATOM 5532 C C . LYS B 1 130 ? 32.433 39.162 12.626 1.00 61.49 130 LYS B C 1
ATOM 5533 O O . LYS B 1 130 ? 32.422 38.417 11.682 1.00 65.68 130 LYS B O 1
ATOM 5539 N N . ILE B 1 131 ? 33.275 39.037 13.623 1.00 60.67 131 ILE B N 1
ATOM 5540 C CA . ILE B 1 131 ? 34.262 37.960 13.644 1.00 63.20 131 ILE B CA 1
ATOM 5541 C C . ILE B 1 131 ? 33.569 36.604 13.571 1.00 64.41 131 ILE B C 1
ATOM 5542 O O . ILE B 1 131 ? 34.015 35.701 12.852 1.00 69.94 131 ILE B O 1
ATOM 5547 N N . ARG B 1 132 ? 32.457 36.446 14.295 1.00 65.04 132 ARG B N 1
ATOM 5548 C CA . ARG B 1 132 ? 31.721 35.187 14.253 1.00 67.30 132 ARG B CA 1
ATOM 5549 C C . ARG B 1 132 ? 31.067 34.934 12.898 1.00 71.15 132 ARG B C 1
ATOM 5550 O O . ARG B 1 132 ? 30.821 33.772 12.557 1.00 74.81 132 ARG B O 1
ATOM 5558 N N . ASP B 1 133 ? 30.778 35.986 12.123 1.00 72.84 133 ASP B N 1
ATOM 5559 C CA . ASP B 1 133 ? 30.339 35.794 10.741 1.00 76.83 133 ASP B CA 1
ATOM 5560 C C . ASP B 1 133 ? 31.444 35.157 9.903 1.00 80.87 133 ASP B C 1
ATOM 5561 O O . ASP B 1 133 ? 31.201 34.197 9.162 1.00 87.27 133 ASP B O 1
ATOM 5566 N N . TYR B 1 134 ? 32.669 35.683 10.009 1.00 75.29 134 TYR B N 1
ATOM 5567 C CA . TYR B 1 134 ? 33.811 35.070 9.335 1.00 70.26 134 TYR B CA 1
ATOM 5568 C C . TYR B 1 134 ? 34.022 33.634 9.805 1.00 73.67 134 TYR B C 1
ATOM 5569 O O . TYR B 1 134 ? 34.242 32.728 8.993 1.00 78.62 134 TYR B O 1
ATOM 5578 N N . ALA B 1 135 ? 33.966 33.412 11.123 1.00 66.21 135 ALA B N 1
ATOM 5579 C CA . ALA B 1 135 ? 34.256 32.088 11.666 1.00 72.23 135 ALA B CA 1
ATOM 5580 C C . ALA B 1 135 ? 33.232 31.063 11.200 1.00 80.79 135 ALA B C 1
ATOM 5581 O O . ALA B 1 135 ? 33.573 29.900 10.952 1.00 86.71 135 ALA B O 1
ATOM 5583 N N . TYR B 1 136 ? 31.970 31.476 11.080 1.00 66.25 136 TYR B N 1
ATOM 5584 C CA . TYR B 1 136 ? 30.938 30.573 10.585 1.00 84.53 136 TYR B CA 1
ATOM 5585 C C . TYR B 1 136 ? 31.126 30.293 9.101 1.00 84.96 136 TYR B C 1
ATOM 5586 O O . TYR B 1 136 ? 30.883 29.172 8.639 1.00 81.14 136 TYR B O 1
ATOM 5595 N N . ALA B 1 137 ? 31.565 31.297 8.339 1.00 83.83 137 ALA B N 1
ATOM 5596 C CA . ALA B 1 137 ? 31.783 31.100 6.910 1.00 84.13 137 ALA B CA 1
ATOM 5597 C C . ALA B 1 137 ? 32.960 30.167 6.654 1.00 77.82 137 ALA B C 1
ATOM 5598 O O . ALA B 1 137 ? 32.911 29.335 5.740 1.00 92.60 137 ALA B O 1
ATOM 5600 N N . TYR B 1 138 ? 34.025 30.289 7.449 1.00 71.75 138 TYR B N 1
ATOM 5601 C CA . TYR B 1 138 ? 35.160 29.385 7.295 1.00 82.48 138 TYR B CA 1
ATOM 5602 C C . TYR B 1 138 ? 34.778 27.956 7.657 1.00 79.76 138 TYR B C 1
ATOM 5603 O O . TYR B 1 138 ? 35.206 27.004 6.994 1.00 93.01 138 TYR B O 1
ATOM 5612 N N . ARG B 1 139 ? 33.971 27.788 8.707 1.00 78.82 139 ARG B N 1
ATOM 5613 C CA . ARG B 1 139 ? 33.667 26.456 9.215 1.00 83.53 139 ARG B CA 1
ATOM 5614 C C . ARG B 1 139 ? 32.572 25.765 8.415 1.00 88.16 139 ARG B C 1
ATOM 5615 O O . ARG B 1 139 ? 32.590 24.536 8.293 1.00 76.01 139 ARG B O 1
ATOM 5623 N N . SER B 1 140 ? 31.618 26.521 7.878 1.00 81.70 140 SER B N 1
ATOM 5624 C CA . SER B 1 140 ? 30.614 25.976 6.976 1.00 86.13 140 SER B CA 1
ATOM 5625 C C . SER B 1 140 ? 31.092 25.950 5.531 1.00 86.04 140 SER B C 1
ATOM 5626 O O . SER B 1 140 ? 30.309 25.618 4.634 1.00 93.11 140 SER B O 1
ATOM 5629 N N . LYS B 1 141 ? 32.356 26.299 5.292 1.00 80.57 141 LYS B N 1
ATOM 5630 C CA . LYS B 1 141 ? 32.985 26.261 3.975 1.00 84.03 141 LYS B CA 1
ATOM 5631 C C . LYS B 1 141 ? 32.272 27.152 2.959 1.00 88.29 141 LYS B C 1
ATOM 5632 O O . LYS B 1 141 ? 32.390 26.932 1.749 1.00 95.06 141 LYS B O 1
ATOM 5638 N N . LEU B 1 142 ? 31.525 28.157 3.430 1.00 82.74 142 LEU B N 1
ATOM 5639 C CA . LEU B 1 142 ? 31.010 29.182 2.526 1.00 88.98 142 LEU B CA 1
ATOM 5640 C C . LEU B 1 142 ? 32.148 29.893 1.806 1.00 95.71 142 LEU B C 1
ATOM 5641 O O . LEU B 1 142 ? 32.050 30.193 0.611 1.00 108.97 142 LEU B O 1
ATOM 5646 N N . THR B 1 143 ? 33.231 30.179 2.522 1.00 97.86 143 THR B N 1
ATOM 5647 C CA . THR B 1 143 ? 34.423 30.780 1.943 1.00 92.12 143 THR B CA 1
ATOM 5648 C C . THR B 1 143 ? 35.634 30.244 2.697 1.00 84.75 143 THR B C 1
ATOM 5649 O O . THR B 1 143 ? 35.513 29.371 3.562 1.00 83.00 143 THR B O 1
ATOM 5653 N N . THR B 1 144 ? 36.807 30.776 2.376 1.00 87.59 144 THR B N 1
ATOM 5654 C CA . THR B 1 144 ? 38.049 30.315 2.973 1.00 87.31 144 THR B CA 1
ATOM 5655 C C . THR B 1 144 ? 38.919 31.521 3.300 1.00 87.47 144 THR B C 1
ATOM 5656 O O . THR B 1 144 ? 38.763 32.584 2.687 1.00 76.90 144 THR B O 1
ATOM 5660 N N . PRO B 1 145 ? 39.806 31.405 4.293 1.00 83.02 145 PRO B N 1
ATOM 5661 C CA . PRO B 1 145 ? 40.701 32.535 4.593 1.00 83.23 145 PRO B CA 1
ATOM 5662 C C . PRO B 1 145 ? 41.551 32.959 3.412 1.00 84.55 145 PRO B C 1
ATOM 5663 O O . PRO B 1 145 ? 41.884 34.147 3.298 1.00 76.12 145 PRO B O 1
ATOM 5667 N N . LEU B 1 146 ? 41.912 32.023 2.529 1.00 78.03 146 LEU B N 1
ATOM 5668 C CA . LEU B 1 146 ? 42.699 32.372 1.350 1.00 85.85 146 LEU B CA 1
ATOM 5669 C C . LEU B 1 146 ? 41.897 33.247 0.393 1.00 82.14 146 LEU B C 1
ATOM 5670 O O . LEU B 1 146 ? 42.427 34.222 -0.154 1.00 77.58 146 LEU B O 1
ATOM 5675 N N . GLN B 1 147 ? 40.621 32.916 0.179 1.00 80.70 147 GLN B N 1
ATOM 5676 C CA . GLN B 1 147 ? 39.758 33.755 -0.649 1.00 89.40 147 GLN B CA 1
ATOM 5677 C C . GLN B 1 147 ? 39.653 35.164 -0.079 1.00 78.78 147 GLN B C 1
ATOM 5678 O O . GLN B 1 147 ? 39.818 36.154 -0.802 1.00 79.56 147 GLN B O 1
ATOM 5684 N N . VAL B 1 148 ? 39.362 35.269 1.221 1.00 97.56 148 VAL B N 1
ATOM 5685 C CA . VAL B 1 148 ? 39.252 36.575 1.863 1.00 82.92 148 VAL B CA 1
ATOM 5686 C C . VAL B 1 148 ? 40.555 37.350 1.720 1.00 67.22 148 VAL B C 1
ATOM 5687 O O . VAL B 1 148 ? 40.550 38.552 1.424 1.00 63.43 148 VAL B O 1
ATOM 5691 N N . ALA B 1 149 ? 41.690 36.671 1.911 1.00 70.33 149 ALA B N 1
ATOM 5692 C CA . ALA B 1 149 ? 42.987 37.326 1.779 1.00 70.94 149 ALA B CA 1
ATOM 5693 C C . ALA B 1 149 ? 43.190 37.877 0.373 1.00 82.49 149 ALA B C 1
ATOM 5694 O O . ALA B 1 149 ? 43.566 39.042 0.201 1.00 86.56 149 ALA B O 1
ATOM 5696 N N . LYS B 1 150 ? 42.946 37.052 -0.651 1.00 80.64 150 LYS B N 1
ATOM 5697 C CA . LYS B 1 150 ? 43.122 37.520 -2.024 1.00 79.89 150 LYS B CA 1
ATOM 5698 C C . LYS B 1 150 ? 42.183 38.675 -2.345 1.00 70.78 150 LYS B C 1
ATOM 5699 O O . LYS B 1 150 ? 42.546 39.576 -3.111 1.00 81.81 150 LYS B O 1
ATOM 5705 N N . ARG B 1 151 ? 40.976 38.667 -1.776 1.00 69.20 151 ARG B N 1
ATOM 5706 C CA . ARG B 1 151 ? 40.066 39.791 -1.963 1.00 74.11 151 ARG B CA 1
ATOM 5707 C C . ARG B 1 151 ? 40.596 41.046 -1.280 1.00 80.81 151 ARG B C 1
ATOM 5708 O O . ARG B 1 151 ? 40.513 42.147 -1.839 1.00 83.01 151 ARG B O 1
ATOM 5716 N N . ILE B 1 152 ? 41.147 40.900 -0.074 1.00 80.61 152 ILE B N 1
ATOM 5717 C CA . ILE B 1 152 ? 41.729 42.041 0.626 1.00 79.73 152 ILE B CA 1
ATOM 5718 C C . ILE B 1 152 ? 42.966 42.540 -0.112 1.00 72.89 152 ILE B C 1
ATOM 5719 O O . ILE B 1 152 ? 43.129 43.745 -0.341 1.00 66.23 152 ILE B O 1
ATOM 5724 N N . ILE B 1 153 ? 43.855 41.618 -0.494 1.00 72.30 153 ILE B N 1
ATOM 5725 C CA . ILE B 1 153 ? 45.065 41.991 -1.223 1.00 79.34 153 ILE B CA 1
ATOM 5726 C C . ILE B 1 153 ? 44.709 42.700 -2.523 1.00 81.44 153 ILE B C 1
ATOM 5727 O O . ILE B 1 153 ? 45.355 43.682 -2.910 1.00 77.29 153 ILE B O 1
ATOM 5732 N N . SER B 1 154 ? 43.671 42.222 -3.212 1.00 79.37 154 SER B N 1
ATOM 5733 C CA . SER B 1 154 ? 43.242 42.859 -4.452 1.00 80.05 154 SER B CA 1
ATOM 5734 C C . SER B 1 154 ? 42.837 44.308 -4.215 1.00 80.21 154 SER B C 1
ATOM 5735 O O . SER B 1 154 ? 43.231 45.207 -4.967 1.00 82.62 154 SER B O 1
ATOM 5738 N N . ILE B 1 155 ? 42.053 44.554 -3.164 1.00 86.24 155 ILE B N 1
ATOM 5739 C CA . ILE B 1 155 ? 41.571 45.905 -2.887 1.00 86.09 155 ILE B CA 1
ATOM 5740 C C . ILE B 1 155 ? 42.731 46.833 -2.547 1.00 81.15 155 ILE B C 1
ATOM 5741 O O . ILE B 1 155 ? 42.775 47.986 -2.999 1.00 74.03 155 ILE B O 1
ATOM 5746 N N . ILE B 1 156 ? 43.687 46.349 -1.750 1.00 78.06 156 ILE B N 1
ATOM 5747 C CA . ILE B 1 156 ? 44.833 47.173 -1.368 1.00 83.78 156 ILE B CA 1
ATOM 5748 C C . ILE B 1 156 ? 45.642 47.565 -2.599 1.00 81.74 156 ILE B C 1
ATOM 5749 O O . ILE B 1 156 ? 45.972 48.740 -2.800 1.00 69.60 156 ILE B O 1
ATOM 5754 N N . GLU B 1 157 ? 45.969 46.586 -3.447 1.00 80.43 157 GLU B N 1
ATOM 5755 C CA . GLU B 1 157 ? 46.773 46.873 -4.631 1.00 82.29 157 GLU B CA 1
ATOM 5756 C C . GLU B 1 157 ? 46.023 47.747 -5.628 1.00 75.70 157 GLU B C 1
ATOM 5757 O O . GLU B 1 157 ? 46.638 48.575 -6.307 1.00 80.86 157 GLU B O 1
ATOM 5763 N N . GLU B 1 158 ? 44.715 47.612 -5.730 1.00 80.78 158 GLU B N 1
ATOM 5764 C CA . GLU B 1 158 ? 43.941 48.417 -6.665 1.00 85.29 158 GLU B CA 1
ATOM 5765 C C . GLU B 1 158 ? 43.819 49.868 -6.289 1.00 80.58 158 GLU B C 1
ATOM 5766 O O . GLU B 1 158 ? 43.844 50.742 -7.129 1.00 85.59 158 GLU B O 1
ATOM 5772 N N . PHE B 1 159 ? 43.637 50.131 -5.022 1.00 77.93 159 PHE B N 1
ATOM 5773 C CA . PHE B 1 159 ? 43.466 51.503 -4.566 1.00 81.65 159 PHE B CA 1
ATOM 5774 C C . PHE B 1 159 ? 44.724 52.097 -3.948 1.00 74.05 159 PHE B C 1
ATOM 5775 O O . PHE B 1 159 ? 44.686 53.243 -3.491 1.00 82.84 159 PHE B O 1
ATOM 5783 N N . GLY B 1 160 ? 45.829 51.360 -3.928 1.00 75.70 160 GLY B N 1
ATOM 5784 C CA . GLY B 1 160 ? 47.061 51.875 -3.354 1.00 78.20 160 GLY B CA 1
ATOM 5785 C C . GLY B 1 160 ? 46.991 52.180 -1.872 1.00 75.69 160 GLY B C 1
ATOM 5786 O O . GLY B 1 160 ? 47.513 53.212 -1.430 1.00 74.93 160 GLY B O 1
ATOM 5787 N N . TYR B 1 161 ? 46.357 51.308 -1.089 1.00 82.92 161 TYR B N 1
ATOM 5788 C CA . TYR B 1 161 ? 46.260 51.511 0.351 1.00 79.31 161 TYR B CA 1
ATOM 5789 C C . TYR B 1 161 ? 47.545 51.160 1.092 1.00 79.62 161 TYR B C 1
ATOM 5790 O O . TYR B 1 161 ? 47.623 51.388 2.304 1.00 84.67 161 TYR B O 1
ATOM 5799 N N . ASP B 1 162 ? 48.546 50.611 0.405 1.00 72.83 162 ASP B N 1
ATOM 5800 C CA . ASP B 1 162 ? 49.848 50.348 1.001 1.00 68.11 162 ASP B CA 1
ATOM 5801 C C . ASP B 1 162 ? 50.929 51.256 0.428 1.00 63.81 162 ASP B C 1
ATOM 5802 O O . ASP B 1 162 ? 52.120 50.961 0.559 1.00 66.06 162 ASP B O 1
ATOM 5807 N N . LYS B 1 163 ? 50.537 52.353 -0.208 1.00 63.52 163 LYS B N 1
ATOM 5808 C CA . LYS B 1 163 ? 51.475 53.291 -0.805 1.00 71.76 163 LYS B CA 1
ATOM 5809 C C . LYS B 1 163 ? 50.898 54.691 -0.673 1.00 67.02 163 LYS B C 1
ATOM 5810 O O . LYS B 1 163 ? 49.692 54.849 -0.445 1.00 63.51 163 LYS B O 1
ATOM 5816 N N . PRO B 1 164 ? 51.741 55.739 -0.781 1.00 68.91 164 PRO B N 1
ATOM 5817 C CA . PRO B 1 164 ? 51.275 57.133 -0.775 1.00 73.82 164 PRO B CA 1
ATOM 5818 C C . PRO B 1 164 ? 50.288 57.424 -1.910 1.00 75.90 164 PRO B C 1
ATOM 5819 O O . PRO B 1 164 ? 50.260 56.675 -2.887 1.00 80.29 164 PRO B O 1
ATOM 5823 N N . PRO B 1 165 ? 49.501 58.508 -1.800 1.00 73.87 165 PRO B N 1
ATOM 5824 C CA . PRO B 1 165 ? 49.515 59.518 -0.737 1.00 73.17 165 PRO B CA 1
ATOM 5825 C C . PRO B 1 165 ? 48.502 59.309 0.388 1.00 69.57 165 PRO B C 1
ATOM 5826 O O . PRO B 1 165 ? 48.492 60.114 1.319 1.00 63.97 165 PRO B O 1
ATOM 5830 N N . THR B 1 166 ? 47.654 58.282 0.310 1.00 68.54 166 THR B N 1
ATOM 5831 C CA . THR B 1 166 ? 46.629 58.028 1.325 1.00 65.61 166 THR B CA 1
ATOM 5832 C C . THR B 1 166 ? 46.617 56.551 1.711 1.00 59.59 166 THR B C 1
ATOM 5833 O O . THR B 1 166 ? 45.621 55.849 1.497 1.00 59.89 166 THR B O 1
ATOM 5837 N N . PRO B 1 167 ? 47.694 56.052 2.311 1.00 58.65 167 PRO B N 1
ATOM 5838 C CA . PRO B 1 167 ? 47.752 54.625 2.635 1.00 66.81 167 PRO B CA 1
ATOM 5839 C C . PRO B 1 167 ? 47.030 54.278 3.928 1.00 64.58 167 PRO B C 1
ATOM 5840 O O . PRO B 1 167 ? 46.946 55.076 4.865 1.00 63.40 167 PRO B O 1
ATOM 5844 N N . PHE B 1 168 ? 46.495 53.057 3.960 1.00 59.36 168 PHE B N 1
ATOM 5845 C CA . PHE B 1 168 ? 46.113 52.448 5.229 1.00 61.26 168 PHE B CA 1
ATOM 5846 C C . PHE B 1 168 ? 47.327 51.840 5.916 1.00 55.32 168 PHE B C 1
ATOM 5847 O O . PHE B 1 168 ? 47.507 51.994 7.131 1.00 53.85 168 PHE B O 1
ATOM 5855 N N . LEU B 1 169 ? 48.168 51.158 5.146 1.00 54.78 169 LEU B N 1
ATOM 5856 C CA . LEU B 1 169 ? 49.334 50.456 5.651 1.00 56.31 169 LEU B CA 1
ATOM 5857 C C . LEU B 1 169 ? 50.607 51.111 5.135 1.00 55.20 169 LEU B C 1
ATOM 5858 O O . LEU B 1 169 ? 50.655 51.612 4.009 1.00 73.64 169 LEU B O 1
ATOM 5863 N N . ILE B 1 170 ? 51.640 51.106 5.974 1.00 61.34 170 ILE B N 1
ATOM 5864 C CA . ILE B 1 170 ? 52.955 51.600 5.589 1.00 55.52 170 ILE B CA 1
ATOM 5865 C C . ILE B 1 170 ? 53.985 50.490 5.510 1.00 58.07 170 ILE B C 1
ATOM 5866 O O . ILE B 1 170 ? 55.132 50.750 5.119 1.00 71.08 170 ILE B O 1
ATOM 5871 N N . ARG B 1 171 ? 53.618 49.261 5.877 1.00 55.45 171 ARG B N 1
ATOM 5872 C CA . ARG B 1 171 ? 54.399 48.067 5.563 1.00 58.67 171 ARG B CA 1
ATOM 5873 C C . ARG B 1 171 ? 53.415 46.966 5.208 1.00 64.34 171 ARG B C 1
ATOM 5874 O O . ARG B 1 171 ? 52.521 46.659 6.001 1.00 64.35 171 ARG B O 1
ATOM 5882 N N . PHE B 1 172 ? 53.572 46.378 4.024 1.00 60.94 172 PHE B N 1
ATOM 5883 C CA . PHE B 1 172 ? 52.644 45.354 3.561 1.00 60.33 172 PHE B CA 1
ATOM 5884 C C . PHE B 1 172 ? 53.392 44.344 2.706 1.00 67.42 172 PHE B C 1
ATOM 5885 O O . PHE B 1 172 ? 54.107 44.721 1.774 1.00 66.02 172 PHE B O 1
ATOM 5893 N N . ASP B 1 173 ? 53.227 43.066 3.035 1.00 69.14 173 ASP B N 1
ATOM 5894 C CA . ASP B 1 173 ? 53.842 41.959 2.308 1.00 79.43 173 ASP B CA 1
ATOM 5895 C C . ASP B 1 173 ? 52.711 41.004 1.944 1.00 79.39 173 ASP B C 1
ATOM 5896 O O . ASP B 1 173 ? 52.305 40.176 2.765 1.00 70.38 173 ASP B O 1
ATOM 5901 N N . ALA B 1 174 ? 52.196 41.135 0.718 1.00 80.99 174 ALA B N 1
ATOM 5902 C CA . ALA B 1 174 ? 51.072 40.307 0.295 1.00 80.18 174 ALA B CA 1
ATOM 5903 C C . ALA B 1 174 ? 51.410 38.825 0.357 1.00 77.13 174 ALA B C 1
ATOM 5904 O O . ALA B 1 174 ? 50.535 38.003 0.657 1.00 77.33 174 ALA B O 1
ATOM 5906 N N . ASN B 1 175 ? 52.667 38.464 0.079 1.00 75.46 175 ASN B N 1
ATOM 5907 C CA . ASN B 1 175 ? 53.063 37.061 0.138 1.00 84.25 175 ASN B CA 1
ATOM 5908 C C . ASN B 1 175 ? 52.972 36.525 1.560 1.00 85.48 175 ASN B C 1
ATOM 5909 O O . ASN B 1 175 ? 52.507 35.399 1.777 1.00 82.53 175 ASN B O 1
ATOM 5914 N N . GLU B 1 176 ? 53.416 37.317 2.542 1.00 91.85 176 GLU B N 1
ATOM 5915 C CA . GLU B 1 176 ? 53.278 36.916 3.939 1.00 79.49 176 GLU B CA 1
ATOM 5916 C C . GLU B 1 176 ? 51.816 36.699 4.302 1.00 69.07 176 GLU B C 1
ATOM 5917 O O . GLU B 1 176 ? 51.480 35.744 5.011 1.00 71.91 176 GLU B O 1
ATOM 5923 N N . VAL B 1 177 ? 50.957 37.571 3.842 1.00 67.23 177 VAL B N 1
ATOM 5924 C CA . VAL B 1 177 ? 49.571 37.428 4.141 1.00 71.31 177 VAL B CA 1
ATOM 5925 C C . VAL B 1 177 ? 49.025 36.153 3.527 1.00 83.86 177 VAL B C 1
ATOM 5926 O O . VAL B 1 177 ? 48.342 35.392 4.183 1.00 69.56 177 VAL B O 1
ATOM 5930 N N . ILE B 1 178 ? 49.332 35.913 2.258 1.00 74.06 178 ILE B N 1
ATOM 5931 C CA . ILE B 1 178 ? 48.858 34.710 1.606 1.00 79.91 178 ILE B CA 1
ATOM 5932 C C . ILE B 1 178 ? 49.406 33.518 2.351 1.00 75.42 178 ILE B C 1
ATOM 5933 O O . ILE B 1 178 ? 48.711 32.568 2.619 1.00 75.50 178 ILE B O 1
ATOM 5938 N N . LYS B 1 179 ? 50.666 33.583 2.691 1.00 73.73 179 LYS B N 1
ATOM 5939 C CA . LYS B 1 179 ? 51.260 32.487 3.407 1.00 83.63 179 LYS B CA 1
ATOM 5940 C C . LYS B 1 179 ? 50.420 32.114 4.612 1.00 79.65 179 LYS B C 1
ATOM 5941 O O . LYS B 1 179 ? 50.043 30.977 4.747 1.00 81.19 179 LYS B O 1
ATOM 5947 N N . GLN B 1 180 ? 50.119 33.088 5.473 1.00 85.20 180 GLN B N 1
ATOM 5948 C CA . GLN B 1 180 ? 49.338 32.844 6.684 1.00 75.75 180 GLN B CA 1
ATOM 5949 C C . GLN B 1 180 ? 47.946 32.327 6.349 1.00 71.11 180 GLN B C 1
ATOM 5950 O O . GLN B 1 180 ? 47.439 31.412 7.007 1.00 70.20 180 GLN B O 1
ATOM 5956 N N . ALA B 1 181 ? 47.304 32.918 5.337 1.00 75.00 181 ALA B N 1
ATOM 5957 C CA . ALA B 1 181 ? 45.944 32.524 4.986 1.00 79.30 181 ALA B CA 1
ATOM 5958 C C . ALA B 1 181 ? 45.890 31.096 4.466 1.00 86.36 181 ALA B C 1
ATOM 5959 O O . ALA B 1 181 ? 44.887 30.403 4.672 1.00 84.68 181 ALA B O 1
ATOM 5961 N N . GLU B 1 182 ? 46.950 30.640 3.792 1.00 80.67 182 GLU B N 1
ATOM 5962 C CA . GLU B 1 182 ? 46.991 29.254 3.338 1.00 82.28 182 GLU B CA 1
ATOM 5963 C C . GLU B 1 182 ? 47.057 28.296 4.519 1.00 82.48 182 GLU B C 1
ATOM 5964 O O . GLU B 1 182 ? 46.353 27.279 4.540 1.00 74.62 182 GLU B O 1
ATOM 5970 N N . ALA B 1 183 ? 47.896 28.609 5.512 1.00 83.05 183 ALA B N 1
ATOM 5971 C CA . ALA B 1 183 ? 48.015 27.748 6.684 1.00 80.65 183 ALA B CA 1
ATOM 5972 C C . ALA B 1 183 ? 46.708 27.695 7.463 1.00 82.94 183 ALA B C 1
ATOM 5973 O O . ALA B 1 183 ? 46.311 26.632 7.956 1.00 86.27 183 ALA B O 1
ATOM 5975 N N . SER B 1 184 ? 46.028 28.836 7.591 1.00 81.51 184 SER B N 1
ATOM 5976 C CA . SER B 1 184 ? 44.710 28.836 8.216 1.00 82.12 184 SER B CA 1
ATOM 5977 C C . SER B 1 184 ? 43.704 28.062 7.374 1.00 92.88 184 SER B C 1
ATOM 5978 O O . SER B 1 184 ? 42.872 27.322 7.913 1.00 77.60 184 SER B O 1
ATOM 5981 N N . THR B 1 185 ? 43.765 28.224 6.051 1.00 78.67 185 THR B N 1
ATOM 5982 C CA . THR B 1 185 ? 42.885 27.466 5.170 1.00 81.46 185 THR B CA 1
ATOM 5983 C C . THR B 1 185 ? 43.111 25.968 5.328 1.00 81.78 185 THR B C 1
ATOM 5984 O O . THR B 1 185 ? 42.152 25.187 5.368 1.00 81.02 185 THR B O 1
ATOM 5988 N N . ARG B 1 186 ? 44.377 25.552 5.435 1.00 76.19 186 ARG B N 1
ATOM 5989 C CA . ARG B 1 186 ? 44.685 24.142 5.652 1.00 86.41 186 ARG B CA 1
ATOM 5990 C C . ARG B 1 186 ? 44.007 23.614 6.909 1.00 96.59 186 ARG B C 1
ATOM 5991 O O . ARG B 1 186 ? 43.432 22.521 6.899 1.00 97.22 186 ARG B O 1
ATOM 5999 N N . ARG B 1 187 ? 44.055 24.385 8.001 1.00 98.54 187 ARG B N 1
ATOM 6000 C CA . ARG B 1 187 ? 43.478 23.922 9.260 1.00 97.51 187 ARG B CA 1
ATOM 6001 C C . ARG B 1 187 ? 41.957 23.848 9.198 1.00 87.52 187 ARG B C 1
ATOM 6002 O O . ARG B 1 187 ? 41.354 23.012 9.880 1.00 89.89 187 ARG B O 1
ATOM 6010 N N . PHE B 1 188 ? 41.318 24.708 8.400 1.00 75.30 188 PHE B N 1
ATOM 6011 C CA . PHE B 1 188 ? 39.870 24.612 8.236 1.00 92.30 188 PHE B CA 1
ATOM 6012 C C . PHE B 1 188 ? 39.493 23.422 7.364 1.00 98.15 188 PHE B C 1
ATOM 6013 O O . PHE B 1 188 ? 38.533 22.702 7.666 1.00 88.89 188 PHE B O 1
ATOM 6021 N N . GLU B 1 189 ? 40.232 23.201 6.276 1.00 110.36 189 GLU B N 1
ATOM 6022 C CA . GLU B 1 189 ? 39.992 22.020 5.455 1.00 105.93 189 GLU B CA 1
ATOM 6023 C C . GLU B 1 189 ? 40.300 20.745 6.231 1.00 102.37 189 GLU B C 1
ATOM 6024 O O . GLU B 1 189 ? 39.588 19.743 6.101 1.00 97.66 189 GLU B O 1
ATOM 6030 N N . GLN B 1 190 ? 41.350 20.768 7.054 1.00 98.56 190 GLN B N 1
ATOM 6031 C CA . GLN B 1 190 ? 41.655 19.633 7.918 1.00 104.90 190 GLN B CA 1
ATOM 6032 C C . GLN B 1 190 ? 40.698 19.520 9.098 1.00 94.28 190 GLN B C 1
ATOM 6033 O O . GLN B 1 190 ? 40.711 18.494 9.785 1.00 86.68 190 GLN B O 1
ATOM 6039 N N . GLY B 1 191 ? 39.885 20.542 9.355 1.00 93.82 191 GLY B N 1
ATOM 6040 C CA . GLY B 1 191 ? 38.865 20.450 10.380 1.00 98.46 191 GLY B CA 1
ATOM 6041 C C . GLY B 1 191 ? 39.322 20.735 11.791 1.00 103.81 191 GLY B C 1
ATOM 6042 O O . GLY B 1 191 ? 38.637 20.338 12.739 1.00 97.50 191 GLY B O 1
ATOM 6043 N N . ASN B 1 192 ? 40.455 21.412 11.969 1.00 105.24 192 ASN B N 1
ATOM 6044 C CA . ASN B 1 192 ? 40.956 21.766 13.299 1.00 96.52 192 ASN B CA 1
ATOM 6045 C C . ASN B 1 192 ? 41.421 23.214 13.307 1.00 82.03 192 ASN B C 1
ATOM 6046 O O . ASN B 1 192 ? 42.624 23.504 13.274 1.00 71.89 192 ASN B O 1
ATOM 6051 N N . PRO B 1 193 ? 40.489 24.161 13.356 1.00 81.58 193 PRO B N 1
ATOM 6052 C CA . PRO B 1 193 ? 40.885 25.555 13.558 1.00 83.87 193 PRO B CA 1
ATOM 6053 C C . PRO B 1 193 ? 41.356 25.772 14.988 1.00 78.98 193 PRO B C 1
ATOM 6054 O O . PRO B 1 193 ? 40.949 25.068 15.916 1.00 71.76 193 PRO B O 1
ATOM 6058 N N . ILE B 1 194 ? 42.242 26.755 15.156 1.00 75.17 194 ILE B N 1
ATOM 6059 C CA . ILE B 1 194 ? 42.838 26.992 16.467 1.00 69.17 194 ILE B CA 1
ATOM 6060 C C . ILE B 1 194 ? 41.823 27.619 17.417 1.00 63.20 194 ILE B C 1
ATOM 6061 O O . ILE B 1 194 ? 41.748 27.249 18.595 1.00 65.60 194 ILE B O 1
ATOM 6066 N N . SER B 1 195 ? 41.037 28.576 16.931 1.00 64.22 195 SER B N 1
ATOM 6067 C CA . SER B 1 195 ? 40.086 29.298 17.771 1.00 61.89 195 SER B CA 1
ATOM 6068 C C . SER B 1 195 ? 39.151 30.085 16.863 1.00 63.85 195 SER B C 1
ATOM 6069 O O . SER B 1 195 ? 39.261 30.040 15.634 1.00 63.89 195 SER B O 1
ATOM 6072 N N . VAL B 1 196 ? 38.242 30.837 17.487 1.00 55.81 196 VAL B N 1
ATOM 6073 C CA . VAL B 1 196 ? 37.332 31.704 16.749 1.00 60.32 196 VAL B CA 1
ATOM 6074 C C . VAL B 1 196 ? 38.074 32.791 15.979 1.00 67.18 196 VAL B C 1
ATOM 6075 O O . VAL B 1 196 ? 37.502 33.396 15.065 1.00 73.45 196 VAL B O 1
ATOM 6079 N N . LEU B 1 197 ? 39.340 33.050 16.315 1.00 69.82 197 LEU B N 1
ATOM 6080 C CA . LEU B 1 197 ? 40.149 34.048 15.626 1.00 65.46 197 LEU B CA 1
ATOM 6081 C C . LEU B 1 197 ? 40.969 33.467 14.478 1.00 71.99 197 LEU B C 1
ATOM 6082 O O . LEU B 1 197 ? 41.613 34.230 13.749 1.00 63.29 197 LEU B O 1
ATOM 6087 N N . ASP B 1 198 ? 40.963 32.148 14.296 1.00 77.03 198 ASP B N 1
ATOM 6088 C CA . ASP B 1 198 ? 41.707 31.548 13.197 1.00 70.45 198 ASP B CA 1
ATOM 6089 C C . ASP B 1 198 ? 41.151 32.047 11.872 1.00 63.87 198 ASP B C 1
ATOM 6090 O O . ASP B 1 198 ? 39.966 31.864 11.579 1.00 61.86 198 ASP B O 1
ATOM 6095 N N . GLY B 1 199 ? 42.004 32.701 11.084 1.00 66.57 199 GLY B N 1
ATOM 6096 C CA . GLY B 1 199 ? 41.615 33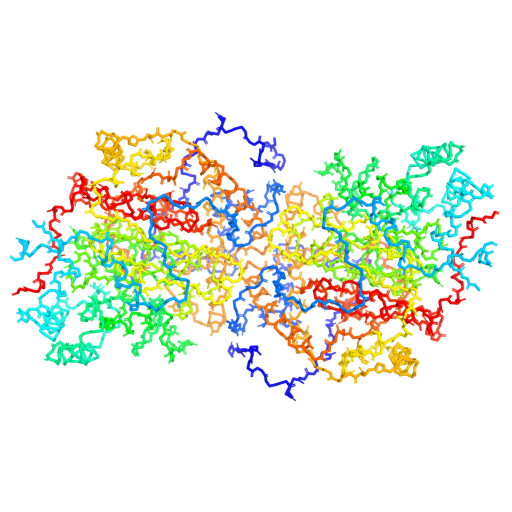.243 9.800 1.00 67.72 199 GLY B CA 1
ATOM 6097 C C . GLY B 1 199 ? 41.143 34.682 9.819 1.00 67.68 199 GLY B C 1
ATOM 6098 O O . GLY B 1 199 ? 40.876 35.241 8.747 1.00 69.83 199 GLY B O 1
ATOM 6099 N N . ILE B 1 200 ? 41.028 35.299 10.991 1.00 64.12 200 ILE B N 1
ATOM 6100 C CA . ILE B 1 200 ? 40.558 36.676 11.104 1.00 59.03 200 ILE B CA 1
ATOM 6101 C C . ILE B 1 200 ? 41.739 37.618 10.911 1.00 55.75 200 ILE B C 1
ATOM 6102 O O . ILE B 1 200 ? 42.810 37.417 11.498 1.00 58.39 200 ILE B O 1
ATOM 6107 N N . PHE B 1 201 ? 41.547 38.628 10.083 1.00 54.69 201 PHE B N 1
ATOM 6108 C CA . PHE B 1 201 ? 42.596 39.584 9.754 1.00 64.77 201 PHE B CA 1
ATOM 6109 C C . PHE B 1 201 ? 42.717 40.796 10.662 1.00 52.88 201 PHE B C 1
ATOM 6110 O O . PHE B 1 201 ? 41.798 41.543 10.813 1.00 52.16 201 PHE B O 1
ATOM 6118 N N . VAL B 1 202 ? 43.884 40.974 11.240 1.00 55.60 202 VAL B N 1
ATOM 6119 C CA . VAL B 1 202 ? 44.133 42.073 12.144 1.00 55.42 202 VAL B CA 1
ATOM 6120 C C . VAL B 1 202 ? 45.287 42.955 11.720 1.00 49.61 202 VAL B C 1
ATOM 6121 O O . VAL B 1 202 ? 46.338 42.475 11.415 1.00 52.89 202 VAL B O 1
ATOM 6125 N N . THR B 1 203 ? 45.081 44.253 11.723 1.00 48.45 203 THR B N 1
ATOM 6126 C CA . THR B 1 203 ? 46.133 45.181 11.380 1.00 48.78 203 THR B CA 1
ATOM 6127 C C . THR B 1 203 ? 46.883 45.641 12.649 1.00 51.31 203 THR B C 1
ATOM 6128 O O . THR B 1 203 ? 46.298 45.788 13.686 1.00 49.59 203 THR B O 1
ATOM 6132 N N . ILE B 1 204 ? 48.180 45.851 12.551 1.00 48.33 204 ILE B N 1
ATOM 6133 C CA . ILE B 1 204 ? 49.004 46.230 13.695 1.00 49.02 204 ILE B CA 1
ATOM 6134 C C . ILE B 1 204 ? 49.543 47.636 13.470 1.00 46.77 204 ILE B C 1
ATOM 6135 O O . ILE B 1 204 ? 50.151 47.914 12.430 1.00 54.60 204 ILE B O 1
ATOM 6140 N N . LYS B 1 205 ? 49.313 48.521 14.438 1.00 46.48 205 LYS B N 1
ATOM 6141 C CA . LYS B 1 205 ? 49.893 49.859 14.402 1.00 49.08 205 LYS B CA 1
ATOM 6142 C C . LYS B 1 205 ? 51.419 49.777 14.374 1.00 47.23 205 LYS B C 1
ATOM 6143 O O . LYS B 1 205 ? 52.024 48.876 14.963 1.00 43.71 205 LYS B O 1
ATOM 6149 N N . ASP B 1 206 ? 52.047 50.740 13.688 1.00 44.51 206 ASP B N 1
ATOM 6150 C CA . ASP B 1 206 ? 53.475 50.673 13.386 1.00 49.42 206 ASP B CA 1
ATOM 6151 C C . ASP B 1 206 ? 54.373 51.028 14.570 1.00 48.52 206 ASP B C 1
ATOM 6152 O O . ASP B 1 206 ? 55.592 51.143 14.385 1.00 44.75 206 ASP B O 1
ATOM 6157 N N . ASP B 1 207 ? 53.830 51.217 15.771 1.00 48.31 207 ASP B N 1
ATOM 6158 C CA . ASP B 1 207 ? 54.661 51.305 16.962 1.00 43.62 207 ASP B CA 1
ATOM 6159 C C . ASP B 1 207 ? 54.649 50.008 17.761 1.00 41.50 207 ASP B C 1
ATOM 6160 O O . ASP B 1 207 ? 55.147 49.975 18.888 1.00 40.52 207 ASP B O 1
ATOM 6165 N N . ILE B 1 208 ? 54.110 48.938 17.188 1.00 43.56 208 ILE B N 1
ATOM 6166 C CA . ILE B 1 208 ? 54.067 47.625 17.814 1.00 47.19 208 ILE B CA 1
ATOM 6167 C C . ILE B 1 208 ? 54.825 46.657 16.919 1.00 50.55 208 ILE B C 1
ATOM 6168 O O . ILE B 1 208 ? 54.666 46.682 15.694 1.00 54.49 208 ILE B O 1
ATOM 6173 N N . ASP B 1 209 ? 55.657 45.814 17.526 1.00 53.62 209 ASP B N 1
ATOM 6174 C CA . ASP B 1 209 ? 56.505 44.909 16.760 1.00 55.37 209 ASP B CA 1
ATOM 6175 C C . ASP B 1 209 ? 55.691 43.735 16.230 1.00 60.10 209 ASP B C 1
ATOM 6176 O O . ASP B 1 209 ? 54.986 43.061 16.990 1.00 55.42 209 ASP B O 1
ATOM 6181 N N . CYS B 1 210 ? 55.796 43.493 14.922 1.00 48.12 210 CYS B N 1
ATOM 6182 C CA . CYS B 1 210 ? 55.088 42.393 14.270 1.00 57.07 210 CYS B CA 1
ATOM 6183 C C . CYS B 1 210 ? 55.974 41.858 13.154 1.00 64.90 210 CYS B C 1
ATOM 6184 O O . CYS B 1 210 ? 56.169 42.536 12.140 1.00 58.20 210 CYS B O 1
ATOM 6187 N N . LEU B 1 211 ? 56.506 40.653 13.339 1.00 58.36 211 LEU B N 1
ATOM 6188 C CA . LEU B 1 211 ? 57.288 39.986 12.301 1.00 67.27 211 LEU B CA 1
ATOM 6189 C C . LEU B 1 211 ? 56.436 39.721 11.061 1.00 68.89 211 LEU B C 1
ATOM 6190 O O . LEU B 1 211 ? 55.229 39.499 11.173 1.00 57.78 211 LEU B O 1
ATOM 6195 N N . PRO B 1 212 ? 57.059 39.748 9.871 1.00 63.33 212 PRO B N 1
ATOM 6196 C CA . PRO B 1 212 ? 58.473 40.040 9.619 1.00 70.21 212 PRO B CA 1
ATOM 6197 C C . PRO B 1 212 ? 58.748 41.517 9.332 1.00 68.40 212 PRO B C 1
ATOM 6198 O O . PRO B 1 212 ? 59.815 41.851 8.817 1.00 61.11 212 PRO B O 1
ATOM 6202 N N . HIS B 1 213 ? 57.796 42.384 9.659 1.00 66.74 213 HIS B N 1
ATOM 6203 C CA . HIS B 1 213 ? 57.904 43.783 9.280 1.00 60.92 213 HIS B CA 1
ATOM 6204 C C . HIS B 1 213 ? 58.807 44.545 10.246 1.00 59.22 213 HIS B C 1
ATOM 6205 O O . HIS B 1 213 ? 58.881 44.213 11.431 1.00 60.03 213 HIS B O 1
ATOM 6212 N N . PRO B 1 214 ? 59.498 45.575 9.765 1.00 75.30 214 PRO B N 1
ATOM 6213 C CA . PRO B 1 214 ? 60.198 46.484 10.680 1.00 66.33 214 PRO B CA 1
ATOM 6214 C C . PRO B 1 214 ? 59.204 47.361 11.426 1.00 58.43 214 PRO B C 1
ATOM 6215 O O . PRO B 1 214 ? 58.021 47.435 11.091 1.00 51.02 214 PRO B O 1
ATOM 6219 N N . THR B 1 215 ? 59.706 48.036 12.459 1.00 61.03 215 THR B N 1
ATOM 6220 C CA . THR B 1 215 ? 58.914 48.966 13.260 1.00 52.67 215 THR B CA 1
ATOM 6221 C C . THR B 1 215 ? 59.525 50.356 13.126 1.00 48.44 215 THR B C 1
ATOM 6222 O O . THR B 1 215 ? 60.654 50.588 13.574 1.00 51.06 215 THR B O 1
ATOM 6226 N N . ASN B 1 216 ? 58.782 51.280 12.514 1.00 49.13 216 ASN B N 1
ATOM 6227 C CA . ASN B 1 216 ? 59.254 52.644 12.318 1.00 50.51 216 ASN B CA 1
ATOM 6228 C C . ASN B 1 216 ? 58.475 53.690 13.100 1.00 50.35 216 ASN B C 1
ATOM 6229 O O . ASN B 1 216 ? 58.895 54.852 13.124 1.00 47.63 216 ASN B O 1
ATOM 6234 N N . GLY B 1 217 ? 57.363 53.318 13.733 1.00 53.52 217 GLY B N 1
ATOM 6235 C CA . GLY B 1 217 ? 56.530 54.293 14.416 1.00 44.82 217 GLY B CA 1
ATOM 6236 C C . GLY B 1 217 ? 56.071 55.433 13.535 1.00 47.15 217 GLY B C 1
ATOM 6237 O O . GLY B 1 217 ? 55.897 56.556 14.020 1.00 44.94 217 GLY B O 1
ATOM 6238 N N . GLY B 1 218 ? 55.875 55.182 12.244 1.00 48.21 218 GLY B N 1
ATOM 6239 C CA . GLY B 1 218 ? 55.514 56.249 11.342 1.00 51.21 218 GLY B CA 1
ATOM 6240 C C . GLY B 1 218 ? 56.660 57.125 10.888 1.00 52.04 218 GLY B C 1
ATOM 6241 O O . GLY B 1 218 ? 56.415 58.105 10.172 1.00 54.83 218 GLY B O 1
ATOM 6242 N N . THR B 1 219 ? 57.899 56.821 11.284 1.00 52.40 219 THR B N 1
ATOM 6243 C CA . THR B 1 219 ? 59.065 57.534 10.780 1.00 59.50 219 THR B CA 1
ATOM 6244 C C . THR B 1 219 ? 59.597 56.845 9.527 1.00 65.27 219 THR B C 1
ATOM 6245 O O . THR B 1 219 ? 59.120 55.785 9.117 1.00 62.26 219 THR B O 1
ATOM 6249 N N . THR B 1 220 ? 60.613 57.452 8.910 1.00 62.99 220 THR B N 1
ATOM 6250 C CA . THR B 1 220 ? 61.286 56.862 7.762 1.00 66.32 220 THR B CA 1
ATOM 6251 C C . THR B 1 220 ? 62.544 56.091 8.136 1.00 63.81 220 THR B C 1
ATOM 6252 O O . THR B 1 220 ? 63.062 55.341 7.302 1.00 60.95 220 THR B O 1
ATOM 6256 N N . TRP B 1 221 ? 63.036 56.241 9.364 1.00 70.14 221 TRP B N 1
ATOM 6257 C CA . TRP B 1 221 ? 64.404 55.865 9.687 1.00 63.62 221 TRP B CA 1
ATOM 6258 C C . TRP B 1 221 ? 64.565 55.000 10.924 1.00 65.31 221 TRP B C 1
ATOM 6259 O O . TRP B 1 221 ? 65.642 54.413 11.090 1.00 57.62 221 TRP B O 1
ATOM 6270 N N . LEU B 1 222 ? 63.558 54.902 11.798 1.00 54.67 222 LEU B N 1
ATOM 6271 C CA . LEU B 1 222 ? 63.763 54.250 13.089 1.00 52.57 222 LEU B CA 1
ATOM 6272 C C . LEU B 1 222 ? 64.229 52.809 12.932 1.00 53.19 222 LEU B C 1
ATOM 6273 O O . LEU B 1 222 ? 64.964 52.300 13.787 1.00 52.36 222 LEU B O 1
ATOM 6278 N N . HIS B 1 223 ? 63.836 52.146 11.839 1.00 51.82 223 HIS B N 1
ATOM 6279 C CA . HIS B 1 223 ? 64.297 50.784 11.585 1.00 57.07 223 HIS B CA 1
ATOM 6280 C C . HIS B 1 223 ? 65.818 50.703 11.518 1.00 60.48 223 HIS B C 1
ATOM 6281 O O . HIS B 1 223 ? 66.391 49.639 11.781 1.00 57.50 223 HIS B O 1
ATOM 6288 N N . GLU B 1 224 ? 66.487 51.806 11.162 1.00 58.57 224 GLU B N 1
ATOM 6289 C CA . GLU B 1 224 ? 67.945 51.793 11.082 1.00 63.53 224 GLU B CA 1
ATOM 6290 C C . GLU B 1 224 ? 68.579 51.593 12.452 1.00 62.15 224 GLU B C 1
ATOM 6291 O O . GLU B 1 224 ? 69.645 50.976 12.556 1.00 65.81 224 GLU B O 1
ATOM 6297 N N . ASP B 1 225 ? 67.940 52.098 13.508 1.00 67.11 225 ASP B N 1
ATOM 6298 C CA . ASP B 1 225 ? 68.512 52.072 14.846 1.00 61.84 225 ASP B CA 1
ATOM 6299 C C . ASP B 1 225 ? 67.879 51.047 15.775 1.00 61.91 225 ASP B C 1
ATOM 6300 O O . ASP B 1 225 ? 68.519 50.657 16.757 1.00 60.40 225 ASP B O 1
ATOM 6305 N N . ARG B 1 226 ? 66.651 50.607 15.503 1.00 64.24 226 ARG B N 1
ATOM 6306 C CA . ARG B 1 226 ? 65.959 49.646 16.357 1.00 58.84 226 ARG B CA 1
ATOM 6307 C C . ARG B 1 226 ? 65.434 48.511 15.490 1.00 57.19 226 ARG B C 1
ATOM 6308 O O . ARG B 1 226 ? 64.496 48.702 14.709 1.00 59.12 226 ARG B O 1
ATOM 6316 N N . SER B 1 227 ? 66.033 47.333 15.634 1.00 58.15 227 SER B N 1
ATOM 6317 C CA . SER B 1 227 ? 65.613 46.156 14.894 1.00 66.60 227 SER B CA 1
ATOM 6318 C C . SER B 1 227 ? 64.443 45.470 15.595 1.00 60.71 227 SER B C 1
ATOM 6319 O O . SER B 1 227 ? 64.137 45.735 16.759 1.00 65.14 227 SER B O 1
ATOM 6322 N N . VAL B 1 228 ? 63.786 44.567 14.871 1.00 56.85 228 VAL B N 1
ATOM 6323 C CA . VAL B 1 228 ? 62.676 43.783 15.404 1.00 61.14 228 VAL B CA 1
ATOM 6324 C C . VAL B 1 228 ? 62.977 42.313 15.117 1.00 66.13 228 VAL B C 1
ATOM 6325 O O . VAL B 1 228 ? 62.847 41.848 13.978 1.00 62.26 228 VAL B O 1
ATOM 6329 N N . GLU B 1 229 ? 63.396 41.579 16.148 1.00 63.47 229 GLU B N 1
ATOM 6330 C CA . GLU B 1 229 ? 63.700 40.161 16.019 1.00 67.47 229 GLU B CA 1
ATOM 6331 C C . GLU B 1 229 ? 62.612 39.264 16.593 1.00 61.46 229 GLU B C 1
ATOM 6332 O O . GLU B 1 229 ? 62.625 38.056 16.329 1.00 69.52 229 GLU B O 1
ATOM 6338 N N . LYS B 1 230 ? 61.675 39.820 17.360 1.00 64.09 230 LYS B N 1
ATOM 6339 C CA . LYS B 1 230 ? 60.615 39.053 17.996 1.00 60.89 230 LYS B CA 1
ATOM 6340 C C . LYS B 1 230 ? 59.273 39.738 17.785 1.00 53.20 230 LYS B C 1
ATOM 6341 O O . LYS B 1 230 ? 59.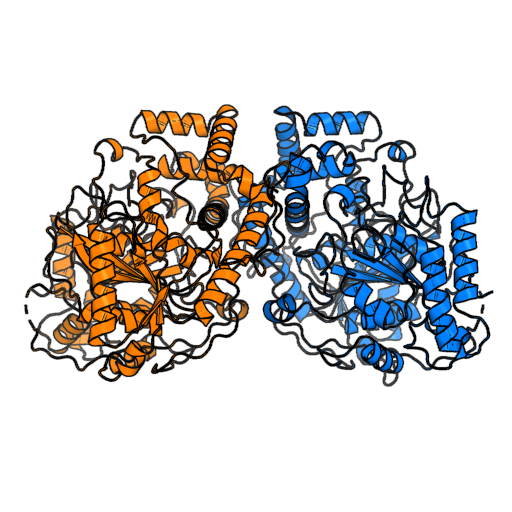195 40.964 17.654 1.00 53.49 230 LYS B O 1
ATOM 6347 N N . ASP B 1 231 ? 58.214 38.933 17.765 1.00 59.40 231 ASP B N 1
ATOM 6348 C CA . ASP B 1 231 ? 56.872 39.479 17.884 1.00 59.77 231 ASP B CA 1
ATOM 6349 C C . ASP B 1 231 ? 56.717 40.205 19.216 1.00 53.98 231 ASP B C 1
ATOM 6350 O O . ASP B 1 231 ? 57.342 39.853 20.219 1.00 52.66 231 ASP B O 1
ATOM 6355 N N . SER B 1 232 ? 55.871 41.229 19.222 1.00 58.66 232 SER B N 1
ATOM 6356 C CA . SER B 1 232 ? 55.442 41.797 20.486 1.00 51.71 232 SER B CA 1
ATOM 6357 C C . SER B 1 232 ? 54.615 40.772 21.258 1.00 48.06 232 SER B C 1
ATOM 6358 O O . SER B 1 232 ? 54.195 39.742 20.726 1.00 48.96 232 SER B O 1
ATOM 6361 N N . ALA B 1 233 ? 54.367 41.074 22.532 1.00 48.47 233 ALA B N 1
ATOM 6362 C CA . ALA B 1 233 ? 53.525 40.193 23.333 1.00 45.72 233 ALA B CA 1
ATOM 6363 C C . ALA B 1 233 ? 52.126 40.077 22.736 1.00 44.67 233 ALA B C 1
ATOM 6364 O O . ALA B 1 233 ? 51.569 38.977 22.654 1.00 47.62 233 ALA B O 1
ATOM 6366 N N . VAL B 1 234 ? 51.555 41.193 22.276 1.00 41.33 234 VAL B N 1
ATOM 6367 C CA . VAL B 1 234 ? 50.188 41.148 21.757 1.00 47.06 234 VAL B CA 1
ATOM 6368 C C . VAL B 1 234 ? 50.124 40.376 20.440 1.00 44.55 234 VAL B C 1
ATOM 6369 O O . VAL B 1 234 ? 49.164 39.638 20.188 1.00 46.43 234 VAL B O 1
ATOM 6373 N N . VAL B 1 235 ? 51.132 40.529 19.578 1.00 44.27 235 VAL B N 1
ATOM 6374 C CA . VAL B 1 235 ? 51.113 39.833 18.293 1.00 45.48 235 VAL B CA 1
ATOM 6375 C C . VAL B 1 235 ? 51.356 38.344 18.496 1.00 48.40 235 VAL B C 1
ATOM 6376 O O . VAL B 1 235 ? 50.726 37.503 17.845 1.00 53.99 235 VAL B O 1
ATOM 6380 N N . SER B 1 236 ? 52.265 37.995 19.409 1.00 46.81 236 SER B N 1
ATOM 6381 C CA . SER B 1 236 ? 52.482 36.591 19.744 1.00 49.97 236 SER B CA 1
ATOM 6382 C C . SER B 1 236 ? 51.200 35.932 20.247 1.00 56.94 236 SER B C 1
ATOM 6383 O O . SER B 1 236 ? 50.932 34.765 19.933 1.00 59.51 236 SER B O 1
ATOM 6386 N N . LYS B 1 237 ? 50.392 36.662 21.026 1.00 49.36 237 LYS B N 1
ATOM 6387 C CA . LYS B 1 237 ? 49.132 36.102 21.516 1.00 49.39 237 LYS B CA 1
ATOM 6388 C C . LYS B 1 237 ? 48.116 35.953 20.390 1.00 47.39 237 LYS B C 1
ATOM 6389 O O . LYS B 1 237 ? 47.414 34.937 20.313 1.00 48.36 237 LYS B O 1
ATOM 6395 N N . LEU B 1 238 ? 48.016 36.954 19.511 1.00 46.34 238 LEU B N 1
ATOM 6396 C CA . LEU B 1 238 ? 47.134 36.828 18.354 1.00 48.36 238 LEU B CA 1
ATOM 6397 C C . LEU B 1 238 ? 47.571 35.688 17.445 1.00 55.17 238 LEU B C 1
ATOM 6398 O O . LEU B 1 238 ? 46.741 34.882 17.007 1.00 54.38 238 LEU B O 1
ATOM 6403 N N . ARG B 1 239 ? 48.874 35.607 17.147 1.00 49.82 239 ARG B N 1
ATOM 6404 C CA . ARG B 1 239 ? 49.372 34.588 16.226 1.00 58.77 239 ARG B CA 1
ATOM 6405 C C . ARG B 1 239 ? 49.117 33.178 16.750 1.00 63.76 239 ARG B C 1
ATOM 6406 O O . ARG B 1 239 ? 48.844 32.265 15.962 1.00 67.78 239 ARG B O 1
ATOM 6414 N N . SER B 1 240 ? 49.195 32.982 18.071 1.00 63.15 240 SER B N 1
ATOM 6415 C CA . SER B 1 240 ? 48.901 31.679 18.659 1.00 56.37 240 SER B CA 1
ATOM 6416 C C . SER B 1 240 ? 47.430 31.298 18.528 1.00 55.94 240 SER B C 1
ATOM 6417 O O . SER B 1 240 ? 47.092 30.120 18.680 1.00 60.75 240 SER B O 1
ATOM 6420 N N . CYS B 1 241 ? 46.550 32.264 18.266 1.00 55.17 241 CYS B N 1
ATOM 6421 C CA . CYS B 1 241 ? 45.136 31.976 18.068 1.00 62.18 241 CYS B CA 1
ATOM 6422 C C . CYS B 1 241 ? 44.786 31.692 16.614 1.00 63.75 241 CYS B C 1
ATOM 6423 O O . CYS B 1 241 ? 43.644 31.316 16.331 1.00 65.16 241 CYS B O 1
ATOM 6426 N N . GLY B 1 242 ? 45.733 31.857 15.695 1.00 57.94 242 GLY B N 1
ATOM 6427 C CA . GLY B 1 242 ? 45.475 31.658 14.286 1.00 63.25 242 GLY B CA 1
ATOM 6428 C C . GLY B 1 242 ? 45.092 32.904 13.522 1.00 66.75 242 GLY B C 1
ATOM 6429 O O . GLY B 1 242 ? 44.744 32.800 12.339 1.00 65.49 242 GLY B O 1
ATOM 6430 N N . ALA B 1 243 ? 45.141 34.076 14.153 1.00 60.00 243 ALA B N 1
ATOM 6431 C CA . ALA B 1 243 ? 44.800 35.311 13.464 1.00 54.72 243 ALA B CA 1
ATOM 6432 C C . ALA B 1 243 ? 45.845 35.636 12.404 1.00 59.18 243 ALA B C 1
ATOM 6433 O O . ALA B 1 243 ? 47.021 35.284 12.527 1.00 55.98 243 ALA B O 1
ATOM 6435 N N . ILE B 1 244 ? 45.404 36.319 11.352 1.00 57.41 244 ILE B N 1
ATOM 6436 C CA . ILE B 1 244 ? 46.262 36.681 10.229 1.00 61.30 244 ILE B CA 1
ATOM 6437 C C . ILE B 1 244 ? 46.657 38.144 10.379 1.00 55.39 244 ILE B C 1
ATOM 6438 O O . ILE B 1 244 ? 45.797 39.034 10.365 1.00 53.67 244 ILE B O 1
ATOM 6443 N N . LEU B 1 245 ? 47.957 38.393 10.525 1.00 56.35 245 LEU B N 1
ATOM 6444 C CA . LEU B 1 245 ? 48.468 39.749 10.686 1.00 55.87 245 LEU B CA 1
ATOM 6445 C C . LEU B 1 245 ? 48.617 40.393 9.311 1.00 56.94 245 LEU B C 1
ATOM 6446 O O . LEU B 1 245 ? 49.431 39.949 8.493 1.00 62.39 245 LEU B O 1
ATOM 6451 N N . LEU B 1 246 ? 47.837 41.447 9.062 1.00 53.74 246 LEU B N 1
ATOM 6452 C CA . LEU B 1 246 ? 47.728 41.997 7.716 1.00 61.14 246 LEU B CA 1
ATOM 6453 C C . LEU B 1 246 ? 48.923 42.871 7.352 1.00 61.91 246 LEU B C 1
ATOM 6454 O O . LEU B 1 246 ? 49.400 42.826 6.212 1.00 66.04 246 LEU B O 1
ATOM 6459 N N . GLY B 1 247 ? 49.411 43.668 8.289 1.00 61.32 247 GLY B N 1
ATOM 6460 C CA . GLY B 1 247 ? 50.537 44.541 8.027 1.00 60.70 247 GLY B CA 1
ATOM 6461 C C . GLY B 1 247 ? 50.607 45.650 9.055 1.00 58.71 247 GLY B C 1
ATOM 6462 O O . GLY B 1 247 ? 49.837 45.694 10.014 1.00 54.21 247 GLY B O 1
ATOM 6463 N N . LYS B 1 248 ? 51.556 46.557 8.830 1.00 54.28 248 LYS B N 1
ATOM 6464 C CA . LYS B 1 248 ? 51.766 47.691 9.724 1.00 55.18 248 LYS B CA 1
ATOM 6465 C C . LYS B 1 248 ? 50.912 48.873 9.276 1.00 55.47 248 LYS B C 1
ATOM 6466 O O . LYS B 1 248 ? 50.945 49.265 8.105 1.00 56.68 248 LYS B O 1
ATOM 6472 N N . ALA B 1 249 ? 50.149 49.437 10.208 1.00 52.23 249 ALA B N 1
ATOM 6473 C CA . ALA B 1 249 ? 49.240 50.527 9.889 1.00 49.85 249 ALA B CA 1
ATOM 6474 C C . ALA B 1 249 ? 49.951 51.873 9.964 1.00 51.31 249 ALA B C 1
ATOM 6475 O O . ALA B 1 249 ? 50.878 52.067 10.755 1.00 54.83 249 ALA B O 1
ATOM 6477 N N . ASN B 1 250 ? 49.508 52.800 9.113 1.00 52.08 250 ASN B N 1
ATOM 6478 C CA . ASN B 1 250 ? 49.954 54.184 9.188 1.00 52.19 250 ASN B CA 1
ATOM 6479 C C . ASN B 1 250 ? 49.556 54.788 10.534 1.00 51.22 250 ASN B C 1
ATOM 6480 O O . ASN B 1 250 ? 48.603 54.348 11.184 1.00 49.03 250 ASN B O 1
ATOM 6485 N N . MET B 1 251 ? 50.301 55.812 10.951 1.00 50.72 251 MET B N 1
ATOM 6486 C CA . MET B 1 251 ? 50.062 56.459 12.235 1.00 50.38 251 MET B CA 1
ATOM 6487 C C . MET B 1 251 ? 50.664 57.856 12.214 1.00 52.16 251 MET B C 1
ATOM 6488 O O . MET B 1 251 ? 51.593 58.139 11.455 1.00 50.74 251 MET B O 1
ATOM 6493 N N . HIS B 1 252 ? 50.125 58.724 13.068 1.00 51.81 252 HIS B N 1
ATOM 6494 C CA . HIS B 1 252 ? 50.801 59.980 13.358 1.00 47.54 252 HIS B CA 1
ATOM 6495 C C . HIS B 1 252 ? 52.161 59.675 13.976 1.00 51.08 252 HIS B C 1
ATOM 6496 O O . HIS B 1 252 ? 52.267 58.848 14.888 1.00 55.90 252 HIS B O 1
ATOM 6503 N N . GLU B 1 253 ? 53.199 60.336 13.463 1.00 48.45 253 GLU B N 1
ATOM 6504 C CA . GLU B 1 253 ? 54.583 59.958 13.731 1.00 52.15 253 GLU B CA 1
ATOM 6505 C C . GLU B 1 253 ? 54.864 59.846 15.223 1.00 44.55 253 GLU B C 1
ATOM 6506 O O . GLU B 1 253 ? 54.663 60.801 15.979 1.00 44.12 253 GLU B O 1
ATOM 6512 N N . LEU B 1 254 ? 55.305 58.657 15.641 1.00 46.06 254 LEU B N 1
ATOM 6513 C CA . LEU B 1 254 ? 55.731 58.391 17.018 1.00 48.61 254 LEU B CA 1
ATOM 6514 C C . LEU B 1 254 ? 54.640 58.692 18.040 1.00 43.01 254 LEU B C 1
ATOM 6515 O O . LEU B 1 254 ? 54.939 58.996 19.197 1.00 43.41 254 LEU B O 1
ATOM 6520 N N . GLY B 1 255 ? 53.374 58.610 17.634 1.00 41.48 255 GLY B N 1
ATOM 6521 C CA . GLY B 1 255 ? 52.268 58.900 18.528 1.00 43.33 255 GLY B CA 1
ATOM 6522 C C . GLY B 1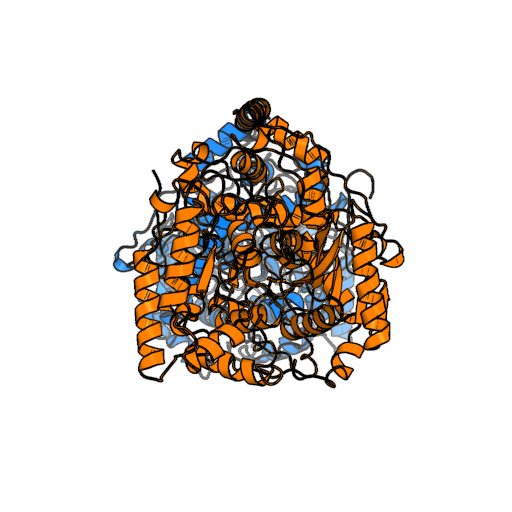 255 ? 52.159 60.335 18.995 1.00 42.79 255 GLY B C 1
ATOM 6523 O O . GLY B 1 255 ? 51.377 60.616 19.909 1.00 45.18 255 GLY B O 1
ATOM 6524 N N . MET B 1 256 ? 52.906 61.234 18.400 1.00 42.21 256 MET B N 1
ATOM 6525 C CA . MET B 1 256 ? 52.878 62.617 18.821 1.00 45.47 256 MET B CA 1
ATOM 6526 C C . MET B 1 256 ? 51.884 63.497 18.103 1.00 49.20 256 MET B C 1
ATOM 6527 O O . MET B 1 256 ? 52.201 64.573 17.686 1.00 58.99 256 MET B O 1
ATOM 6532 N N . GLY B 1 257 ? 50.665 63.030 17.983 1.00 50.61 257 GLY B N 1
ATOM 6533 C CA . GLY B 1 257 ? 49.639 63.791 17.329 1.00 48.63 257 GLY B CA 1
ATOM 6534 C C . GLY B 1 257 ? 48.306 63.110 17.372 1.00 46.04 257 GLY B C 1
ATOM 6535 O O . GLY B 1 257 ? 48.229 61.917 17.403 1.00 45.67 257 GLY B O 1
ATOM 6536 N N . THR B 1 258 ? 47.254 63.896 17.356 1.00 41.21 258 THR B N 1
ATOM 6537 C CA . THR B 1 258 ? 45.920 63.366 17.403 1.00 46.54 258 THR B CA 1
ATOM 6538 C C . THR B 1 258 ? 45.091 63.422 16.106 1.00 54.93 258 THR B C 1
ATOM 6539 O O . THR B 1 258 ? 43.947 63.036 16.113 1.00 45.40 258 THR B O 1
ATOM 6543 N N . THR B 1 259 ? 45.665 63.891 15.000 1.00 49.47 259 THR B N 1
ATOM 6544 C CA . THR B 1 259 ? 44.926 63.970 13.741 1.00 49.57 259 THR B CA 1
ATOM 6545 C C . THR B 1 259 ? 45.216 62.807 12.802 1.00 48.48 259 THR B C 1
ATOM 6546 O O . THR B 1 259 ? 44.312 62.346 12.097 1.00 54.18 259 THR B O 1
ATOM 6550 N N . GLY B 1 260 ? 46.456 62.316 12.782 1.00 49.86 260 GLY B N 1
ATOM 6551 C CA . GLY B 1 260 ? 46.890 61.334 11.812 1.00 53.34 260 GLY B CA 1
ATOM 6552 C C . GLY B 1 260 ? 47.720 61.898 10.683 1.00 50.10 260 GLY B C 1
ATOM 6553 O O . GLY B 1 260 ? 48.095 61.146 9.773 1.00 50.90 260 GLY B O 1
ATOM 6554 N N . ASN B 1 261 ? 48.004 63.198 10.705 1.00 49.61 261 ASN B N 1
ATOM 6555 C CA . ASN B 1 261 ? 48.834 63.801 9.675 1.00 55.43 261 ASN B CA 1
ATOM 6556 C C . ASN B 1 261 ? 50.215 63.153 9.678 1.00 56.14 261 ASN B C 1
ATOM 6557 O O . ASN B 1 261 ? 50.851 63.017 10.728 1.00 49.31 261 ASN B O 1
ATOM 6562 N N . ASN B 1 262 ? 50.660 62.714 8.500 1.00 51.33 262 ASN B N 1
ATOM 6563 C CA . ASN B 1 262 ? 51.969 62.082 8.347 1.00 55.57 262 ASN B CA 1
ATOM 6564 C C . ASN B 1 262 ? 52.577 62.570 7.041 1.00 62.64 262 ASN B C 1
ATOM 6565 O O . ASN B 1 262 ? 52.138 62.169 5.958 1.00 63.30 262 ASN B O 1
ATOM 6570 N N . SER B 1 263 ? 53.586 63.430 7.141 1.00 60.93 263 SER B N 1
ATOM 6571 C CA . SER B 1 263 ? 54.239 63.965 5.957 1.00 64.21 263 SER B CA 1
ATOM 6572 C C . SER B 1 263 ? 55.199 62.974 5.310 1.00 61.46 263 SER B C 1
ATOM 6573 O O . SER B 1 263 ? 55.636 63.209 4.179 1.00 63.12 263 SER B O 1
ATOM 6576 N N . ASN B 1 264 ? 55.525 61.872 5.988 1.00 62.01 264 ASN B N 1
ATOM 6577 C CA . ASN B 1 264 ? 56.467 60.906 5.432 1.00 56.39 264 ASN B CA 1
ATOM 6578 C C . ASN B 1 264 ? 55.775 59.936 4.481 1.00 62.60 264 ASN B C 1
ATOM 6579 O O . ASN B 1 264 ? 56.261 59.686 3.375 1.00 78.66 264 ASN B O 1
ATOM 6584 N N . TYR B 1 265 ? 54.641 59.373 4.899 1.00 61.88 265 TYR B N 1
ATOM 6585 C CA . TYR B 1 265 ? 53.950 58.356 4.122 1.00 57.12 265 TYR B CA 1
ATOM 6586 C C . TYR B 1 265 ? 52.655 58.846 3.495 1.00 58.73 265 TYR B C 1
ATOM 6587 O O . TYR B 1 265 ? 52.096 58.145 2.643 1.00 61.40 265 TYR B O 1
ATOM 6596 N N . GLY B 1 266 ? 52.177 60.015 3.877 1.00 60.98 266 GLY B N 1
ATOM 6597 C CA . GLY B 1 266 ? 50.857 60.448 3.475 1.00 67.34 266 GLY B CA 1
ATOM 6598 C C . GLY B 1 266 ? 49.849 60.240 4.587 1.00 61.83 266 GLY B C 1
ATOM 6599 O O . GLY B 1 266 ? 50.002 59.368 5.451 1.00 60.18 266 GLY B O 1
ATOM 6600 N N . THR B 1 267 ? 48.802 61.055 4.575 1.00 59.81 267 THR B N 1
ATOM 6601 C CA . THR B 1 267 ? 47.815 61.052 5.644 1.00 58.14 267 THR B CA 1
ATOM 6602 C C . THR B 1 267 ? 46.668 60.110 5.293 1.00 59.11 267 THR B C 1
ATOM 6603 O O . THR B 1 267 ? 46.014 60.275 4.256 1.00 57.62 267 THR B O 1
ATOM 6607 N N . THR B 1 268 ? 46.439 59.117 6.151 1.00 55.53 268 THR B N 1
ATOM 6608 C CA . THR B 1 268 ? 45.281 58.245 6.002 1.00 55.95 268 THR B CA 1
ATOM 6609 C C . THR B 1 268 ? 44.000 59.068 6.074 1.00 55.77 268 THR B C 1
ATOM 6610 O O . THR B 1 268 ? 43.896 60.014 6.859 1.00 52.38 268 THR B O 1
ATOM 6614 N N . ARG B 1 269 ? 43.026 58.712 5.242 1.00 54.52 269 ARG B N 1
ATOM 6615 C CA . ARG B 1 269 ? 41.796 59.479 5.115 1.00 55.77 269 ARG B CA 1
ATOM 6616 C C . ARG B 1 269 ? 40.646 58.776 5.821 1.00 54.08 269 ARG B C 1
ATOM 6617 O O . ARG B 1 269 ? 40.591 57.546 5.890 1.00 53.79 269 ARG B O 1
ATOM 6625 N N . ASN B 1 270 ? 39.736 59.575 6.362 1.00 53.70 270 ASN B N 1
ATOM 6626 C CA . ASN B 1 270 ? 38.564 59.034 7.043 1.00 52.94 270 ASN B CA 1
ATOM 6627 C C . ASN B 1 270 ? 37.639 58.364 6.028 1.00 60.31 270 ASN B C 1
ATOM 6628 O O . ASN B 1 270 ? 37.259 58.995 5.036 1.00 68.44 270 ASN B O 1
ATOM 6633 N N . PRO B 1 271 ? 37.264 57.096 6.230 1.00 58.64 271 PRO B N 1
ATOM 6634 C CA . PRO B 1 271 ? 36.367 56.431 5.269 1.00 62.06 271 PRO B CA 1
ATOM 6635 C C . PRO B 1 271 ? 34.986 57.062 5.167 1.00 66.29 271 PRO B C 1
ATOM 6636 O O . PRO B 1 271 ? 34.287 56.821 4.174 1.00 73.38 271 PRO B O 1
ATOM 6640 N N . HIS B 1 272 ? 34.565 57.856 6.154 1.00 60.42 272 HIS B N 1
ATOM 6641 C CA . HIS B 1 272 ? 33.282 58.542 6.060 1.00 61.29 272 HIS B CA 1
ATOM 6642 C C . HIS B 1 272 ? 33.361 59.809 5.222 1.00 66.91 272 HIS B C 1
ATOM 6643 O O . HIS B 1 272 ? 32.319 60.310 4.782 1.00 68.76 272 HIS B O 1
ATOM 6650 N N . ASP B 1 273 ? 34.566 60.335 4.997 1.00 73.66 273 ASP B N 1
ATOM 6651 C CA . ASP B 1 273 ? 34.811 61.514 4.175 1.00 66.45 273 ASP B CA 1
ATOM 6652 C C . ASP B 1 273 ? 36.312 61.629 3.924 1.00 71.86 273 ASP B C 1
ATOM 6653 O O . ASP B 1 273 ? 37.054 62.082 4.804 1.00 62.01 273 ASP B O 1
ATOM 6658 N N . PRO B 1 274 ? 36.795 61.230 2.739 1.00 72.64 274 PRO B N 1
ATOM 6659 C CA . PRO B 1 274 ? 38.247 61.194 2.494 1.00 64.40 274 PRO B CA 1
ATOM 6660 C C . PRO B 1 274 ? 38.945 62.549 2.520 1.00 61.23 274 PRO B C 1
ATOM 6661 O O . PRO B 1 274 ? 40.172 62.606 2.402 1.00 65.29 274 PRO B O 1
ATOM 6665 N N . LYS B 1 275 ? 38.195 63.640 2.658 1.00 61.12 275 LYS B N 1
ATOM 6666 C CA . LYS B 1 275 ? 38.799 64.955 2.819 1.00 65.33 275 LYS B CA 1
ATOM 6667 C C . LYS B 1 275 ? 39.040 65.320 4.281 1.00 68.68 275 LYS B C 1
ATOM 6668 O O . LYS B 1 275 ? 39.552 66.410 4.555 1.00 62.74 275 LYS B O 1
ATOM 6674 N N . ARG B 1 276 ? 38.701 64.439 5.221 1.00 73.43 276 ARG B N 1
ATOM 6675 C CA . ARG B 1 276 ? 38.787 64.739 6.642 1.00 63.75 276 ARG B CA 1
ATOM 6676 C C . ARG B 1 276 ? 39.763 63.790 7.330 1.00 55.04 276 ARG B C 1
ATOM 6677 O O . ARG B 1 276 ? 40.032 62.683 6.855 1.00 53.92 276 ARG B O 1
ATOM 6685 N N . TYR B 1 277 ? 40.293 64.242 8.462 1.00 56.55 277 TYR B N 1
ATOM 6686 C CA . TYR B 1 277 ? 41.208 63.423 9.241 1.00 55.80 277 TYR B CA 1
ATOM 6687 C C . TYR B 1 277 ? 40.502 62.197 9.815 1.00 52.86 277 TYR B C 1
ATOM 6688 O O . TYR B 1 277 ? 39.291 62.201 10.055 1.00 49.86 277 TYR B O 1
ATOM 6697 N N . THR B 1 278 ? 41.280 61.138 10.045 1.00 52.24 278 THR B N 1
ATOM 6698 C CA . THR B 1 278 ? 40.772 59.966 10.750 1.00 51.49 278 THR B CA 1
ATOM 6699 C C . THR B 1 278 ? 40.784 60.141 12.258 1.00 51.53 278 THR B C 1
ATOM 6700 O O . THR B 1 278 ? 40.071 59.413 12.964 1.00 49.79 278 THR B O 1
ATOM 6704 N N . GLY B 1 279 ? 41.570 61.078 12.765 1.00 47.01 279 GLY B N 1
ATOM 6705 C CA . GLY B 1 279 ? 41.951 61.065 14.159 1.00 50.24 279 GLY B CA 1
ATOM 6706 C C . GLY B 1 279 ? 43.234 60.280 14.372 1.00 43.71 279 GLY B C 1
ATOM 6707 O O . GLY B 1 279 ? 43.613 59.420 13.577 1.00 44.32 279 GLY B O 1
ATOM 6708 N N . GLY B 1 280 ? 43.918 60.597 15.468 1.00 43.05 280 GLY B N 1
ATOM 6709 C CA . GLY B 1 280 ? 45.218 60.010 15.730 1.00 46.36 280 GLY B CA 1
ATOM 6710 C C . GLY B 1 280 ? 45.443 59.677 17.188 1.00 40.70 280 GLY B C 1
ATOM 6711 O O . GLY B 1 280 ? 44.654 60.070 18.042 1.00 40.05 280 GLY B O 1
ATOM 6712 N N . SER B 1 281 ? 46.535 58.975 17.485 1.00 40.18 281 SER B N 1
ATOM 6713 C CA . SER B 1 281 ? 47.562 58.656 16.499 1.00 44.32 281 SER B CA 1
ATOM 6714 C C . SER B 1 281 ? 47.349 57.329 15.752 1.00 49.06 281 SER B C 1
ATOM 6715 O O . SER B 1 281 ? 48.075 57.047 14.801 1.00 46.25 281 SER B O 1
ATOM 6718 N N . SER B 1 282 ? 46.368 56.519 16.165 1.00 41.86 282 SER B N 1
ATOM 6719 C CA . SER B 1 282 ? 46.101 55.238 15.500 1.00 45.88 282 SER B CA 1
ATOM 6720 C C . SER B 1 282 ? 45.236 55.446 14.251 1.00 44.60 282 SER B C 1
ATOM 6721 O O . SER B 1 282 ? 44.130 54.929 14.115 1.00 50.04 282 SER B O 1
ATOM 6724 N N . SER B 1 283 ? 45.745 56.217 13.326 1.00 45.50 283 SER B N 1
ATOM 6725 C CA . SER B 1 283 ? 45.021 56.536 12.126 1.00 47.00 283 SER B CA 1
ATOM 6726 C C . SER B 1 283 ? 44.753 55.358 11.203 1.00 51.60 283 SER B C 1
ATOM 6727 O O . SER B 1 283 ? 43.634 55.085 10.854 1.00 52.45 283 SER B O 1
ATOM 6730 N N . GLY B 1 284 ? 45.795 54.676 10.805 1.00 46.58 284 GLY B N 1
ATOM 6731 C CA . GLY B 1 284 ? 45.655 53.555 9.925 1.00 57.40 284 GLY B CA 1
ATOM 6732 C C . GLY B 1 284 ? 44.816 52.467 10.519 1.00 58.99 284 GLY B C 1
ATOM 6733 O O . GLY B 1 284 ? 43.962 51.917 9.882 1.00 57.03 284 GLY B O 1
ATOM 6734 N N . SER B 1 285 ? 45.085 52.157 11.766 1.00 59.26 285 SER B N 1
ATOM 6735 C CA . SER B 1 285 ? 44.363 51.134 12.458 1.00 53.08 285 SER B CA 1
ATOM 6736 C C . SER B 1 285 ? 42.869 51.361 12.398 1.00 51.91 285 SER B C 1
ATOM 6737 O O . SER B 1 285 ? 42.141 50.464 12.095 1.00 48.65 285 SER B O 1
ATOM 6740 N N . ALA B 1 286 ? 42.420 52.563 12.682 1.00 48.29 286 ALA B N 1
ATOM 6741 C CA . ALA B 1 286 ? 41.012 52.850 12.669 1.00 49.94 286 ALA B CA 1
ATOM 6742 C C . ALA B 1 286 ? 40.345 52.853 11.301 1.00 53.12 286 ALA B C 1
ATOM 6743 O O . ALA B 1 286 ? 39.249 52.391 11.165 1.00 50.16 286 ALA B O 1
ATOM 6745 N N . ALA B 1 287 ? 41.026 53.389 10.303 1.00 54.69 287 ALA B N 1
ATOM 6746 C CA . ALA B 1 287 ? 40.499 53.507 8.949 1.00 50.63 287 ALA B CA 1
ATOM 6747 C C . ALA B 1 287 ? 40.292 52.207 8.278 1.00 51.48 287 ALA B C 1
ATOM 6748 O O . ALA B 1 287 ? 39.288 52.007 7.672 1.00 57.37 287 ALA B O 1
ATOM 6750 N N . ILE B 1 288 ? 41.253 51.320 8.398 1.00 53.51 288 ILE B N 1
ATOM 6751 C CA . ILE B 1 288 ? 41.152 50.033 7.785 1.00 52.68 288 ILE B CA 1
ATOM 6752 C C . ILE B 1 288 ? 39.995 49.231 8.347 1.00 58.85 288 ILE B C 1
ATOM 6753 O O . ILE B 1 288 ? 39.366 48.484 7.628 1.00 59.55 288 ILE B O 1
ATOM 6758 N N . VAL B 1 289 ? 39.723 49.395 9.638 1.00 59.10 289 VAL B N 1
ATOM 6759 C CA . VAL B 1 289 ? 38.591 48.715 10.260 1.00 49.06 289 VAL B CA 1
ATOM 6760 C C . VAL B 1 289 ? 37.277 49.353 9.828 1.00 49.78 289 VAL B C 1
ATOM 6761 O O . VAL B 1 289 ? 36.318 48.653 9.487 1.00 58.22 289 VAL B O 1
ATOM 6765 N N . ALA B 1 290 ? 37.213 50.688 9.835 1.00 49.50 290 ALA B N 1
ATOM 6766 C CA . ALA B 1 290 ? 35.989 51.374 9.437 1.00 54.33 290 ALA B CA 1
ATOM 6767 C C . ALA B 1 290 ? 35.647 51.107 7.978 1.00 64.77 290 ALA B C 1
ATOM 6768 O O . ALA B 1 290 ? 34.466 51.079 7.611 1.00 68.38 290 ALA B O 1
ATOM 6770 N N . ALA B 1 291 ? 36.659 50.907 7.135 1.00 55.67 291 ALA B N 1
ATOM 6771 C CA . ALA B 1 291 ? 36.433 50.562 5.738 1.00 58.56 291 ALA B CA 1
ATOM 6772 C C . ALA B 1 291 ? 36.034 49.106 5.549 1.00 69.60 291 ALA B C 1
ATOM 6773 O O . ALA B 1 291 ? 35.690 48.717 4.427 1.00 65.88 291 ALA B O 1
ATOM 6775 N N . GLY B 1 292 ? 36.080 48.297 6.606 1.00 64.52 292 GLY B N 1
ATOM 6776 C CA . GLY B 1 292 ? 35.691 46.905 6.527 1.00 59.08 292 GLY B CA 1
ATOM 6777 C C . GLY B 1 292 ? 36.713 45.976 5.913 1.00 56.88 292 GLY B C 1
ATOM 6778 O O . GLY B 1 292 ? 36.389 44.808 5.668 1.00 71.46 292 GLY B O 1
ATOM 6779 N N . LEU B 1 293 ? 37.939 46.449 5.661 1.00 57.42 293 LEU B N 1
ATOM 6780 C CA . LEU B 1 293 ? 38.946 45.596 5.034 1.00 60.49 293 LEU B CA 1
ATOM 6781 C C . LEU B 1 293 ? 39.342 44.441 5.944 1.00 65.51 293 LEU B C 1
ATOM 6782 O O . LEU B 1 293 ? 39.521 43.312 5.477 1.00 78.85 293 LEU B O 1
ATOM 6787 N N . CYS B 1 294 ? 39.489 44.699 7.241 1.00 67.49 294 CYS B N 1
ATOM 6788 C CA . CYS B 1 294 ? 39.814 43.651 8.196 1.00 60.27 294 CYS B CA 1
ATOM 6789 C C . CYS B 1 294 ? 38.925 43.786 9.425 1.00 56.75 294 CYS B C 1
ATOM 6790 O O . CYS B 1 294 ? 38.286 44.817 9.649 1.00 56.89 294 CYS B O 1
ATOM 6793 N N . SER B 1 295 ? 38.890 42.718 10.225 1.00 57.79 295 SER B N 1
ATOM 6794 C CA . SER B 1 295 ? 37.960 42.670 11.350 1.00 53.93 295 SER B CA 1
ATOM 6795 C C . SER B 1 295 ? 38.376 43.617 12.470 1.00 53.81 295 SER B C 1
ATOM 6796 O O . SER B 1 295 ? 37.523 44.246 13.108 1.00 48.19 295 SER B O 1
ATOM 6799 N N . ALA B 1 296 ? 39.675 43.725 12.737 1.00 48.19 296 ALA B N 1
ATOM 6800 C CA . ALA B 1 296 ? 40.129 44.469 13.902 1.00 54.37 296 ALA B CA 1
ATOM 6801 C C . ALA B 1 296 ? 41.539 44.988 13.668 1.00 50.08 296 ALA B C 1
ATOM 6802 O O . ALA B 1 296 ? 42.212 44.627 12.698 1.00 52.08 296 ALA B O 1
ATOM 6804 N N . ALA B 1 297 ? 41.978 45.850 14.580 1.00 50.10 297 ALA B N 1
ATOM 6805 C CA . ALA B 1 297 ? 43.330 46.380 14.555 1.00 47.59 297 ALA B CA 1
ATOM 6806 C C . ALA B 1 297 ? 43.769 46.673 15.981 1.00 46.83 297 ALA B C 1
ATOM 6807 O O . ALA B 1 297 ? 42.942 46.968 16.849 1.00 45.98 297 ALA B O 1
ATOM 6809 N N . LEU B 1 298 ? 45.077 46.580 16.216 1.00 46.11 298 LEU B N 1
ATOM 6810 C CA . LEU B 1 298 ? 45.671 46.989 17.481 1.00 45.04 298 LEU B CA 1
ATOM 6811 C C . LEU B 1 298 ? 46.258 48.386 17.346 1.00 46.87 298 LEU B C 1
ATOM 6812 O O . LEU B 1 298 ? 46.783 48.758 16.289 1.00 50.88 298 LEU B O 1
ATOM 6817 N N . GLY B 1 299 ? 46.154 49.165 18.421 1.00 43.92 299 GLY B N 1
ATOM 6818 C CA . GLY B 1 299 ? 46.775 50.468 18.467 1.00 43.15 299 GLY B CA 1
ATOM 6819 C C . GLY B 1 299 ? 47.304 50.742 19.859 1.00 42.25 299 GLY B C 1
ATOM 6820 O O . GLY B 1 299 ? 47.135 49.939 20.779 1.00 41.43 299 GLY B O 1
ATOM 6821 N N . THR B 1 300 ? 47.958 51.886 19.996 1.00 43.77 300 THR B N 1
ATOM 6822 C CA . THR B 1 300 ? 48.409 52.368 21.288 1.00 43.96 300 THR B CA 1
ATOM 6823 C C . THR B 1 300 ? 47.603 53.601 21.655 1.00 38.19 300 THR B C 1
ATOM 6824 O O . THR B 1 300 ? 47.144 54.342 20.782 1.00 37.95 300 THR B O 1
ATOM 6828 N N . ASP B 1 301 ? 47.410 53.810 22.934 1.00 37.54 301 ASP B N 1
ATOM 6829 C CA . ASP B 1 301 ? 46.648 54.932 23.425 1.00 36.06 301 ASP B CA 1
ATOM 6830 C C . ASP B 1 301 ? 47.421 55.536 24.576 1.00 35.19 301 ASP B C 1
ATOM 6831 O O . ASP B 1 301 ? 47.607 54.919 25.580 1.00 34.90 301 ASP B O 1
ATOM 6836 N N . GLY B 1 302 ? 47.874 56.757 24.401 1.00 36.90 302 GLY B N 1
ATOM 6837 C CA . GLY B 1 302 ? 48.640 57.434 25.414 1.00 35.23 302 GLY B CA 1
ATOM 6838 C C . GLY B 1 302 ? 48.077 58.778 25.717 1.00 33.91 302 GLY B C 1
ATOM 6839 O O . GLY B 1 302 ? 48.337 59.335 26.734 1.00 35.11 302 GLY B O 1
ATOM 6840 N N . GLY B 1 303 ? 47.292 59.261 24.782 1.00 34.10 303 GLY B N 1
ATOM 6841 C CA . GLY B 1 303 ? 46.614 60.516 24.871 1.00 39.63 303 GLY B CA 1
ATOM 6842 C C . GLY B 1 303 ? 45.312 60.403 24.120 1.00 41.83 303 GLY B C 1
ATOM 6843 O O . GLY B 1 303 ? 44.865 61.327 23.521 1.00 43.24 303 GLY B O 1
ATOM 6844 N N . GLY B 1 304 ? 44.717 59.231 24.161 1.00 36.74 304 GLY B N 1
ATOM 6845 C CA . GLY B 1 304 ? 43.477 58.979 23.491 1.00 35.83 304 GLY B CA 1
ATOM 6846 C C . GLY B 1 304 ? 43.703 58.461 22.106 1.00 37.46 304 GLY B C 1
ATOM 6847 O O . GLY B 1 304 ? 42.797 58.399 21.344 1.00 39.52 304 GLY B O 1
ATOM 6848 N N . SER B 1 305 ? 44.926 58.090 21.799 1.00 35.91 305 SER B N 1
ATOM 6849 C CA . SER B 1 305 ? 45.285 57.636 20.470 1.00 42.87 305 SER B CA 1
ATOM 6850 C C . SER B 1 305 ? 44.528 56.425 19.889 1.00 46.93 305 SER B C 1
ATOM 6851 O O . SER B 1 305 ? 44.692 56.097 18.741 1.00 46.29 305 SER B O 1
ATOM 6854 N N . VAL B 1 306 ? 43.697 55.780 20.687 1.00 36.96 306 VAL B N 1
ATOM 6855 C CA . VAL B 1 306 ? 42.885 54.672 20.220 1.00 42.79 306 VAL B CA 1
ATOM 6856 C C . VAL B 1 306 ? 41.449 55.146 20.175 1.00 42.36 306 VAL B C 1
ATOM 6857 O O . VAL B 1 306 ? 40.748 54.892 19.255 1.00 49.56 306 VAL B O 1
ATOM 6861 N N . ARG B 1 307 ? 41.030 55.840 21.203 1.00 44.29 307 ARG B N 1
ATOM 6862 C CA . ARG B 1 307 ? 39.684 56.317 21.287 1.00 43.01 307 ARG B CA 1
ATOM 6863 C C . ARG B 1 307 ? 39.322 57.412 20.311 1.00 45.54 307 ARG B C 1
ATOM 6864 O O . ARG B 1 307 ? 38.231 57.433 19.828 1.00 46.28 307 ARG B O 1
ATOM 6872 N N . ILE B 1 308 ? 40.234 58.324 20.051 1.00 42.84 308 ILE B N 1
ATOM 6873 C CA . ILE B 1 308 ? 39.972 59.420 19.154 1.00 44.60 308 ILE B CA 1
ATOM 6874 C C . ILE B 1 308 ? 39.707 58.986 17.735 1.00 48.09 308 ILE B C 1
ATOM 6875 O O . ILE B 1 308 ? 38.717 59.335 17.187 1.00 46.16 308 ILE B O 1
ATOM 6880 N N . PRO B 1 309 ? 40.590 58.224 17.139 1.00 48.73 309 PRO B N 1
ATOM 6881 C CA . PRO B 1 309 ? 40.288 57.795 15.766 1.00 48.54 309 PRO B CA 1
ATOM 6882 C C . PRO B 1 309 ? 39.105 56.851 15.695 1.00 56.64 309 PRO B C 1
ATOM 6883 O O . PRO B 1 309 ? 38.392 56.845 14.682 1.00 44.59 309 PRO B O 1
ATOM 6887 N N . SER B 1 310 ? 38.881 56.089 16.744 1.00 50.47 310 SER B N 1
ATOM 6888 C CA . SER B 1 310 ? 37.769 55.187 16.794 1.00 47.60 310 SER B CA 1
ATOM 6889 C C . SER B 1 310 ? 36.488 55.979 16.740 1.00 44.76 310 SER B C 1
ATOM 6890 O O . SER B 1 310 ? 35.567 55.628 16.057 1.00 44.26 310 SER B O 1
ATOM 6893 N N . ALA B 1 311 ? 36.448 57.066 17.469 1.00 42.82 311 ALA B N 1
ATOM 6894 C CA . ALA B 1 311 ? 35.282 57.879 17.506 1.00 43.29 311 ALA B CA 1
ATOM 6895 C C . ALA B 1 311 ? 35.039 58.575 16.192 1.00 50.80 311 ALA B C 1
ATOM 6896 O O . ALA B 1 311 ? 33.945 58.591 15.712 1.00 55.37 311 ALA B O 1
ATOM 6898 N N . LEU B 1 312 ? 36.074 59.157 15.624 1.00 47.39 312 LEU B N 1
ATOM 6899 C CA . LEU B 1 312 ? 35.956 59.893 14.388 1.00 47.56 312 LEU B CA 1
ATOM 6900 C C . LEU B 1 312 ? 35.593 59.041 13.203 1.00 51.35 312 LEU B C 1
ATOM 6901 O O . LEU B 1 312 ? 34.949 59.491 12.300 1.00 53.56 312 LEU B O 1
ATOM 6906 N N . CYS B 1 313 ? 36.008 57.800 13.231 1.00 52.16 313 CYS B N 1
ATOM 6907 C CA . CYS B 1 313 ? 35.745 56.871 12.143 1.00 50.93 313 CYS B CA 1
ATOM 6908 C C . CYS B 1 313 ? 34.524 55.998 12.384 1.00 53.79 313 CYS B C 1
ATOM 6909 O O . CYS B 1 313 ? 34.217 55.150 11.543 1.00 50.12 313 CYS B O 1
ATOM 6912 N N . GLY B 1 314 ? 33.828 56.178 13.502 1.00 50.39 314 GLY B N 1
ATOM 6913 C CA . GLY B 1 314 ? 32.613 55.426 13.769 1.00 46.71 314 GLY B CA 1
ATOM 6914 C C . GLY B 1 314 ? 32.818 53.959 14.072 1.00 48.74 314 GLY B C 1
ATOM 6915 O O . GLY B 1 314 ? 32.083 53.112 13.546 1.00 51.81 314 GLY B O 1
ATOM 6916 N N . ILE B 1 315 ? 33.796 53.633 14.914 1.00 48.56 315 ILE B N 1
ATOM 6917 C CA . ILE B 1 315 ? 34.070 52.265 15.326 1.00 46.76 315 ILE B CA 1
ATOM 6918 C C . ILE B 1 315 ? 34.316 52.260 16.830 1.00 43.94 315 ILE B C 1
ATOM 6919 O O . ILE B 1 315 ? 34.327 53.308 17.486 1.00 42.02 315 ILE B O 1
ATOM 6924 N N . THR B 1 316 ? 34.523 51.062 17.375 1.00 44.63 316 THR B N 1
ATOM 6925 C CA . THR B 1 316 ? 34.704 50.857 18.806 1.00 45.76 316 THR B CA 1
ATOM 6926 C C . THR B 1 316 ? 36.186 50.746 19.124 1.00 41.64 316 THR B C 1
ATOM 6927 O O . THR B 1 316 ? 36.899 49.938 18.518 1.00 42.11 316 THR B O 1
ATOM 6931 N N . GLY B 1 317 ? 36.646 51.564 20.068 1.00 42.52 317 GLY B N 1
ATOM 6932 C CA . GLY B 1 317 ? 38.021 51.516 20.509 1.00 42.46 317 GLY B CA 1
ATOM 6933 C C . GLY B 1 317 ? 38.126 51.365 22.010 1.00 42.77 317 GLY B C 1
ATOM 6934 O O . GLY B 1 317 ? 37.619 52.203 22.766 1.00 37.89 317 GLY B O 1
ATOM 6935 N N . LEU B 1 318 ? 38.793 50.302 22.455 1.00 44.38 318 LEU B N 1
ATOM 6936 C CA . LEU B 1 318 ? 38.905 49.978 23.870 1.00 42.77 318 LEU B CA 1
ATOM 6937 C C . LEU B 1 318 ? 40.286 50.364 24.383 1.00 43.82 318 LEU B C 1
ATOM 6938 O O . LEU B 1 318 ? 41.303 49.823 23.929 1.00 37.85 318 LEU B O 1
ATOM 6943 N N . LYS B 1 319 ? 40.318 51.294 25.327 1.00 38.42 319 LYS B N 1
ATOM 6944 C CA . LYS B 1 319 ? 41.531 51.641 26.052 1.00 36.99 319 LYS B CA 1
ATOM 6945 C C . LYS B 1 319 ? 41.453 50.891 27.381 1.00 36.05 319 LYS B C 1
ATOM 6946 O O . LYS B 1 319 ? 40.543 51.134 28.183 1.00 34.96 319 LYS B O 1
ATOM 6952 N N . THR B 1 320 ? 42.372 49.949 27.593 1.00 33.21 320 THR B N 1
ATOM 6953 C CA . THR B 1 320 ? 42.312 49.088 28.767 1.00 32.94 320 THR B CA 1
ATOM 6954 C C . THR B 1 320 ? 43.065 49.725 29.937 1.00 32.20 320 THR B C 1
ATOM 6955 O O . THR B 1 320 ? 43.789 50.715 29.781 1.00 33.05 320 THR B O 1
ATOM 6959 N N . THR B 1 321 ? 42.870 49.161 31.131 1.00 32.48 321 THR B N 1
ATOM 6960 C CA . THR B 1 321 ? 43.590 49.650 32.302 1.00 31.84 321 THR B CA 1
ATOM 6961 C C . THR B 1 321 ? 45.094 49.630 32.049 1.00 35.64 321 THR B C 1
ATOM 6962 O O . THR B 1 321 ? 45.615 48.728 31.387 1.00 31.85 321 THR B O 1
ATOM 6966 N N . TYR B 1 322 ? 45.791 50.641 32.567 1.00 32.93 322 TYR B N 1
ATOM 6967 C CA . TYR B 1 322 ? 47.248 50.653 32.519 1.00 33.54 322 TYR B CA 1
ATOM 6968 C C . TYR B 1 322 ? 47.807 49.341 33.042 1.00 33.41 322 TYR B C 1
ATOM 6969 O O . TYR B 1 322 ? 47.477 48.912 34.149 1.00 34.60 322 TYR B O 1
ATOM 6978 N N . GLY B 1 323 ? 48.652 48.702 32.229 1.00 33.35 323 GLY B N 1
ATOM 6979 C CA . GLY B 1 323 ? 49.307 47.467 32.610 1.00 37.63 323 GLY B CA 1
ATOM 6980 C C . GLY B 1 323 ? 48.498 46.205 32.403 1.00 38.46 323 GLY B C 1
ATOM 6981 O O . GLY B 1 323 ? 49.039 45.109 32.593 1.00 38.86 323 GLY B O 1
ATOM 6982 N N . ARG B 1 324 ? 47.223 46.319 32.020 1.00 40.95 324 ARG B N 1
ATOM 6983 C CA . ARG B 1 324 ? 46.383 45.138 31.823 1.00 38.60 324 ARG B CA 1
ATOM 6984 C C . ARG B 1 324 ? 46.921 44.253 30.707 1.00 36.50 324 ARG B C 1
ATOM 6985 O O . ARG B 1 324 ? 46.927 43.023 30.829 1.00 35.70 324 ARG B O 1
ATOM 6993 N N . THR B 1 325 ? 47.375 44.863 29.615 1.00 37.27 325 THR B N 1
ATOM 6994 C CA . THR B 1 325 ? 47.847 44.155 28.433 1.00 37.96 325 THR B CA 1
ATOM 6995 C C . THR B 1 325 ? 49.336 44.428 28.265 1.00 38.94 325 THR B C 1
ATOM 6996 O O . THR B 1 325 ? 49.746 45.586 28.127 1.00 35.88 325 THR B O 1
ATOM 7000 N N . ASP B 1 326 ? 50.134 43.359 28.279 1.00 36.01 326 ASP B N 1
ATOM 7001 C CA . ASP B 1 326 ? 51.585 43.450 28.152 1.00 37.52 326 ASP B CA 1
ATOM 7002 C C . ASP B 1 326 ? 51.980 44.218 26.894 1.00 39.93 326 ASP B C 1
ATOM 7003 O O . ASP B 1 326 ? 51.541 43.891 25.789 1.00 44.16 326 ASP B O 1
ATOM 7008 N N . MET B 1 327 ? 52.823 45.237 27.066 1.00 40.76 327 MET B N 1
ATOM 7009 C CA . MET B 1 327 ? 53.270 46.078 25.962 1.00 40.74 327 MET B CA 1
ATOM 7010 C C . MET B 1 327 ? 54.681 45.751 25.487 1.00 38.53 327 MET B C 1
ATOM 7011 O O . MET B 1 327 ? 55.237 46.498 24.675 1.00 43.89 327 MET B O 1
ATOM 7016 N N . THR B 1 328 ? 55.270 44.661 25.968 1.00 43.10 328 THR B N 1
ATOM 7017 C CA . THR B 1 328 ? 56.605 44.277 25.525 1.00 44.55 328 THR B CA 1
ATOM 7018 C C . THR B 1 328 ? 56.643 44.126 24.009 1.00 45.63 328 THR B C 1
ATOM 7019 O O . THR B 1 328 ? 55.814 43.427 23.416 1.00 42.97 328 THR B O 1
ATOM 7023 N N . GLY B 1 329 ? 57.608 44.790 23.385 1.00 44.63 329 GLY B N 1
ATOM 7024 C CA . GLY B 1 329 ? 57.740 44.765 21.943 1.00 45.05 329 GLY B CA 1
ATOM 7025 C C . GLY B 1 329 ? 57.040 45.930 21.277 1.00 48.24 329 GLY B C 1
ATOM 7026 O O . GLY B 1 329 ? 56.413 45.769 20.227 1.00 53.70 329 GLY B O 1
ATOM 7027 N N . SER B 1 330 ? 57.132 47.109 21.884 1.00 44.60 330 SER B N 1
ATOM 7028 C CA . SER B 1 330 ? 56.501 48.294 21.329 1.00 43.95 330 SER B CA 1
ATOM 7029 C C . SER B 1 330 ? 57.342 49.505 21.699 1.00 41.07 330 SER B C 1
ATOM 7030 O O . SER B 1 330 ? 58.174 49.458 22.610 1.00 45.24 330 SER B O 1
ATOM 7033 N N . LEU B 1 331 ? 57.117 50.597 20.971 1.00 40.41 331 LEU B N 1
ATOM 7034 C CA . LEU B 1 331 ? 57.911 51.801 21.172 1.00 40.51 331 LEU B CA 1
ATOM 7035 C C . LEU B 1 331 ? 57.615 52.494 22.494 1.00 44.96 331 LEU B C 1
ATOM 7036 O O . LEU B 1 331 ? 58.449 53.278 22.956 1.00 50.16 331 LEU B O 1
ATOM 7041 N N . CYS B 1 332 ? 56.458 52.233 23.111 1.00 49.08 332 CYS B N 1
ATOM 7042 C CA . CYS B 1 332 ? 56.050 52.934 24.325 1.00 46.90 332 CYS B CA 1
ATOM 7043 C C . CYS B 1 332 ? 56.106 52.055 25.573 1.00 45.22 332 CYS B C 1
ATOM 7044 O O . CYS B 1 332 ? 55.509 52.404 26.598 1.00 41.82 332 CYS B O 1
ATOM 7047 N N . GLU B 1 333 ? 56.810 50.929 25.522 1.00 45.29 333 GLU B N 1
ATOM 7048 C CA . GLU B 1 333 ? 56.972 50.130 26.727 1.00 45.11 333 GLU B CA 1
ATOM 7049 C C . GLU B 1 333 ? 57.787 50.905 27.754 1.00 45.14 333 GLU B C 1
ATOM 7050 O O . GLU B 1 333 ? 58.710 51.649 27.409 1.00 43.31 333 GLU B O 1
ATOM 7056 N N . GLY B 1 334 ? 57.425 50.752 29.025 1.00 45.58 334 GLY B N 1
ATOM 7057 C CA . GLY B 1 334 ? 58.049 51.524 30.075 1.00 43.22 334 GLY B CA 1
ATOM 7058 C C . GLY B 1 334 ? 57.431 52.883 30.325 1.00 37.93 334 GLY B C 1
ATOM 7059 O O . GLY B 1 334 ? 57.732 53.500 31.350 1.00 42.20 334 GLY B O 1
ATOM 7060 N N . GLY B 1 335 ? 56.586 53.375 29.426 1.00 39.80 335 GLY B N 1
ATOM 7061 C CA . GLY B 1 335 ? 55.859 54.597 29.696 1.00 40.69 335 GLY B CA 1
ATOM 7062 C C . GLY B 1 335 ? 54.829 54.402 30.797 1.00 39.40 335 GLY B C 1
ATOM 7063 O O . GLY B 1 335 ? 54.497 53.282 31.200 1.00 35.99 335 GLY B O 1
ATOM 7064 N N . THR B 1 336 ? 54.302 55.527 31.283 1.00 31.66 336 THR B N 1
ATOM 7065 C CA . THR B 1 336 ? 53.393 55.530 32.423 1.00 32.64 336 THR B CA 1
ATOM 7066 C C . THR B 1 336 ? 51.964 55.923 32.065 1.00 34.81 336 THR B C 1
ATOM 7067 O O . THR B 1 336 ? 51.116 55.990 32.961 1.00 37.20 336 THR B O 1
ATOM 7071 N N . VAL B 1 337 ? 51.641 56.205 30.736 1.00 31.15 337 VAL B N 1
ATOM 7072 C CA . VAL B 1 337 ? 50.282 56.629 30.404 1.00 33.72 337 VAL B CA 1
ATOM 7073 C C . VAL B 1 337 ? 49.675 55.788 29.287 1.00 36.01 337 VAL B C 1
ATOM 7074 O O . VAL B 1 337 ? 48.475 55.898 29.012 1.00 32.23 337 VAL B O 1
ATOM 7078 N N . GLU B 1 338 ? 50.485 54.946 28.642 1.00 33.07 338 GLU B N 1
ATOM 7079 C CA . GLU B 1 338 ? 50.086 54.281 27.406 1.00 34.19 338 GLU B CA 1
ATOM 7080 C C . GLU B 1 338 ? 49.537 52.882 27.663 1.00 30.38 338 GLU B C 1
ATOM 7081 O O . GLU B 1 338 ? 49.872 52.226 28.653 1.00 33.59 338 GLU B O 1
ATOM 7087 N N . ILE B 1 339 ? 48.694 52.422 26.739 1.00 30.89 339 ILE B N 1
ATOM 7088 C CA . ILE B 1 339 ? 48.278 51.030 26.667 1.00 32.55 339 ILE B CA 1
ATOM 7089 C C . ILE B 1 339 ? 48.272 50.622 25.199 1.00 33.36 339 ILE B C 1
ATOM 7090 O O . ILE B 1 339 ? 48.364 51.458 24.302 1.00 34.77 339 ILE B O 1
ATOM 7095 N N . ILE B 1 340 ? 48.158 49.316 24.966 1.00 35.14 340 ILE B N 1
ATOM 7096 C CA . ILE B 1 340 ? 47.815 48.761 23.659 1.00 35.52 340 ILE B CA 1
ATOM 7097 C C . ILE B 1 340 ? 46.401 48.201 23.748 1.00 40.16 340 ILE B C 1
ATOM 7098 O O . ILE B 1 340 ? 46.123 47.338 24.589 1.00 35.27 340 ILE B O 1
ATOM 7103 N N . GLY B 1 341 ? 45.518 48.674 22.864 1.00 37.62 341 GLY B N 1
ATOM 7104 C CA . GLY B 1 341 ? 44.134 48.255 22.841 1.00 39.79 341 GLY B CA 1
ATOM 7105 C C . GLY B 1 341 ? 43.600 47.981 21.445 1.00 41.21 341 GLY B C 1
ATOM 7106 O O . GLY B 1 341 ? 44.212 48.338 20.428 1.00 39.74 341 GLY B O 1
ATOM 7107 N N . PRO B 1 342 ? 42.436 47.338 21.371 1.00 41.36 342 PRO B N 1
ATOM 7108 C CA . PRO B 1 342 ? 41.859 46.969 20.075 1.00 45.40 342 PRO B CA 1
ATOM 7109 C C . PRO B 1 342 ? 40.907 48.016 19.515 1.00 40.69 342 PRO B C 1
ATOM 7110 O O . PRO B 1 342 ? 40.293 48.800 20.240 1.00 42.41 342 PRO B O 1
ATOM 7114 N N . LEU B 1 343 ? 40.795 48.002 18.189 1.00 38.95 343 LEU B N 1
ATOM 7115 C CA . LEU B 1 343 ? 39.802 48.767 17.445 1.00 40.30 343 LEU B CA 1
ATOM 7116 C C . LEU B 1 343 ? 39.026 47.791 16.569 1.00 43.68 343 LEU B C 1
ATOM 7117 O O . LEU B 1 343 ? 39.625 46.942 15.903 1.00 45.58 343 LEU B O 1
ATOM 7122 N N . ALA B 1 344 ? 37.747 47.825 16.646 1.00 43.22 344 ALA B N 1
ATOM 7123 C CA . ALA B 1 344 ? 36.884 46.907 15.917 1.00 46.57 344 ALA B CA 1
ATOM 7124 C C . ALA B 1 344 ? 35.609 47.627 15.510 1.00 50.18 344 ALA B C 1
ATOM 7125 O O . ALA B 1 344 ? 35.302 48.714 16.003 1.00 45.20 344 ALA B O 1
ATOM 7127 N N . SER B 1 345 ? 34.860 47.000 14.600 1.00 48.84 345 SER B N 1
ATOM 7128 C CA . SER B 1 345 ? 33.637 47.582 14.064 1.00 55.98 345 SER B CA 1
ATOM 7129 C C . SER B 1 345 ? 32.398 47.162 14.841 1.00 54.40 345 SER B C 1
ATOM 7130 O O . SER B 1 345 ? 31.278 47.426 14.390 1.00 57.07 345 SER B O 1
ATOM 7133 N N . SER B 1 346 ? 32.577 46.509 15.986 1.00 49.84 346 SER B N 1
ATOM 7134 C CA . SER B 1 346 ? 31.472 46.138 16.856 1.00 52.20 346 SER B CA 1
ATOM 7135 C C . SER B 1 346 ? 32.033 45.867 18.243 1.00 52.36 346 SER B C 1
ATOM 7136 O O . SER B 1 346 ? 33.221 45.575 18.403 1.00 50.39 346 SER B O 1
ATOM 7139 N N . LEU B 1 347 ? 31.160 45.977 19.248 1.00 55.13 347 LEU B N 1
ATOM 7140 C CA . LEU B 1 347 ? 31.577 45.686 20.616 1.00 50.66 347 LEU B CA 1
ATOM 7141 C C . LEU B 1 347 ? 32.021 44.237 20.742 1.00 50.25 347 LEU B C 1
ATOM 7142 O O . LEU B 1 347 ? 33.033 43.939 21.388 1.00 50.62 347 LEU B O 1
ATOM 7147 N N . GLU B 1 348 ? 31.280 43.326 20.113 1.00 47.24 348 GLU B N 1
ATOM 7148 C CA . GLU B 1 348 ? 31.592 41.904 20.192 1.00 49.54 348 GLU B CA 1
ATOM 7149 C C . GLU B 1 348 ? 33.000 41.619 19.682 1.00 44.59 348 GLU B C 1
ATOM 7150 O O . GLU B 1 348 ? 33.768 40.892 20.324 1.00 52.69 348 GLU B O 1
ATOM 7156 N N . ASP B 1 349 ? 33.360 42.194 18.530 1.00 47.84 349 ASP B N 1
ATOM 7157 C CA . ASP B 1 349 ? 34.691 41.972 17.969 1.00 46.76 349 ASP B CA 1
ATOM 7158 C C . ASP B 1 349 ? 35.775 42.526 18.885 1.00 44.75 349 ASP B C 1
ATOM 7159 O O . ASP B 1 349 ? 36.781 41.857 19.152 1.00 43.91 349 ASP B O 1
ATOM 7164 N N . ALA B 1 350 ? 35.594 43.757 19.368 1.00 43.15 350 ALA B N 1
ATOM 7165 C CA . ALA B 1 350 ? 36.558 44.328 20.302 1.00 45.31 350 ALA B CA 1
ATOM 7166 C C . ALA B 1 350 ? 36.714 43.450 21.540 1.00 42.33 350 ALA B C 1
ATOM 7167 O O . ALA B 1 350 ? 37.829 43.259 22.038 1.00 41.97 350 ALA B O 1
ATOM 7169 N N . PHE B 1 351 ? 35.609 42.883 22.031 1.00 41.05 351 PHE B N 1
ATOM 7170 C CA . PHE B 1 351 ? 35.671 42.033 23.219 1.00 40.89 351 PHE B CA 1
ATOM 7171 C C . PHE B 1 351 ? 36.483 40.767 22.952 1.00 43.36 351 PHE B C 1
ATOM 7172 O O . PHE B 1 351 ? 37.285 40.347 23.794 1.00 47.07 351 PHE B O 1
ATOM 7180 N N . LEU B 1 352 ? 36.319 40.167 21.770 1.00 45.62 352 LEU B N 1
ATOM 7181 C CA . LEU B 1 352 ? 37.072 38.959 21.445 1.00 44.15 352 LEU B CA 1
ATOM 7182 C C . LEU B 1 352 ? 38.566 39.243 21.290 1.00 43.19 352 LEU B C 1
ATOM 7183 O O . LEU B 1 352 ? 39.401 38.432 21.707 1.00 43.36 352 LEU B O 1
ATOM 7188 N N . VAL B 1 353 ? 38.929 40.375 20.683 1.00 42.73 353 VAL B N 1
ATOM 7189 C CA . VAL B 1 353 ? 40.347 40.702 20.538 1.00 43.64 353 VAL B CA 1
ATOM 7190 C C . VAL B 1 353 ? 40.963 41.019 21.896 1.00 44.83 353 VAL B C 1
ATOM 7191 O O . VAL B 1 353 ? 42.116 40.659 22.171 1.00 41.05 353 VAL B O 1
ATOM 7195 N N . TYR B 1 354 ? 40.205 41.694 22.767 1.00 43.61 354 TYR B N 1
ATOM 7196 C CA . TYR B 1 354 ? 40.666 41.924 24.132 1.00 44.10 354 TYR B CA 1
ATOM 7197 C C . TYR B 1 354 ? 40.961 40.605 24.838 1.00 46.08 354 TYR B C 1
ATOM 7198 O O . TYR B 1 354 ? 41.984 40.472 25.522 1.00 44.09 354 TYR B O 1
ATOM 7207 N N . ALA B 1 355 ? 40.086 39.612 24.663 1.00 42.54 355 ALA B N 1
ATOM 7208 C CA . ALA B 1 355 ? 40.293 38.316 25.303 1.00 42.24 355 ALA B CA 1
ATOM 7209 C C . ALA B 1 355 ? 41.597 37.671 24.857 1.00 45.16 355 ALA B C 1
ATOM 7210 O O . ALA B 1 355 ? 42.252 36.983 25.649 1.00 47.29 355 ALA B O 1
ATOM 7212 N N . ALA B 1 356 ? 41.966 37.885 23.617 1.00 44.84 356 ALA B N 1
ATOM 7213 C CA . ALA B 1 356 ? 43.168 37.286 23.116 1.00 46.08 356 ALA B CA 1
ATOM 7214 C C . ALA B 1 356 ? 44.422 37.980 23.572 1.00 46.32 356 ALA B C 1
ATOM 7215 O O . ALA B 1 356 ? 45.336 37.340 24.007 1.00 47.06 356 ALA B O 1
ATOM 7217 N N . ILE B 1 357 ? 44.465 39.304 23.460 1.00 44.61 357 ILE B N 1
ATOM 7218 C CA . ILE B 1 357 ? 45.663 40.075 23.819 1.00 42.76 357 ILE B CA 1
ATOM 7219 C C . ILE B 1 357 ? 45.946 40.398 25.295 1.00 43.82 357 ILE B C 1
ATOM 7220 O O . ILE B 1 357 ? 47.086 40.706 25.644 1.00 40.37 357 ILE B O 1
ATOM 7225 N N . LEU B 1 358 ? 44.936 40.341 26.155 1.00 41.61 358 LEU B N 1
ATOM 7226 C CA . LEU B 1 358 ? 45.135 40.662 27.550 1.00 39.00 358 LEU B CA 1
ATOM 7227 C C . LEU B 1 358 ? 46.166 39.852 28.302 1.00 44.77 358 LEU B C 1
ATOM 7228 O O . LEU B 1 358 ? 46.565 38.810 27.874 1.00 42.03 358 LEU B O 1
ATOM 7233 N N . GLY B 1 359 ? 46.595 40.368 29.443 1.00 43.04 359 GLY B N 1
ATOM 7234 C CA . GLY B 1 359 ? 47.569 39.657 30.273 1.00 39.09 359 GLY B CA 1
ATOM 7235 C C . GLY B 1 359 ? 48.808 40.507 30.471 1.00 39.89 359 GLY B C 1
ATOM 7236 O O . GLY B 1 359 ? 49.430 40.975 29.518 1.00 37.35 359 GLY B O 1
ATOM 7237 N N . SER B 1 360 ? 49.175 40.689 31.739 1.00 37.56 360 SER B N 1
ATOM 7238 C CA . SER B 1 360 ? 50.227 41.620 32.120 1.00 38.80 360 SER B CA 1
ATOM 7239 C C . SER B 1 360 ? 51.608 40.998 31.970 1.00 38.05 360 SER B C 1
ATOM 7240 O O . SER B 1 360 ? 51.778 39.776 32.052 1.00 43.43 360 SER B O 1
ATOM 7243 N N . SER B 1 361 ? 52.601 41.858 31.754 1.00 38.31 361 SER B N 1
ATOM 7244 C CA . SER B 1 361 ? 53.983 41.444 31.922 1.00 38.78 361 SER B CA 1
ATOM 7245 C C . SER B 1 361 ? 54.218 41.034 33.372 1.00 42.53 361 SER B C 1
ATOM 7246 O O . SER B 1 361 ? 53.458 41.395 34.279 1.00 36.54 361 SER B O 1
ATOM 7249 N N . SER B 1 362 ? 55.289 40.266 33.589 1.00 38.33 362 SER B N 1
ATOM 7250 C CA . SER B 1 362 ? 55.598 39.825 34.944 1.00 42.53 362 SER B CA 1
ATOM 7251 C C . SER B 1 362 ? 55.898 41.012 35.851 1.00 42.20 362 SER B C 1
ATOM 7252 O O . SER B 1 362 ? 55.458 41.046 37.006 1.00 40.40 362 SER B O 1
ATOM 7255 N N . ALA B 1 363 ? 56.614 42.014 35.335 1.00 44.14 363 ALA B N 1
ATOM 7256 C CA . ALA B 1 363 ? 56.917 43.194 36.141 1.00 46.58 363 ALA B CA 1
ATOM 7257 C C . ALA B 1 363 ? 55.647 43.952 36.515 1.00 42.70 363 ALA B C 1
ATOM 7258 O O . ALA B 1 363 ? 55.466 44.339 37.675 1.00 39.70 363 ALA B O 1
ATOM 7260 N N . ASP B 1 364 ? 54.755 44.179 35.542 1.00 39.86 364 ASP B N 1
ATOM 7261 C CA . ASP B 1 364 ? 53.505 44.880 35.831 1.00 34.80 364 ASP B CA 1
ATOM 7262 C C . ASP B 1 364 ? 52.620 44.072 36.772 1.00 39.83 364 ASP B C 1
ATOM 7263 O O . ASP B 1 364 ? 51.927 44.639 37.625 1.00 40.62 364 ASP B O 1
ATOM 7268 N N . ARG B 1 365 ? 52.610 42.748 36.615 1.00 38.51 365 ARG B N 1
ATOM 7269 C CA . ARG B 1 365 ? 51.833 41.906 37.518 1.00 39.77 365 ARG B CA 1
ATOM 7270 C C . ARG B 1 365 ? 52.224 42.163 38.967 1.00 39.27 365 ARG B C 1
ATOM 7271 O O . ARG B 1 365 ? 51.361 42.348 39.832 1.00 35.35 365 ARG B O 1
ATOM 7279 N N . TYR B 1 366 ? 53.528 42.202 39.245 1.00 36.68 366 TYR B N 1
ATOM 7280 C CA . TYR B 1 366 ? 53.988 42.410 40.614 1.00 43.13 366 TYR B CA 1
ATOM 7281 C C . TYR B 1 366 ? 53.807 43.856 41.071 1.00 37.36 366 TYR B C 1
ATOM 7282 O O . TYR B 1 366 ? 53.412 44.093 42.218 1.00 40.02 366 TYR B O 1
ATOM 7291 N N . ASN B 1 367 ? 54.092 44.833 40.201 1.00 37.11 367 ASN B N 1
ATOM 7292 C CA . ASN B 1 367 ? 54.059 46.235 40.626 1.00 39.83 367 ASN B CA 1
ATOM 7293 C C . ASN B 1 367 ? 52.638 46.781 40.701 1.00 40.16 367 ASN B C 1
ATOM 7294 O O . ASN B 1 367 ? 52.311 47.538 41.621 1.00 39.74 367 ASN B O 1
ATOM 7299 N N . LEU B 1 368 ? 51.787 46.426 39.741 1.00 40.19 368 LEU B N 1
ATOM 7300 C CA . LEU B 1 368 ? 50.439 46.974 39.677 1.00 38.42 368 LEU B CA 1
ATOM 7301 C C . LEU B 1 368 ? 49.401 46.075 40.329 1.00 39.23 368 LEU B C 1
ATOM 7302 O O . LEU B 1 368 ? 48.324 46.564 40.695 1.00 39.05 368 LEU B O 1
ATOM 7307 N N . LYS B 1 369 ? 49.698 44.786 40.471 1.00 40.85 369 LYS B N 1
ATOM 7308 C CA . LYS B 1 369 ? 48.823 43.826 41.135 1.00 44.23 369 LYS B CA 1
ATOM 7309 C C . LYS B 1 369 ? 47.394 43.852 40.578 1.00 42.71 369 LYS B C 1
ATOM 7310 O O . LYS B 1 369 ? 46.448 44.175 41.300 1.00 45.43 369 LYS B O 1
ATOM 7316 N N . PRO B 1 370 ? 47.212 43.507 39.307 1.00 42.46 370 PRO B N 1
ATOM 7317 C CA . PRO B 1 370 ? 45.858 43.504 38.741 1.00 48.14 370 PRO B CA 1
ATOM 7318 C C . PRO B 1 370 ? 45.010 42.379 39.311 1.00 49.01 370 PRO B C 1
ATOM 7319 O O . PRO B 1 370 ? 45.493 41.276 39.575 1.00 45.88 370 PRO B O 1
ATOM 7323 N N . SER B 1 371 ? 43.729 42.670 39.490 1.00 47.22 371 SER B N 1
ATOM 7324 C CA . SER B 1 371 ? 42.779 41.611 39.750 1.00 43.91 371 SER B CA 1
ATOM 7325 C C . SER B 1 371 ? 42.622 40.761 38.488 1.00 49.02 371 SER B C 1
ATOM 7326 O O . SER B 1 371 ? 42.830 41.252 37.375 1.00 41.53 371 SER B O 1
ATOM 7329 N N . PRO B 1 372 ? 42.285 39.480 38.633 1.00 56.07 372 PRO B N 1
ATOM 7330 C CA . PRO B 1 372 ? 42.177 38.595 37.458 1.00 48.66 372 PRO B CA 1
ATOM 7331 C C . PRO B 1 372 ? 41.176 39.129 36.449 1.00 41.20 372 PRO B C 1
ATOM 7332 O O . PRO B 1 372 ? 40.142 39.702 36.826 1.00 40.44 372 PRO B O 1
ATOM 7336 N N . PRO B 1 373 ? 41.446 38.955 35.156 1.00 46.05 373 PRO B N 1
ATOM 7337 C CA . PRO B 1 373 ? 40.535 39.484 34.132 1.00 46.94 373 PRO B CA 1
ATOM 7338 C C . PRO B 1 373 ? 39.129 38.923 34.265 1.00 50.17 373 PRO B C 1
ATOM 7339 O O . PRO B 1 373 ? 38.924 37.770 34.654 1.00 55.54 373 PRO B O 1
ATOM 7343 N N . CYS B 1 374 ? 38.151 39.766 33.944 1.00 43.45 374 CYS B N 1
ATOM 7344 C CA . CYS B 1 374 ? 36.745 39.389 33.960 1.00 45.92 374 CYS B CA 1
ATOM 7345 C C . CYS B 1 374 ? 36.129 39.683 32.603 1.00 47.58 374 CYS B C 1
ATOM 7346 O O . CYS B 1 374 ? 36.509 40.648 31.932 1.00 47.64 374 CYS B O 1
ATOM 7349 N N . PHE B 1 375 ? 35.160 38.844 32.210 1.00 51.21 375 PHE B N 1
ATOM 7350 C CA . PHE B 1 375 ? 34.395 39.062 30.992 1.00 52.72 375 PHE B CA 1
ATOM 7351 C C . PHE B 1 375 ? 32.948 39.391 31.333 1.00 51.85 375 PHE B C 1
ATOM 7352 O O . PHE B 1 375 ? 32.388 38.817 32.275 1.00 51.33 375 PHE B O 1
ATOM 7360 N N . PRO B 1 376 ? 32.320 40.297 30.592 1.00 47.09 376 PRO B N 1
ATOM 7361 C CA . PRO B 1 376 ? 30.904 40.584 30.823 1.00 51.25 376 PRO B CA 1
ATOM 7362 C C . PRO B 1 376 ? 30.015 39.498 30.245 1.00 51.51 376 PRO B C 1
ATOM 7363 O O . PRO B 1 376 ? 30.381 38.791 29.305 1.00 53.10 376 PRO B O 1
ATOM 7367 N N . LYS B 1 377 ? 28.825 39.378 30.823 1.00 53.35 377 LYS B N 1
ATOM 7368 C CA . LYS B 1 377 ? 27.812 38.448 30.331 1.00 63.41 377 LYS B CA 1
ATOM 7369 C C . LYS B 1 377 ? 26.902 39.205 29.373 1.00 63.85 377 LYS B C 1
ATOM 7370 O O . LYS B 1 377 ? 25.956 39.875 29.793 1.00 62.18 377 LYS B O 1
ATOM 7376 N N . LEU B 1 378 ? 27.191 39.101 28.076 1.00 61.13 378 LEU B N 1
ATOM 7377 C CA . LEU B 1 378 ? 26.398 39.746 27.040 1.00 67.43 378 LEU B CA 1
ATOM 7378 C C . LEU B 1 378 ? 25.260 38.863 26.538 1.00 81.56 378 LEU B C 1
ATOM 7379 O O . LEU B 1 378 ? 24.775 39.070 25.421 1.00 76.67 378 LEU B O 1
ATOM 7384 N N . LEU B 1 379 ? 24.817 37.899 27.341 1.00 76.46 379 LEU B N 1
ATOM 7385 C CA . LEU B 1 379 ? 23.797 36.936 26.918 1.00 89.99 379 LEU B CA 1
ATOM 7386 C C . LEU B 1 379 ? 22.443 37.533 26.466 1.00 100.10 379 LEU B C 1
ATOM 7387 O O . LEU B 1 379 ? 21.956 37.136 25.407 1.00 98.56 379 LEU B O 1
ATOM 7392 N N . SER B 1 380 ? 21.807 38.448 27.208 1.00 106.64 380 SER B N 1
ATOM 7393 C CA . SER B 1 380 ? 22.201 38.947 28.527 1.00 108.88 380 SER B CA 1
ATOM 7394 C C . SER B 1 380 ? 20.964 39.081 29.405 1.00 121.69 380 SER B C 1
ATOM 7395 O O . SER B 1 380 ? 20.930 38.583 30.529 1.00 113.60 380 SER B O 1
ATOM 7398 N N . HIS B 1 381 ? 19.951 39.747 28.857 1.00 118.61 381 HIS B N 1
ATOM 7399 C CA . HIS B 1 381 ? 18.705 40.072 29.552 1.00 130.57 381 HIS B CA 1
ATOM 7400 C C . HIS B 1 381 ? 18.055 38.892 30.285 1.00 132.88 381 HIS B C 1
ATOM 7401 O O . HIS B 1 381 ? 17.540 37.970 29.649 1.00 124.79 381 HIS B O 1
ATOM 7408 N N . ASN B 1 382 ? 18.073 38.926 31.619 1.00 135.74 382 ASN B N 1
ATOM 7409 C CA . ASN B 1 382 ? 18.722 40.000 32.374 1.00 130.34 382 ASN B CA 1
ATOM 7410 C C . ASN B 1 382 ? 19.371 39.479 33.663 1.00 130.47 382 ASN B C 1
ATOM 7411 O O . ASN B 1 382 ? 18.732 38.777 34.448 1.00 116.68 382 ASN B O 1
ATOM 7416 N N . GLY B 1 383 ? 20.649 39.798 33.872 1.00 125.10 383 GLY B N 1
ATOM 7417 C CA . GLY B 1 383 ? 21.457 40.522 32.903 1.00 120.20 383 GLY B CA 1
ATOM 7418 C C . GLY B 1 383 ? 21.433 42.034 33.032 1.00 114.20 383 GLY B C 1
ATOM 7419 O O . GLY B 1 383 ? 22.266 42.628 33.717 1.00 96.02 383 GLY B O 1
ATOM 7420 N N . SER B 1 384 ? 20.468 42.657 32.354 1.00 112.25 384 SER B N 1
ATOM 7421 C CA . SER B 1 384 ? 20.265 44.100 32.379 1.00 107.45 384 SER B CA 1
ATOM 7422 C C . SER B 1 384 ? 19.806 44.616 33.739 1.00 98.26 384 SER B C 1
ATOM 7423 O O . SER B 1 384 ? 19.585 45.826 33.871 1.00 93.07 384 SER B O 1
ATOM 7426 N N . ASN B 1 385 ? 19.626 43.742 34.736 1.00 118.53 385 ASN B N 1
ATOM 7427 C CA . ASN B 1 385 ? 19.524 44.217 36.110 1.00 102.10 385 ASN B CA 1
ATOM 7428 C C . ASN B 1 385 ? 20.868 44.734 36.605 1.00 81.06 385 ASN B C 1
ATOM 7429 O O . ASN B 1 385 ? 20.916 45.634 37.450 1.00 66.09 385 ASN B O 1
ATOM 7434 N N . ALA B 1 386 ? 21.965 44.185 36.083 1.00 85.52 386 ALA B N 1
ATOM 7435 C CA . ALA B 1 386 ? 23.289 44.701 36.408 1.00 76.45 386 ALA B CA 1
ATOM 7436 C C . ALA B 1 386 ? 23.568 46.017 35.686 1.00 68.97 386 ALA B C 1
ATOM 7437 O O . ALA B 1 386 ? 24.194 46.917 36.257 1.00 66.93 386 ALA B O 1
ATOM 7439 N N . ILE B 1 387 ? 23.115 46.144 34.435 1.00 67.06 387 ILE B N 1
ATOM 7440 C CA . ILE B 1 387 ? 23.291 47.393 33.697 1.00 64.47 387 ILE B CA 1
ATOM 7441 C C . ILE B 1 387 ? 22.533 48.522 34.383 1.00 63.22 387 ILE B C 1
ATOM 7442 O O . ILE B 1 387 ? 23.064 49.622 34.586 1.00 52.98 387 ILE B O 1
ATOM 7447 N N . GLY B 1 388 ? 21.279 48.259 34.757 1.00 62.84 388 GLY B N 1
ATOM 7448 C CA . GLY B 1 388 ? 20.457 49.259 35.413 1.00 59.06 388 GLY B CA 1
ATOM 7449 C C . GLY B 1 388 ? 20.975 49.716 36.759 1.00 52.86 388 GLY B C 1
ATOM 7450 O O . GLY B 1 388 ? 20.648 50.829 37.190 1.00 56.44 388 GLY B O 1
ATOM 7451 N N . SER B 1 389 ? 21.772 48.884 37.433 1.00 52.53 389 SER B N 1
ATOM 7452 C CA . SER B 1 389 ? 22.395 49.255 38.700 1.00 57.20 389 SER B CA 1
ATOM 7453 C C . SER B 1 389 ? 23.591 50.188 38.533 1.00 57.48 389 SER B C 1
ATOM 7454 O O . SER B 1 389 ? 24.044 50.780 39.521 1.00 55.76 389 SER B O 1
ATOM 7457 N N . LEU B 1 390 ? 24.112 50.342 37.320 1.00 55.29 390 LEU B N 1
ATOM 7458 C CA . LEU B 1 390 ? 25.265 51.206 37.118 1.00 51.22 390 LEU B CA 1
ATOM 7459 C C . LEU B 1 390 ? 24.870 52.670 37.273 1.00 50.45 390 LEU B C 1
ATOM 7460 O O . LEU B 1 390 ? 23.875 53.121 36.702 1.00 57.40 390 LEU B O 1
ATOM 7465 N N . ARG B 1 391 ? 25.660 53.410 38.049 1.00 43.14 391 ARG B N 1
ATOM 7466 C CA . ARG B 1 391 ? 25.464 54.839 38.249 1.00 43.91 391 ARG B CA 1
ATOM 7467 C C . ARG B 1 391 ? 26.402 55.587 37.310 1.00 47.30 391 ARG B C 1
ATOM 7468 O O . ARG B 1 391 ? 27.613 55.341 37.313 1.00 47.09 391 ARG B O 1
ATOM 7476 N N . LEU B 1 392 ? 25.844 56.476 36.491 1.00 42.48 392 LEU B N 1
ATOM 7477 C CA . LEU B 1 392 ? 26.584 57.109 35.405 1.00 45.38 392 LEU B CA 1
ATOM 7478 C C . LEU B 1 392 ? 26.942 58.530 35.822 1.00 49.76 392 LEU B C 1
ATOM 7479 O O . LEU B 1 392 ? 26.059 59.376 35.989 1.00 53.59 392 LEU B O 1
ATOM 7484 N N . GLY B 1 393 ? 28.238 58.791 35.983 1.00 48.10 393 GLY B N 1
ATOM 7485 C CA . GLY B 1 393 ? 28.683 60.107 36.406 1.00 43.72 393 GLY B CA 1
ATOM 7486 C C . GLY B 1 393 ? 28.765 61.049 35.224 1.00 47.94 393 GLY B C 1
ATOM 7487 O O . GLY B 1 393 ? 29.394 60.735 34.209 1.00 43.22 393 GLY B O 1
ATOM 7488 N N . LYS B 1 394 ? 28.131 62.213 35.354 1.00 45.88 394 LYS B N 1
ATOM 7489 C CA . LYS B 1 394 ? 28.112 63.216 34.297 1.00 48.81 394 LYS B CA 1
ATOM 7490 C C . LYS B 1 394 ? 28.538 64.558 34.870 1.00 46.30 394 LYS B C 1
ATOM 7491 O O . LYS B 1 394 ? 27.895 65.074 35.791 1.00 45.29 394 LYS B O 1
ATOM 7497 N N . TYR B 1 395 ? 29.615 65.117 34.323 1.00 44.23 395 TYR B N 1
ATOM 7498 C CA . TYR B 1 395 ? 30.054 66.479 34.619 1.00 50.08 395 TYR B CA 1
ATOM 7499 C C . TYR B 1 395 ? 29.499 67.358 33.504 1.00 56.91 395 TYR B C 1
ATOM 7500 O O . TYR B 1 395 ? 30.077 67.430 32.418 1.00 54.23 395 TYR B O 1
ATOM 7509 N N . THR B 1 396 ? 28.383 68.041 33.788 1.00 48.63 396 THR B N 1
ATOM 7510 C CA . THR B 1 396 ? 27.571 68.641 32.728 1.00 55.00 396 THR B CA 1
ATOM 7511 C C . THR B 1 396 ? 28.324 69.736 31.978 1.00 48.76 396 THR B C 1
ATOM 7512 O O . THR B 1 396 ? 28.331 69.754 30.742 1.00 50.26 396 THR B O 1
ATOM 7516 N N . LYS B 1 397 ? 28.946 70.671 32.706 1.00 48.06 397 LYS B N 1
ATOM 7517 C CA . LYS B 1 397 ? 29.670 71.758 32.046 1.00 56.02 397 LYS B CA 1
ATOM 7518 C C . LYS B 1 397 ? 30.777 71.215 31.151 1.00 55.36 397 LYS B C 1
ATOM 7519 O O . LYS B 1 397 ? 31.000 71.718 30.044 1.00 52.69 397 LYS B O 1
ATOM 7525 N N . TRP B 1 398 ? 31.480 70.187 31.622 1.00 56.44 398 TRP B N 1
ATOM 7526 C CA . TRP B 1 398 ? 32.498 69.521 30.817 1.00 50.67 398 TRP B CA 1
ATOM 7527 C C . TRP B 1 398 ? 31.864 68.765 29.655 1.00 48.63 398 TRP B C 1
ATOM 7528 O O . TRP B 1 398 ? 32.297 68.894 28.504 1.00 47.51 398 TRP B O 1
ATOM 7539 N N . PHE B 1 399 ? 30.831 67.971 29.956 1.00 46.22 399 PHE B N 1
ATOM 7540 C CA . PHE B 1 399 ? 30.092 67.204 28.954 1.00 47.97 399 PHE B CA 1
ATOM 7541 C C . PHE B 1 399 ? 29.671 68.068 27.767 1.00 55.33 399 PHE B C 1
ATOM 7542 O O . PHE B 1 399 ? 29.794 67.651 26.611 1.00 52.10 399 PHE B O 1
ATOM 7550 N N . ASN B 1 400 ? 29.175 69.275 28.032 1.00 55.85 400 ASN B N 1
ATOM 7551 C CA . ASN B 1 400 ? 28.625 70.125 26.984 1.00 60.68 400 ASN B CA 1
ATOM 7552 C C . ASN B 1 400 ? 29.661 71.007 26.301 1.00 61.54 400 ASN B C 1
ATOM 7553 O O . ASN B 1 400 ? 29.348 71.608 25.268 1.00 57.86 400 ASN B O 1
ATOM 7558 N N . ASP B 1 401 ? 30.860 71.085 26.831 1.00 57.65 401 ASP B N 1
ATOM 7559 C CA . ASP B 1 401 ? 31.884 71.910 26.230 1.00 59.13 401 ASP B CA 1
ATOM 7560 C C . ASP B 1 401 ? 32.422 71.303 24.943 1.00 57.06 401 ASP B C 1
ATOM 7561 O O . ASP B 1 401 ? 33.551 70.914 24.874 1.00 50.31 401 ASP B O 1
ATOM 7566 N N . VAL B 1 402 ? 31.583 71.227 23.930 1.00 53.00 402 VAL B N 1
ATOM 7567 C CA . VAL B 1 402 ? 31.964 70.673 22.658 1.00 55.23 402 VAL B CA 1
ATOM 7568 C C . VAL B 1 402 ? 31.773 71.723 21.582 1.00 60.16 402 VAL B C 1
ATOM 7569 O O . VAL B 1 402 ? 31.072 72.685 21.777 1.00 54.89 402 VAL B O 1
ATOM 7573 N N . SER B 1 403 ? 32.405 71.533 20.442 1.00 62.10 403 SER B N 1
ATOM 7574 C CA . SER B 1 403 ? 32.314 72.508 19.387 1.00 65.65 403 SER B CA 1
ATOM 7575 C C . SER B 1 403 ? 30.990 72.519 18.664 1.00 68.15 403 SER B C 1
ATOM 7576 O O . SER B 1 403 ? 30.560 73.544 18.202 1.00 79.12 403 SER B O 1
ATOM 7579 N N . SER B 1 404 ? 30.357 71.372 18.579 1.00 62.57 404 SER B N 1
ATOM 7580 C CA . SER B 1 404 ? 29.073 71.209 17.911 1.00 64.92 404 SER B CA 1
ATOM 7581 C C . SER B 1 404 ? 28.077 70.586 18.876 1.00 66.59 404 SER B C 1
ATOM 7582 O O . SER B 1 404 ? 28.335 69.510 19.424 1.00 63.10 404 SER B O 1
ATOM 7585 N N . SER B 1 405 ? 26.933 71.249 19.068 1.00 71.39 405 SER B N 1
ATOM 7586 C CA . SER B 1 405 ? 25.923 70.757 20.002 1.00 65.30 405 SER B CA 1
ATOM 7587 C C . SER B 1 405 ? 25.300 69.433 19.570 1.00 64.67 405 SER B C 1
ATOM 7588 O O . SER B 1 405 ? 24.673 68.770 20.405 1.00 67.14 405 SER B O 1
ATOM 7591 N N . ASP B 1 406 ? 25.447 69.037 18.300 1.00 59.38 406 ASP B N 1
ATOM 7592 C CA . ASP B 1 406 ? 25.037 67.695 17.891 1.00 66.28 406 ASP B CA 1
ATOM 7593 C C . ASP B 1 406 ? 25.702 66.616 18.739 1.00 66.03 406 ASP B C 1
ATOM 7594 O O . ASP B 1 406 ? 25.102 65.562 18.983 1.00 57.24 406 ASP B O 1
ATOM 7599 N N . ILE B 1 407 ? 26.937 66.859 19.188 1.00 68.75 407 ILE B N 1
ATOM 7600 C CA . ILE B 1 407 ? 27.683 65.851 19.937 1.00 63.58 407 ILE B CA 1
ATOM 7601 C C . ILE B 1 407 ? 27.094 65.671 21.331 1.00 56.42 407 ILE B C 1
ATOM 7602 O O . ILE B 1 407 ? 26.833 64.545 21.773 1.00 48.06 407 ILE B O 1
ATOM 7607 N N . SER B 1 408 ? 26.895 66.776 22.053 1.00 51.21 408 SER B N 1
ATOM 7608 C CA . SER B 1 408 ? 26.289 66.686 23.377 1.00 56.00 408 SER B CA 1
ATOM 7609 C C . SER B 1 408 ? 24.843 66.212 23.289 1.00 66.31 408 SER B C 1
ATOM 7610 O O . SER B 1 408 ? 24.379 65.466 24.159 1.00 58.11 408 SER B O 1
ATOM 7613 N N . ASP B 1 409 ? 24.120 66.619 22.240 1.00 67.93 409 ASP B N 1
ATOM 7614 C CA . ASP B 1 409 ? 22.746 66.154 22.056 1.00 64.70 409 ASP B CA 1
ATOM 7615 C C . ASP B 1 409 ? 22.696 64.640 21.883 1.00 56.31 409 ASP B C 1
ATOM 7616 O O . ASP B 1 409 ? 21.905 63.953 22.540 1.00 61.12 409 ASP B O 1
ATOM 7621 N N . LYS B 1 410 ? 23.537 64.103 20.993 1.00 54.26 410 LYS B N 1
ATOM 7622 C CA . LYS B 1 410 ? 23.509 62.670 20.719 1.00 59.29 410 LYS B CA 1
ATOM 7623 C C . LYS B 1 410 ? 23.969 61.859 21.925 1.00 58.25 410 LYS B C 1
ATOM 7624 O O . LYS B 1 410 ? 23.451 60.766 22.178 1.00 52.64 410 LYS B O 1
ATOM 7630 N N . CYS B 1 411 ? 24.944 62.370 22.678 1.00 59.00 411 CYS B N 1
ATOM 7631 C CA . CYS B 1 411 ? 25.400 61.645 23.858 1.00 55.95 411 CYS B CA 1
ATOM 7632 C C . CYS B 1 411 ? 24.388 61.737 24.997 1.00 54.39 411 CYS B C 1
ATOM 7633 O O . CYS B 1 411 ? 24.235 60.782 25.766 1.00 49.66 411 CYS B O 1
ATOM 7636 N N . GLU B 1 412 ? 23.676 62.859 25.111 1.00 48.98 412 GLU B N 1
ATOM 7637 C CA . GLU B 1 412 ? 22.619 62.969 26.112 1.00 58.79 412 GLU B CA 1
ATOM 7638 C C . GLU B 1 412 ? 21.457 62.038 25.790 1.00 60.58 412 GLU B C 1
ATOM 7639 O O . GLU B 1 412 ? 20.844 61.463 26.700 1.00 63.04 412 GLU B O 1
ATOM 7645 N N . ASP B 1 413 ? 21.135 61.883 24.503 1.00 56.90 413 ASP B N 1
ATOM 7646 C CA . ASP B 1 413 ? 20.068 60.967 24.116 1.00 63.51 413 ASP B CA 1
ATOM 7647 C C . ASP B 1 413 ? 20.384 59.543 24.550 1.00 62.56 413 ASP B C 1
ATOM 7648 O O . ASP B 1 413 ? 19.484 58.793 24.947 1.00 55.82 413 ASP B O 1
ATOM 7653 N N . ILE B 1 414 ? 21.656 59.149 24.473 1.00 63.83 414 ILE B N 1
ATOM 7654 C CA . ILE B 1 414 ? 22.043 57.807 24.889 1.00 59.19 414 ILE B CA 1
ATOM 7655 C C . ILE B 1 414 ? 21.831 57.633 26.385 1.00 49.04 414 ILE B C 1
ATOM 7656 O O . ILE B 1 414 ? 21.341 56.592 26.837 1.00 51.23 414 ILE B O 1
ATOM 7661 N N . LEU B 1 415 ? 22.198 58.644 27.177 1.00 51.63 415 LEU B N 1
ATOM 7662 C CA . LEU B 1 415 ? 21.978 58.577 28.618 1.00 56.57 415 LEU B CA 1
ATOM 7663 C C . LEU B 1 415 ? 20.497 58.422 28.944 1.00 61.35 415 LEU B C 1
ATOM 7664 O O . LEU B 1 415 ? 20.125 57.608 29.797 1.00 62.91 415 LEU B O 1
ATOM 7669 N N . LYS B 1 416 ? 19.638 59.197 28.273 1.00 59.38 416 LYS B N 1
ATOM 7670 C CA . LYS B 1 416 ? 18.197 59.071 28.480 1.00 57.34 416 LYS B CA 1
ATOM 7671 C C . LYS B 1 416 ? 17.697 57.688 28.080 1.00 55.04 416 LYS B C 1
ATOM 7672 O O . LYS B 1 416 ? 16.884 57.084 28.791 1.00 60.02 416 LYS B O 1
ATOM 7678 N N . LEU B 1 417 ? 18.168 57.171 26.940 1.00 54.97 417 LEU B N 1
ATOM 7679 C CA . LEU B 1 417 ? 17.774 55.827 26.523 1.00 61.39 417 LEU B CA 1
ATOM 7680 C C . LEU B 1 417 ? 18.228 54.776 27.531 1.00 67.00 417 LEU B C 1
ATOM 7681 O O . LEU B 1 417 ? 17.505 53.808 27.795 1.00 62.52 417 LEU B O 1
ATOM 7686 N N . LEU B 1 418 ? 19.425 54.942 28.102 1.00 63.13 418 LEU B N 1
ATOM 7687 C CA . LEU B 1 418 ? 19.882 54.006 29.125 1.00 62.79 418 LEU B CA 1
ATOM 7688 C C . LEU B 1 418 ? 19.018 54.093 30.377 1.00 52.21 418 LEU B C 1
ATOM 7689 O O . LEU B 1 418 ? 18.696 53.068 30.990 1.00 53.58 418 LEU B O 1
ATOM 7694 N N . SER B 1 419 ? 18.638 55.310 30.776 1.00 51.36 419 SER B N 1
ATOM 7695 C CA . SER B 1 419 ? 17.769 55.469 31.937 1.00 64.50 419 SER B CA 1
ATOM 7696 C C . SER B 1 419 ? 16.406 54.835 31.700 1.00 73.52 419 SER B C 1
ATOM 7697 O O . SER B 1 419 ? 15.876 54.146 32.579 1.00 65.07 419 SER B O 1
ATOM 7700 N N . ASN B 1 420 ? 15.826 55.053 30.516 1.00 64.03 420 ASN B N 1
ATOM 7701 C CA . ASN B 1 420 ? 14.465 54.594 30.260 1.00 67.81 420 ASN B CA 1
ATOM 7702 C C . ASN B 1 420 ? 14.398 53.098 29.974 1.00 64.79 420 ASN B C 1
ATOM 7703 O O . ASN B 1 420 ? 13.396 52.457 30.306 1.00 62.24 420 ASN B O 1
ATOM 7708 N N . ASN B 1 421 ? 15.430 52.522 29.361 1.00 68.36 421 ASN B N 1
ATOM 7709 C CA . ASN B 1 421 ? 15.374 51.120 28.965 1.00 66.36 421 ASN B CA 1
ATOM 7710 C C . ASN B 1 421 ? 16.006 50.170 29.974 1.00 66.44 421 ASN B C 1
ATOM 7711 O O . ASN B 1 421 ? 15.644 48.988 29.992 1.00 63.24 421 ASN B O 1
ATOM 7716 N N . HIS B 1 422 ? 16.927 50.648 30.812 1.00 65.39 422 HIS B N 1
ATOM 7717 C CA . HIS B 1 422 ? 17.570 49.812 31.813 1.00 66.36 422 HIS B CA 1
ATOM 7718 C C . HIS B 1 422 ? 17.397 50.311 33.237 1.00 58.36 422 HIS B C 1
ATOM 7719 O O . HIS B 1 422 ? 17.538 49.511 34.171 1.00 63.18 422 HIS B O 1
ATOM 7726 N N . GLY B 1 423 ? 17.101 51.591 33.432 1.00 54.44 423 GLY B N 1
ATOM 7727 C CA . GLY B 1 423 ? 16.948 52.153 34.755 1.00 60.17 423 GLY B CA 1
ATOM 7728 C C . GLY B 1 423 ? 18.177 52.817 35.327 1.00 60.81 423 GLY B C 1
ATOM 7729 O O . GLY B 1 423 ? 18.190 53.108 36.529 1.00 56.87 423 GLY B O 1
ATOM 7730 N N . CYS B 1 424 ? 19.204 53.065 34.509 1.00 60.73 424 CYS B N 1
ATOM 7731 C CA . CYS B 1 424 ? 20.444 53.667 34.986 1.00 54.55 424 CYS B CA 1
ATOM 7732 C C . CYS B 1 424 ? 20.197 55.051 35.565 1.00 52.30 424 CYS B C 1
ATOM 7733 O O . CYS B 1 424 ? 19.451 55.854 35.003 1.00 55.99 424 CYS B O 1
ATOM 7736 N N . LYS B 1 425 ? 20.851 55.333 36.686 1.00 51.62 425 LYS B N 1
ATOM 7737 C CA . LYS B 1 425 ? 20.807 56.649 37.305 1.00 56.98 425 LYS B CA 1
ATOM 7738 C C . LYS B 1 425 ? 21.990 57.482 36.823 1.00 59.19 425 LYS B C 1
ATOM 7739 O O . LYS B 1 425 ? 23.134 57.019 36.850 1.00 60.45 425 LYS B O 1
ATOM 7745 N N . VAL B 1 426 ? 21.712 58.702 36.380 1.00 58.19 426 VAL B N 1
ATOM 7746 C CA . VAL B 1 426 ? 22.755 59.654 36.018 1.00 53.87 426 VAL B CA 1
ATOM 7747 C C . VAL B 1 426 ? 23.015 60.541 37.229 1.00 56.44 426 VAL B C 1
ATOM 7748 O O . VAL B 1 426 ? 22.087 61.149 37.773 1.00 63.33 426 VAL B O 1
ATOM 7752 N N . VAL B 1 427 ? 24.273 60.608 37.655 1.00 56.64 427 VAL B N 1
ATOM 7753 C CA . VAL B 1 427 ? 24.675 61.356 38.842 1.00 46.77 427 VAL B CA 1
ATOM 7754 C C . VAL B 1 427 ? 25.579 62.501 38.412 1.00 49.55 427 VAL B C 1
ATOM 7755 O O . VAL B 1 427 ? 26.569 62.286 37.701 1.00 53.93 427 VAL B O 1
ATOM 7759 N N . GLU B 1 428 ? 25.242 63.713 38.848 1.00 46.62 428 GLU B N 1
ATOM 7760 C CA . GLU B 1 428 ? 26.058 64.882 38.544 1.00 47.73 428 GLU B CA 1
ATOM 7761 C C . GLU B 1 428 ? 27.347 64.844 39.360 1.00 53.60 428 GLU B C 1
ATOM 7762 O O . GLU B 1 428 ? 27.314 64.690 40.585 1.00 51.70 428 GLU B O 1
ATOM 7768 N N . ILE B 1 429 ? 28.489 64.963 38.679 1.00 50.48 429 ILE B N 1
ATOM 7769 C CA . ILE B 1 429 ? 29.798 64.930 39.319 1.00 46.52 429 ILE B CA 1
ATOM 7770 C C . ILE B 1 429 ? 30.579 66.168 38.897 1.00 49.35 429 ILE B C 1
ATOM 7771 O O . ILE B 1 429 ? 30.198 66.889 37.972 1.00 49.96 429 ILE B O 1
ATOM 7776 N N . VAL B 1 430 ? 31.696 66.403 39.585 1.00 47.31 430 VAL B N 1
ATOM 7777 C CA . VAL B 1 430 ? 32.618 67.479 39.237 1.00 45.00 430 VAL B CA 1
ATOM 7778 C C . VAL B 1 430 ? 34.024 66.902 39.145 1.00 41.80 430 VAL B C 1
ATOM 7779 O O . VAL B 1 430 ? 34.465 66.172 40.040 1.00 49.89 430 VAL B O 1
ATOM 7783 N N . VAL B 1 431 ? 34.719 67.207 38.056 1.00 42.23 431 VAL B N 1
ATOM 7784 C CA . VAL B 1 431 ? 36.116 66.807 37.920 1.00 42.81 431 VAL B CA 1
ATOM 7785 C C . VAL B 1 431 ? 36.978 68.057 38.027 1.00 39.55 431 VAL B C 1
ATOM 7786 O O . VAL B 1 431 ? 37.057 68.834 37.064 1.00 40.21 431 VAL B O 1
ATOM 7790 N N . PRO B 1 432 ? 37.630 68.298 39.161 1.00 39.16 432 PRO B N 1
ATOM 7791 C CA . PRO B 1 432 ? 38.442 69.510 39.310 1.00 43.10 432 PRO B CA 1
ATOM 7792 C C . PRO B 1 432 ? 39.767 69.401 38.571 1.00 42.12 432 PRO B C 1
ATOM 7793 O O . PRO B 1 432 ? 40.238 68.313 38.235 1.00 40.68 432 PRO B O 1
AT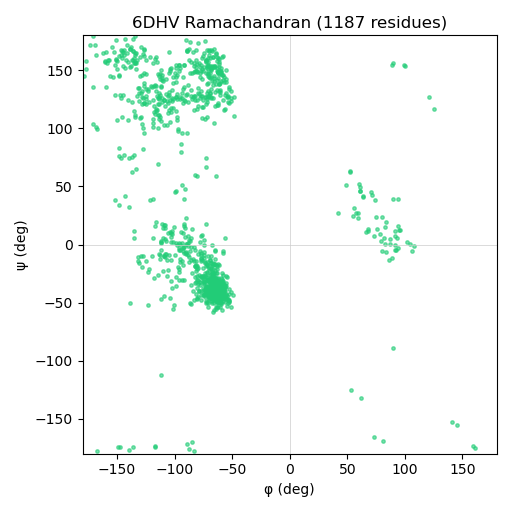OM 7797 N N . GLU B 1 433 ? 40.358 70.570 38.311 1.00 42.33 433 GLU B N 1
ATOM 7798 C CA . GLU B 1 433 ? 41.747 70.671 37.865 1.00 40.32 433 GLU B CA 1
ATOM 7799 C C . GLU B 1 433 ? 41.980 69.957 36.529 1.00 38.27 433 GLU B C 1
ATOM 7800 O O . GLU B 1 433 ? 42.956 69.222 36.350 1.00 40.96 433 GLU B O 1
ATOM 7806 N N . LEU B 1 434 ? 41.071 70.187 35.574 1.00 41.85 434 LEU B N 1
ATOM 7807 C CA . LEU B 1 434 ? 41.262 69.641 34.233 1.00 39.53 434 LEU B CA 1
ATOM 7808 C C . LEU B 1 434 ? 42.470 70.264 33.550 1.00 44.49 434 LEU B C 1
ATOM 7809 O O . LEU B 1 434 ? 43.149 69.600 32.754 1.00 43.99 434 LEU B O 1
ATOM 7814 N N . GLU B 1 435 ? 42.751 71.530 33.861 1.00 38.97 435 GLU B N 1
ATOM 7815 C CA . GLU B 1 435 ? 43.907 72.212 33.294 1.00 49.62 435 GLU B CA 1
ATOM 7816 C C . GLU B 1 435 ? 45.208 71.598 33.799 1.00 45.53 435 GLU B C 1
ATOM 7817 O O . GLU B 1 435 ? 46.144 71.374 33.020 1.00 40.43 435 GLU B O 1
ATOM 7823 N N . GLU B 1 436 ? 45.280 71.310 35.100 1.00 40.29 436 GLU B N 1
ATOM 7824 C CA . GLU B 1 436 ? 46.449 70.631 35.643 1.00 40.30 436 GLU B CA 1
ATOM 7825 C C . GLU B 1 436 ? 46.623 69.246 35.030 1.00 39.17 436 GLU B C 1
ATOM 7826 O O . GLU B 1 436 ? 47.758 68.797 34.822 1.00 38.14 436 GLU B O 1
ATOM 7832 N N . MET B 1 437 ? 45.520 68.561 34.723 1.00 40.08 437 MET B N 1
ATOM 7833 C CA . MET B 1 437 ? 45.629 67.231 34.131 1.00 38.49 437 MET B CA 1
ATOM 7834 C C . MET B 1 437 ? 46.272 67.290 32.752 1.00 39.97 437 MET B C 1
ATOM 7835 O O . MET B 1 437 ? 47.075 66.418 32.401 1.00 39.38 437 MET B O 1
ATOM 7840 N N . ARG B 1 438 ? 45.929 68.305 31.953 1.00 36.31 438 ARG B N 1
ATOM 7841 C CA . ARG B 1 438 ? 46.522 68.410 30.625 1.00 41.86 438 ARG B CA 1
ATOM 7842 C C . ARG B 1 438 ? 48.011 68.687 30.719 1.00 37.43 438 ARG B C 1
ATOM 7843 O O . ARG B 1 438 ? 48.809 68.100 29.977 1.00 36.63 438 ARG B O 1
ATOM 7851 N N . ALA B 1 439 ? 48.403 69.589 31.624 1.00 37.89 439 ALA B N 1
ATOM 7852 C CA . ALA B 1 439 ? 49.816 69.884 31.823 1.00 39.01 439 ALA B CA 1
ATOM 7853 C C . ALA B 1 439 ? 50.568 68.655 32.313 1.00 36.59 439 ALA B C 1
ATOM 7854 O O . ALA B 1 439 ? 51.660 68.344 31.825 1.00 38.55 439 ALA B O 1
ATOM 7856 N N . ALA B 1 440 ? 50.006 67.951 33.294 1.00 35.62 440 ALA B N 1
ATOM 7857 C CA . ALA B 1 440 ? 50.685 66.773 33.823 1.00 34.85 440 ALA B CA 1
ATOM 7858 C C . ALA B 1 440 ? 50.804 65.697 32.755 1.00 34.54 440 ALA B C 1
ATOM 7859 O O . ALA B 1 440 ? 51.831 65.011 32.661 1.00 34.28 440 ALA B O 1
ATOM 7861 N N . HIS B 1 441 ? 49.770 65.554 31.920 1.00 34.67 441 HIS B N 1
ATOM 7862 C CA . HIS B 1 441 ? 49.796 64.519 30.892 1.00 38.90 441 HIS B CA 1
ATOM 7863 C C . HIS B 1 441 ? 50.876 64.781 29.850 1.00 39.53 441 HIS B C 1
ATOM 7864 O O . HIS B 1 441 ? 51.603 63.856 29.469 1.00 41.94 441 HIS B O 1
ATOM 7871 N N . VAL B 1 442 ? 50.950 66.002 29.366 1.00 35.80 442 VAL B N 1
ATOM 7872 C CA . VAL B 1 442 ? 51.885 66.342 28.311 1.00 37.73 442 VAL B CA 1
ATOM 7873 C C . VAL B 1 442 ? 53.326 66.042 28.645 1.00 36.35 442 VAL B C 1
ATOM 7874 O O . VAL B 1 442 ? 54.039 65.488 27.874 1.00 36.56 442 VAL B O 1
ATOM 7878 N N . ILE B 1 443 ? 53.740 66.407 29.824 1.00 36.10 443 ILE B N 1
ATOM 7879 C CA . ILE B 1 443 ? 55.110 66.123 30.234 1.00 36.01 443 ILE B CA 1
ATOM 7880 C C . ILE B 1 443 ? 55.293 64.645 30.584 1.00 35.19 443 ILE B C 1
ATOM 7881 O O . ILE B 1 443 ? 56.407 64.115 30.481 1.00 35.20 443 ILE B O 1
ATOM 7886 N N . SER B 1 444 ? 54.227 63.965 31.017 1.00 37.86 444 SER B N 1
ATOM 7887 C CA . SER B 1 444 ? 54.326 62.551 31.363 1.00 34.86 444 SER B CA 1
ATOM 7888 C C . SER B 1 444 ? 54.399 61.664 30.126 1.00 35.49 444 SER B C 1
ATOM 7889 O O . SER B 1 444 ? 55.023 60.598 30.170 1.00 34.49 444 SER B O 1
ATOM 7892 N N . ILE B 1 445 ? 53.761 62.066 29.030 1.00 34.46 445 ILE B N 1
ATOM 7893 C CA . ILE B 1 445 ? 53.898 61.302 27.796 1.00 34.94 445 ILE B CA 1
ATOM 7894 C C . ILE B 1 445 ? 55.137 61.737 27.015 1.00 36.89 445 ILE B C 1
ATOM 7895 O O . ILE B 1 445 ? 55.798 60.899 26.394 1.00 39.40 445 ILE B O 1
ATOM 7900 N N . GLY B 1 446 ? 55.486 63.025 27.061 1.00 39.72 446 GLY B N 1
ATOM 7901 C CA . GLY B 1 446 ? 56.567 63.524 26.229 1.00 38.09 446 GLY B CA 1
ATOM 7902 C C . GLY B 1 446 ? 57.943 63.124 26.725 1.00 38.20 446 GLY B C 1
ATOM 7903 O O . GLY B 1 446 ? 58.820 62.793 25.928 1.00 37.44 446 GLY B O 1
ATOM 7904 N N . SER B 1 447 ? 58.150 63.143 28.042 1.00 39.75 447 SER B N 1
ATOM 7905 C CA . SER B 1 447 ? 59.484 62.893 28.587 1.00 38.54 447 SER B CA 1
ATOM 7906 C C . SER B 1 447 ? 60.022 61.506 28.255 1.00 38.62 447 SER B C 1
ATOM 7907 O O . SER B 1 447 ? 61.181 61.412 27.815 1.00 40.13 447 SER B O 1
ATOM 7910 N N . PRO B 1 448 ? 59.286 60.405 28.454 1.00 37.14 448 PRO B N 1
ATOM 7911 C CA . PRO B 1 448 ? 59.844 59.104 28.048 1.00 40.37 448 PRO B CA 1
ATOM 7912 C C . PRO B 1 448 ? 59.973 58.953 26.544 1.00 40.66 448 PRO B C 1
ATOM 7913 O O . PRO B 1 448 ? 60.937 58.333 26.080 1.00 42.05 448 PRO B O 1
ATOM 7917 N N . THR B 1 449 ? 59.045 59.516 25.766 1.00 39.78 449 THR B N 1
ATOM 7918 C CA . THR B 1 449 ? 59.170 59.459 24.313 1.00 45.31 449 THR B CA 1
ATOM 7919 C C . THR B 1 449 ? 60.436 60.174 23.847 1.00 42.52 449 THR B C 1
ATOM 7920 O O . THR B 1 449 ? 61.202 59.645 23.033 1.00 46.09 449 THR B O 1
ATOM 7924 N N . LEU B 1 450 ? 60.678 61.379 24.366 1.00 38.95 450 LEU B N 1
ATOM 7925 C CA . LEU B 1 450 ? 61.901 62.098 24.026 1.00 39.91 450 LEU B CA 1
ATOM 7926 C C . LEU B 1 450 ? 63.136 61.384 24.566 1.00 44.58 450 LEU B C 1
ATOM 7927 O O . LEU B 1 450 ? 64.181 61.349 23.902 1.00 40.88 450 LEU B O 1
ATOM 7932 N N . SER B 1 451 ? 63.038 60.808 25.766 1.00 43.72 451 SER B N 1
ATOM 7933 C CA . SER B 1 451 ? 64.194 60.139 26.359 1.00 42.23 451 SER B CA 1
ATOM 7934 C C . SER B 1 451 ? 64.616 58.928 25.534 1.00 43.10 451 SER B C 1
ATOM 7935 O O . SER B 1 451 ? 65.804 58.743 25.250 1.00 44.57 451 SER B O 1
ATOM 7938 N N . SER B 1 452 ? 63.656 58.093 25.130 1.00 46.90 452 SER B N 1
ATOM 7939 C CA . SER B 1 452 ? 63.991 56.879 24.391 1.00 48.14 452 SER B CA 1
ATOM 7940 C C . SER B 1 452 ? 64.528 57.171 22.995 1.00 47.08 452 SER B C 1
ATOM 7941 O O . SER B 1 452 ? 65.128 56.287 22.376 1.00 49.76 452 SER B O 1
ATOM 7944 N N . LEU B 1 453 ? 64.329 58.390 22.490 1.00 42.03 453 LEU B N 1
ATOM 7945 C CA . LEU B 1 453 ? 64.778 58.774 21.163 1.00 47.45 453 LEU B CA 1
ATOM 7946 C C . LEU B 1 453 ? 65.972 59.716 21.185 1.00 50.90 453 LEU B C 1
ATOM 7947 O O . LEU B 1 453 ? 66.547 59.986 20.124 1.00 56.08 453 LEU B O 1
ATOM 7952 N N . THR B 1 454 ? 66.361 60.211 22.359 1.00 43.79 454 THR B N 1
ATOM 7953 C CA . THR B 1 454 ? 67.440 61.194 22.439 1.00 50.36 454 THR B CA 1
ATOM 7954 C C . THR B 1 454 ? 68.760 60.694 21.858 1.00 54.02 454 THR B C 1
ATOM 7955 O O . THR B 1 454 ? 69.395 61.454 21.106 1.00 56.71 454 THR B O 1
ATOM 7959 N N . PRO B 1 455 ? 69.232 59.468 22.140 1.00 53.87 455 PRO B N 1
ATOM 7960 C CA . PRO B 1 455 ? 70.529 59.059 21.563 1.00 53.99 455 PRO B CA 1
ATOM 7961 C C . PRO B 1 455 ? 70.539 59.056 20.044 1.00 55.30 455 PRO B C 1
ATOM 7962 O O . PRO B 1 455 ? 71.565 59.387 19.436 1.00 56.11 455 PRO B O 1
ATOM 7966 N N . TYR B 1 456 ? 69.422 58.697 19.408 1.00 58.63 456 TYR B N 1
ATOM 7967 C CA . TYR B 1 456 ? 69.364 58.745 17.949 1.00 55.08 456 TYR B CA 1
ATOM 7968 C C . TYR B 1 456 ? 69.303 60.183 17.451 1.00 61.39 456 TYR B C 1
ATOM 7969 O O . TYR B 1 456 ? 69.941 60.525 16.448 1.00 75.72 456 TYR B O 1
ATOM 7978 N N . CYS B 1 457 ? 68.540 61.039 18.138 1.00 55.72 457 CYS B N 1
ATOM 7979 C CA . CYS B 1 457 ? 68.444 62.438 17.731 1.00 59.78 457 CYS B CA 1
ATOM 7980 C C . CYS B 1 457 ? 69.764 63.172 17.939 1.00 67.17 457 CYS B C 1
ATOM 7981 O O . CYS B 1 457 ? 70.169 63.980 17.095 1.00 64.13 457 CYS B O 1
ATOM 7984 N N . GLU B 1 458 ? 70.448 62.912 19.058 1.00 58.54 458 GLU B N 1
ATOM 7985 C CA . GLU B 1 458 ? 71.752 63.527 19.284 1.00 60.51 458 GLU B CA 1
ATOM 7986 C C . GLU B 1 458 ? 72.775 63.063 18.255 1.00 63.14 458 GLU B C 1
ATOM 7987 O O . GLU B 1 458 ? 73.725 63.793 17.951 1.00 75.34 458 GLU B O 1
ATOM 7993 N N . ALA B 1 459 ? 72.547 61.895 17.687 1.00 61.75 459 ALA B N 1
ATOM 7994 C CA . ALA B 1 459 ? 73.401 61.329 16.683 1.00 65.00 459 ALA B CA 1
ATOM 7995 C C . ALA B 1 459 ? 73.195 61.941 15.315 1.00 70.06 459 ALA B C 1
ATOM 7996 O O . ALA B 1 459 ? 73.816 61.517 14.368 1.00 73.08 459 ALA B O 1
ATOM 7998 N N . GLY B 1 460 ? 72.318 62.926 15.216 1.00 67.84 460 GLY B N 1
ATOM 7999 C CA . GLY B 1 460 ? 72.084 63.650 13.982 1.00 67.84 460 GLY B CA 1
ATOM 8000 C C . GLY B 1 460 ? 70.766 63.362 13.299 1.00 69.04 460 GLY B C 1
ATOM 8001 O O . GLY B 1 460 ? 70.491 63.968 12.257 1.00 81.62 460 GLY B O 1
ATOM 8002 N N . LYS B 1 461 ? 69.937 62.477 13.844 1.00 67.55 461 LYS B N 1
ATOM 8003 C CA . LYS B 1 461 ? 68.716 62.057 13.170 1.00 61.88 461 LYS B CA 1
ATOM 8004 C C . LYS B 1 461 ? 67.488 62.852 13.596 1.00 58.80 461 LYS B C 1
ATOM 8005 O O . LYS B 1 461 ? 66.369 62.466 13.243 1.00 65.42 461 LYS B O 1
ATOM 8011 N N . ASN B 1 462 ? 67.668 63.955 14.329 1.00 57.98 462 ASN B N 1
ATOM 8012 C CA . ASN B 1 462 ? 66.522 64.771 14.722 1.00 63.20 462 ASN B CA 1
ATOM 8013 C C . ASN B 1 462 ? 65.909 65.491 13.527 1.00 65.79 462 ASN B C 1
ATOM 8014 O O . ASN B 1 462 ? 64.690 65.691 13.483 1.00 68.55 462 ASN B O 1
ATOM 8019 N N . SER B 1 463 ? 66.728 65.883 12.551 1.00 62.03 463 SER B N 1
ATOM 8020 C CA . SER B 1 463 ? 66.209 66.565 11.373 1.00 63.71 463 SER B CA 1
ATOM 8021 C C . SER B 1 463 ? 65.431 65.627 10.457 1.00 63.58 463 SER B C 1
ATOM 8022 O O . SER B 1 463 ? 64.702 66.102 9.578 1.00 68.09 463 SER B O 1
ATOM 8025 N N . LYS B 1 464 ? 65.569 64.311 10.640 1.00 56.95 464 LYS B N 1
ATOM 8026 C CA . LYS B 1 464 ? 64.786 63.353 9.873 1.00 58.07 464 LYS B CA 1
ATOM 8027 C C . LYS B 1 464 ? 63.350 63.241 10.368 1.00 61.59 464 LYS B C 1
ATOM 8028 O O . LYS B 1 464 ? 62.509 62.678 9.660 1.00 61.00 464 LYS B O 1
ATOM 8034 N N . LEU B 1 465 ? 63.052 63.757 11.556 1.00 58.08 465 LEU B N 1
ATOM 8035 C CA . LEU B 1 465 ? 61.689 63.748 12.063 1.00 59.98 465 LEU B CA 1
ATOM 8036 C C . LEU B 1 465 ? 60.850 64.802 11.348 1.00 61.14 465 LEU B C 1
ATOM 8037 O O . LEU B 1 465 ? 61.369 65.731 10.722 1.00 65.66 465 LEU B O 1
ATOM 8042 N N . SER B 1 466 ? 59.533 64.651 11.455 1.00 56.68 466 SER B N 1
ATOM 8043 C CA . SER B 1 466 ? 58.623 65.622 10.866 1.00 57.84 466 SER B CA 1
ATOM 8044 C C . SER B 1 466 ? 58.643 66.920 11.668 1.00 53.98 466 SER B C 1
ATOM 8045 O O . SER B 1 466 ? 59.011 66.952 12.845 1.00 50.23 466 SER B O 1
ATOM 8048 N N . TYR B 1 467 ? 58.234 68.006 11.010 1.00 51.63 467 TYR B N 1
ATOM 8049 C CA . TYR B 1 467 ? 58.202 69.299 11.684 1.00 55.21 467 TYR B CA 1
ATOM 8050 C C . TYR B 1 467 ? 57.193 69.312 12.822 1.00 51.53 467 TYR B C 1
ATOM 8051 O O . TYR B 1 467 ? 57.359 70.067 13.788 1.00 49.63 467 TYR B O 1
ATOM 8060 N N . ASP B 1 468 ? 56.143 68.491 12.720 1.00 56.39 468 ASP B N 1
ATOM 8061 C CA . ASP B 1 468 ? 55.195 68.338 13.820 1.00 55.89 468 ASP B CA 1
ATOM 8062 C C . ASP B 1 468 ? 55.881 67.755 15.050 1.00 48.88 468 ASP B C 1
ATOM 8063 O O . ASP B 1 468 ? 55.814 68.328 16.144 1.00 47.29 468 ASP B O 1
ATOM 8068 N N . THR B 1 469 ? 56.547 66.609 14.884 1.00 50.17 469 THR B N 1
ATOM 8069 C CA . THR B 1 469 ? 57.263 65.989 15.997 1.00 51.97 469 THR B CA 1
ATOM 8070 C C . THR B 1 469 ? 58.353 66.906 16.533 1.00 53.60 469 THR B C 1
ATOM 8071 O O . THR B 1 469 ? 58.573 66.979 17.748 1.00 52.15 469 THR B O 1
ATOM 8075 N N . ARG B 1 470 ? 59.051 67.611 15.643 1.00 49.06 470 ARG B N 1
ATOM 8076 C CA . ARG B 1 470 ? 60.131 68.486 16.089 1.00 51.75 470 ARG B CA 1
ATOM 8077 C C . ARG B 1 470 ? 59.600 69.667 16.890 1.00 47.60 470 ARG B C 1
ATOM 8078 O O . ARG B 1 470 ? 60.303 70.190 17.763 1.00 48.04 470 ARG B O 1
ATOM 8086 N N . THR B 1 471 ? 58.369 70.097 16.614 1.00 51.65 471 THR B N 1
ATOM 8087 C CA . THR B 1 471 ? 57.742 71.127 17.433 1.00 53.55 471 THR B CA 1
ATOM 8088 C C . THR B 1 471 ? 57.484 70.623 18.847 1.00 57.63 471 THR B C 1
ATOM 8089 O O . THR B 1 471 ? 57.751 71.334 19.824 1.00 52.65 471 THR B O 1
ATOM 8093 N N . SER B 1 472 ? 56.967 69.395 18.974 1.00 53.10 472 SER B N 1
ATOM 8094 C CA . SER B 1 472 ? 56.738 68.821 20.297 1.00 52.14 472 SER B CA 1
ATOM 8095 C C . SER B 1 472 ? 58.052 68.590 21.034 1.00 52.26 472 SER B C 1
ATOM 8096 O O . SER B 1 472 ? 58.159 68.891 22.227 1.00 45.02 472 SER B O 1
ATOM 8099 N N . PHE B 1 473 ? 59.062 68.057 20.339 1.00 49.88 473 PHE B N 1
ATOM 8100 C CA . PHE B 1 473 ? 60.330 67.751 20.993 1.00 49.02 473 PHE B CA 1
ATOM 8101 C C . PHE B 1 473 ? 61.033 69.008 21.489 1.00 51.11 473 PHE B C 1
ATOM 8102 O O . PHE B 1 473 ? 61.680 68.973 22.539 1.00 50.30 473 PHE B O 1
ATOM 8110 N N . ALA B 1 474 ? 60.923 70.121 20.760 1.00 49.36 474 ALA B N 1
ATOM 8111 C CA . ALA B 1 474 ? 61.483 71.372 21.262 1.00 49.21 474 ALA B CA 1
ATOM 8112 C C . ALA B 1 474 ? 60.809 71.781 22.565 1.00 47.86 474 ALA B C 1
ATOM 8113 O O . ALA B 1 474 ? 61.462 72.300 23.476 1.00 48.50 474 ALA B O 1
ATOM 8115 N N . ILE B 1 475 ? 59.504 71.537 22.678 1.00 48.07 475 ILE B N 1
ATOM 8116 C CA . ILE B 1 475 ? 58.800 71.839 23.917 1.00 47.38 475 ILE B CA 1
ATOM 8117 C C . ILE B 1 475 ? 59.225 70.867 25.016 1.00 43.90 475 ILE B C 1
ATOM 8118 O O . ILE B 1 475 ? 59.553 71.279 26.137 1.00 41.95 475 ILE B O 1
ATOM 8123 N N . PHE B 1 476 ? 59.251 69.564 24.702 1.00 43.68 476 PHE B N 1
ATOM 8124 C CA . PHE B 1 476 ? 59.640 68.561 25.694 1.00 45.42 476 PHE B CA 1
ATOM 8125 C C . PHE B 1 476 ? 61.052 68.801 26.221 1.00 44.91 476 PHE B C 1
ATOM 8126 O O . PHE B 1 476 ? 61.322 68.552 27.403 1.00 41.60 476 PHE B O 1
ATOM 8134 N N . ARG B 1 477 ? 61.963 69.280 25.367 1.00 47.31 477 ARG B N 1
ATOM 8135 C CA . ARG B 1 477 ? 63.328 69.560 25.803 1.00 48.91 477 ARG B CA 1
ATOM 8136 C C . ARG B 1 477 ? 63.405 70.707 26.806 1.00 50.46 477 ARG B C 1
ATOM 8137 O O . ARG B 1 477 ? 64.396 70.807 27.540 1.00 48.19 477 ARG B O 1
ATOM 8145 N N . SER B 1 478 ? 62.395 71.577 26.853 1.00 47.17 478 SER B N 1
ATOM 8146 C CA . SER B 1 478 ? 62.368 72.627 27.864 1.00 45.54 478 SER B CA 1
ATOM 8147 C C . SER B 1 478 ? 61.802 72.149 29.196 1.00 45.88 478 SER B C 1
ATOM 8148 O O . SER B 1 478 ? 61.967 72.847 30.202 1.00 47.21 478 SER B O 1
ATOM 8151 N N . PHE B 1 479 ? 61.143 70.993 29.232 1.00 49.05 479 PHE B N 1
ATOM 8152 C CA . PHE B 1 479 ? 60.664 70.453 30.499 1.00 47.11 479 PHE B CA 1
ATOM 8153 C C . PHE B 1 479 ? 61.850 70.030 31.356 1.00 41.13 479 PHE B C 1
ATOM 8154 O O . PHE B 1 479 ? 62.717 69.274 30.905 1.00 44.52 479 PHE B O 1
ATOM 8162 N N . SER B 1 480 ? 61.899 70.527 32.585 1.00 44.07 480 SER B N 1
ATOM 8163 C CA . SER B 1 480 ? 62.977 70.178 33.496 1.00 39.17 480 SER B CA 1
ATOM 8164 C C . SER B 1 480 ? 62.625 68.925 34.297 1.00 38.04 480 SER B C 1
ATOM 8165 O O . SER B 1 480 ? 61.474 68.482 34.340 1.00 37.40 480 SER B O 1
ATOM 8168 N N . ALA B 1 481 ? 63.641 68.359 34.954 1.00 37.86 481 ALA B N 1
ATOM 8169 C CA . ALA B 1 481 ? 63.406 67.212 35.829 1.00 41.00 481 ALA B CA 1
ATOM 8170 C C . ALA B 1 481 ? 62.542 67.603 37.024 1.00 40.91 481 ALA B C 1
ATOM 8171 O O . ALA B 1 481 ? 61.696 66.822 37.466 1.00 35.78 481 ALA B O 1
ATOM 8173 N N . SER B 1 482 ? 62.730 68.817 37.552 1.00 42.10 482 SER B N 1
ATOM 8174 C CA . SER B 1 482 ? 61.876 69.284 38.641 1.00 39.97 482 SER B CA 1
ATOM 8175 C C . SER B 1 482 ? 60.445 69.522 38.171 1.00 38.24 482 SER B C 1
ATOM 8176 O O . SER B 1 482 ? 59.501 69.274 38.933 1.00 36.44 482 SER B O 1
ATOM 8179 N N . ASP B 1 483 ? 60.259 70.003 36.933 1.00 37.38 483 ASP B N 1
ATOM 8180 C CA . ASP B 1 483 ? 58.918 70.026 36.350 1.00 40.99 483 ASP B CA 1
ATOM 8181 C C . ASP B 1 483 ? 58.285 68.638 36.358 1.00 37.57 483 ASP B C 1
ATOM 8182 O O . ASP B 1 483 ? 57.093 68.495 36.653 1.00 35.86 483 ASP B O 1
ATOM 8187 N N . TYR B 1 484 ? 59.058 67.606 36.008 1.00 39.79 484 TYR B N 1
ATOM 8188 C CA . TYR B 1 484 ? 58.502 66.254 35.952 1.00 35.96 484 TYR B CA 1
ATOM 8189 C C . TYR B 1 484 ? 58.014 65.800 37.324 1.00 38.11 484 TYR B C 1
ATOM 8190 O O . TYR B 1 484 ? 56.967 65.151 37.432 1.00 34.44 484 TYR B O 1
ATOM 8199 N N . ILE B 1 485 ? 58.760 66.128 38.384 1.00 35.22 485 ILE B N 1
ATOM 8200 C CA . ILE B 1 485 ? 58.333 65.752 39.733 1.00 36.45 485 ILE B CA 1
ATOM 8201 C C . ILE B 1 485 ? 57.022 66.443 40.084 1.00 39.62 485 ILE B C 1
ATOM 8202 O O . ILE B 1 485 ? 56.090 65.820 40.606 1.00 35.83 485 ILE B O 1
ATOM 8207 N N . ALA B 1 486 ? 56.939 67.748 39.811 1.00 41.01 486 ALA B N 1
ATOM 8208 C CA . ALA B 1 486 ? 55.726 68.503 40.111 1.00 37.50 486 ALA B CA 1
ATOM 8209 C C . ALA B 1 486 ? 54.519 67.910 39.402 1.00 34.88 486 ALA B C 1
ATOM 8210 O O . ALA B 1 486 ? 53.416 67.869 39.963 1.00 34.77 486 ALA B O 1
ATOM 8212 N N . ALA B 1 487 ? 54.712 67.449 38.162 1.00 35.83 487 ALA B N 1
ATOM 8213 C CA . ALA B 1 487 ? 53.613 66.849 37.419 1.00 34.97 487 ALA B CA 1
ATOM 8214 C C . ALA B 1 487 ? 53.155 65.544 38.053 1.00 33.84 487 ALA B C 1
ATOM 8215 O O . ALA B 1 487 ? 51.965 65.222 38.009 1.00 33.40 487 ALA B O 1
ATOM 8217 N N . GLN B 1 488 ? 54.074 64.777 38.636 1.00 33.22 488 GLN B N 1
ATOM 8218 C CA . GLN B 1 488 ? 53.656 63.547 39.297 1.00 32.55 488 GLN B CA 1
ATOM 8219 C C . GLN B 1 488 ? 52.900 63.831 40.590 1.00 36.29 488 GLN B C 1
ATOM 8220 O O . GLN B 1 488 ? 52.108 62.990 41.028 1.00 32.18 488 GLN B O 1
ATOM 8226 N N . CYS B 1 489 ? 53.122 64.995 41.211 1.00 37.46 489 CYS B N 1
ATOM 8227 C CA . CYS B 1 489 ? 52.305 65.376 42.360 1.00 38.30 489 CYS B CA 1
ATOM 8228 C C . CYS B 1 489 ? 50.898 65.746 41.920 1.00 38.57 489 CYS B C 1
ATOM 8229 O O . CYS B 1 489 ? 49.921 65.452 42.621 1.00 37.33 489 CYS B O 1
ATOM 8232 N N . LEU B 1 490 ? 50.782 66.386 40.753 1.00 38.47 490 LEU B N 1
ATOM 8233 C CA . LEU B 1 490 ? 49.475 66.616 40.156 1.00 37.10 490 LEU B CA 1
ATOM 8234 C C . LEU B 1 490 ? 48.767 65.300 39.860 1.00 34.11 490 LEU B C 1
ATOM 8235 O O . LEU B 1 490 ? 47.549 65.183 40.054 1.00 33.50 490 LEU B O 1
ATOM 8240 N N . ARG B 1 491 ? 49.510 64.292 39.398 1.00 38.84 491 ARG B N 1
ATOM 8241 C CA . ARG B 1 491 ? 48.880 63.006 39.117 1.00 34.23 491 ARG B CA 1
ATOM 8242 C C . ARG B 1 491 ? 48.191 62.453 40.360 1.00 32.99 491 ARG B C 1
ATOM 8243 O O . ARG B 1 491 ? 47.048 61.997 40.291 1.00 32.05 491 ARG B O 1
ATOM 8251 N N . ARG B 1 492 ? 48.856 62.517 41.515 1.00 34.29 492 ARG B N 1
ATOM 8252 C CA . ARG B 1 492 ? 48.246 61.994 42.734 1.00 35.85 492 ARG B CA 1
ATOM 8253 C C . ARG B 1 492 ? 46.947 62.724 43.067 1.00 35.99 492 ARG B C 1
ATOM 8254 O O . ARG B 1 492 ? 45.947 62.088 43.413 1.00 36.94 492 ARG B O 1
ATOM 8262 N N . ARG B 1 493 ? 46.940 64.058 42.956 1.00 35.00 493 ARG B N 1
ATOM 8263 C CA . ARG B 1 493 ? 45.719 64.831 43.188 1.00 33.81 493 ARG B CA 1
ATOM 8264 C C . ARG B 1 493 ? 44.569 64.328 42.323 1.00 33.67 493 ARG B C 1
ATOM 8265 O O . ARG B 1 493 ? 43.478 64.034 42.827 1.00 33.83 493 ARG B O 1
ATOM 8273 N N . LEU B 1 494 ? 44.790 64.239 41.010 1.00 33.47 494 LEU B N 1
ATOM 8274 C CA . LEU B 1 494 ? 43.724 63.808 40.114 1.00 33.42 494 LEU B CA 1
ATOM 8275 C C . LEU B 1 494 ? 43.323 62.358 40.360 1.00 32.85 494 LEU B C 1
ATOM 8276 O O . LEU B 1 494 ? 42.149 62.003 40.181 1.00 32.96 494 LEU B O 1
ATOM 8281 N N . MET B 1 495 ? 44.259 61.510 40.784 1.00 32.31 495 MET B N 1
ATOM 8282 C CA . MET B 1 495 ? 43.864 60.154 41.152 1.00 35.11 495 MET B CA 1
ATOM 8283 C C . MET B 1 495 ? 42.908 60.166 42.342 1.00 37.06 495 MET B C 1
ATOM 8284 O O . MET B 1 495 ? 41.924 59.420 42.361 1.00 34.92 495 MET B O 1
ATOM 8289 N N . GLU B 1 496 ? 43.180 61.010 43.345 1.00 33.33 496 GLU B N 1
ATOM 8290 C CA . GLU B 1 496 ? 42.324 61.064 44.526 1.00 36.95 496 GLU B CA 1
ATOM 8291 C C . GLU B 1 496 ? 40.927 61.544 44.159 1.00 37.53 496 GLU B C 1
ATOM 8292 O O . GLU B 1 496 ? 39.926 60.938 44.559 1.00 38.91 496 GLU B O 1
ATOM 8298 N N . TYR B 1 497 ? 40.844 62.624 43.376 1.00 35.61 497 TYR B N 1
ATOM 8299 C CA . TYR B 1 497 ? 39.551 63.108 42.903 1.00 37.92 497 TYR B CA 1
ATOM 8300 C C . TYR B 1 497 ? 38.752 62.001 42.224 1.00 39.07 497 TYR B C 1
ATOM 8301 O O . TYR B 1 497 ? 37.576 61.788 42.536 1.00 39.26 497 TYR B O 1
ATOM 8310 N N . HIS B 1 498 ? 39.380 61.277 41.294 1.00 40.11 498 HIS B N 1
ATOM 8311 C CA . HIS B 1 498 ? 38.638 60.294 40.508 1.00 37.70 498 HIS B CA 1
ATOM 8312 C C . HIS B 1 498 ? 38.272 59.070 41.341 1.00 35.73 498 HIS B C 1
ATOM 8313 O O . HIS B 1 498 ? 37.173 58.523 41.193 1.00 36.49 498 HIS B O 1
ATOM 8320 N N . LEU B 1 499 ? 39.165 58.631 42.230 1.00 37.48 499 LEU B N 1
ATOM 8321 C CA . LEU B 1 499 ? 38.820 57.522 43.115 1.00 42.76 499 LEU B CA 1
ATOM 8322 C C . LEU B 1 499 ? 37.637 57.878 44.014 1.00 41.15 499 LEU B C 1
ATOM 8323 O O . LEU B 1 499 ? 36.766 57.036 44.265 1.00 40.07 499 LEU B O 1
ATOM 8328 N N . ASN B 1 500 ? 37.580 59.124 44.495 1.00 36.47 500 ASN B N 1
ATOM 8329 C CA . ASN B 1 500 ? 36.420 59.566 45.266 1.00 42.06 500 ASN B CA 1
ATOM 8330 C C . ASN B 1 500 ? 35.156 59.575 44.412 1.00 43.69 500 ASN B C 1
ATOM 8331 O O . ASN B 1 500 ? 34.085 59.170 44.877 1.00 45.62 500 ASN B O 1
ATOM 8336 N N . ILE B 1 501 ? 35.261 60.032 43.161 1.00 41.42 501 ILE B N 1
ATOM 8337 C CA . ILE B 1 501 ? 34.120 59.984 42.250 1.00 38.99 501 ILE B CA 1
ATOM 8338 C C . ILE B 1 501 ? 33.628 58.552 42.088 1.00 42.48 501 ILE B C 1
ATOM 8339 O O . ILE B 1 501 ? 32.418 58.292 42.075 1.00 43.88 501 ILE B O 1
ATOM 8344 N N . PHE B 1 502 ? 34.553 57.598 41.981 1.00 40.11 502 PHE B N 1
ATOM 8345 C CA . PHE B 1 502 ? 34.176 56.198 41.824 1.00 44.33 502 PHE B CA 1
ATOM 8346 C C . PHE B 1 502 ? 33.656 55.564 43.112 1.00 42.91 502 PHE B C 1
ATOM 8347 O O . PHE B 1 502 ? 33.394 54.356 43.121 1.00 40.95 502 PHE B O 1
ATOM 8355 N N . LYS B 1 503 ? 33.522 56.332 44.195 1.00 42.15 503 LYS B N 1
ATOM 8356 C CA . LYS B 1 503 ? 32.736 55.875 45.335 1.00 51.77 503 LYS B CA 1
ATOM 8357 C C . LYS B 1 503 ? 31.247 56.094 45.109 1.00 48.68 503 LYS B C 1
ATOM 8358 O O . LYS B 1 503 ? 30.429 55.323 45.623 1.00 54.90 503 LYS B O 1
ATOM 8364 N N . ASP B 1 504 ? 30.879 57.131 44.351 1.00 48.40 504 ASP B N 1
ATOM 8365 C CA . ASP B 1 504 ? 29.484 57.460 44.081 1.00 50.20 504 ASP B CA 1
ATOM 8366 C C . ASP B 1 504 ? 28.978 56.954 42.736 1.00 54.25 504 ASP B C 1
ATOM 8367 O O . ASP B 1 504 ? 27.774 56.718 42.596 1.00 50.18 504 ASP B O 1
ATOM 8372 N N . VAL B 1 505 ? 29.846 56.806 41.731 1.00 48.08 505 VAL B N 1
ATOM 8373 C CA . VAL B 1 505 ? 29.420 56.348 40.415 1.00 41.40 505 VAL B CA 1
ATOM 8374 C C . VAL B 1 505 ? 30.262 55.151 40.005 1.00 39.37 505 VAL B C 1
ATOM 8375 O O . VAL B 1 505 ? 31.339 54.900 40.550 1.00 41.24 505 VAL B O 1
ATOM 8379 N N . ASP B 1 506 ? 29.754 54.406 39.022 1.00 38.78 506 ASP B N 1
ATOM 8380 C CA . ASP B 1 506 ? 30.483 53.260 38.490 1.00 37.35 506 ASP B CA 1
ATOM 8381 C C . ASP B 1 506 ? 31.278 53.586 37.234 1.00 40.51 506 ASP B C 1
ATOM 8382 O O . ASP B 1 506 ? 32.324 52.974 36.998 1.00 44.04 506 ASP B O 1
ATOM 8387 N N . VAL B 1 507 ? 30.807 54.533 36.421 1.00 40.78 507 VAL B N 1
ATOM 8388 C CA . VAL B 1 507 ? 31.510 54.956 35.219 1.00 39.23 507 VAL B CA 1
ATOM 8389 C C . VAL B 1 507 ? 31.341 56.460 35.075 1.00 36.64 507 VAL B C 1
ATOM 8390 O O . VAL B 1 507 ? 30.418 57.064 35.624 1.00 42.75 507 VAL B O 1
ATOM 8394 N N . ILE B 1 508 ? 32.252 57.063 34.320 1.00 37.78 508 ILE B N 1
ATOM 8395 C CA . ILE B 1 508 ? 32.168 58.470 33.947 1.00 42.20 508 ILE B CA 1
ATOM 8396 C C . ILE B 1 508 ? 31.883 58.521 32.451 1.00 42.78 508 ILE B C 1
ATOM 8397 O O . ILE B 1 508 ? 32.610 57.913 31.657 1.00 41.29 508 ILE B O 1
ATOM 8402 N N . VAL B 1 509 ? 30.822 59.228 32.067 1.00 43.19 509 VAL B N 1
ATOM 8403 C CA . VAL B 1 509 ? 30.359 59.273 30.684 1.00 42.06 509 VAL B CA 1
ATOM 8404 C C . VAL B 1 509 ? 30.559 60.677 30.133 1.00 42.14 509 VAL B C 1
ATOM 8405 O O . VAL B 1 509 ? 30.142 61.665 30.753 1.00 41.26 509 VAL B O 1
ATOM 8409 N N . THR B 1 510 ? 31.211 60.762 28.971 1.00 42.06 510 THR B N 1
ATOM 8410 C CA . THR B 1 510 ? 31.420 62.001 28.228 1.00 45.18 510 THR B CA 1
ATOM 8411 C C . THR B 1 510 ? 31.331 61.694 26.739 1.00 44.19 510 THR B C 1
ATOM 8412 O O . THR B 1 510 ? 31.350 60.517 26.351 1.00 44.58 510 THR B O 1
ATOM 8416 N N . PRO B 1 511 ? 31.234 62.705 25.875 1.00 43.11 511 PRO B N 1
ATOM 8417 C CA . PRO B 1 511 ? 31.593 62.484 24.473 1.00 50.41 511 PRO B CA 1
ATOM 8418 C C . PRO B 1 511 ? 33.046 62.048 24.401 1.00 41.79 511 PRO B C 1
ATOM 8419 O O . PRO B 1 511 ? 33.861 62.416 25.248 1.00 40.96 511 PRO B O 1
ATOM 8423 N N . THR B 1 512 ? 33.372 61.235 23.393 1.00 44.30 512 THR B N 1
ATOM 8424 C CA . THR B 1 512 ? 34.766 60.825 23.237 1.00 41.66 512 THR B CA 1
ATOM 8425 C C . THR B 1 512 ? 35.631 62.006 22.814 1.00 44.87 512 THR B C 1
ATOM 8426 O O . THR B 1 512 ? 36.759 62.163 23.293 1.00 49.02 512 THR B O 1
ATOM 8430 N N . THR B 1 513 ? 35.115 62.851 21.926 1.00 40.41 513 THR B N 1
ATOM 8431 C CA . THR B 1 513 ? 35.844 63.997 21.408 1.00 45.70 513 THR B CA 1
ATOM 8432 C C . THR B 1 513 ? 34.935 65.218 21.431 1.00 48.35 513 THR B C 1
ATOM 8433 O O . THR B 1 513 ? 33.709 65.100 21.429 1.00 51.32 513 THR B O 1
ATOM 8437 N N . GLY B 1 514 ? 35.553 66.397 21.457 1.00 52.16 514 GLY B N 1
ATOM 8438 C CA . GLY B 1 514 ? 34.820 67.646 21.417 1.00 56.85 514 GLY B CA 1
ATOM 8439 C C . GLY B 1 514 ? 34.425 68.119 20.038 1.00 56.95 514 GLY B C 1
ATOM 8440 O O . GLY B 1 514 ? 33.768 69.156 19.908 1.00 60.60 514 GLY B O 1
ATOM 8441 N N . MET B 1 515 ? 34.820 67.388 18.998 1.00 50.12 515 MET B N 1
ATOM 8442 C CA . MET B 1 515 ? 34.443 67.708 17.631 1.00 53.29 515 MET B CA 1
ATOM 8443 C C . MET B 1 515 ? 34.409 66.414 16.833 1.00 51.62 515 MET B C 1
ATOM 8444 O O . MET B 1 515 ? 35.024 65.414 17.214 1.00 51.51 515 MET B O 1
ATOM 8449 N N . THR B 1 516 ? 33.675 66.437 15.725 1.00 53.87 516 THR B N 1
ATOM 8450 C CA . THR B 1 516 ? 33.717 65.332 14.782 1.00 52.86 516 THR B CA 1
ATOM 8451 C C . THR B 1 516 ? 34.925 65.494 13.858 1.00 48.81 516 THR B C 1
ATOM 8452 O O . THR B 1 516 ? 35.725 66.422 14.002 1.00 49.27 516 THR B O 1
ATOM 8456 N N . ALA B 1 517 ? 35.062 64.577 12.903 1.00 49.15 517 ALA B N 1
ATOM 8457 C CA . ALA B 1 517 ? 36.247 64.509 12.050 1.00 49.47 517 ALA B CA 1
ATOM 8458 C C . ALA B 1 517 ? 36.475 65.836 11.335 1.00 54.66 517 ALA B C 1
ATOM 8459 O O . ALA B 1 517 ? 35.622 66.257 10.540 1.00 59.80 517 ALA B O 1
ATOM 8461 N N . PRO B 1 518 ? 37.584 66.525 11.588 1.00 57.08 518 PRO B N 1
ATOM 8462 C CA . PRO B 1 518 ? 37.818 67.820 10.946 1.00 60.01 518 PRO B CA 1
ATOM 8463 C C . PRO B 1 518 ? 38.398 67.667 9.547 1.00 59.04 518 PRO B C 1
ATOM 8464 O O . PRO B 1 518 ? 39.037 66.670 9.209 1.00 59.63 518 PRO B O 1
ATOM 8468 N N . VAL B 1 519 ? 38.174 68.702 8.736 1.00 64.61 519 VAL B N 1
ATOM 8469 C CA . VAL B 1 519 ? 38.706 68.725 7.379 1.00 65.16 519 VAL B CA 1
ATOM 8470 C C . VAL B 1 519 ? 40.216 68.930 7.414 1.00 55.44 519 VAL B C 1
ATOM 8471 O O . VAL B 1 519 ? 40.738 69.745 8.187 1.00 60.90 519 VAL B O 1
ATOM 8475 N N . ILE B 1 520 ? 40.927 68.190 6.568 1.00 53.72 520 ILE B N 1
ATOM 8476 C CA . ILE B 1 520 ? 42.369 68.352 6.414 1.00 62.72 520 ILE B CA 1
ATOM 8477 C C . ILE B 1 520 ? 42.633 69.620 5.611 1.00 68.55 520 ILE B C 1
ATOM 8478 O O . ILE B 1 520 ? 42.196 69.717 4.454 1.00 66.61 520 ILE B O 1
ATOM 8483 N N . PRO B 1 521 ? 43.322 70.583 6.187 1.00 65.28 521 PRO B N 1
ATOM 8484 C CA . PRO B 1 521 ? 43.657 71.800 5.464 1.00 71.91 521 PRO B CA 1
ATOM 8485 C C . PRO B 1 521 ? 44.608 71.366 4.387 1.00 73.15 521 PRO B C 1
ATOM 8486 O O . PRO B 1 521 ? 45.580 70.727 4.681 1.00 68.55 521 PRO B O 1
ATOM 8490 N N . PRO B 1 522 ? 44.282 71.718 3.091 1.00 87.04 522 PRO B N 1
ATOM 8491 C CA . PRO B 1 522 ? 45.204 71.210 2.060 1.00 83.72 522 PRO B CA 1
ATOM 8492 C C . PRO B 1 522 ? 46.687 71.537 2.197 1.00 73.76 522 PRO B C 1
ATOM 8493 O O . PRO B 1 522 ? 47.508 70.701 1.859 1.00 62.61 522 PRO B O 1
ATOM 8497 N N . ASP B 1 523 ? 47.028 72.715 2.686 1.00 65.03 523 ASP B N 1
ATOM 8498 C CA . ASP B 1 523 ? 48.428 73.053 2.811 1.00 74.08 523 ASP B CA 1
ATOM 8499 C C . ASP B 1 523 ? 49.154 72.293 3.908 1.00 76.93 523 ASP B C 1
ATOM 8500 O O . ASP B 1 523 ? 50.362 72.341 4.008 1.00 65.07 523 ASP B O 1
ATOM 8505 N N . ALA B 1 524 ? 48.401 71.587 4.732 1.00 79.37 524 ALA B N 1
ATOM 8506 C CA . ALA B 1 524 ? 49.007 70.822 5.813 1.00 66.87 524 ALA B CA 1
ATOM 8507 C C . ALA B 1 524 ? 49.541 69.469 5.361 1.00 59.69 524 ALA B C 1
ATOM 8508 O O . ALA B 1 524 ? 50.170 68.773 6.163 1.00 58.67 524 ALA B O 1
ATOM 8510 N N . LEU B 1 525 ? 49.322 69.082 4.104 1.00 64.05 525 LEU B N 1
ATOM 8511 C CA . LEU B 1 525 ? 49.728 67.754 3.656 1.00 61.96 525 LEU B CA 1
ATOM 8512 C C . LEU B 1 525 ? 51.218 67.666 3.345 1.00 68.46 525 LEU B C 1
ATOM 8513 O O . LEU B 1 525 ? 51.798 66.577 3.434 1.00 74.08 525 LEU B O 1
ATOM 8518 N N . LYS B 1 526 ? 51.856 68.781 2.984 1.00 68.98 526 LYS B N 1
ATOM 8519 C CA . LYS B 1 526 ? 53.246 68.721 2.545 1.00 73.65 526 LYS B CA 1
ATOM 8520 C C . LYS B 1 526 ? 54.180 68.413 3.710 1.00 74.89 526 LYS B C 1
ATOM 8521 O O . LYS B 1 526 ? 54.974 67.467 3.646 1.00 78.93 526 LYS B O 1
ATOM 8527 N N . ASN B 1 527 ? 54.104 69.196 4.787 1.00 71.91 527 ASN B N 1
ATOM 8528 C CA . ASN B 1 527 ? 54.993 68.999 5.928 1.00 72.02 527 ASN B CA 1
ATOM 8529 C C . ASN B 1 527 ? 54.263 69.257 7.239 1.00 65.58 527 ASN B C 1
ATOM 8530 O O . ASN B 1 527 ? 54.804 69.881 8.157 1.00 57.97 527 ASN B O 1
ATOM 8535 N N . GLY B 1 528 ? 53.026 68.779 7.349 1.00 62.22 528 GLY B N 1
ATOM 8536 C CA . GLY B 1 528 ? 52.318 68.856 8.611 1.00 58.00 528 GLY B CA 1
ATOM 8537 C C . GLY B 1 528 ? 51.836 70.256 8.964 1.00 58.60 528 GLY B C 1
ATOM 8538 O O . GLY B 1 528 ? 51.803 71.177 8.148 1.00 68.11 528 GLY B O 1
ATOM 8539 N N . GLU B 1 529 ? 51.459 70.396 10.233 1.00 65.38 529 GLU B N 1
ATOM 8540 C CA . GLU B 1 529 ? 50.844 71.622 10.718 1.00 66.60 529 GLU B CA 1
ATOM 8541 C C . GLU B 1 529 ? 50.929 71.658 12.236 1.00 63.63 529 GLU B C 1
ATOM 8542 O O . GLU B 1 529 ? 51.193 70.646 12.889 1.00 59.55 529 GLU B O 1
ATOM 8548 N N . THR B 1 530 ? 50.697 72.845 12.787 1.00 64.97 530 THR B N 1
ATOM 8549 C CA . THR B 1 530 ? 50.409 73.007 14.204 1.00 64.63 530 THR B CA 1
ATOM 8550 C C . THR B 1 530 ? 49.059 73.701 14.318 1.00 68.42 530 THR B C 1
ATOM 8551 O O . THR B 1 530 ? 48.861 74.783 13.753 1.00 67.26 530 THR B O 1
ATOM 8555 N N . ASN B 1 531 ? 48.120 73.057 15.022 1.00 67.77 531 ASN B N 1
ATOM 8556 C CA . ASN B 1 531 ? 46.743 73.542 15.121 1.00 73.38 531 ASN B CA 1
ATOM 8557 C C . ASN B 1 531 ? 46.228 73.124 16.503 1.00 76.09 531 ASN B C 1
ATOM 8558 O O . ASN B 1 531 ? 45.555 72.104 16.669 1.00 67.26 531 ASN B O 1
ATOM 8563 N N . ILE B 1 532 ? 46.555 73.944 17.505 1.00 75.03 532 ILE B N 1
ATOM 8564 C CA . ILE B 1 532 ? 46.353 73.548 18.895 1.00 74.71 532 ILE B CA 1
ATOM 8565 C C . ILE B 1 532 ? 44.868 73.477 19.235 1.00 69.08 532 ILE B C 1
ATOM 8566 O O . ILE B 1 532 ? 44.422 72.552 19.926 1.00 70.54 532 ILE B O 1
ATOM 8571 N N . GLN B 1 533 ? 44.074 74.435 18.751 1.00 65.24 533 GLN B N 1
ATOM 8572 C CA . GLN B 1 533 ? 42.654 74.422 19.086 1.00 80.31 533 GLN B CA 1
ATOM 8573 C C . GLN B 1 533 ? 41.918 73.232 18.478 1.00 81.42 533 GLN B C 1
ATOM 8574 O O . GLN B 1 533 ? 40.817 72.903 18.934 1.00 71.32 533 GLN B O 1
ATOM 8580 N N . VAL B 1 534 ? 42.498 72.574 17.475 1.00 75.96 534 VAL B N 1
ATOM 8581 C CA . VAL B 1 534 ? 41.933 71.316 17.001 1.00 66.47 534 VAL B CA 1
ATOM 8582 C C . VAL B 1 534 ? 42.357 70.167 17.907 1.00 63.35 534 VAL B C 1
ATOM 8583 O O . VAL B 1 534 ? 41.531 69.348 18.325 1.00 62.29 534 VAL B O 1
ATOM 8587 N N . THR B 1 535 ? 43.648 70.097 18.238 1.00 54.63 535 THR B N 1
ATOM 8588 C CA . THR B 1 535 ? 44.112 69.065 19.157 1.00 67.68 535 THR B CA 1
ATOM 8589 C C . THR B 1 535 ? 43.498 69.239 20.540 1.00 65.73 535 THR B C 1
ATOM 8590 O O . THR B 1 535 ? 43.321 68.258 21.269 1.00 72.53 535 THR B O 1
ATOM 8594 N N . THR B 1 536 ? 43.163 70.476 20.912 1.00 62.26 536 THR B N 1
ATOM 8595 C CA . THR B 1 536 ? 42.529 70.730 22.202 1.00 65.99 536 THR B CA 1
ATOM 8596 C C . THR B 1 536 ? 41.142 70.101 22.263 1.00 66.32 536 THR B C 1
ATOM 8597 O O . THR B 1 536 ? 40.816 69.385 23.217 1.00 69.79 536 THR B O 1
ATOM 8601 N N . ASP B 1 537 ? 40.313 70.355 21.246 1.00 61.54 537 ASP B N 1
ATOM 8602 C CA . ASP B 1 537 ? 38.975 69.772 21.221 1.00 66.34 537 ASP B CA 1
ATOM 8603 C C . ASP B 1 537 ? 39.025 68.253 21.143 1.00 58.16 537 ASP B C 1
ATOM 8604 O O . ASP B 1 537 ? 38.145 67.577 21.688 1.00 55.96 537 ASP B O 1
ATOM 8609 N N . LEU B 1 538 ? 40.043 67.699 20.479 1.00 54.84 538 LEU B N 1
ATOM 8610 C CA . LEU B 1 538 ? 40.119 66.253 20.305 1.00 51.43 538 LEU B CA 1
ATOM 8611 C C . LEU B 1 538 ? 40.543 65.534 21.580 1.00 51.34 538 LEU B C 1
ATOM 8612 O O . LEU B 1 538 ? 40.179 64.369 21.772 1.00 50.40 538 LEU B O 1
ATOM 8617 N N . MET B 1 539 ? 41.298 66.197 22.456 1.00 48.18 539 MET B N 1
ATOM 8618 C CA . MET B 1 539 ? 41.816 65.576 23.667 1.00 49.75 539 MET B CA 1
ATOM 8619 C C . MET B 1 539 ? 41.063 65.992 24.928 1.00 44.41 539 MET B C 1
ATOM 8620 O O . MET B 1 539 ? 41.508 65.665 26.032 1.00 41.23 539 MET B O 1
ATOM 8625 N N . ARG B 1 540 ? 39.920 66.672 24.789 1.00 44.65 540 ARG B N 1
ATOM 8626 C CA . ARG B 1 540 ? 39.237 67.260 25.941 1.00 47.58 540 ARG B CA 1
ATOM 8627 C C . ARG B 1 540 ? 38.826 66.222 26.987 1.00 39.53 540 ARG B C 1
ATOM 8628 O O . ARG B 1 540 ? 38.892 66.503 28.190 1.00 42.98 540 ARG B O 1
ATOM 8636 N N . PHE B 1 541 ? 38.354 65.074 26.568 1.00 36.73 541 PHE B N 1
ATOM 8637 C CA . PHE B 1 541 ? 37.830 64.075 27.469 1.00 41.67 541 PHE B CA 1
ATOM 8638 C C . PHE B 1 541 ? 38.620 62.804 27.723 1.00 40.19 541 PHE B C 1
ATOM 8639 O O . PHE B 1 541 ? 38.244 62.033 28.544 1.00 38.14 541 PHE B O 1
ATOM 8647 N N . VAL B 1 542 ? 39.690 62.580 26.993 1.00 49.43 542 VAL B N 1
ATOM 8648 C CA . VAL B 1 542 ? 40.426 61.351 27.101 1.00 41.76 542 VAL B CA 1
ATOM 8649 C C . VAL B 1 542 ? 41.640 61.249 27.999 1.00 34.73 542 VAL B C 1
ATOM 8650 O O . VAL B 1 542 ? 42.183 60.200 28.119 1.00 32.62 542 VAL B O 1
ATOM 8654 N N . LEU B 1 543 ? 42.066 62.333 28.599 1.00 33.87 543 LEU B N 1
ATOM 8655 C CA . LEU B 1 543 ? 43.280 62.320 29.382 1.00 39.96 543 LEU B CA 1
ATOM 8656 C C . LEU B 1 543 ? 43.315 61.532 30.678 1.00 43.14 543 LEU B C 1
ATOM 8657 O O . LEU B 1 543 ? 44.279 60.885 30.948 1.00 35.97 543 LEU B O 1
ATOM 8662 N N . ALA B 1 544 ? 42.263 61.595 31.460 1.00 38.26 544 ALA B N 1
ATOM 8663 C CA . ALA B 1 544 ? 42.228 60.896 32.709 1.00 35.49 544 ALA B CA 1
ATOM 8664 C C . ALA B 1 544 ? 42.547 59.430 32.585 1.00 34.21 544 ALA B C 1
ATOM 8665 O O . ALA B 1 544 ? 43.274 58.914 33.379 1.00 34.75 544 ALA B O 1
ATOM 8667 N N . ALA B 1 545 ? 42.006 58.779 31.576 1.00 35.46 545 ALA B N 1
ATOM 8668 C CA . ALA B 1 545 ? 42.265 57.380 31.374 1.00 34.35 545 ALA B CA 1
ATOM 8669 C C . ALA B 1 545 ? 43.758 57.071 31.181 1.00 37.85 545 ALA B C 1
ATOM 8670 O O . ALA B 1 545 ? 44.212 56.026 31.539 1.00 32.87 545 ALA B O 1
ATOM 8672 N N . ASN B 1 546 ? 44.498 57.993 30.594 1.00 36.33 546 ASN B N 1
ATOM 8673 C CA . ASN B 1 546 ? 45.933 57.805 30.386 1.00 33.20 546 ASN B CA 1
ATOM 8674 C C . ASN B 1 546 ? 46.762 58.231 31.597 1.00 31.60 546 ASN B C 1
ATOM 8675 O O . ASN B 1 546 ? 47.613 57.470 32.070 1.00 30.95 546 ASN B O 1
ATOM 8680 N N . LEU B 1 547 ? 46.543 59.451 32.098 1.00 32.72 547 LEU B N 1
ATOM 8681 C CA . LEU B 1 547 ? 47.296 59.924 33.252 1.00 31.56 547 LEU B CA 1
ATOM 8682 C C . LEU B 1 547 ? 47.039 59.066 34.492 1.00 34.98 547 LEU B C 1
ATOM 8683 O O . LEU B 1 547 ? 47.956 58.836 35.295 1.00 33.33 547 LEU B O 1
ATOM 8688 N N . LEU B 1 548 ? 45.805 58.581 34.668 1.00 33.43 548 LEU B N 1
ATOM 8689 C CA . LEU B 1 548 ? 45.415 57.845 35.869 1.00 30.76 548 LEU B CA 1
ATOM 8690 C C . LEU B 1 548 ? 45.240 56.348 35.647 1.00 32.03 548 LEU B C 1
ATOM 8691 O O . LEU B 1 548 ? 45.130 55.602 36.630 1.00 31.43 548 LEU B O 1
ATOM 8696 N N . GLY B 1 549 ? 45.188 55.892 34.401 1.00 29.97 549 GLY B N 1
ATOM 8697 C CA . GLY B 1 549 ? 45.247 54.479 34.105 1.00 31.90 549 GLY B CA 1
ATOM 8698 C C . GLY B 1 549 ? 43.916 53.774 33.952 1.00 33.96 549 GLY B C 1
ATOM 8699 O O . GLY B 1 549 ? 43.910 52.580 33.623 1.00 34.85 549 GLY B O 1
ATOM 8700 N N . PHE B 1 550 ? 42.796 54.471 34.160 1.00 33.24 550 PHE B N 1
ATOM 8701 C CA . PHE B 1 550 ? 41.486 53.841 34.089 1.00 37.20 550 PHE B CA 1
ATOM 8702 C C . PHE B 1 550 ? 41.214 53.304 32.684 1.00 39.73 550 PHE B C 1
ATOM 8703 O O . PHE B 1 550 ? 41.694 53.859 31.686 1.00 35.09 550 PHE B O 1
ATOM 8711 N N . PRO B 1 551 ? 40.447 52.225 32.579 1.00 36.21 551 PRO B N 1
ATOM 8712 C CA . PRO B 1 551 ? 39.965 51.781 31.271 1.00 36.18 551 PRO B CA 1
ATOM 8713 C C . PRO B 1 551 ? 38.844 52.679 30.773 1.00 35.96 551 PRO B C 1
ATOM 8714 O O . PRO B 1 551 ? 38.073 53.249 31.551 1.00 31.94 551 PRO B O 1
ATOM 8718 N N . ALA B 1 552 ? 38.762 52.801 29.453 1.00 38.03 552 ALA B N 1
ATOM 8719 C CA . ALA B 1 552 ? 37.747 53.636 28.828 1.00 36.61 552 ALA B CA 1
ATOM 8720 C C . ALA B 1 552 ? 37.508 53.133 27.415 1.00 40.04 552 ALA B C 1
ATOM 8721 O O . ALA B 1 552 ? 38.444 52.706 26.739 1.00 37.69 552 ALA B O 1
ATOM 8723 N N . ILE B 1 553 ? 36.278 53.225 26.966 1.00 36.35 553 ILE B N 1
ATOM 8724 C CA . ILE B 1 553 ? 35.939 52.789 25.646 1.00 40.36 553 ILE B CA 1
ATOM 8725 C C . ILE B 1 553 ? 35.161 53.816 24.873 1.00 41.03 553 ILE B C 1
ATOM 8726 O O . ILE B 1 553 ? 34.392 54.534 25.425 1.00 46.52 553 ILE B O 1
ATOM 8731 N N . SER B 1 554 ? 35.392 53.876 23.585 1.00 38.03 554 SER B N 1
ATOM 8732 C CA . SER B 1 554 ? 34.625 54.743 22.700 1.00 44.25 554 SER B CA 1
ATOM 8733 C C . SER B 1 554 ? 33.673 53.871 21.893 1.00 43.64 554 SER B C 1
ATOM 8734 O O . SER B 1 554 ? 34.114 52.953 21.194 1.00 41.54 554 SER B O 1
ATOM 8737 N N . VAL B 1 555 ? 32.377 54.149 21.996 1.00 46.37 555 VAL B N 1
ATOM 8738 C CA . VAL B 1 555 ? 31.366 53.376 21.280 1.00 42.23 555 VAL B CA 1
ATOM 8739 C C . VAL B 1 555 ? 30.598 54.325 20.364 1.00 49.67 555 VAL B C 1
ATOM 8740 O O . VAL B 1 555 ? 30.271 55.447 20.778 1.00 47.83 555 VAL B O 1
ATOM 8744 N N . PRO B 1 556 ? 30.324 53.945 19.112 1.00 48.62 556 PRO B N 1
ATOM 8745 C CA . PRO B 1 556 ? 29.542 54.823 18.227 1.00 51.29 556 PRO B CA 1
ATOM 8746 C C . PRO B 1 556 ? 28.108 54.994 18.718 1.00 53.38 556 PRO B C 1
ATOM 8747 O O . PRO B 1 556 ? 27.477 54.044 19.187 1.00 55.52 556 PRO B O 1
ATOM 8751 N N . VAL B 1 557 ? 27.588 56.221 18.599 1.00 47.10 557 VAL B N 1
ATOM 8752 C CA . VAL B 1 557 ? 26.257 56.529 19.119 1.00 55.10 557 VAL B CA 1
ATOM 8753 C C . VAL B 1 557 ? 25.444 57.338 18.116 1.00 62.15 557 VAL B C 1
ATOM 8754 O O . VAL B 1 557 ? 24.338 57.789 18.429 1.00 64.85 557 VAL B O 1
ATOM 8758 N N . GLY B 1 558 ? 25.977 57.552 16.922 1.00 62.60 558 GLY B N 1
ATOM 8759 C CA . GLY B 1 558 ? 25.217 58.233 15.899 1.00 67.06 558 GLY B CA 1
ATOM 8760 C C . GLY B 1 558 ? 26.099 59.104 15.025 1.00 65.29 558 GLY B C 1
ATOM 8761 O O . GLY B 1 558 ? 27.300 58.866 14.884 1.00 55.45 558 GLY B O 1
ATOM 8762 N N . TYR B 1 559 ? 25.475 60.119 14.426 1.00 75.60 559 TYR B N 1
ATOM 8763 C CA . TYR B 1 559 ? 26.126 60.991 13.458 1.00 67.20 559 TYR B CA 1
ATOM 8764 C C . TYR B 1 559 ? 25.618 62.417 13.627 1.00 65.40 559 TYR B C 1
ATOM 8765 O O . TYR B 1 559 ? 24.484 62.639 14.058 1.00 78.49 559 TYR B O 1
ATOM 8774 N N . ASP B 1 560 ? 26.465 63.385 13.281 1.00 56.88 560 ASP B N 1
ATOM 8775 C CA . ASP B 1 560 ? 26.088 64.788 13.383 1.00 71.25 560 ASP B CA 1
ATOM 8776 C C . ASP B 1 560 ? 25.343 65.219 12.117 1.00 73.11 560 ASP B C 1
ATOM 8777 O O . ASP B 1 560 ? 24.989 64.395 11.269 1.00 67.29 560 ASP B O 1
ATOM 8782 N N . LYS B 1 561 ? 25.110 66.528 11.970 1.00 65.61 561 LYS B N 1
ATOM 8783 C CA . LYS B 1 561 ? 24.272 67.025 10.882 1.00 70.42 561 LYS B CA 1
ATOM 8784 C C . LYS B 1 561 ? 24.888 66.805 9.507 1.00 70.49 561 LYS B C 1
ATOM 8785 O O . LYS B 1 561 ? 24.176 66.908 8.503 1.00 82.50 561 LYS B O 1
ATOM 8791 N N . GLU B 1 562 ? 26.185 66.506 9.434 1.00 73.81 562 GLU B N 1
ATOM 8792 C CA . GLU B 1 562 ? 26.846 66.251 8.162 1.00 68.73 562 GLU B CA 1
ATOM 8793 C C . GLU B 1 562 ? 27.144 64.773 7.941 1.00 67.97 562 GLU B C 1
ATOM 8794 O O . GLU B 1 562 ? 27.858 64.431 6.994 1.00 67.94 562 GLU B O 1
ATOM 8800 N N . GLY B 1 563 ? 26.610 63.892 8.785 1.00 76.45 563 GLY B N 1
ATOM 8801 C CA . GLY B 1 563 ? 26.854 62.472 8.640 1.00 68.62 563 GLY B CA 1
ATOM 8802 C C . GLY B 1 563 ? 28.154 61.984 9.236 1.00 70.10 563 GLY B C 1
ATOM 8803 O O . GLY B 1 563 ? 28.583 60.867 8.927 1.00 55.40 563 GLY B O 1
ATOM 8804 N N . LEU B 1 564 ? 28.803 62.792 10.093 1.00 66.02 564 LEU B N 1
ATOM 8805 C CA . LEU B 1 564 ? 30.072 62.375 10.678 1.00 68.30 564 LEU B CA 1
ATOM 8806 C C . LEU B 1 564 ? 29.836 61.666 12.010 1.00 62.52 564 LEU B C 1
ATOM 8807 O O . LEU B 1 564 ? 29.033 62.130 12.827 1.00 55.93 564 LEU B O 1
ATOM 8812 N N . PRO B 1 565 ? 30.526 60.545 12.223 1.00 58.64 565 PRO B N 1
ATOM 8813 C CA . PRO B 1 565 ? 30.273 59.728 13.418 1.00 62.28 565 PRO B CA 1
ATOM 8814 C C . PRO B 1 565 ? 30.565 60.472 14.713 1.00 55.36 565 PRO B C 1
ATOM 8815 O O . PRO B 1 565 ? 31.506 61.263 14.804 1.00 54.11 565 PRO B O 1
ATOM 8819 N N . ILE B 1 566 ? 29.737 60.196 15.721 1.00 58.01 566 ILE B N 1
ATOM 8820 C CA . ILE B 1 566 ? 29.887 60.730 17.068 1.00 58.46 566 ILE B CA 1
ATOM 8821 C C . ILE B 1 566 ? 30.144 59.562 18.007 1.00 59.21 566 ILE B C 1
ATOM 8822 O O . ILE B 1 566 ? 29.488 58.519 17.908 1.00 47.61 566 ILE B O 1
ATOM 8827 N N . GLY B 1 567 ? 31.096 59.737 18.917 1.00 57.77 567 GLY B N 1
ATOM 8828 C CA . GLY B 1 567 ? 31.473 58.700 19.857 1.00 53.24 567 GLY B CA 1
ATOM 8829 C C . GLY B 1 567 ? 31.138 59.087 21.284 1.00 44.65 567 GLY B C 1
ATOM 8830 O O . GLY B 1 567 ? 31.194 60.262 21.652 1.00 45.33 567 GLY B O 1
ATOM 8831 N N . LEU B 1 568 ? 30.781 58.087 22.083 1.00 47.04 568 LEU B N 1
ATOM 8832 C CA . LEU B 1 568 ? 30.569 58.247 23.514 1.00 47.43 568 LEU B CA 1
ATOM 8833 C C . LEU B 1 568 ? 31.657 57.491 24.260 1.00 41.81 568 LEU B C 1
ATOM 8834 O O . LEU B 1 568 ? 31.993 56.361 23.896 1.00 41.25 568 LEU B O 1
ATOM 8839 N N . GLN B 1 569 ? 32.205 58.110 25.303 1.00 43.33 569 GLN B N 1
ATOM 8840 C CA . GLN B 1 569 ? 33.247 57.486 26.106 1.00 46.42 569 GLN B CA 1
ATOM 8841 C C . GLN B 1 569 ? 32.678 57.026 27.441 1.00 41.91 569 GLN B C 1
ATOM 8842 O O . GLN B 1 569 ? 32.000 57.793 28.134 1.00 37.87 569 GLN B O 1
ATOM 8848 N N . ILE B 1 570 ? 32.965 55.779 27.796 1.00 43.96 570 ILE B N 1
ATOM 8849 C CA . ILE B 1 570 ? 32.620 55.216 29.094 1.00 43.22 570 ILE B CA 1
ATOM 8850 C C . ILE B 1 570 ? 33.934 54.863 29.774 1.00 41.43 570 ILE B C 1
ATOM 8851 O O . ILE B 1 570 ? 34.650 53.968 29.311 1.00 34.66 570 ILE B O 1
ATOM 8856 N N . MET B 1 571 ? 34.268 55.570 30.850 1.00 39.49 571 MET B N 1
ATOM 8857 C CA . MET B 1 571 ? 35.489 55.318 31.609 1.00 39.00 571 MET B CA 1
ATOM 8858 C C . MET B 1 571 ? 35.120 54.656 32.929 1.00 35.83 571 MET B C 1
ATOM 8859 O O . MET B 1 571 ? 34.243 55.146 33.645 1.00 38.26 571 MET B O 1
ATOM 8864 N N . GLY B 1 572 ? 35.785 53.547 33.246 1.00 36.51 572 GLY B N 1
ATOM 8865 C CA . GLY B 1 572 ? 35.413 52.770 34.413 1.00 37.06 572 GLY B CA 1
ATOM 8866 C C . GLY B 1 572 ? 36.492 52.691 35.475 1.00 38.32 572 GLY B C 1
ATOM 8867 O O . GLY B 1 572 ? 37.537 53.343 35.367 1.00 36.62 572 GLY B O 1
ATOM 8868 N N . ARG B 1 573 ? 36.240 51.886 36.507 1.00 35.02 573 ARG B N 1
ATOM 8869 C CA . ARG B 1 573 ? 37.174 51.733 37.602 1.00 37.86 573 ARG B CA 1
ATOM 8870 C C . ARG B 1 573 ? 38.404 50.962 37.134 1.00 34.80 573 ARG B C 1
ATOM 8871 O O . ARG B 1 573 ? 38.355 50.261 36.126 1.00 33.84 573 ARG B O 1
ATOM 8879 N N . PRO B 1 574 ? 39.517 51.062 37.856 1.00 33.85 574 PRO B N 1
ATOM 8880 C CA . PRO B 1 574 ? 40.682 50.236 37.513 1.00 36.84 574 PRO B CA 1
ATOM 8881 C C . PRO B 1 574 ? 40.298 48.764 37.417 1.00 36.61 574 PRO B C 1
ATOM 8882 O O . PRO B 1 574 ? 39.574 48.238 38.269 1.00 36.60 574 PRO B O 1
ATOM 8886 N N . TRP B 1 575 ? 40.764 48.108 36.350 1.00 34.57 575 TRP B N 1
ATOM 8887 C CA . TRP B 1 575 ? 40.554 46.688 36.059 1.00 39.76 575 TRP B CA 1
ATOM 8888 C C . TRP B 1 575 ? 39.105 46.352 35.719 1.00 41.12 575 TRP B C 1
ATOM 8889 O O . TRP B 1 575 ? 38.746 45.163 35.653 1.00 39.25 575 TRP B O 1
ATOM 8900 N N . ALA B 1 576 ? 38.261 47.349 35.482 1.00 37.34 576 ALA B N 1
ATOM 8901 C CA . ALA B 1 576 ? 36.846 47.107 35.192 1.00 39.09 576 ALA B CA 1
ATOM 8902 C C . ALA B 1 576 ? 36.551 47.157 33.695 1.00 41.20 576 ALA B C 1
ATOM 8903 O O . ALA B 1 576 ? 35.572 47.769 33.269 1.00 37.63 576 ALA B O 1
ATOM 8905 N N . GLU B 1 577 ? 37.380 46.505 32.875 1.00 37.77 577 GLU B N 1
ATOM 8906 C CA . GLU B 1 577 ? 37.064 46.395 31.452 1.00 40.26 577 GLU B CA 1
ATOM 8907 C C . GLU B 1 577 ? 35.700 45.741 31.227 1.00 43.25 577 GLU B C 1
ATOM 8908 O O . GLU B 1 577 ? 34.957 46.134 30.319 1.00 42.09 577 GLU B O 1
ATOM 8914 N N . ALA B 1 578 ? 35.344 44.753 32.052 1.00 42.39 578 ALA B N 1
ATOM 8915 C CA . ALA B 1 578 ? 34.091 44.026 31.845 1.00 45.48 578 ALA B CA 1
ATOM 8916 C C . ALA B 1 578 ? 32.879 44.929 32.045 1.00 40.26 578 ALA B C 1
ATOM 8917 O O . ALA B 1 578 ? 31.901 44.848 31.289 1.00 41.10 578 ALA B O 1
ATOM 8919 N N . THR B 1 579 ? 32.917 45.782 33.071 1.00 40.10 579 THR B N 1
ATOM 8920 C CA . THR B 1 579 ? 31.847 46.753 33.278 1.00 44.23 579 THR B CA 1
ATOM 8921 C C . THR B 1 579 ? 31.739 47.703 32.093 1.00 45.11 579 THR B C 1
ATOM 8922 O O . THR B 1 579 ? 30.640 47.993 31.608 1.00 40.73 579 THR B O 1
ATOM 8926 N N . VAL B 1 580 ? 32.881 48.192 31.614 1.00 44.75 580 VAL B N 1
ATOM 8927 C CA . VAL B 1 580 ? 32.896 49.141 30.512 1.00 43.71 580 VAL B CA 1
ATOM 8928 C C . VAL B 1 580 ? 32.389 48.484 29.235 1.00 38.07 580 VAL B C 1
ATOM 8929 O O . VAL B 1 580 ? 31.608 49.078 28.481 1.00 40.05 580 VAL B O 1
ATOM 8933 N N . LEU B 1 581 ? 32.811 47.243 28.978 1.00 38.73 581 LEU B N 1
ATOM 8934 C CA . LEU B 1 581 ? 32.339 46.528 27.795 1.00 42.60 581 LEU B CA 1
ATOM 8935 C C . LEU B 1 581 ? 30.845 46.233 27.885 1.00 50.04 581 LEU B C 1
ATOM 8936 O O . LEU B 1 581 ? 30.115 46.392 26.899 1.00 45.57 581 LEU B O 1
ATOM 8941 N N . GLY B 1 582 ? 30.374 45.805 29.060 1.00 41.83 582 GLY B N 1
ATOM 8942 C CA . GLY B 1 582 ? 28.964 45.484 29.209 1.00 39.97 582 GLY B CA 1
ATOM 8943 C C . GLY B 1 582 ? 28.064 46.675 28.950 1.00 43.77 582 GLY B C 1
ATOM 8944 O O . GLY B 1 582 ? 27.064 46.570 28.238 1.00 51.35 582 GLY B O 1
ATOM 8945 N N . LEU B 1 583 ? 28.414 47.832 29.523 1.00 41.11 583 LEU B N 1
ATOM 8946 C CA . LEU B 1 583 ? 27.627 49.038 29.290 1.00 40.87 583 LEU B CA 1
ATOM 8947 C C . LEU B 1 583 ? 27.714 49.493 27.840 1.00 48.25 583 LEU B C 1
ATOM 8948 O O . LEU B 1 583 ? 26.745 50.047 27.306 1.00 49.70 583 LEU B O 1
ATOM 8953 N N . ALA B 1 584 ? 28.860 49.275 27.190 1.00 45.95 584 ALA B N 1
ATOM 8954 C CA . ALA B 1 584 ? 28.990 49.641 25.784 1.00 46.33 584 ALA B CA 1
ATOM 8955 C C . ALA B 1 584 ? 28.163 48.725 24.894 1.00 47.94 584 ALA B C 1
ATOM 8956 O O . ALA B 1 584 ? 27.686 49.153 23.837 1.00 48.96 584 ALA B O 1
ATOM 8958 N N . ALA B 1 585 ? 27.980 47.467 25.304 1.00 49.76 585 ALA B N 1
ATOM 8959 C CA . ALA B 1 585 ? 27.102 46.571 24.559 1.00 49.53 585 ALA B CA 1
ATOM 8960 C C . ALA B 1 585 ? 25.651 47.020 24.658 1.00 51.60 585 ALA B C 1
ATOM 8961 O O . ALA B 1 585 ? 24.891 46.906 23.689 1.00 55.38 585 ALA B O 1
ATOM 8963 N N . ALA B 1 586 ? 25.251 47.538 25.820 1.00 48.52 586 ALA B N 1
ATOM 8964 C CA . ALA B 1 586 ? 23.898 48.064 25.963 1.00 50.84 586 ALA B CA 1
ATOM 8965 C C . ALA B 1 586 ? 23.707 49.322 25.124 1.00 64.82 586 ALA B C 1
ATOM 8966 O O . ALA B 1 586 ? 22.645 49.520 24.524 1.00 61.13 586 ALA B O 1
ATOM 8968 N N . VAL B 1 587 ? 24.728 50.180 25.065 1.00 57.25 587 VAL B N 1
ATOM 8969 C CA . VAL B 1 587 ? 24.638 51.381 24.241 1.00 52.27 587 VAL B CA 1
ATOM 8970 C C . VAL B 1 587 ? 24.559 51.012 22.765 1.00 53.72 587 VAL B C 1
ATOM 8971 O O . VAL B 1 587 ? 23.800 51.618 22.001 1.00 54.87 587 VAL B O 1
ATOM 8975 N N . GLU B 1 588 ? 25.342 50.018 22.342 1.00 55.23 588 GLU B N 1
ATOM 8976 C CA . GLU B 1 588 ? 25.304 49.576 20.952 1.00 55.77 588 GLU B CA 1
ATOM 8977 C C . GLU B 1 588 ? 23.937 49.012 20.584 1.00 65.94 588 GLU B C 1
ATOM 8978 O O . GLU B 1 588 ? 23.474 49.192 19.452 1.00 69.19 588 GLU B O 1
ATOM 8984 N N . GLU B 1 589 ? 23.277 48.341 21.532 1.00 59.65 589 GLU B N 1
ATOM 8985 C CA . GLU B 1 589 ? 21.926 47.839 21.300 1.00 60.22 589 GLU B CA 1
ATOM 8986 C C . GLU B 1 589 ? 20.955 48.981 21.019 1.00 58.03 589 GLU B C 1
ATOM 8987 O O . GLU B 1 589 ? 20.072 48.860 20.162 1.00 66.46 589 GLU B O 1
ATOM 8993 N N . LEU B 1 590 ? 21.114 50.102 21.721 1.00 54.28 590 LEU B N 1
ATOM 8994 C CA . LEU B 1 590 ? 20.213 51.242 21.605 1.00 61.32 590 LEU B CA 1
ATOM 8995 C C . LEU B 1 590 ? 20.596 52.210 20.491 1.00 61.35 590 LEU B C 1
ATOM 8996 O O . LEU B 1 590 ? 19.774 53.050 20.115 1.00 64.82 590 LEU B O 1
ATOM 9001 N N . ALA B 1 591 ? 21.812 52.123 19.958 1.00 63.20 591 ALA B N 1
ATOM 9002 C CA . ALA B 1 591 ? 22.262 53.009 18.883 1.00 61.91 591 ALA B CA 1
ATOM 9003 C C . ALA B 1 591 ? 23.155 52.231 17.931 1.00 66.82 591 ALA B C 1
ATOM 9004 O O . ALA B 1 591 ? 24.384 52.368 17.950 1.00 65.23 591 ALA B O 1
ATOM 9006 N N . PRO B 1 592 ? 22.568 51.403 17.071 1.00 64.84 592 PRO B N 1
ATOM 9007 C CA . PRO B 1 592 ? 23.382 50.610 16.145 1.00 68.98 592 PRO B CA 1
ATOM 9008 C C . PRO B 1 592 ? 24.006 51.480 15.066 1.00 66.52 592 PRO B C 1
ATOM 9009 O O . PRO B 1 592 ? 23.467 52.522 14.683 1.00 73.64 592 PRO B O 1
ATOM 9013 N N . VAL B 1 593 ? 25.164 51.039 14.582 1.00 66.07 593 VAL B N 1
ATOM 9014 C CA . VAL B 1 593 ? 25.833 51.707 13.469 1.00 64.99 593 VAL B CA 1
ATOM 9015 C C . VAL B 1 593 ? 25.032 51.410 12.207 1.00 72.21 593 VAL B C 1
ATOM 9016 O O . VAL B 1 593 ? 25.018 50.275 11.723 1.00 66.47 593 VAL B O 1
ATOM 9020 N N . THR B 1 594 ? 24.354 52.426 11.678 1.00 69.94 594 THR B N 1
ATOM 9021 C CA . THR B 1 594 ? 23.434 52.250 10.564 1.00 73.11 594 THR B CA 1
ATOM 9022 C C . THR B 1 594 ? 23.957 52.776 9.236 1.00 75.14 594 THR B C 1
ATOM 9023 O O . THR B 1 594 ? 23.550 52.268 8.190 1.00 80.81 594 THR B O 1
ATOM 9027 N N . LYS B 1 595 ? 24.844 53.768 9.242 1.00 72.05 595 LYS B N 1
ATOM 9028 C CA . LYS B 1 595 ? 25.293 54.395 8.006 1.00 66.17 595 LYS B CA 1
ATOM 9029 C C . LYS B 1 595 ? 26.511 53.669 7.448 1.00 63.64 595 LYS B C 1
ATOM 9030 O O . LYS B 1 595 ? 27.486 53.430 8.167 1.00 62.92 595 LYS B O 1
ATOM 9036 N N . LYS B 1 596 ? 26.449 53.324 6.169 1.00 67.19 596 LYS B N 1
ATOM 9037 C CA . LYS B 1 596 ? 27.602 52.748 5.489 1.00 69.64 596 LYS B CA 1
ATOM 9038 C C . LYS B 1 596 ? 28.583 53.856 5.127 1.00 68.87 596 LYS B C 1
ATOM 9039 O O . LYS B 1 596 ? 28.176 54.870 4.551 1.00 70.68 596 LYS B O 1
ATOM 9045 N N . PRO B 1 597 ? 29.865 53.712 5.456 1.00 67.32 597 PRO B N 1
ATOM 9046 C CA . PRO B 1 597 ? 30.829 54.766 5.126 1.00 72.25 597 PRO B CA 1
ATOM 9047 C C . PRO B 1 597 ? 30.990 54.911 3.623 1.00 67.39 597 PRO B C 1
ATOM 9048 O O . PRO B 1 597 ? 30.788 53.962 2.863 1.00 60.83 597 PRO B O 1
ATOM 9052 N N . ALA B 1 598 ? 31.363 56.124 3.200 1.00 68.57 598 ALA B N 1
ATOM 9053 C CA . ALA B 1 598 ? 31.590 56.379 1.779 1.00 69.12 598 ALA B CA 1
ATOM 9054 C C . ALA B 1 598 ? 32.653 55.445 1.214 1.00 69.25 598 ALA B C 1
ATOM 9055 O O . ALA B 1 598 ? 32.553 55.000 0.064 1.00 80.90 598 ALA B O 1
ATOM 9057 N N . ILE B 1 599 ? 33.674 55.139 2.005 1.00 72.35 599 ILE B N 1
ATOM 9058 C CA . ILE B 1 599 ? 34.710 54.184 1.636 1.00 67.86 599 ILE B CA 1
ATOM 9059 C C . ILE B 1 599 ? 34.456 52.925 2.456 1.00 65.43 599 ILE B C 1
ATOM 9060 O O . ILE B 1 599 ? 34.762 52.877 3.653 1.00 61.58 599 ILE B O 1
ATOM 9065 N N . PHE B 1 600 ? 33.885 51.904 1.822 1.00 67.24 600 PHE B N 1
ATOM 9066 C CA . PHE B 1 600 ? 33.606 50.641 2.492 1.00 63.86 600 PHE B CA 1
ATOM 9067 C C . PHE B 1 600 ? 33.726 49.511 1.482 1.00 62.01 600 PHE B C 1
ATOM 9068 O O . PHE B 1 600 ? 33.378 49.669 0.309 1.00 86.11 600 PHE B O 1
ATOM 9076 N N . TYR B 1 601 ? 34.213 48.366 1.952 1.00 69.05 601 TYR B N 1
ATOM 9077 C CA . TYR B 1 601 ? 34.419 47.199 1.106 1.00 71.19 601 TYR B CA 1
ATOM 9078 C C . TYR B 1 601 ? 33.748 45.997 1.746 1.00 72.41 601 TYR B C 1
ATOM 9079 O O . TYR B 1 601 ? 34.001 45.690 2.916 1.00 71.82 601 TYR B O 1
ATOM 9088 N N . ASP B 1 602 ? 32.893 45.322 0.977 1.00 85.53 602 ASP B N 1
ATOM 9089 C CA . ASP B 1 602 ? 32.119 44.187 1.478 1.00 85.30 602 ASP B CA 1
ATOM 9090 C C . ASP B 1 602 ? 32.872 42.899 1.158 1.00 85.45 602 ASP B C 1
ATOM 9091 O O . ASP B 1 602 ? 32.580 42.182 0.200 1.00 92.08 602 ASP B O 1
ATOM 9096 N N . ILE B 1 603 ? 33.875 42.612 1.990 1.00 91.95 603 ILE B N 1
ATOM 9097 C CA . ILE B 1 603 ? 34.503 41.301 1.968 1.00 83.27 603 ILE B CA 1
ATOM 9098 C C . ILE B 1 603 ? 33.450 40.256 2.359 1.00 88.71 603 ILE B C 1
ATOM 9099 O O . ILE B 1 603 ? 32.420 40.574 2.969 1.00 88.74 603 ILE B O 1
ATOM 9104 N N . LEU B 1 604 ? 33.697 39.003 1.961 1.00 88.92 604 LEU B N 1
ATOM 9105 C CA . LEU B 1 604 ? 32.744 37.893 2.034 1.00 99.31 604 LEU B CA 1
ATOM 9106 C C . LEU B 1 604 ? 31.675 37.996 0.956 1.00 105.04 604 LEU B C 1
ATOM 9107 O O . LEU B 1 604 ? 30.580 37.448 1.108 1.00 112.30 604 LEU B O 1
ATOM 9112 N N . ASN B 1 605 ? 31.981 38.696 -0.132 1.00 107.27 605 ASN B N 1
ATOM 9113 C CA . ASN B 1 605 ? 31.064 38.857 -1.253 1.00 105.59 605 ASN B CA 1
ATOM 9114 C C . ASN B 1 605 ? 31.835 39.195 -2.525 1.00 101.75 605 ASN B C 1
ATOM 9115 O O . ASN B 1 605 ? 31.477 38.750 -3.616 1.00 100.72 605 ASN B O 1
#

B-factor: mean 58.86, std 18.65, range [29.23, 147.99]

Sequence (1191 aa):
YQVMKRASEVDLSTVKYKAETMKAPHLTGLSFKLFVNLLEAPLIGSLIVDYLKKDNGMTKIFRNTVIPEEPMFRPEFPSQEPEHDVVIVGEDESPIDRLETALKCLPQYDPSRSFRYWKIRDYAYAYRSKLTTPLQVAKRIISIIEEFGYDKPPTPFLIRFDANEVIKQAEASTRRFEQGNPISVLDGIFVTIKDDIDCLPHPTNGGTTWLHEDRSVEKDSAVVSKLRSCGAILLGKANMHELGMGTTGNNSNYGTTRNPHDPKRYTGGSSSGSAAIVAAGLCSAALGTDGGGSVRIPSALCGITGLKTTYGRTDMTGSLCEGGTVEIIGPLASSLEDAFLVYAAILGSSSADRYNLKPSPPCFPKLLSHNGSNAIGSLRLGKYTKWFNDVSSSDISDKCEDILKLLSNNHGCKVVEIVVPELEEMRAAHVISIGSPTLSSLTPYCEAGKNSKLSYDTRTSFAIFRSFSASDYIAAQCLRRRLMEYHLNIFKDVDVIVTPTTGMTAPVIPPDALKNGETNIQVTTDLMRFVLAANLLGFPAISVPVGYDKEGLPIGLQIMGRPWAEATVLGLAAAVEELAPVTKKPAIFYDILNMGKYQVMKRASEVDLSTVKYKAETMKAPHLTGLSFKLFVNLLEAPLIGSLIVDYLKKDNGMTKIFRNTVIPEEPMFRPEFPSQEPEHDVVIVGEDESPIDRLETALKCLPQYDPSRSFRYWKIRDYAYAYRSKLTTPLQVAKRIISIIEEFGYDKPPTPFLIRFDANEVIKQAEASTRRFEQGNPISVLDGIFVTIKDDIDCLPHPTNGGTTWLHEDRSVEKDSAVVSKLRSCGAILLGKANMHELGMGTTGNNSNYGTTRNPHDPKRYTGGSSSGSAAIVAAGLCSAALGTDGGGSVRIPSALCGITGLKTTYGRTDMTGSLCEGGTVEIIGPLASSLEDAFLVYAAILGSSSADRYNLKPSPPCFPKLLSHNGSNAIGSLRLGKYTKWFNDVSSSDISDKCEDILKLLSNNHGCKVVEIVVPELEEMRAAHVISIGSPTLSSLTPYCEAGKNSKLSYDTRTSFAIFRSFSASDYIAAQCLRRRLMEYHLNIFKDVDVIVTPTTGMTAPVIPPDALKNGETNIQVTTDLMRFVLAANLLGFPAISVPVGYDKEGLPIGLQIMGRPWAEATVLGLAAAVEELAPVTKKPAIFYDILN